Protein AF-A0A937PLM2-F1 (afdb_monomer)

Solvent-accessible surface area (backbone atoms only — not comparable to full-atom values): 50750 Å² total; per-residue (Å²): 130,87,75,86,80,77,64,64,80,50,75,66,49,54,54,58,52,49,58,52,54,80,69,44,97,62,90,74,62,46,23,72,76,48,70,34,90,32,61,66,16,27,49,25,42,54,50,14,51,52,33,40,76,71,68,36,39,70,59,13,42,56,33,25,52,52,11,33,72,58,33,77,63,24,27,53,40,30,40,52,45,16,60,40,25,47,88,71,70,37,54,70,60,16,51,52,25,27,52,50,12,58,68,46,38,54,54,69,46,52,67,63,44,30,51,36,27,44,51,48,14,51,57,29,45,75,71,67,39,40,68,65,11,44,48,27,22,52,49,23,36,61,54,34,65,77,51,93,48,80,55,39,26,57,34,27,39,53,39,13,51,46,31,44,77,70,70,37,24,63,63,12,21,51,27,26,48,51,9,28,73,60,33,60,92,81,31,62,66,68,62,31,50,63,30,42,75,63,28,56,69,79,59,39,66,74,50,73,53,72,79,56,41,61,53,36,47,34,81,58,93,77,74,67,50,70,44,83,45,77,71,39,73,50,82,56,72,53,48,50,65,42,52,45,41,32,68,83,24,54,30,30,39,36,36,27,62,72,32,39,37,34,33,36,35,38,55,65,101,59,40,34,28,43,78,32,63,45,97,43,26,30,53,31,53,37,68,44,95,84,38,45,34,36,31,25,43,83,67,29,26,45,27,37,34,42,78,95,68,41,48,74,77,43,77,38,64,37,72,60,97,59,65,39,78,32,37,18,64,23,75,94,72,43,32,28,38,33,22,49,87,50,37,22,23,42,26,34,68,86,76,22,51,52,42,82,44,49,48,56,11,65,42,42,40,51,37,70,85,53,50,34,39,36,29,33,40,73,56,66,90,84,55,66,68,50,55,51,63,35,34,65,92,87,39,83,34,69,47,62,45,60,53,55,100,66,96,67,47,48,9,35,37,39,36,23,37,59,51,96,93,45,75,45,86,68,47,61,18,79,54,44,11,18,51,52,77,48,77,43,67,27,76,81,40,54,35,36,33,36,32,15,74,66,15,31,62,60,98,48,100,78,48,92,69,58,42,24,31,46,40,29,21,32,59,78,44,52,70,45,78,42,39,39,44,72,43,95,54,51,29,57,19,56,29,55,23,70,48,56,36,32,36,38,38,23,23,56,58,31,38,35,39,38,39,61,31,16,49,82,57,81,54,42,76,45,80,47,58,29,56,25,32,42,30,33,34,39,64,39,49,34,44,39,38,21,25,53,75,36,29,68,48,38,26,38,55,54,61,52,78,71,48,51,60,37,26,81,44,39,68,73,50,34,39,56,42,74,55,79,60,102,62,79,78,79,70,60,74,57,43,69,76,27,59,75,60,71,88,43,69,45,65,67,56,20,52,50,40,36,52,48,16,64,70,66,61,34,67,60,79,50,44,54,51,95,75,32,62,88,55,60,76,40,60,67,63,42,51,50,50,61,55,65,51,65,60,77,86,42,80,90,45,43,68,60,41,36,52,52,26,50,54,45,31,70,77,37,74,84,46,50,70,39,34,43,52,28,18,54,43,28,50,78,44,95,51,29,80,68,13,49,66,33,25,51,50,25,27,28,71,42,8,54,31,22,43,61,20,43,56,26,23,51,50,43,17,54,55,29,46,75,67,72,34,61,33,30,16,48,25,26,47,19,50,26,26,41,56,28,54,69,41,69,68,56,69,64,54,46,48,61,54,28,53,78,67,74,35,55,72,59,34,52,59,53,50,74,74,45,66,82,83,76,65,66,67,60,73,89,78,53,71,52,32,62,78,59,67,98,74,68,70,74,47,57,72,68,60,35,45,69,63,46,50,25,18,31,30,43,34,33,9,56,89,44,60,17,10,20,27,22,33,57,48,66,38,29,30,39,27,27,22,77,47,56,70,56,42,70,57,42,33,32,42,31,42,75,56,95,90,43,78,44,77,50,74,75,32,52,49,45,76,61,38,70,33,76,90,72,42,30,24,34,29,40,41,77,58,62,62,88,73,38,49,43,40,42,46,33,88,54,65,62,54,60,72,40,60,33,36,39,41,21,30,33,46,61,86,97,45,65,45,77,72,46,76,26,68,30,30,27,73,32,60,72,42,77,55,97,91,38,66,25,27,32,25,37,29,74,73,46,65,13,22,29,10,4,40,27,23,37,50,60,56,24,29,32,19,36,27,63,55,67,56,106,50,86,64,46,24,34,20,40,33,18,56,62,54,38,72,74,31,42,65,124

Radius of gyration: 33.47 Å; Cα contacts (8 Å, |Δi|>4): 2200; chains: 1; bounding box: 83×71×89 Å

Structure (mmCIF, N/CA/C/O backbone):
data_AF-A0A937PLM2-F1
#
_entry.id   AF-A0A937PLM2-F1
#
loop_
_atom_site.group_PDB
_atom_site.id
_atom_site.type_symbol
_atom_site.label_atom_id
_atom_site.label_alt_id
_atom_site.label_comp_id
_atom_site.label_asym_id
_atom_site.label_entity_id
_atom_site.label_seq_id
_atom_site.pdbx_PDB_ins_code
_atom_site.Cartn_x
_atom_site.Cartn_y
_atom_site.Cartn_z
_atom_site.occupancy
_atom_site.B_iso_or_equiv
_atom_site.auth_seq_id
_atom_site.auth_comp_id
_atom_site.auth_asym_id
_atom_site.auth_atom_id
_atom_site.pdbx_PDB_model_num
ATOM 1 N N . MET A 1 1 ? -12.147 32.545 17.579 1.00 28.67 1 MET A N 1
ATOM 2 C CA . MET A 1 1 ? -12.414 31.102 17.365 1.00 28.67 1 MET A CA 1
ATOM 3 C C . MET A 1 1 ? -13.246 30.940 16.101 1.00 28.67 1 MET A C 1
ATOM 5 O O . MET A 1 1 ? -14.198 31.700 15.959 1.00 28.67 1 MET A O 1
ATOM 9 N N . PRO A 1 2 ? -12.937 30.029 15.164 1.00 30.00 2 PRO A N 1
ATOM 10 C CA . PRO A 1 2 ? -13.828 29.826 14.033 1.00 30.00 2 PRO A CA 1
ATOM 11 C C . PRO A 1 2 ? -15.093 29.130 14.545 1.00 30.00 2 PRO A C 1
ATOM 13 O O . PRO A 1 2 ? -15.016 28.021 15.072 1.00 30.00 2 PRO A O 1
ATOM 16 N N . GLN A 1 3 ? -16.237 29.807 14.423 1.00 29.38 3 GLN A N 1
ATOM 17 C CA . GLN A 1 3 ? -17.557 29.279 14.770 1.00 29.38 3 GLN A CA 1
ATOM 18 C C . GLN A 1 3 ? -17.737 27.857 14.214 1.00 29.38 3 GLN A C 1
ATOM 20 O O . GLN A 1 3 ? -17.372 27.577 13.065 1.00 29.38 3 GLN A O 1
ATOM 25 N N . ARG A 1 4 ? -18.315 26.961 15.030 1.00 37.81 4 ARG A N 1
ATOM 26 C CA . ARG A 1 4 ? -18.810 25.641 14.616 1.00 37.81 4 ARG A CA 1
ATOM 27 C C . ARG A 1 4 ? -19.880 25.838 13.530 1.00 37.81 4 ARG A C 1
ATOM 29 O O . ARG A 1 4 ? -21.068 25.825 13.811 1.00 37.81 4 ARG A O 1
ATOM 36 N N . ASN A 1 5 ? -19.480 26.010 12.271 1.00 34.62 5 ASN A N 1
ATOM 37 C CA . ASN A 1 5 ? -20.390 25.886 11.133 1.00 34.62 5 ASN A CA 1
ATOM 38 C C . ASN A 1 5 ? -20.666 24.391 10.900 1.00 34.62 5 ASN A C 1
ATOM 40 O O . ASN A 1 5 ? -20.201 23.787 9.931 1.00 34.62 5 ASN A O 1
ATOM 44 N N . LEU A 1 6 ? -21.396 23.788 11.839 1.00 41.09 6 LEU A N 1
ATOM 45 C CA . LEU A 1 6 ? -21.964 22.445 11.764 1.00 41.09 6 LEU A CA 1
ATOM 46 C C . LEU A 1 6 ? -23.176 22.489 10.827 1.00 41.09 6 LEU A C 1
ATOM 48 O O . LEU A 1 6 ? -24.321 22.373 11.240 1.00 41.09 6 LEU A O 1
ATOM 52 N N . LYS A 1 7 ? -22.941 22.687 9.525 1.00 40.44 7 LYS A N 1
ATOM 53 C CA . LYS A 1 7 ? -23.915 22.192 8.547 1.00 40.44 7 LYS A CA 1
ATOM 54 C C . LYS A 1 7 ? -23.716 20.675 8.485 1.00 40.44 7 LYS A C 1
ATOM 56 O O . LYS A 1 7 ? -22.576 20.271 8.221 1.00 40.44 7 LYS A O 1
ATOM 61 N N . PRO A 1 8 ? -24.752 19.839 8.702 1.00 47.16 8 PRO A N 1
ATOM 62 C CA . PRO A 1 8 ? -24.619 18.394 8.564 1.00 47.16 8 PRO A CA 1
ATOM 63 C C . PRO A 1 8 ? -23.986 18.091 7.207 1.00 47.16 8 PRO A C 1
ATOM 65 O O . PRO A 1 8 ? -24.290 18.744 6.202 1.00 47.16 8 PRO A O 1
ATOM 68 N N . ILE A 1 9 ? -23.054 17.135 7.184 1.00 45.69 9 ILE A N 1
ATOM 69 C CA . ILE A 1 9 ? -22.153 16.842 6.053 1.00 45.69 9 ILE A CA 1
ATOM 70 C C . ILE A 1 9 ? -22.922 16.631 4.731 1.00 45.69 9 ILE A C 1
ATOM 72 O O . ILE A 1 9 ? -22.359 16.827 3.647 1.00 45.69 9 ILE A O 1
ATOM 76 N N . LEU A 1 10 ? -24.221 16.317 4.806 1.00 39.69 10 LEU A N 1
ATOM 77 C CA . LEU A 1 10 ? -25.107 16.222 3.657 1.00 39.69 10 LEU A CA 1
ATOM 78 C C . LEU A 1 10 ? -25.474 17.541 2.985 1.00 39.69 10 LEU A C 1
ATOM 80 O O . LEU A 1 10 ? -25.599 17.495 1.776 1.00 39.69 10 LEU A O 1
ATOM 84 N N . ALA A 1 11 ? -25.582 18.701 3.644 1.00 36.59 11 ALA A N 1
ATOM 85 C CA . ALA A 1 11 ? -26.070 19.924 2.974 1.00 36.59 11 ALA A CA 1
ATOM 86 C C . ALA A 1 11 ? -25.228 20.327 1.738 1.00 36.59 11 ALA A C 1
ATOM 88 O O . ALA A 1 11 ? -25.721 20.964 0.810 1.00 36.59 11 ALA A O 1
ATOM 89 N N . VAL A 1 12 ? -23.956 19.912 1.702 1.00 38.47 12 VAL A N 1
ATOM 90 C CA . VAL A 1 12 ? -23.042 20.082 0.559 1.00 38.47 12 VAL A CA 1
ATOM 91 C C . VAL A 1 12 ? -23.066 18.872 -0.394 1.00 38.47 12 VAL A C 1
ATOM 93 O O . VAL A 1 12 ? -22.887 19.035 -1.600 1.00 38.47 12 VAL A O 1
ATOM 96 N N . PHE A 1 13 ? -23.306 17.659 0.112 1.00 39.44 13 PHE A N 1
ATOM 97 C CA . PHE A 1 13 ? -23.355 16.421 -0.679 1.00 39.44 13 PHE A CA 1
ATOM 98 C C . PHE A 1 13 ? -24.696 16.219 -1.407 1.00 39.44 13 PHE A C 1
ATOM 100 O O . PHE A 1 13 ? -24.697 15.807 -2.564 1.00 39.44 13 PHE A O 1
ATOM 107 N N . SER A 1 14 ? -25.829 16.564 -0.792 1.00 38.38 14 SER A N 1
ATOM 108 C CA . SER A 1 14 ? -27.163 16.490 -1.396 1.00 38.38 14 SER A CA 1
ATOM 109 C C . SER A 1 14 ? -27.329 17.509 -2.527 1.00 38.38 14 SER A C 1
ATOM 111 O O . SER A 1 14 ? -27.891 17.156 -3.560 1.00 38.38 14 SER A O 1
ATOM 113 N N . ALA A 1 15 ? -26.734 18.704 -2.417 1.00 31.95 15 ALA A N 1
ATOM 114 C CA . ALA A 1 15 ? -26.691 19.696 -3.500 1.00 31.95 15 ALA A CA 1
ATOM 115 C C . ALA A 1 15 ? -25.881 19.217 -4.728 1.00 31.95 15 ALA A C 1
ATOM 117 O O . ALA A 1 15 ? -26.294 19.417 -5.870 1.00 31.95 15 ALA A O 1
ATOM 118 N N . LEU A 1 16 ? -24.756 18.522 -4.509 1.00 31.25 16 LEU A N 1
ATOM 119 C CA . LEU A 1 16 ? -23.923 17.936 -5.573 1.00 31.25 16 LEU A CA 1
ATOM 120 C C . LEU A 1 16 ? -24.585 16.734 -6.267 1.00 31.25 16 LEU A C 1
ATOM 122 O O . LEU A 1 16 ? -24.333 16.493 -7.447 1.00 31.25 16 LEU A O 1
ATOM 126 N N . ILE A 1 17 ? -25.430 15.990 -5.549 1.00 39.25 17 ILE A N 1
ATOM 127 C CA . ILE A 1 17 ? -26.156 14.829 -6.079 1.00 39.25 17 ILE A CA 1
ATOM 128 C C . ILE A 1 17 ? -27.481 15.252 -6.749 1.00 39.25 17 ILE A C 1
ATOM 130 O O . ILE A 1 17 ? -27.888 14.640 -7.729 1.00 39.25 17 ILE A O 1
ATOM 134 N N . PHE A 1 18 ? -28.142 16.327 -6.306 1.00 34.56 18 PHE A N 1
ATOM 135 C CA . PHE A 1 18 ? -29.304 16.882 -7.020 1.00 34.56 18 PHE A CA 1
ATOM 136 C C . PHE A 1 18 ? -28.905 17.529 -8.355 1.00 34.56 18 PHE A C 1
ATOM 138 O O . PHE A 1 18 ? -29.580 17.322 -9.364 1.00 34.56 18 PHE A O 1
ATOM 145 N N . ALA A 1 19 ? -27.765 18.228 -8.400 1.00 29.25 19 ALA A N 1
ATOM 146 C CA . ALA A 1 19 ? -27.238 18.811 -9.636 1.00 29.25 19 ALA A CA 1
ATOM 147 C C . ALA A 1 19 ? -26.859 17.755 -10.695 1.00 29.25 19 ALA A C 1
ATOM 149 O O . ALA A 1 19 ? -26.927 18.036 -11.889 1.00 29.25 19 ALA A O 1
ATOM 150 N N . SER A 1 20 ? -26.488 16.534 -10.286 1.00 30.14 20 SER A N 1
ATOM 151 C CA . SER A 1 20 ? -26.186 15.436 -11.215 1.00 30.14 20 SER A CA 1
ATOM 152 C C . SER A 1 20 ? -27.432 14.709 -11.729 1.00 30.14 20 SER A C 1
ATOM 154 O O . SER A 1 20 ? -27.381 14.142 -12.817 1.00 30.14 20 SER A O 1
ATOM 156 N N . VAL A 1 21 ? -28.556 14.768 -11.005 1.00 32.31 21 VAL A N 1
ATOM 157 C CA . VAL A 1 21 ? -29.843 14.179 -11.418 1.00 32.31 21 VAL A CA 1
ATOM 158 C C . VAL A 1 21 ? -30.625 15.122 -12.332 1.00 32.31 21 VAL A C 1
ATOM 160 O O . VAL A 1 21 ? -31.163 14.668 -13.335 1.00 32.31 21 VAL A O 1
ATOM 163 N N . ALA A 1 22 ? -30.599 16.435 -12.078 1.00 31.48 22 ALA A N 1
ATOM 164 C CA . ALA A 1 22 ? -31.178 17.421 -13.000 1.00 31.48 22 ALA A CA 1
ATOM 165 C C . ALA A 1 22 ? -30.443 17.475 -14.360 1.00 31.48 22 ALA A C 1
ATOM 167 O O . ALA A 1 22 ? -30.993 17.957 -15.345 1.00 31.48 22 ALA A O 1
ATOM 168 N N . ALA A 1 23 ? -29.206 16.962 -14.422 1.00 29.36 23 ALA A N 1
ATOM 169 C CA . ALA A 1 23 ? -28.362 16.945 -15.616 1.00 29.36 23 ALA A CA 1
ATOM 170 C C . ALA A 1 23 ? -28.272 15.573 -16.325 1.00 29.36 23 ALA A C 1
ATOM 172 O O . ALA A 1 23 ? -27.594 15.470 -17.349 1.00 29.36 23 ALA A O 1
ATOM 173 N N . ALA A 1 24 ? -28.911 14.513 -15.810 1.00 28.27 24 ALA A N 1
ATOM 174 C CA . ALA A 1 24 ? -28.804 13.159 -16.361 1.00 28.27 24 ALA A CA 1
ATOM 175 C C . ALA A 1 24 ? -30.090 12.724 -17.085 1.00 28.27 24 ALA A C 1
ATOM 177 O O . ALA A 1 24 ? -31.105 12.433 -16.466 1.00 28.27 24 ALA A O 1
ATOM 178 N N . ALA A 1 25 ? -30.013 12.579 -18.410 1.00 29.83 25 ALA A N 1
ATOM 179 C CA . ALA A 1 25 ? -31.099 12.112 -19.281 1.00 29.83 25 ALA A CA 1
ATOM 180 C C . ALA A 1 25 ? -31.390 10.589 -19.196 1.00 29.83 25 ALA A C 1
ATOM 182 O O . ALA A 1 25 ? -31.836 9.990 -20.171 1.00 29.83 25 ALA A O 1
ATOM 183 N N . ARG A 1 26 ? -31.112 9.920 -18.064 1.00 36.41 26 ARG A N 1
ATOM 184 C CA . ARG A 1 26 ? -31.500 8.513 -17.839 1.00 36.41 26 ARG A CA 1
ATOM 185 C C . ARG A 1 26 ? -32.056 8.312 -16.427 1.00 36.41 26 ARG A C 1
ATOM 187 O O . ARG A 1 26 ? -31.438 8.796 -15.479 1.00 36.41 26 ARG A O 1
ATOM 194 N N . PRO A 1 27 ? -33.157 7.556 -16.266 1.00 41.28 27 PRO A N 1
ATOM 195 C CA . PRO A 1 27 ? -33.705 7.245 -14.953 1.00 41.28 27 PRO A CA 1
ATOM 196 C C . PRO A 1 27 ? -32.714 6.367 -14.173 1.00 41.28 27 PRO A C 1
ATOM 198 O O . PRO A 1 27 ? -32.381 5.258 -14.587 1.00 41.28 27 PRO A O 1
ATOM 201 N N . VAL A 1 28 ? -32.204 6.884 -13.054 1.00 54.31 28 VAL A N 1
ATOM 202 C CA . VAL A 1 28 ? -31.391 6.121 -12.094 1.00 54.31 28 VAL A CA 1
ATOM 203 C C . VAL A 1 28 ? -32.329 5.210 -11.301 1.00 54.31 28 VAL A C 1
ATOM 205 O O . VAL A 1 28 ? -33.291 5.708 -10.717 1.00 54.31 28 VAL A O 1
ATOM 208 N N . ASP A 1 29 ? -32.062 3.898 -11.242 1.00 71.38 29 ASP A N 1
ATOM 209 C CA . ASP A 1 29 ? -32.822 3.008 -10.353 1.00 71.38 29 ASP A CA 1
ATOM 210 C C . ASP A 1 29 ? -32.540 3.400 -8.896 1.00 71.38 29 ASP A C 1
ATOM 212 O O . ASP A 1 29 ? -31.435 3.226 -8.371 1.00 71.38 29 ASP A O 1
ATOM 216 N N . LEU A 1 30 ? -33.558 3.962 -8.241 1.00 70.25 30 LEU A N 1
ATOM 217 C CA . LEU A 1 30 ? -33.483 4.443 -6.864 1.00 70.25 30 LEU A CA 1
ATOM 218 C C . LEU A 1 30 ? -33.068 3.322 -5.895 1.00 70.25 30 LEU A C 1
ATOM 220 O O . LEU A 1 30 ? -32.426 3.595 -4.882 1.00 70.25 30 LEU A O 1
ATOM 224 N N . ARG A 1 31 ? -33.375 2.058 -6.214 1.00 77.44 31 ARG A N 1
ATOM 225 C CA . ARG A 1 31 ? -32.987 0.898 -5.397 1.00 77.44 31 ARG A CA 1
ATOM 226 C C . ARG A 1 31 ? -31.474 0.738 -5.309 1.00 77.44 31 ARG A C 1
ATOM 228 O O . ARG A 1 31 ? -30.936 0.544 -4.220 1.00 77.44 31 ARG A O 1
ATOM 235 N N . GLU A 1 32 ? -30.775 0.881 -6.434 1.00 72.62 32 GLU A N 1
ATOM 236 C CA . GLU A 1 32 ? -29.312 0.803 -6.473 1.00 72.62 32 GLU A CA 1
ATOM 237 C C . GLU A 1 32 ? -28.676 2.008 -5.770 1.00 72.62 32 GLU A C 1
ATOM 239 O O . GLU A 1 32 ? -27.712 1.843 -5.021 1.00 72.62 32 GLU A O 1
ATOM 244 N N . ARG A 1 33 ? -29.264 3.201 -5.935 1.00 71.25 33 ARG A N 1
ATOM 245 C CA . ARG A 1 33 ? -28.810 4.438 -5.282 1.00 71.25 33 ARG A CA 1
ATOM 246 C C . ARG A 1 33 ? -28.827 4.344 -3.756 1.00 71.25 33 ARG A C 1
ATOM 248 O O . ARG A 1 33 ? -27.866 4.764 -3.120 1.00 71.25 33 ARG A O 1
ATOM 255 N N . TYR A 1 34 ? -29.899 3.801 -3.184 1.00 77.38 34 TYR A N 1
ATOM 256 C CA . TYR A 1 34 ? -30.087 3.722 -1.730 1.00 77.38 34 TYR A CA 1
ATOM 257 C C . TYR A 1 34 ? -29.726 2.354 -1.136 1.00 77.38 34 TYR A C 1
ATOM 259 O O . TYR A 1 34 ? -29.863 2.126 0.065 1.00 77.38 34 TYR A O 1
ATOM 267 N N . GLY A 1 35 ? -29.241 1.426 -1.967 1.00 75.19 35 GLY A N 1
ATOM 268 C CA . GLY A 1 35 ? -28.798 0.104 -1.532 1.00 75.19 35 GLY A CA 1
ATOM 269 C C . GLY A 1 35 ? -29.913 -0.792 -0.982 1.00 75.19 35 GLY A C 1
ATOM 270 O O . GLY A 1 35 ? -29.601 -1.721 -0.232 1.00 75.19 35 GLY A O 1
ATOM 271 N N . THR A 1 36 ? -31.168 -0.535 -1.363 1.00 80.81 36 THR A N 1
ATOM 272 C CA . THR A 1 36 ? -32.381 -1.263 -0.949 1.00 80.81 36 THR A CA 1
ATOM 273 C C . THR A 1 36 ? -32.903 -2.157 -2.077 1.00 80.81 36 THR A C 1
ATOM 275 O O . THR A 1 36 ? -32.672 -1.892 -3.254 1.00 80.81 36 THR A O 1
ATOM 278 N N . LYS A 1 37 ? -33.616 -3.236 -1.733 1.00 83.62 37 LYS A N 1
ATOM 279 C CA . LYS A 1 37 ? -34.366 -4.045 -2.714 1.00 83.62 37 LYS A CA 1
ATOM 280 C C . LYS A 1 37 ? -35.804 -3.552 -2.908 1.00 83.62 37 LYS A C 1
ATOM 282 O O . LYS A 1 37 ? -36.425 -3.898 -3.912 1.00 83.62 37 LYS A O 1
ATOM 287 N N . SER A 1 38 ? -36.317 -2.746 -1.978 1.00 87.69 38 SER A N 1
ATOM 288 C CA . SER A 1 38 ? -37.682 -2.228 -1.998 1.00 87.69 38 SER A CA 1
ATOM 289 C C . SER A 1 38 ? -37.747 -0.947 -2.826 1.00 87.69 38 SER A C 1
ATOM 291 O O . SER A 1 38 ? -37.109 0.058 -2.511 1.00 87.69 38 SER A O 1
ATOM 293 N N . LEU A 1 39 ? -38.514 -0.980 -3.919 1.00 83.81 39 LEU A N 1
ATOM 294 C CA . LEU A 1 39 ? -38.760 0.212 -4.736 1.00 83.81 39 LEU A CA 1
ATOM 295 C C . LEU A 1 39 ? -39.585 1.248 -3.964 1.00 83.81 39 LEU A C 1
ATOM 297 O O . LEU A 1 39 ? -39.377 2.446 -4.136 1.00 83.81 39 LEU A O 1
ATOM 301 N N . GLU A 1 40 ? -40.486 0.782 -3.100 1.00 86.88 40 GLU A N 1
ATOM 302 C CA . GLU A 1 40 ? -41.258 1.625 -2.192 1.00 86.88 40 GLU A CA 1
ATOM 303 C C . GLU A 1 40 ? -40.334 2.360 -1.216 1.00 86.88 40 GLU A C 1
ATOM 305 O O . GLU A 1 40 ? -40.390 3.586 -1.141 1.00 86.88 40 GLU A O 1
ATOM 310 N N . ALA A 1 41 ? -39.403 1.644 -0.570 1.00 85.06 41 ALA A N 1
ATOM 311 C CA . ALA A 1 41 ? -38.413 2.270 0.302 1.00 85.06 41 ALA A CA 1
ATOM 312 C C . ALA A 1 41 ? -37.565 3.290 -0.467 1.00 85.06 41 ALA A C 1
ATOM 314 O O . ALA A 1 41 ? -37.400 4.421 -0.028 1.00 85.06 41 ALA A O 1
ATOM 315 N N . ALA A 1 42 ? -37.089 2.934 -1.661 1.00 82.31 42 ALA A N 1
ATOM 316 C CA . ALA A 1 42 ? -36.270 3.819 -2.480 1.00 82.31 42 ALA A CA 1
ATOM 317 C C . ALA A 1 42 ? -36.991 5.119 -2.897 1.00 82.31 42 ALA A C 1
ATOM 319 O O . ALA A 1 42 ? -36.374 6.184 -2.933 1.00 82.31 42 ALA A O 1
ATOM 320 N N . ARG A 1 43 ? -38.294 5.043 -3.204 1.00 83.69 43 ARG A N 1
ATOM 321 C CA . ARG A 1 43 ? -39.135 6.212 -3.512 1.00 83.69 43 ARG A CA 1
ATOM 322 C C . ARG A 1 43 ? -39.396 7.061 -2.272 1.00 83.69 43 ARG A C 1
ATOM 324 O O . ARG A 1 43 ? -39.275 8.278 -2.351 1.00 83.69 43 ARG A O 1
ATOM 331 N N . ALA A 1 44 ? -39.692 6.426 -1.140 1.00 83.69 44 ALA A N 1
ATOM 332 C CA . ALA A 1 44 ? -39.920 7.115 0.125 1.00 83.69 44 ALA A CA 1
ATOM 333 C C . ALA A 1 44 ? -38.664 7.862 0.615 1.00 83.69 44 ALA A C 1
ATOM 335 O O . ALA A 1 44 ? -38.777 8.999 1.057 1.00 83.69 44 ALA A O 1
ATOM 336 N N . ILE A 1 45 ? -37.465 7.285 0.450 1.00 82.25 45 ILE A N 1
ATOM 337 C CA . ILE A 1 45 ? -36.183 7.961 0.735 1.00 82.25 45 ILE A CA 1
ATOM 338 C C . ILE A 1 45 ? -36.002 9.190 -0.172 1.00 82.25 45 ILE A C 1
ATOM 340 O O . ILE A 1 45 ? -35.645 10.271 0.290 1.00 82.25 45 ILE A O 1
ATOM 344 N N . ALA A 1 46 ? -36.281 9.057 -1.474 1.00 80.50 46 ALA A N 1
ATOM 345 C CA . ALA A 1 46 ? -36.170 10.176 -2.410 1.00 80.50 46 ALA A CA 1
ATOM 346 C C . ALA A 1 46 ? -37.150 11.323 -2.092 1.00 80.50 46 ALA A C 1
ATOM 348 O O . ALA A 1 46 ? -36.750 12.486 -2.155 1.00 80.50 46 ALA A O 1
ATOM 349 N N . GLY A 1 47 ? -38.399 10.993 -1.737 1.00 80.06 47 GLY A N 1
ATOM 350 C CA . GLY A 1 47 ? -39.415 11.962 -1.310 1.00 80.06 47 GLY A CA 1
ATOM 351 C C . GLY A 1 47 ? -39.020 12.677 -0.019 1.00 80.06 47 GLY A C 1
ATOM 352 O O . GLY A 1 47 ? -38.956 13.904 0.007 1.00 80.06 47 GLY A O 1
ATOM 353 N N . ALA A 1 48 ? -38.588 11.916 0.990 1.00 83.06 48 ALA A N 1
ATOM 354 C CA . ALA A 1 48 ? -38.156 12.469 2.270 1.00 83.06 48 ALA A CA 1
ATOM 355 C C . ALA A 1 48 ? -37.011 13.484 2.114 1.00 83.06 48 ALA A C 1
ATOM 357 O O . ALA A 1 48 ? -37.018 14.553 2.728 1.00 83.06 48 ALA A O 1
ATOM 358 N N . LEU A 1 49 ? -36.054 13.200 1.226 1.00 80.12 49 LEU A N 1
ATOM 359 C CA . LEU A 1 49 ? -34.962 14.119 0.914 1.00 80.12 49 LEU A CA 1
ATOM 360 C C . LEU A 1 49 ? -35.442 15.412 0.235 1.00 80.12 49 LEU A C 1
ATOM 362 O O . LEU A 1 49 ? -34.871 16.479 0.473 1.00 80.12 49 LEU A O 1
ATOM 366 N N . GLN A 1 50 ? -36.476 15.343 -0.605 1.00 78.88 50 GLN A N 1
ATOM 367 C CA . GLN A 1 50 ? -37.082 16.523 -1.221 1.00 78.88 50 GLN A CA 1
ATOM 368 C C . GLN A 1 50 ? -37.759 17.404 -0.164 1.00 78.88 50 GLN A C 1
ATOM 370 O O . GLN A 1 50 ? -37.484 18.606 -0.116 1.00 78.88 50 GLN A O 1
ATOM 375 N N . SER A 1 51 ? -38.557 16.802 0.718 1.00 79.44 51 SER A N 1
ATOM 376 C CA . SER A 1 51 ? -39.209 17.466 1.852 1.00 79.44 51 SER A CA 1
ATOM 377 C C . SER A 1 51 ? -38.179 18.119 2.784 1.00 79.44 51 SER A C 1
ATOM 379 O O . SER A 1 51 ? -38.307 19.287 3.159 1.00 79.44 51 SER A O 1
ATOM 381 N N . TYR A 1 52 ? -37.070 17.428 3.060 1.00 80.38 52 TYR A N 1
ATOM 382 C CA . TYR A 1 52 ? -35.960 17.963 3.849 1.00 80.38 52 TYR A CA 1
ATOM 383 C C . TYR A 1 52 ? -35.292 19.179 3.189 1.00 80.38 52 TYR A C 1
ATOM 385 O O . TYR A 1 52 ? -35.039 20.185 3.851 1.00 80.38 52 TYR A O 1
ATOM 393 N N . ASN A 1 53 ? -35.034 19.131 1.876 1.00 75.62 53 ASN A N 1
ATOM 394 C CA . ASN A 1 53 ? -34.451 20.260 1.138 1.00 75.62 53 ASN A CA 1
ATOM 395 C C . ASN A 1 53 ? -35.377 21.489 1.112 1.00 75.62 53 ASN A C 1
ATOM 397 O O . ASN A 1 53 ? -34.894 22.616 1.010 1.00 75.62 53 ASN A O 1
ATOM 401 N N . GLN A 1 54 ? -36.689 21.282 1.246 1.00 82.00 54 GLN A N 1
ATOM 402 C CA . GLN A 1 54 ? -37.688 22.341 1.427 1.00 82.00 54 GLN A CA 1
ATOM 403 C C . GLN A 1 54 ? -37.815 22.812 2.887 1.00 82.00 54 GLN A C 1
ATOM 405 O O . GLN A 1 54 ? -38.681 23.628 3.187 1.00 82.00 54 GLN A O 1
ATOM 410 N N . LYS A 1 55 ? -36.955 22.324 3.795 1.00 83.44 55 LYS A N 1
ATOM 411 C CA . LYS A 1 55 ? -36.991 22.565 5.249 1.00 83.44 55 LYS A CA 1
ATOM 412 C C . LYS A 1 55 ? -38.263 22.055 5.942 1.00 83.44 55 LYS A C 1
ATOM 414 O O . LYS A 1 55 ? -38.572 22.474 7.053 1.00 83.44 55 LYS A O 1
ATOM 419 N N . LYS A 1 56 ? -38.985 21.120 5.321 1.00 87.31 56 LYS A N 1
ATOM 420 C CA . LYS A 1 56 ? -40.174 20.475 5.890 1.00 87.31 56 LYS A CA 1
ATOM 421 C C . LYS A 1 56 ? -39.768 19.221 6.664 1.00 87.31 56 LYS A C 1
ATOM 423 O O . LYS A 1 56 ? -39.965 18.093 6.218 1.00 87.31 56 LYS A O 1
ATOM 428 N N . TYR A 1 57 ? -39.128 19.419 7.815 1.00 85.19 57 TYR A N 1
ATOM 429 C CA . TYR A 1 57 ? -38.458 18.336 8.548 1.00 85.19 57 TYR A CA 1
ATOM 430 C C . TYR A 1 57 ? -39.421 17.277 9.104 1.00 85.19 57 TYR A C 1
ATOM 432 O O . TYR A 1 57 ? -39.112 16.090 9.047 1.00 85.19 57 TYR A O 1
ATOM 440 N N . ALA A 1 58 ? -40.606 17.677 9.579 1.00 87.62 58 ALA A N 1
ATOM 441 C CA . ALA A 1 58 ? -41.618 16.741 10.077 1.00 87.62 58 ALA A CA 1
ATOM 442 C C . ALA A 1 58 ? -42.181 15.841 8.958 1.00 87.62 58 ALA A C 1
ATOM 444 O O . ALA A 1 58 ? -42.337 14.634 9.151 1.00 87.62 58 ALA A O 1
ATOM 445 N N . GLU A 1 59 ? -42.416 16.409 7.771 1.00 88.62 59 GLU A N 1
ATOM 446 C CA . GLU A 1 59 ? -42.844 15.664 6.580 1.00 88.62 59 GLU A CA 1
ATOM 447 C C . GLU A 1 59 ? -41.746 14.700 6.112 1.00 88.62 59 GLU A C 1
ATOM 449 O O . GLU A 1 59 ? -42.006 13.510 5.934 1.00 88.62 59 GLU A O 1
ATOM 454 N N . ALA A 1 60 ? -40.496 15.174 6.029 1.00 85.69 60 ALA A N 1
ATOM 455 C CA . ALA A 1 60 ? -39.342 14.340 5.693 1.00 85.69 60 ALA A CA 1
ATOM 456 C C . ALA A 1 60 ? -39.181 13.155 6.660 1.00 85.69 60 ALA A C 1
ATOM 458 O O . ALA A 1 60 ? -38.931 12.022 6.244 1.00 85.69 60 ALA A O 1
ATOM 459 N N . LEU A 1 61 ? -39.368 13.392 7.961 1.00 89.62 61 LEU A N 1
ATOM 460 C CA . LEU A 1 61 ? -39.303 12.348 8.977 1.00 89.62 61 LEU A CA 1
ATOM 461 C C . LEU A 1 61 ? -40.424 11.311 8.801 1.00 89.62 61 LEU A C 1
ATOM 463 O O . LEU A 1 61 ? -40.163 10.108 8.885 1.00 89.62 61 LEU A O 1
ATOM 467 N N . ALA A 1 62 ? -41.657 11.754 8.536 1.00 89.50 62 ALA A N 1
ATOM 468 C CA . ALA A 1 62 ? -42.804 10.874 8.313 1.00 89.50 62 ALA A CA 1
ATOM 469 C C . ALA A 1 62 ? -42.639 10.010 7.048 1.00 89.50 62 ALA A C 1
ATOM 471 O O . ALA A 1 62 ? -42.910 8.806 7.078 1.00 89.50 62 ALA A O 1
ATOM 472 N N . GLU A 1 63 ? -42.138 10.588 5.956 1.00 86.31 63 GLU A N 1
ATOM 473 C CA . GLU A 1 63 ? -41.843 9.869 4.712 1.00 86.31 63 GLU A CA 1
ATOM 474 C C . GLU A 1 63 ? -40.705 8.858 4.895 1.00 86.31 63 GLU A C 1
ATOM 476 O O . GLU A 1 63 ? -40.809 7.712 4.452 1.00 86.31 63 GLU A O 1
ATOM 481 N N . ASN A 1 64 ? -39.654 9.219 5.635 1.00 90.62 64 ASN A N 1
ATOM 482 C CA . ASN A 1 64 ? -38.554 8.301 5.915 1.00 90.62 64 ASN A CA 1
ATOM 483 C C . ASN A 1 64 ? -38.989 7.128 6.824 1.00 90.62 64 ASN A C 1
ATOM 485 O O . ASN A 1 64 ? -38.578 5.989 6.605 1.00 90.62 64 ASN A O 1
ATOM 489 N N . LYS A 1 65 ? -39.920 7.340 7.771 1.00 93.31 65 LYS A N 1
ATOM 490 C CA . LYS A 1 65 ? -40.532 6.232 8.540 1.00 93.31 65 LYS A CA 1
ATOM 491 C C . LYS A 1 65 ? -41.221 5.208 7.629 1.00 93.31 65 LYS A C 1
ATOM 493 O O . LYS A 1 65 ? -41.132 4.008 7.895 1.00 93.31 65 LYS A O 1
ATOM 498 N N . ARG A 1 66 ? -41.851 5.646 6.528 1.00 90.62 66 ARG A N 1
ATOM 499 C CA . ARG A 1 66 ? -42.402 4.729 5.510 1.00 90.62 66 ARG A CA 1
ATOM 500 C C . ARG A 1 66 ? -41.292 3.950 4.807 1.00 90.62 66 ARG A C 1
ATOM 502 O O . ARG A 1 66 ? -41.439 2.746 4.616 1.00 90.62 66 ARG A O 1
ATOM 509 N N . ALA A 1 67 ? -40.162 4.592 4.506 1.00 89.69 67 ALA A N 1
ATOM 510 C CA . ALA A 1 67 ? -39.007 3.907 3.929 1.00 89.69 67 ALA A CA 1
ATOM 511 C C . ALA A 1 67 ? -38.455 2.800 4.838 1.00 89.69 67 ALA A C 1
ATOM 513 O O . ALA A 1 67 ? -38.213 1.689 4.369 1.00 89.69 67 ALA A O 1
ATOM 514 N N . ILE A 1 68 ? -38.304 3.078 6.137 1.00 92.62 68 ILE A N 1
ATOM 515 C CA . ILE A 1 68 ? -37.845 2.089 7.123 1.00 92.62 68 ILE A CA 1
ATOM 516 C C . ILE A 1 68 ? -38.855 0.946 7.263 1.00 92.62 68 ILE A C 1
ATOM 518 O O . ILE A 1 68 ? -38.449 -0.208 7.368 1.00 92.62 68 ILE A O 1
ATOM 522 N N . LYS A 1 69 ? -40.162 1.234 7.230 1.00 94.00 69 LYS A N 1
ATOM 523 C CA . LYS A 1 69 ? -41.204 0.195 7.262 1.00 94.00 69 LYS A CA 1
ATOM 524 C C . LYS A 1 69 ? -41.135 -0.715 6.029 1.00 94.00 69 LYS A C 1
ATOM 526 O O . LYS A 1 69 ? -41.282 -1.926 6.163 1.00 94.00 69 LYS A O 1
ATOM 531 N N . ALA A 1 70 ? -40.885 -0.138 4.854 1.00 89.31 70 ALA A N 1
ATOM 532 C CA . ALA A 1 70 ? -40.808 -0.859 3.586 1.00 89.31 70 ALA A CA 1
ATOM 533 C C . ALA A 1 70 ? -39.503 -1.663 3.406 1.00 89.31 70 ALA A C 1
ATOM 535 O O . ALA A 1 70 ? -39.500 -2.676 2.707 1.00 89.31 70 ALA A O 1
ATOM 536 N N . ASP A 1 71 ? -38.389 -1.232 4.007 1.00 91.38 71 ASP A N 1
ATOM 537 C CA . ASP A 1 71 ? -37.148 -2.012 4.102 1.00 91.38 71 ASP A CA 1
ATOM 538 C C . ASP A 1 71 ? -36.376 -1.681 5.394 1.00 91.38 71 ASP A C 1
ATOM 540 O O . ASP A 1 71 ? -35.505 -0.801 5.401 1.00 91.38 71 ASP A O 1
ATOM 544 N N . PRO A 1 72 ? -36.619 -2.431 6.486 1.00 91.94 72 PRO A N 1
ATOM 545 C CA . PRO A 1 72 ? -35.938 -2.209 7.759 1.00 91.94 72 PRO A CA 1
ATOM 546 C C . PRO A 1 72 ? -34.420 -2.428 7.707 1.00 91.94 72 PRO A C 1
ATOM 548 O O . PRO A 1 72 ? -33.715 -2.009 8.626 1.00 91.94 72 PRO A O 1
ATOM 551 N N . GLN A 1 73 ? -33.901 -3.088 6.664 1.00 89.19 73 GLN A N 1
ATOM 552 C CA . GLN A 1 73 ? -32.474 -3.368 6.477 1.00 89.19 73 GLN A CA 1
ATOM 553 C C . GLN A 1 73 ? -31.766 -2.297 5.629 1.00 89.19 73 GLN A C 1
ATOM 555 O O . GLN A 1 73 ? -30.555 -2.384 5.401 1.00 89.19 73 GLN A O 1
ATOM 560 N N . CYS A 1 74 ? -32.479 -1.264 5.170 1.00 88.81 74 CYS A N 1
ATOM 561 C CA . CYS A 1 74 ? -31.884 -0.173 4.411 1.00 88.81 74 CYS A CA 1
ATOM 562 C C . CYS A 1 74 ? -31.086 0.771 5.328 1.00 88.81 74 CYS A C 1
ATOM 564 O O . CYS A 1 74 ? -31.636 1.663 5.972 1.00 88.81 74 CYS A O 1
ATOM 566 N N . ALA A 1 75 ? -29.759 0.615 5.352 1.00 86.62 75 ALA A N 1
ATOM 567 C CA . ALA A 1 75 ? -28.862 1.482 6.126 1.00 86.62 75 ALA A CA 1
ATOM 568 C C . ALA A 1 75 ? -28.999 2.973 5.778 1.00 86.62 75 ALA A C 1
ATOM 570 O O . ALA A 1 75 ? -28.876 3.825 6.654 1.00 86.62 75 ALA A O 1
ATOM 571 N N . TRP A 1 76 ? -29.280 3.286 4.509 1.00 88.56 76 TRP A N 1
ATOM 572 C CA . TRP A 1 76 ? -29.458 4.664 4.057 1.00 88.56 76 TRP A CA 1
ATOM 573 C C . TRP A 1 76 ? -30.701 5.323 4.666 1.00 88.56 76 TRP A C 1
ATOM 575 O O . TRP A 1 76 ? -30.632 6.479 5.074 1.00 88.56 76 TRP A O 1
ATOM 585 N N . ALA A 1 77 ? -31.806 4.579 4.793 1.00 89.25 77 ALA A N 1
ATOM 586 C CA . ALA A 1 77 ? -33.027 5.076 5.424 1.00 89.25 77 ALA A CA 1
ATOM 587 C C . ALA A 1 77 ? -32.780 5.429 6.899 1.00 89.25 77 ALA A C 1
ATOM 589 O O . ALA A 1 77 ? -33.042 6.554 7.306 1.00 89.25 77 ALA A O 1
ATOM 590 N N . HIS A 1 78 ? -32.161 4.525 7.672 1.00 92.50 78 HIS A N 1
ATOM 591 C CA . HIS A 1 78 ? -31.810 4.786 9.081 1.00 92.50 78 HIS A CA 1
ATOM 592 C C . HIS A 1 78 ? -30.857 5.972 9.257 1.00 92.50 78 HIS A C 1
ATOM 594 O O . HIS A 1 78 ? -30.973 6.720 10.224 1.00 92.50 78 HIS A O 1
ATOM 600 N N . PHE A 1 79 ? -29.916 6.158 8.329 1.00 91.69 79 PHE A N 1
ATOM 601 C CA . PHE A 1 79 ? -29.015 7.307 8.345 1.00 91.69 79 PHE A CA 1
ATOM 602 C C . PHE A 1 79 ? -29.754 8.635 8.113 1.00 91.69 79 PHE A C 1
ATOM 604 O O . PHE A 1 79 ? -29.561 9.579 8.874 1.00 91.69 79 PHE A O 1
ATOM 611 N N . GLU A 1 80 ? -30.604 8.719 7.087 1.00 88.44 80 GLU A N 1
ATOM 612 C CA . GLU A 1 80 ? -31.389 9.931 6.827 1.00 88.44 80 GLU A CA 1
ATOM 613 C C . GLU A 1 80 ? -32.414 10.193 7.936 1.00 88.44 80 GLU A C 1
ATOM 615 O O . GLU A 1 80 ? -32.597 11.341 8.327 1.00 88.44 80 GLU A O 1
ATOM 620 N N . HIS A 1 81 ? -33.000 9.141 8.513 1.00 91.88 81 HIS A N 1
ATOM 621 C CA . HIS A 1 81 ? -33.871 9.249 9.679 1.00 91.88 81 HIS A CA 1
ATOM 622 C C . HIS A 1 81 ? -33.164 9.934 10.853 1.00 91.88 81 HIS A C 1
ATOM 624 O O . HIS A 1 81 ? -33.702 10.890 11.401 1.00 91.88 81 HIS A O 1
ATOM 630 N N . ALA A 1 82 ? -31.936 9.512 11.184 1.00 88.38 82 ALA A N 1
ATOM 631 C CA . ALA A 1 82 ? -31.123 10.157 12.218 1.00 88.38 82 ALA A CA 1
ATOM 632 C C . ALA A 1 82 ? -30.905 11.650 11.930 1.00 88.38 82 ALA A C 1
ATOM 634 O O . ALA A 1 82 ? -31.124 12.506 12.784 1.00 88.38 82 ALA A O 1
ATOM 635 N N . MET A 1 83 ? -30.543 11.968 10.689 1.00 87.44 83 MET A N 1
ATOM 636 C CA . MET A 1 83 ? -30.280 13.339 10.265 1.00 87.44 83 MET A CA 1
ATOM 637 C C . MET A 1 83 ? -31.531 14.231 10.320 1.00 87.44 83 MET A C 1
ATOM 639 O O . MET A 1 83 ? -31.423 15.416 10.616 1.00 87.44 83 MET A O 1
ATOM 643 N N . TYR A 1 84 ? -32.719 13.695 10.034 1.00 87.81 84 TYR A N 1
ATOM 644 C CA . TYR A 1 84 ? -33.969 14.466 10.055 1.00 87.81 84 TYR A CA 1
ATOM 645 C C . TYR A 1 84 ? -34.472 14.763 11.470 1.00 87.81 84 TYR A C 1
ATOM 647 O O . TYR A 1 84 ? -35.213 15.727 11.656 1.00 87.81 84 TYR A O 1
ATOM 655 N N . LEU A 1 85 ? -34.046 13.976 12.461 1.00 86.81 85 LEU A N 1
ATOM 656 C CA . LEU A 1 85 ? -34.356 14.193 13.875 1.00 86.81 85 LEU A CA 1
ATOM 657 C C . LEU A 1 85 ? -33.561 15.373 14.470 1.00 86.81 85 LEU A C 1
ATOM 659 O O . LEU A 1 85 ? -34.059 16.062 15.358 1.00 86.81 85 LEU A O 1
ATOM 663 N N . GLU A 1 86 ? -32.354 15.657 13.965 1.00 82.69 86 GLU A N 1
ATOM 664 C CA . GLU A 1 86 ? -31.481 16.710 14.512 1.00 82.69 86 GLU A CA 1
ATOM 665 C C . GLU A 1 86 ? -32.098 18.126 14.432 1.00 82.69 86 GLU A C 1
ATOM 667 O O . GLU A 1 86 ? -32.188 18.774 15.476 1.00 82.69 86 GLU A O 1
ATOM 672 N N . PRO A 1 87 ? -32.614 18.617 13.279 1.00 81.56 87 PRO A N 1
ATOM 673 C CA . PRO A 1 87 ? -33.268 19.931 13.209 1.00 81.56 87 PRO A CA 1
ATOM 674 C C . PRO A 1 87 ? -34.546 20.052 14.047 1.00 81.56 87 PRO A C 1
ATOM 676 O O . PRO A 1 87 ? -34.995 21.164 14.305 1.00 81.56 87 PRO A O 1
ATOM 679 N N . LEU A 1 88 ? -35.144 18.925 14.445 1.00 85.56 88 LEU A N 1
ATOM 680 C CA . LEU A 1 88 ? -36.336 18.866 15.295 1.00 85.56 88 LEU A CA 1
ATOM 681 C C . LEU A 1 88 ? -35.989 18.838 16.795 1.00 85.56 88 LEU A C 1
ATOM 683 O O . LEU A 1 88 ? -36.883 18.703 17.625 1.00 85.56 88 LEU A O 1
ATOM 687 N N . GLY A 1 89 ? -34.703 18.929 17.156 1.00 84.31 89 GLY A N 1
ATOM 688 C CA . GLY A 1 89 ? -34.241 18.848 18.544 1.00 84.31 89 GLY A CA 1
ATOM 689 C C . GLY A 1 89 ? -34.261 17.430 19.129 1.00 84.31 89 GLY A C 1
ATOM 690 O O . GLY A 1 89 ? -33.980 17.242 20.311 1.00 84.31 89 GLY A O 1
ATOM 691 N N . GLN A 1 90 ? -34.536 16.411 18.311 1.00 88.44 90 GLN A N 1
ATOM 692 C CA . GLN A 1 90 ? -34.677 15.008 18.713 1.00 88.44 90 GLN A CA 1
ATOM 693 C C . GLN A 1 90 ? -33.319 14.279 18.740 1.00 88.44 90 GLN A C 1
ATOM 695 O O . GLN A 1 90 ? -33.085 13.255 18.094 1.00 88.44 90 GLN A O 1
ATOM 700 N N . VAL A 1 91 ? -32.373 14.833 19.502 1.00 84.50 91 VAL A N 1
ATOM 701 C CA . VAL A 1 91 ? -30.949 14.453 19.446 1.00 84.50 91 VAL A CA 1
ATOM 702 C C . VAL A 1 91 ? -30.689 13.020 19.934 1.00 84.50 91 VAL A C 1
ATOM 704 O O . VAL A 1 91 ? -29.866 12.308 19.356 1.00 84.50 91 VAL A O 1
ATOM 707 N N . GLN A 1 92 ? -31.398 12.543 20.963 1.00 86.06 92 GLN A N 1
ATOM 708 C CA . GLN A 1 92 ? -31.189 11.171 21.454 1.00 86.06 92 GLN A CA 1
ATOM 709 C C . GLN A 1 92 ? -31.730 10.108 20.503 1.00 86.06 92 GLN A C 1
ATOM 711 O O . GLN A 1 92 ? -31.099 9.068 20.303 1.00 86.06 92 GLN A O 1
ATOM 716 N N . GLU A 1 93 ? -32.861 10.387 19.868 1.00 89.25 93 GLU A N 1
ATOM 717 C CA . GLU A 1 93 ? -33.465 9.506 18.872 1.00 89.25 93 GLU A CA 1
ATOM 718 C C . GLU A 1 93 ? -32.581 9.442 17.617 1.00 89.25 93 GLU A C 1
ATOM 720 O O . GLU A 1 93 ? -32.389 8.362 17.052 1.00 89.25 93 GLU A O 1
ATOM 725 N N . SER A 1 94 ? -31.927 10.556 17.258 1.00 88.38 94 SER A N 1
ATOM 726 C CA . SER A 1 94 ? -30.899 10.587 16.210 1.00 88.38 94 SER A CA 1
ATOM 727 C C . SER A 1 94 ? -29.738 9.624 16.501 1.00 88.38 94 SER A C 1
ATOM 729 O O . SER A 1 94 ? -29.375 8.803 15.653 1.00 88.38 94 SER A O 1
ATOM 731 N N . LEU A 1 95 ? -29.197 9.617 17.727 1.00 86.31 95 LEU A N 1
ATOM 732 C CA . LEU A 1 95 ? -28.127 8.680 18.102 1.00 86.31 95 LEU A CA 1
ATOM 733 C C . LEU A 1 95 ? -28.561 7.210 18.018 1.00 86.31 95 LEU A C 1
ATOM 735 O O . LEU A 1 95 ? -27.764 6.353 17.620 1.00 86.31 95 LEU A O 1
ATOM 739 N N . VAL A 1 96 ? -29.808 6.903 18.385 1.00 90.50 96 VAL A N 1
ATOM 740 C CA . VAL A 1 96 ? -30.379 5.553 18.242 1.00 90.50 96 VAL A CA 1
ATOM 741 C C . VAL A 1 96 ? -30.458 5.164 16.765 1.00 90.50 96 VAL A C 1
ATOM 743 O O . VAL A 1 96 ? -30.038 4.065 16.393 1.00 90.50 96 VAL A O 1
ATOM 746 N N . ALA A 1 97 ? -30.906 6.078 15.907 1.00 88.56 97 ALA A N 1
ATOM 747 C CA . ALA A 1 97 ? -31.005 5.858 14.472 1.00 88.56 97 ALA A CA 1
ATOM 748 C C . ALA A 1 97 ? -29.627 5.683 13.795 1.00 88.56 97 ALA A C 1
ATOM 750 O O . ALA A 1 97 ? -29.458 4.759 12.995 1.00 88.56 97 ALA A O 1
ATOM 751 N N . TYR A 1 98 ? -28.592 6.449 14.174 1.00 89.88 98 TYR A N 1
ATOM 752 C CA . TYR A 1 98 ? -27.221 6.212 13.689 1.00 89.88 98 TYR A CA 1
ATOM 753 C C . TYR A 1 98 ? -26.678 4.841 14.114 1.00 89.88 98 TYR A C 1
ATOM 755 O O . TYR A 1 98 ? -26.071 4.137 13.301 1.00 89.88 98 TYR A O 1
ATOM 763 N N . LYS A 1 99 ? -26.920 4.415 15.362 1.00 88.31 99 LYS A N 1
ATOM 764 C CA . LYS A 1 99 ? -26.546 3.065 15.824 1.00 88.31 99 LYS A CA 1
ATOM 765 C C . LYS A 1 99 ? -27.255 1.984 15.012 1.00 88.31 99 LYS A C 1
ATOM 767 O O . LYS A 1 99 ? -26.622 1.001 14.621 1.00 88.31 99 LYS A O 1
ATOM 772 N N . GLN A 1 100 ? -28.538 2.179 14.719 1.00 88.62 100 GLN A N 1
ATOM 773 C CA . GLN A 1 100 ? -29.312 1.253 13.903 1.00 88.62 100 GLN A CA 1
ATOM 774 C C . GLN A 1 100 ? -28.796 1.204 12.458 1.00 88.62 100 GLN A C 1
ATOM 776 O O . GLN A 1 100 ? -28.610 0.110 11.928 1.00 88.62 100 GLN A O 1
ATOM 781 N N . CYS A 1 101 ? -28.448 2.350 11.862 1.00 89.38 101 CYS A N 1
ATOM 782 C CA . CYS A 1 101 ? -27.761 2.417 10.570 1.00 89.38 101 CYS A CA 1
ATOM 783 C C . CYS A 1 101 ? -26.481 1.573 10.577 1.00 89.38 101 CYS A C 1
ATOM 785 O O . CYS A 1 101 ? -26.317 0.696 9.731 1.00 89.38 101 CYS A O 1
ATOM 787 N N . LEU A 1 102 ? -25.597 1.766 11.562 1.00 83.56 102 LEU A N 1
ATOM 788 C CA . LEU A 1 102 ? -24.343 1.010 11.667 1.00 83.56 102 LEU A CA 1
ATOM 789 C C . LEU A 1 102 ? -24.565 -0.497 11.866 1.00 83.56 102 LEU A C 1
ATOM 791 O O . LEU A 1 102 ? -23.752 -1.296 11.392 1.00 83.56 102 LEU A O 1
ATOM 795 N N . LYS A 1 103 ? -25.660 -0.880 12.534 1.00 85.44 103 LYS A N 1
ATOM 796 C CA . LYS A 1 103 ? -26.063 -2.274 12.752 1.00 85.44 103 LYS A CA 1
ATOM 797 C C . LYS A 1 103 ? -26.495 -2.957 11.454 1.00 85.44 103 LYS A C 1
ATOM 799 O O . LYS A 1 103 ? -26.070 -4.083 11.207 1.00 85.44 103 LYS A O 1
ATOM 804 N N . VAL A 1 104 ? -27.306 -2.292 10.628 1.00 83.31 104 VAL A N 1
ATOM 805 C CA . VAL A 1 104 ? -27.808 -2.869 9.364 1.00 83.31 104 VAL A CA 1
ATOM 806 C C . VAL A 1 104 ? -26.855 -2.648 8.182 1.00 83.31 104 VAL A C 1
ATOM 808 O O . VAL A 1 104 ? -26.906 -3.378 7.192 1.00 83.31 104 VAL A O 1
ATOM 811 N N . ALA A 1 105 ? -25.943 -1.674 8.273 1.00 78.62 105 ALA A N 1
ATOM 812 C CA . ALA A 1 105 ? -24.975 -1.375 7.226 1.00 78.62 105 ALA A CA 1
ATOM 813 C C . ALA A 1 105 ? -24.054 -2.565 6.962 1.00 78.62 105 ALA A C 1
ATOM 815 O O . ALA A 1 105 ? -23.319 -3.033 7.844 1.00 78.62 105 ALA A O 1
ATOM 816 N N . ARG A 1 106 ? -24.012 -3.012 5.704 1.00 71.69 106 ARG A N 1
ATOM 817 C CA . ARG A 1 106 ? -23.182 -4.156 5.329 1.00 71.69 106 ARG A CA 1
ATOM 818 C C . ARG A 1 106 ? -21.704 -3.784 5.460 1.00 71.69 106 ARG A C 1
ATOM 820 O O . ARG A 1 106 ? -21.337 -2.622 5.280 1.00 71.69 106 ARG A O 1
ATOM 827 N N . PRO A 1 107 ? -20.807 -4.749 5.717 1.00 56.53 107 PRO A N 1
ATOM 828 C CA . PRO A 1 107 ? -19.395 -4.441 5.955 1.00 56.53 107 PRO A CA 1
ATOM 829 C C . PRO A 1 107 ? -18.654 -3.782 4.773 1.00 56.53 107 PRO A C 1
ATOM 831 O O . PRO A 1 107 ? -17.551 -3.263 4.945 1.00 56.53 107 PRO A O 1
ATOM 834 N N . TRP A 1 108 ? -19.228 -3.826 3.567 1.00 58.53 108 TRP A N 1
ATOM 835 C CA . TRP A 1 108 ? -18.714 -3.167 2.362 1.00 58.53 108 TRP A CA 1
ATOM 836 C C . TRP A 1 108 ? -19.400 -1.833 2.033 1.00 58.53 108 TRP A C 1
ATOM 838 O O . TRP A 1 108 ? -18.907 -1.130 1.151 1.00 58.53 108 TRP A O 1
ATOM 848 N N . ASP A 1 109 ? -20.459 -1.446 2.752 1.00 67.94 109 ASP A N 1
ATOM 849 C CA . ASP A 1 109 ? -21.131 -0.147 2.613 1.00 67.94 109 ASP A CA 1
ATOM 850 C C . ASP A 1 109 ? -20.312 0.924 3.368 1.00 67.94 109 ASP A C 1
ATOM 852 O O . ASP A 1 109 ? -20.714 1.492 4.380 1.00 67.94 109 ASP A O 1
ATOM 856 N N . ARG A 1 110 ? -19.070 1.141 2.921 1.00 68.06 110 ARG A N 1
ATOM 857 C CA . ARG A 1 110 ? -18.081 1.965 3.638 1.00 68.06 110 ARG A CA 1
ATOM 858 C C . ARG A 1 110 ? -18.447 3.440 3.683 1.00 68.06 110 ARG A C 1
ATOM 860 O O . ARG A 1 110 ? -18.155 4.098 4.670 1.00 68.06 110 ARG A O 1
ATOM 867 N N . GLU A 1 111 ? -19.080 3.936 2.626 1.00 72.81 111 GLU A N 1
ATOM 868 C CA . GLU A 1 111 ? -19.495 5.334 2.527 1.00 72.81 111 GLU A CA 1
ATOM 869 C C . GLU A 1 111 ? -20.576 5.663 3.562 1.00 72.81 111 GLU A C 1
ATOM 871 O O . GLU A 1 111 ? -20.399 6.596 4.339 1.00 72.81 111 GLU A O 1
ATOM 876 N N . ILE A 1 112 ? -21.631 4.844 3.665 1.00 78.69 112 ILE A N 1
ATOM 877 C CA . ILE A 1 112 ? -22.695 5.072 4.654 1.00 78.69 112 ILE A CA 1
ATOM 878 C C . ILE A 1 112 ? -22.203 4.855 6.088 1.00 78.69 112 ILE A C 1
ATOM 880 O O . ILE A 1 112 ? -22.566 5.620 6.974 1.00 78.69 112 ILE A O 1
ATOM 884 N N . ARG A 1 113 ? -21.312 3.875 6.320 1.00 80.88 113 ARG A N 1
ATOM 885 C CA . ARG A 1 113 ? -20.675 3.677 7.633 1.00 80.88 113 ARG A CA 1
ATOM 886 C C . ARG A 1 113 ? -19.835 4.883 8.038 1.00 80.88 113 ARG A C 1
ATOM 888 O O . ARG A 1 113 ? -19.978 5.353 9.158 1.00 80.88 113 ARG A O 1
ATOM 895 N N . LEU A 1 114 ? -19.009 5.404 7.129 1.00 78.12 114 LEU A N 1
ATOM 896 C CA . LEU A 1 114 ? -18.204 6.599 7.379 1.00 78.12 114 LEU A CA 1
ATOM 897 C C . LEU A 1 114 ? -19.087 7.807 7.705 1.00 78.12 114 LEU A C 1
ATOM 899 O O . LEU A 1 114 ? -18.806 8.526 8.659 1.00 78.12 114 LEU A O 1
ATOM 903 N N . LEU A 1 115 ? -20.152 8.024 6.926 1.00 81.31 115 LEU A N 1
ATOM 904 C CA . LEU A 1 115 ? -21.096 9.116 7.157 1.00 81.31 115 LEU A CA 1
ATOM 905 C C . LEU A 1 115 ? -21.798 8.975 8.512 1.00 81.31 115 LEU A C 1
ATOM 907 O O . LEU A 1 115 ? -21.882 9.956 9.246 1.00 81.31 115 LEU A O 1
ATOM 911 N N . ALA A 1 116 ? -22.260 7.776 8.866 1.00 83.44 116 ALA A N 1
ATOM 912 C CA . ALA A 1 116 ? -22.900 7.524 10.152 1.00 83.44 116 ALA A CA 1
ATOM 913 C C . ALA A 1 116 ? -21.923 7.697 11.328 1.00 83.44 116 ALA A C 1
ATOM 915 O O . ALA A 1 116 ? -22.267 8.365 12.293 1.00 83.44 116 ALA A O 1
ATOM 916 N N . GLU A 1 117 ? -20.690 7.179 11.240 1.00 84.38 117 GLU A N 1
ATOM 917 C CA . GLU A 1 117 ? -19.662 7.349 12.282 1.00 84.38 117 GLU A CA 1
ATOM 918 C C . GLU A 1 117 ? -19.263 8.823 12.453 1.00 84.38 117 GLU A C 1
ATOM 920 O O . GLU A 1 117 ? -19.174 9.306 13.578 1.00 84.38 117 GLU A O 1
ATOM 925 N N . MET A 1 118 ? -19.074 9.568 11.356 1.00 84.00 118 MET A N 1
ATOM 926 C CA . MET A 1 118 ? -18.735 10.993 11.425 1.00 84.00 118 MET A CA 1
ATOM 927 C C . MET A 1 118 ? -19.859 11.844 12.017 1.00 84.00 118 MET A C 1
ATOM 929 O O . MET A 1 118 ? -19.573 12.680 12.869 1.00 84.00 118 MET A O 1
ATOM 933 N N . ASN A 1 119 ? -21.108 11.677 11.565 1.00 85.88 119 ASN A N 1
ATOM 934 C CA . ASN A 1 119 ? -22.208 12.494 12.085 1.00 85.88 119 ASN A CA 1
ATOM 935 C C . ASN A 1 119 ? -22.538 12.109 13.529 1.00 85.88 119 ASN A C 1
ATOM 937 O O . ASN A 1 119 ? -22.626 12.995 14.363 1.00 85.88 119 ASN A O 1
ATOM 941 N N . MET A 1 120 ? -22.546 10.815 13.869 1.00 86.19 120 MET A N 1
ATOM 942 C CA . MET A 1 120 ? -22.722 10.370 15.254 1.00 86.19 120 MET A CA 1
ATOM 943 C C . MET A 1 120 ? -21.656 10.950 16.194 1.00 86.19 120 MET A C 1
ATOM 945 O O . MET A 1 120 ? -21.979 11.351 17.310 1.00 86.19 120 MET A O 1
ATOM 949 N N . ALA A 1 121 ? -20.395 11.033 15.751 1.00 83.50 121 ALA A N 1
ATOM 950 C CA . ALA A 1 121 ? -19.348 11.703 16.517 1.00 83.50 121 ALA A CA 1
ATOM 951 C C . ALA A 1 121 ? -19.691 13.181 16.756 1.00 83.50 121 ALA A C 1
ATOM 953 O O . ALA A 1 121 ? -19.623 13.647 17.891 1.00 83.50 121 ALA A O 1
ATOM 954 N N . LEU A 1 122 ? -20.095 13.914 15.716 1.00 84.50 122 LEU A N 1
ATOM 955 C CA . LEU A 1 122 ? -20.466 15.327 15.835 1.00 84.50 122 LEU A CA 1
ATOM 956 C C . LEU A 1 122 ? -21.635 15.528 16.808 1.00 84.50 122 LEU A C 1
ATOM 958 O O . LEU A 1 122 ? -21.499 16.323 17.736 1.00 84.50 122 LEU A O 1
ATOM 962 N N . THR A 1 123 ? -22.706 14.741 16.678 1.00 84.00 123 THR A N 1
ATOM 963 C CA . THR A 1 123 ? -23.875 14.780 17.572 1.00 84.00 123 THR A CA 1
ATOM 964 C C . THR A 1 123 ? -23.483 14.502 19.030 1.00 84.00 123 THR A C 1
ATOM 966 O O . THR A 1 123 ? -23.914 15.193 19.949 1.00 84.00 123 THR A O 1
ATOM 969 N N . LEU A 1 124 ? -22.606 13.520 19.277 1.00 84.19 124 LEU A N 1
ATOM 970 C CA . LEU A 1 124 ? -22.085 13.245 20.623 1.00 84.19 124 LEU A CA 1
ATOM 971 C C . LEU A 1 124 ? -21.250 14.411 21.176 1.00 84.19 124 LEU A C 1
ATOM 973 O O . LEU A 1 124 ? -21.314 14.692 22.371 1.00 84.19 124 LEU A O 1
ATOM 977 N N . GLY A 1 125 ? -20.488 15.097 20.322 1.00 79.62 125 GLY A N 1
ATOM 978 C CA . GLY A 1 125 ? -19.715 16.282 20.701 1.00 79.62 125 GLY A CA 1
ATOM 979 C C . GLY A 1 125 ? -20.593 17.489 21.049 1.00 79.62 125 GLY A C 1
ATOM 980 O O . GLY A 1 125 ? -20.255 18.249 21.953 1.00 79.62 125 GLY A O 1
ATOM 981 N N . GLU A 1 126 ? -21.741 17.659 20.388 1.00 81.69 126 GLU A N 1
ATOM 982 C CA . GLU A 1 126 ? -22.749 18.670 20.753 1.00 81.69 126 GLU A CA 1
ATOM 983 C C . GLU A 1 126 ? -23.361 18.396 22.130 1.00 81.69 126 GLU A C 1
ATOM 985 O O . GLU A 1 126 ? -23.537 19.318 22.922 1.00 81.69 126 GLU A O 1
ATOM 990 N N . LEU A 1 127 ? -23.580 17.122 22.460 1.00 84.50 127 LEU A N 1
ATOM 991 C CA . LEU A 1 127 ? -24.028 16.685 23.785 1.00 84.50 127 LEU A CA 1
ATOM 992 C C . LEU A 1 127 ? -22.922 16.697 24.855 1.00 84.50 127 LEU A C 1
ATOM 994 O O . LEU A 1 127 ? -23.132 16.168 25.945 1.00 84.50 127 LEU A O 1
ATOM 998 N N . LYS A 1 128 ? -21.731 17.232 24.552 1.00 83.19 128 LYS A N 1
ATOM 999 C CA . LYS A 1 128 ? -20.543 17.209 25.426 1.00 83.19 128 LYS A CA 1
ATOM 1000 C C . LYS A 1 128 ? -20.095 15.800 25.852 1.00 83.19 128 LYS A C 1
ATOM 1002 O O . LYS A 1 128 ? -19.327 15.633 26.797 1.00 83.19 128 LYS A O 1
ATOM 1007 N N . ARG A 1 129 ? -20.505 14.757 25.121 1.00 80.75 129 ARG A N 1
ATOM 1008 C CA . ARG A 1 129 ? -20.055 13.362 25.296 1.00 80.75 129 ARG A CA 1
ATOM 1009 C C . ARG A 1 129 ? -18.760 13.136 24.512 1.00 80.75 129 ARG A C 1
ATOM 1011 O O . ARG A 1 129 ? -18.683 12.272 23.637 1.00 80.75 129 ARG A O 1
ATOM 1018 N N . HIS A 1 130 ? -17.750 13.960 24.794 1.00 75.81 130 HIS A N 1
ATOM 1019 C CA . HIS A 1 130 ? -16.530 14.086 23.987 1.00 75.81 130 HIS A CA 1
ATOM 1020 C C . HIS A 1 130 ? -15.742 12.779 23.853 1.00 75.81 130 HIS A C 1
ATOM 1022 O O . HIS A 1 130 ? -15.256 12.470 22.769 1.00 75.81 130 HIS A O 1
ATOM 1028 N N . ASP A 1 131 ? -15.685 11.962 24.903 1.00 66.75 131 ASP A N 1
ATOM 1029 C CA . ASP A 1 131 ? -14.990 10.675 24.839 1.00 66.75 131 ASP A CA 1
ATOM 1030 C C . ASP A 1 131 ? -15.656 9.724 23.845 1.00 66.75 131 ASP A C 1
ATOM 1032 O O . ASP A 1 131 ? -14.999 9.190 22.958 1.00 66.75 131 ASP A O 1
ATOM 1036 N N . GLU A 1 132 ? -16.979 9.559 23.929 1.00 72.25 132 GLU A N 1
ATOM 1037 C CA . GLU A 1 132 ? -17.722 8.745 22.965 1.00 72.25 132 GLU A CA 1
ATOM 1038 C C . GLU A 1 132 ? -17.609 9.326 21.557 1.00 72.25 132 GLU A C 1
ATOM 1040 O O . GLU A 1 132 ? -17.462 8.586 20.588 1.00 72.25 132 GLU A O 1
ATOM 1045 N N . SER A 1 133 ? -17.617 10.651 21.430 1.00 78.69 133 SER A N 1
ATOM 1046 C CA . SER A 1 133 ? -17.394 11.322 20.153 1.00 78.69 133 SER A CA 1
ATOM 1047 C C . SER A 1 133 ? -16.036 10.946 19.534 1.00 78.69 133 SER A C 1
ATOM 1049 O O . SER A 1 133 ? -15.968 10.540 18.369 1.00 78.69 133 SER A O 1
ATOM 1051 N N . ASN A 1 134 ? -14.957 10.971 20.323 1.00 71.50 134 ASN A N 1
ATOM 1052 C CA . ASN A 1 134 ? -13.601 10.628 19.881 1.00 71.50 134 ASN A CA 1
ATOM 1053 C C . ASN A 1 134 ? -13.474 9.159 19.439 1.00 71.50 134 ASN A C 1
ATOM 1055 O O . ASN A 1 134 ? -12.744 8.851 18.488 1.00 71.50 134 ASN A O 1
ATOM 1059 N N . ILE A 1 135 ? -14.245 8.257 20.056 1.00 67.94 135 ILE A N 1
ATOM 1060 C CA . ILE A 1 135 ? -14.363 6.853 19.635 1.00 67.94 135 ILE A CA 1
ATOM 1061 C C . ILE A 1 135 ? -14.875 6.763 18.192 1.00 67.94 135 ILE A C 1
ATOM 1063 O O . ILE A 1 135 ? -14.286 6.072 17.355 1.00 67.94 135 ILE A O 1
ATOM 1067 N N . TYR A 1 136 ? -15.958 7.475 17.872 1.00 74.94 136 TYR A N 1
ATOM 1068 C CA . TYR A 1 136 ? -16.540 7.448 16.530 1.00 74.94 136 TYR A CA 1
ATOM 1069 C C . TYR A 1 136 ? -15.689 8.198 15.497 1.00 74.94 136 TYR A C 1
ATOM 1071 O O . TYR A 1 136 ? -15.602 7.734 14.358 1.00 74.94 136 TYR A O 1
ATOM 1079 N N . PHE A 1 137 ? -14.962 9.256 15.878 1.00 76.62 137 PHE A N 1
ATOM 1080 C CA . PHE A 1 137 ? -13.955 9.857 14.993 1.00 76.62 137 PHE A CA 1
ATOM 1081 C C . PHE A 1 137 ? -12.818 8.890 14.662 1.00 76.62 137 PHE A C 1
ATOM 1083 O O . PHE A 1 137 ? -12.442 8.765 13.496 1.00 76.62 137 PHE A O 1
ATOM 1090 N N . THR A 1 138 ? -12.318 8.149 15.650 1.00 70.00 138 THR A N 1
ATOM 1091 C CA . THR A 1 138 ? -11.284 7.125 15.438 1.00 70.00 138 THR A CA 1
ATOM 1092 C C . THR A 1 138 ? -11.781 6.026 14.498 1.00 70.00 138 THR A C 1
ATOM 1094 O O . THR A 1 138 ? -11.086 5.642 13.555 1.00 70.00 138 THR A O 1
ATOM 1097 N N . ARG A 1 139 ? -13.023 5.562 14.681 1.00 73.56 139 ARG A N 1
ATOM 1098 C CA . ARG A 1 139 ? -13.657 4.601 13.766 1.00 73.56 139 ARG A CA 1
ATOM 1099 C C . ARG A 1 139 ? -13.790 5.159 12.348 1.00 73.56 139 ARG A C 1
ATOM 1101 O O . ARG A 1 139 ? -13.382 4.482 11.407 1.00 73.56 139 ARG A O 1
ATOM 1108 N N . ALA A 1 140 ? -14.229 6.409 12.200 1.00 73.94 140 ALA A N 1
ATOM 1109 C CA . ALA A 1 140 ? -14.323 7.085 10.909 1.00 73.94 140 ALA A CA 1
ATOM 1110 C C . ALA A 1 140 ? -12.956 7.199 10.205 1.00 73.94 140 ALA A C 1
ATOM 1112 O O . ALA A 1 140 ? -12.855 6.912 9.009 1.00 73.94 140 ALA A O 1
ATOM 1113 N N . ILE A 1 141 ? -11.886 7.542 10.936 1.00 70.25 141 ILE A N 1
ATOM 1114 C CA . ILE A 1 141 ? -10.505 7.564 10.420 1.00 70.25 141 ILE A CA 1
ATOM 1115 C C . ILE A 1 141 ? -10.124 6.181 9.881 1.00 70.25 141 ILE A C 1
ATOM 1117 O O . ILE A 1 141 ? -9.601 6.059 8.771 1.00 70.25 141 ILE A O 1
ATOM 1121 N N . ILE A 1 142 ? -10.429 5.118 10.622 1.00 65.00 142 ILE A N 1
ATOM 1122 C CA . ILE A 1 142 ? -10.117 3.747 10.211 1.00 65.00 142 ILE A CA 1
ATOM 1123 C C . ILE A 1 142 ? -10.959 3.315 8.996 1.00 65.00 142 ILE A C 1
ATOM 1125 O O . ILE A 1 142 ? -10.434 2.665 8.086 1.00 65.00 142 ILE A O 1
ATOM 1129 N N . THR A 1 143 ? -12.238 3.692 8.941 1.00 65.75 143 THR A N 1
ATOM 1130 C CA . THR A 1 143 ? -13.147 3.398 7.824 1.00 65.75 143 THR A CA 1
ATOM 1131 C C . THR A 1 143 ? -12.687 4.098 6.532 1.00 65.75 143 THR A C 1
ATOM 1133 O O . THR A 1 143 ? -12.528 3.438 5.493 1.00 65.75 143 THR A O 1
ATOM 1136 N N . ASP A 1 144 ? -12.375 5.400 6.593 1.00 63.22 144 ASP A N 1
ATOM 1137 C CA . ASP A 1 144 ? -11.919 6.223 5.454 1.00 63.22 144 ASP A CA 1
ATOM 1138 C C . ASP A 1 144 ? -10.472 5.927 5.034 1.00 63.22 144 ASP A C 1
ATOM 1140 O O . ASP A 1 144 ? -10.107 6.124 3.874 1.00 63.22 144 ASP A O 1
ATOM 1144 N N . ALA A 1 145 ? -9.649 5.331 5.912 1.00 52.75 145 ALA A N 1
ATOM 1145 C CA . ALA A 1 145 ? -8.274 4.946 5.565 1.00 52.75 145 ALA A CA 1
ATOM 1146 C C . ALA A 1 145 ? -8.242 3.997 4.364 1.00 52.75 145 ALA A C 1
ATOM 1148 O O . ALA A 1 145 ? -7.232 3.879 3.664 1.00 52.75 145 ALA A O 1
ATOM 1149 N N . THR A 1 146 ? -9.363 3.329 4.085 1.00 50.09 146 THR A N 1
ATOM 1150 C CA . THR A 1 146 ? -9.558 2.406 2.975 1.00 50.09 146 THR A CA 1
ATOM 1151 C C . THR A 1 146 ? -9.918 3.020 1.618 1.00 50.09 146 THR A C 1
ATOM 1153 O O . THR A 1 146 ? -9.804 2.294 0.627 1.00 50.09 146 THR A O 1
ATOM 1156 N N . ASP A 1 147 ? -10.248 4.313 1.534 1.00 45.38 147 ASP A N 1
ATOM 1157 C CA . ASP A 1 147 ? -10.628 5.000 0.291 1.00 45.38 147 ASP A CA 1
ATOM 1158 C C . ASP A 1 147 ? -9.970 6.381 0.165 1.00 45.38 147 ASP A C 1
ATOM 1160 O O . ASP A 1 147 ? -10.397 7.323 0.811 1.00 45.38 147 ASP A O 1
ATOM 1164 N N . LYS A 1 148 ? -8.946 6.514 -0.693 1.00 51.41 148 LYS A N 1
ATOM 1165 C CA . LYS A 1 148 ? -8.310 7.777 -1.150 1.00 51.41 148 LYS A CA 1
ATOM 1166 C C . LYS A 1 148 ? -7.994 8.865 -0.085 1.00 51.41 148 LYS A C 1
ATOM 1168 O O . LYS A 1 148 ? -7.557 9.935 -0.495 1.00 51.41 148 LYS A O 1
ATOM 1173 N N . GLN A 1 149 ? -8.170 8.601 1.216 1.00 54.97 149 GLN A N 1
ATOM 1174 C CA . GLN A 1 149 ? -8.011 9.514 2.358 1.00 54.97 149 GLN A CA 1
ATOM 1175 C C . GLN A 1 149 ? -8.801 10.830 2.216 1.00 54.97 149 GLN A C 1
ATOM 1177 O O . GLN A 1 149 ? -8.341 11.898 2.618 1.00 54.97 149 GLN A O 1
ATOM 1182 N N . LYS A 1 150 ? -9.984 10.800 1.585 1.00 61.00 150 LYS A N 1
ATOM 1183 C CA . LYS A 1 150 ? -10.702 12.037 1.218 1.00 61.00 150 LYS A CA 1
ATOM 1184 C C . LYS A 1 150 ? -11.242 12.812 2.423 1.00 61.00 150 LYS A C 1
ATOM 1186 O O . LYS A 1 150 ? -11.350 14.039 2.340 1.00 61.00 150 LYS A O 1
ATOM 1191 N N . ASN A 1 151 ? -11.618 12.121 3.500 1.00 66.00 151 ASN A N 1
ATOM 1192 C CA . ASN A 1 151 ? -12.300 12.703 4.657 1.00 66.00 151 ASN A CA 1
ATOM 1193 C C . ASN A 1 151 ? -11.504 12.587 5.971 1.00 66.00 151 ASN A C 1
ATOM 1195 O O . ASN A 1 151 ? -11.927 13.174 6.964 1.00 66.00 151 ASN A O 1
ATOM 1199 N N . HIS A 1 152 ? -10.335 11.934 5.973 1.00 70.06 152 HIS A N 1
ATOM 1200 C CA . HIS A 1 152 ? -9.388 11.849 7.099 1.00 70.06 152 HIS A CA 1
ATOM 1201 C C . HIS A 1 152 ? -9.170 13.169 7.810 1.00 70.06 152 HIS A C 1
ATOM 1203 O O . HIS A 1 152 ? -9.328 13.254 9.025 1.00 70.06 152 HIS A O 1
ATOM 1209 N N . TRP A 1 153 ? -8.881 14.215 7.042 1.00 73.50 153 TRP A N 1
ATOM 1210 C CA . TRP A 1 153 ? -8.629 15.534 7.601 1.00 73.50 153 TRP A CA 1
ATOM 1211 C C . TRP A 1 153 ? -9.827 16.081 8.391 1.00 73.50 153 TRP A C 1
ATOM 1213 O O . TRP A 1 153 ? -9.622 16.778 9.374 1.00 73.50 153 TRP A O 1
ATOM 122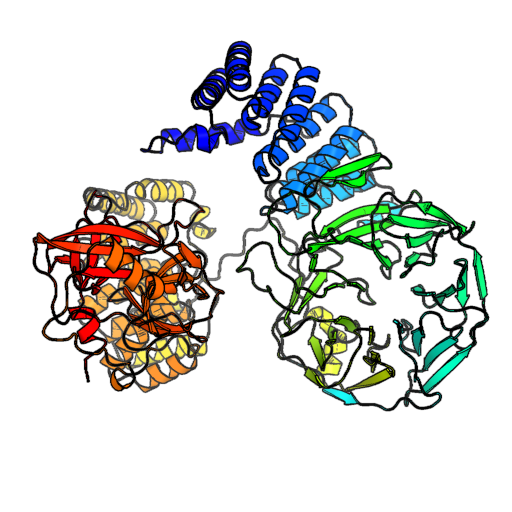3 N N . LYS A 1 154 ? -11.075 15.747 8.021 1.00 81.19 154 LYS A N 1
ATOM 1224 C CA . LYS A 1 154 ? -12.276 16.198 8.748 1.00 81.19 154 LYS A CA 1
ATOM 1225 C C . LYS A 1 154 ? -12.412 15.494 10.091 1.00 81.19 154 LYS A C 1
ATOM 1227 O O . LYS A 1 154 ? -12.694 16.151 11.086 1.00 81.19 154 LYS A O 1
ATOM 1232 N N . ALA A 1 155 ? -12.221 14.175 10.109 1.00 77.50 155 ALA A N 1
ATOM 1233 C CA . ALA A 1 155 ? -12.317 13.389 11.333 1.00 77.50 155 ALA A CA 1
ATOM 1234 C C . ALA A 1 155 ? -11.203 13.774 12.317 1.00 77.50 155 ALA A C 1
ATOM 1236 O O . ALA A 1 155 ? -11.499 14.085 13.464 1.00 77.50 155 ALA A O 1
ATOM 1237 N N . TYR A 1 156 ? -9.954 13.881 11.845 1.00 77.81 156 TYR A N 1
ATOM 1238 C CA . TYR A 1 156 ? -8.834 14.366 12.655 1.00 77.81 156 TYR A CA 1
ATOM 1239 C C . TYR A 1 156 ? -9.036 15.805 13.148 1.00 77.81 156 TYR A C 1
ATOM 1241 O O . TYR A 1 156 ? -8.808 16.082 14.320 1.00 77.81 156 TYR A O 1
ATOM 1249 N N . ARG A 1 157 ? -9.517 16.718 12.291 1.00 84.56 157 ARG A N 1
ATOM 1250 C CA . ARG A 1 157 ? -9.777 18.114 12.676 1.00 84.56 157 ARG A CA 1
ATOM 1251 C C . ARG A 1 157 ? -10.838 18.218 13.769 1.00 84.56 157 ARG A C 1
ATOM 1253 O O . ARG A 1 157 ? -10.656 18.968 14.718 1.00 84.56 157 ARG A O 1
ATOM 1260 N N . ASN A 1 158 ? -11.954 17.508 13.624 1.00 82.44 158 ASN A N 1
ATOM 1261 C CA . ASN A 1 158 ? -13.049 17.593 14.589 1.00 82.44 158 ASN A CA 1
ATOM 1262 C C . ASN A 1 158 ? -12.711 16.855 15.894 1.00 82.44 158 ASN A C 1
ATOM 1264 O O . ASN A 1 158 ? -13.045 17.347 16.966 1.00 82.44 158 ASN A O 1
ATOM 1268 N N . MET A 1 159 ? -11.961 15.751 15.816 1.00 82.00 159 MET A N 1
ATOM 1269 C CA . MET A 1 159 ? -11.377 15.101 16.990 1.00 82.00 159 MET A CA 1
ATOM 1270 C C . MET A 1 159 ? -10.400 16.031 17.722 1.00 82.00 159 MET A C 1
ATOM 1272 O O . MET A 1 159 ? -10.440 16.100 18.943 1.00 82.00 159 MET A O 1
ATOM 1276 N N . ALA A 1 160 ? -9.573 16.797 17.001 1.00 80.44 160 ALA A N 1
ATOM 1277 C CA . ALA A 1 160 ? -8.680 17.781 17.613 1.00 80.44 160 ALA A CA 1
ATOM 1278 C C . ALA A 1 160 ? -9.447 18.856 18.397 1.00 80.44 160 ALA A C 1
ATOM 1280 O O . ALA A 1 160 ? -9.053 19.193 19.507 1.00 80.44 160 ALA A O 1
ATOM 1281 N N . ILE A 1 161 ? -10.565 19.348 17.851 1.00 83.38 161 ILE A N 1
ATOM 1282 C CA . ILE A 1 161 ? -11.429 20.323 18.535 1.00 83.38 161 ILE A CA 1
ATOM 1283 C C . ILE A 1 161 ? -12.010 19.722 19.820 1.00 83.38 161 ILE A C 1
ATOM 1285 O O . ILE A 1 161 ? -11.892 20.337 20.872 1.00 83.38 161 ILE A O 1
ATOM 1289 N N . ASN A 1 162 ? -12.568 18.510 19.761 1.00 79.19 162 ASN A N 1
ATOM 1290 C CA . ASN A 1 162 ? -13.081 17.830 20.954 1.00 79.19 162 ASN A CA 1
ATOM 1291 C C . ASN A 1 162 ? -12.006 17.621 22.022 1.00 79.19 162 ASN A C 1
ATOM 1293 O O . ASN A 1 162 ? -12.240 17.875 23.195 1.00 79.19 162 ASN A O 1
ATOM 1297 N N . LEU A 1 163 ? -10.830 17.132 21.623 1.00 78.88 163 LEU A N 1
ATOM 1298 C CA . LEU A 1 163 ? -9.720 16.890 22.543 1.00 78.88 163 LEU A CA 1
ATOM 1299 C C . LEU A 1 163 ? -9.242 18.196 23.181 1.00 78.88 163 LEU A C 1
ATOM 1301 O O . LEU A 1 163 ? -8.898 18.214 24.357 1.00 78.88 163 LEU A O 1
ATOM 1305 N N . HIS A 1 164 ? -9.255 19.290 22.423 1.00 82.56 164 HIS A N 1
ATOM 1306 C CA . HIS A 1 164 ? -8.931 20.610 22.940 1.00 82.56 164 HIS A CA 1
ATOM 1307 C C . HIS A 1 164 ? -9.972 21.109 23.950 1.00 82.56 164 HIS A C 1
ATOM 1309 O O . HIS A 1 164 ? -9.589 21.634 24.988 1.00 82.56 164 HIS A O 1
ATOM 1315 N N . GLU A 1 165 ? -11.268 20.897 23.694 1.00 83.19 165 GLU A N 1
ATOM 1316 C CA . GLU A 1 165 ? -12.354 21.218 24.639 1.00 83.19 165 GLU A CA 1
ATOM 1317 C C . GLU A 1 165 ? -12.263 20.409 25.946 1.00 83.19 165 GLU A C 1
ATOM 1319 O O . GLU A 1 165 ? -12.748 20.855 26.979 1.00 83.19 165 GLU A O 1
ATOM 1324 N N . GLN A 1 166 ? -11.608 19.246 25.914 1.00 79.62 166 GLN A N 1
ATOM 1325 C CA . GLN A 1 166 ? -11.289 18.439 27.096 1.00 79.62 166 GLN A CA 1
ATOM 1326 C C . GLN A 1 166 ? -9.947 18.810 27.753 1.00 79.62 166 GLN A C 1
ATOM 1328 O O . GLN A 1 166 ? -9.493 18.084 28.633 1.00 79.62 166 GLN A O 1
ATOM 1333 N N . GLU A 1 167 ? -9.274 19.871 27.295 1.00 83.56 167 GLU A N 1
ATOM 1334 C CA . GLU A 1 167 ? -7.937 20.295 27.750 1.00 83.56 167 GLU A CA 1
ATOM 1335 C C . GLU A 1 167 ? -6.822 19.266 27.492 1.00 83.56 167 GLU A C 1
ATOM 1337 O O . GLU A 1 167 ? -5.757 19.260 28.110 1.00 83.56 167 GLU A O 1
ATOM 1342 N N . ARG A 1 168 ? -7.031 18.376 26.520 1.00 74.25 168 ARG A N 1
ATOM 1343 C CA . ARG A 1 168 ? -6.095 17.302 26.170 1.00 74.25 168 ARG A CA 1
ATOM 1344 C C . ARG A 1 168 ? -5.153 17.755 25.070 1.00 74.25 168 ARG A C 1
ATOM 1346 O O . ARG A 1 168 ? -5.135 17.205 23.966 1.00 74.25 168 ARG A O 1
ATOM 1353 N N . TYR A 1 169 ? -4.371 18.780 25.390 1.00 80.62 169 TYR A N 1
ATOM 1354 C CA . TYR A 1 169 ? -3.641 19.595 24.421 1.00 80.62 169 TYR A CA 1
ATOM 1355 C C . TYR A 1 169 ? -2.681 18.800 23.531 1.00 80.62 169 TYR A C 1
ATOM 1357 O O . TYR A 1 169 ? -2.768 18.923 22.312 1.00 80.62 169 TYR A O 1
ATOM 1365 N N . LEU A 1 170 ? -1.863 17.895 24.082 1.00 70.88 170 LEU A N 1
ATOM 1366 C CA . LEU A 1 170 ? -0.951 17.068 23.277 1.00 70.88 170 LEU A CA 1
ATOM 1367 C C . LEU A 1 170 ? -1.696 16.169 22.274 1.00 70.88 170 LEU A C 1
ATOM 1369 O O . LEU A 1 170 ? -1.300 16.045 21.114 1.00 70.88 170 LEU A O 1
ATOM 1373 N N . SER A 1 171 ? -2.803 15.555 22.699 1.00 72.38 171 SER A N 1
ATOM 1374 C CA . SER A 1 171 ? -3.624 14.705 21.824 1.00 72.38 171 SER A CA 1
ATOM 1375 C C . SER A 1 171 ? -4.336 15.540 20.753 1.00 72.38 171 SER A C 1
ATOM 1377 O O . SER A 1 171 ? -4.400 15.132 19.592 1.00 72.38 171 SER A O 1
ATOM 1379 N N . ALA A 1 172 ? -4.825 16.727 21.125 1.00 76.19 172 ALA A N 1
ATOM 1380 C CA . ALA A 1 172 ? -5.442 17.681 20.210 1.00 76.19 172 ALA A CA 1
ATOM 1381 C C . ALA A 1 172 ? -4.449 18.182 19.151 1.00 76.19 172 ALA A C 1
ATOM 1383 O O . ALA A 1 172 ? -4.758 18.154 17.958 1.00 76.19 172 ALA A O 1
ATOM 1384 N N . ALA A 1 173 ? -3.238 18.560 19.568 1.00 75.38 173 ALA A N 1
ATOM 1385 C CA . ALA A 1 173 ? -2.163 18.987 18.683 1.00 75.38 173 ALA A CA 1
ATOM 1386 C C . ALA A 1 173 ? -1.776 17.866 17.709 1.00 75.38 173 ALA A C 1
ATOM 1388 O O . ALA A 1 173 ? -1.755 18.087 16.501 1.00 75.38 173 ALA A O 1
ATOM 1389 N N . LEU A 1 174 ? -1.580 16.633 18.191 1.00 71.06 174 LEU A N 1
ATOM 1390 C CA . LEU A 1 174 ? -1.308 15.473 17.333 1.00 71.06 174 LEU A CA 1
ATOM 1391 C C . LEU A 1 174 ? -2.428 15.227 16.312 1.00 71.06 174 LEU A C 1
ATOM 1393 O O . LEU A 1 174 ? -2.148 15.025 15.129 1.00 71.06 174 LEU A O 1
ATOM 1397 N N . ALA A 1 175 ? -3.694 15.277 16.732 1.00 73.75 175 ALA A N 1
ATOM 1398 C CA . ALA A 1 175 ? -4.828 15.123 15.825 1.00 73.75 175 ALA A CA 1
ATOM 1399 C C . ALA A 1 175 ? -4.881 16.252 14.778 1.00 73.75 175 ALA A C 1
ATOM 1401 O O . ALA A 1 175 ? -5.112 15.988 13.599 1.00 73.75 175 ALA A O 1
ATOM 1402 N N . ALA A 1 176 ? -4.594 17.497 15.159 1.00 74.38 176 ALA A N 1
ATOM 1403 C CA . ALA A 1 176 ? -4.564 18.627 14.233 1.00 74.38 176 ALA A CA 1
ATOM 1404 C C . ALA A 1 176 ? -3.399 18.557 13.239 1.00 74.38 176 ALA A C 1
ATOM 1406 O O . ALA A 1 176 ? -3.598 18.807 12.050 1.00 74.38 176 ALA A O 1
ATOM 1407 N N . ILE A 1 177 ? -2.222 18.120 13.691 1.00 72.75 177 ILE A N 1
ATOM 1408 C CA . ILE A 1 177 ? -1.069 17.814 12.839 1.00 72.75 177 ILE A CA 1
ATOM 1409 C C . ILE A 1 177 ? -1.463 16.783 11.773 1.00 72.75 177 ILE A C 1
ATOM 1411 O O . ILE A 1 177 ? -1.197 16.978 10.584 1.00 72.75 177 ILE A O 1
ATOM 1415 N N . GLN A 1 178 ? -2.142 15.703 12.174 1.00 71.75 178 GLN A N 1
ATOM 1416 C CA . GLN A 1 178 ? -2.624 14.684 11.238 1.00 71.75 178 GLN A CA 1
ATOM 1417 C C . GLN A 1 178 ? -3.690 15.236 10.281 1.00 71.75 178 GLN A C 1
ATOM 1419 O O . GLN A 1 178 ? -3.681 14.911 9.091 1.00 71.75 178 GLN A O 1
ATOM 1424 N N . ALA A 1 179 ? -4.570 16.123 10.753 1.00 72.44 179 ALA A N 1
ATOM 1425 C CA . ALA A 1 179 ? -5.557 16.789 9.910 1.00 72.44 179 ALA A CA 1
ATOM 1426 C C . ALA A 1 179 ? -4.901 17.665 8.829 1.00 72.44 179 ALA A C 1
ATOM 1428 O O . ALA A 1 179 ? -5.271 17.578 7.654 1.00 72.44 179 ALA A O 1
ATOM 1429 N N . TYR A 1 180 ? -3.909 18.469 9.216 1.00 72.81 180 TYR A N 1
ATOM 1430 C CA . TYR A 1 180 ? -3.147 19.335 8.319 1.00 72.81 180 TYR A CA 1
ATOM 1431 C C . TYR A 1 180 ? -2.360 18.533 7.286 1.00 72.81 180 TYR A C 1
ATOM 1433 O O . TYR A 1 180 ? -2.470 18.789 6.087 1.00 72.81 180 TYR A O 1
ATOM 1441 N N . ARG A 1 181 ? -1.650 17.486 7.718 1.00 68.00 181 ARG A N 1
ATOM 1442 C CA . ARG A 1 181 ? -0.916 16.587 6.812 1.00 68.00 181 ARG A CA 1
ATOM 1443 C C . ARG A 1 181 ? -1.835 15.883 5.818 1.00 68.00 181 ARG A C 1
ATOM 1445 O O . ARG A 1 181 ? -1.477 15.730 4.653 1.00 68.00 181 ARG A O 1
ATOM 1452 N N . ALA A 1 182 ? -3.037 15.501 6.249 1.00 65.75 182 ALA A N 1
ATOM 1453 C CA . ALA A 1 182 ? -4.025 14.895 5.366 1.00 65.75 182 ALA A CA 1
ATOM 1454 C C . ALA A 1 182 ? -4.593 15.890 4.333 1.00 65.75 182 ALA A C 1
ATOM 1456 O O . ALA A 1 182 ? -4.887 15.487 3.205 1.00 65.75 182 ALA A O 1
ATOM 1457 N N . ASN A 1 183 ? -4.774 17.175 4.681 1.00 68.81 183 ASN A N 1
ATOM 1458 C CA . ASN A 1 183 ? -5.254 18.192 3.738 1.00 68.81 183 ASN A CA 1
ATOM 1459 C C . ASN A 1 183 ? -4.942 19.645 4.156 1.00 68.81 183 ASN A C 1
ATOM 1461 O O . ASN A 1 183 ? -5.824 20.377 4.616 1.00 68.81 183 ASN A O 1
ATOM 1465 N N . SER A 1 184 ? -3.727 20.106 3.862 1.00 64.25 184 SER A N 1
ATOM 1466 C CA . SER A 1 184 ? -3.264 21.472 4.163 1.00 64.25 184 SER A CA 1
ATOM 1467 C C . SER A 1 184 ? -4.017 22.581 3.415 1.00 64.25 184 SER A C 1
ATOM 1469 O O . SER A 1 184 ? -3.926 23.749 3.764 1.00 64.25 184 SER A O 1
ATOM 1471 N N . LYS A 1 185 ? -4.819 22.246 2.390 1.00 69.25 185 LYS A N 1
ATOM 1472 C CA . LYS A 1 185 ? -5.689 23.220 1.699 1.00 69.25 185 LYS A CA 1
ATOM 1473 C C . LYS A 1 185 ? -6.987 23.515 2.449 1.00 69.25 185 LYS A C 1
ATOM 1475 O O . LYS A 1 185 ? -7.720 24.422 2.060 1.00 69.25 185 LYS A O 1
ATOM 1480 N N . ARG A 1 186 ? -7.355 22.673 3.417 1.00 70.56 186 ARG A N 1
ATOM 1481 C CA . ARG A 1 186 ? -8.636 22.738 4.140 1.00 70.56 186 ARG A CA 1
ATOM 1482 C C . ARG A 1 186 ? -8.466 22.857 5.654 1.00 70.56 186 ARG A C 1
ATOM 1484 O O . ARG A 1 186 ? -9.443 23.175 6.326 1.00 70.56 186 ARG A O 1
ATOM 1491 N N . VAL A 1 187 ? -7.266 22.603 6.169 1.00 71.69 187 VAL A N 1
ATOM 1492 C CA . VAL A 1 187 ? -6.884 22.787 7.571 1.00 71.69 187 VAL A CA 1
ATOM 1493 C C . VAL A 1 187 ? -5.776 23.830 7.601 1.00 71.69 187 VAL A C 1
ATOM 1495 O O . VAL A 1 187 ? -4.776 23.664 6.911 1.00 71.69 187 VAL A O 1
ATOM 1498 N N . ASP A 1 188 ? -5.997 24.905 8.348 1.00 73.12 188 ASP A N 1
ATOM 1499 C CA . ASP A 1 188 ? -5.062 26.024 8.472 1.00 73.12 188 ASP A CA 1
ATOM 1500 C C . ASP A 1 188 ? -3.893 25.644 9.393 1.00 73.12 188 ASP A C 1
ATOM 1502 O O . ASP A 1 188 ? -4.099 24.999 10.421 1.00 73.12 188 ASP A O 1
ATOM 1506 N N . GLU A 1 189 ? -2.683 26.055 9.033 1.00 74.25 189 GLU A N 1
ATOM 1507 C CA . GLU A 1 189 ? -1.475 25.883 9.844 1.00 74.25 189 GLU A CA 1
ATOM 1508 C C . GLU A 1 189 ? -1.602 26.606 11.188 1.00 74.25 189 GLU A C 1
ATOM 1510 O O . GLU A 1 189 ? -1.291 26.023 12.224 1.00 74.25 189 GLU A O 1
ATOM 1515 N N . LYS A 1 190 ? -2.225 27.794 11.198 1.00 76.56 190 LYS A N 1
ATOM 1516 C CA . LYS A 1 190 ? -2.474 28.573 12.422 1.00 76.56 190 LYS A CA 1
ATOM 1517 C C . LYS A 1 190 ? -3.337 27.835 13.443 1.00 76.56 190 LYS A C 1
ATOM 1519 O O . LYS A 1 190 ? -3.218 28.055 14.643 1.00 76.56 190 LYS A O 1
ATOM 1524 N N . MET A 1 191 ? -4.234 26.959 12.979 1.00 80.00 191 MET A N 1
ATOM 1525 C CA . MET A 1 191 ? -5.031 26.111 13.872 1.00 80.00 191 MET A CA 1
ATOM 1526 C C . MET A 1 191 ? -4.150 25.083 14.586 1.00 80.00 191 MET A C 1
ATOM 1528 O O . MET A 1 191 ? -4.419 24.746 15.735 1.00 80.00 191 MET A O 1
ATOM 1532 N N . VAL A 1 192 ? -3.128 24.566 13.902 1.00 75.12 192 VAL A N 1
ATOM 1533 C CA . VAL A 1 192 ? -2.198 23.596 14.481 1.00 75.12 192 VAL A CA 1
ATOM 1534 C C . VAL A 1 192 ? -1.268 24.283 15.473 1.00 75.12 192 VAL A C 1
ATOM 1536 O O . VAL A 1 192 ? -1.134 23.789 16.588 1.00 75.12 192 VAL A O 1
ATOM 1539 N N . GLU A 1 193 ? -0.703 25.435 15.102 1.00 78.75 193 GLU A N 1
ATOM 1540 C CA . GLU A 1 193 ? 0.124 26.270 15.988 1.00 78.75 193 GLU A CA 1
ATOM 1541 C C . GLU A 1 193 ? -0.622 26.596 17.287 1.00 78.75 193 GLU A C 1
ATOM 1543 O O . GLU A 1 193 ? -0.145 26.263 18.365 1.00 78.75 193 GLU A O 1
ATOM 1548 N N . ALA A 1 194 ? -1.869 27.071 17.189 1.00 80.62 194 ALA A N 1
ATOM 1549 C CA . ALA A 1 194 ? -2.684 27.404 18.358 1.00 80.62 194 ALA A CA 1
ATOM 1550 C C . ALA A 1 194 ? -2.937 26.223 19.319 1.00 80.62 194 ALA A C 1
ATOM 1552 O O . ALA A 1 194 ? -3.179 26.435 20.508 1.00 80.62 194 ALA A O 1
ATOM 1553 N N . PHE A 1 195 ? -2.924 24.977 18.831 1.00 80.69 195 PHE A N 1
ATOM 1554 C CA . PHE A 1 195 ? -3.017 23.798 19.697 1.00 80.69 195 PHE A CA 1
ATOM 1555 C C . PHE A 1 195 ? -1.662 23.362 20.255 1.00 80.69 195 PHE A C 1
ATOM 1557 O O . PHE A 1 195 ? -1.612 22.873 21.384 1.00 80.69 195 PHE A O 1
ATOM 1564 N N . ILE A 1 196 ? -0.578 23.537 19.494 1.00 76.88 196 ILE A N 1
ATOM 1565 C CA . ILE A 1 196 ? 0.789 23.283 19.965 1.00 76.88 196 ILE A CA 1
ATOM 1566 C C . ILE A 1 196 ? 1.142 24.251 21.101 1.00 76.88 196 ILE A C 1
ATOM 1568 O O . ILE A 1 196 ? 1.652 23.792 22.117 1.00 76.88 196 ILE A O 1
ATOM 1572 N N . ASP A 1 197 ? 0.771 25.529 20.990 1.00 80.88 197 ASP A N 1
ATOM 1573 C CA . ASP A 1 197 ? 1.024 26.576 21.998 1.00 80.88 197 ASP A CA 1
ATOM 1574 C C . ASP A 1 197 ? 0.390 26.287 23.370 1.00 80.88 197 ASP A C 1
ATOM 1576 O O . ASP A 1 197 ? 0.721 26.917 24.372 1.00 80.88 197 ASP A O 1
ATOM 1580 N N . LYS A 1 198 ? -0.560 25.347 23.431 1.00 82.31 198 LYS A N 1
ATOM 1581 C CA . LYS A 1 198 ? -1.211 24.909 24.673 1.00 82.31 198 LYS A CA 1
ATOM 1582 C C . LYS A 1 198 ? -0.577 23.661 25.287 1.00 82.31 198 LYS A C 1
ATOM 1584 O O . LYS A 1 198 ? -0.972 23.259 26.379 1.00 82.31 198 LYS A O 1
ATOM 1589 N N . CYS A 1 199 ? 0.366 23.022 24.598 1.00 76.25 199 CYS A N 1
ATOM 1590 C CA . CYS A 1 199 ? 1.116 21.888 25.132 1.00 76.25 199 CYS A CA 1
ATOM 1591 C C . CYS A 1 199 ? 2.193 22.379 26.107 1.00 76.25 199 CYS A C 1
ATOM 1593 O O . CYS A 1 199 ? 2.723 23.475 25.946 1.00 76.25 199 CYS A O 1
ATOM 1595 N N . LYS A 1 200 ? 2.566 21.555 27.094 1.00 72.81 200 LYS A N 1
ATOM 1596 C CA . LYS A 1 200 ? 3.735 21.856 27.939 1.00 72.81 200 LYS A CA 1
ATOM 1597 C C . LYS A 1 200 ? 5.011 21.815 27.095 1.00 72.81 200 LYS A C 1
ATOM 1599 O O . LYS A 1 200 ? 5.089 21.005 26.172 1.00 72.81 200 LYS A O 1
ATOM 1604 N N . ASP A 1 201 ? 6.034 22.590 27.448 1.00 60.09 201 ASP A N 1
ATOM 1605 C CA . ASP A 1 201 ? 7.283 22.686 26.670 1.00 60.09 201 ASP A CA 1
ATOM 1606 C C . ASP A 1 201 ? 7.942 21.320 26.398 1.00 60.09 201 ASP A C 1
ATOM 1608 O O . ASP A 1 201 ? 8.377 21.033 25.281 1.00 60.09 201 ASP A O 1
ATOM 1612 N N . GLU A 1 202 ? 7.938 20.419 2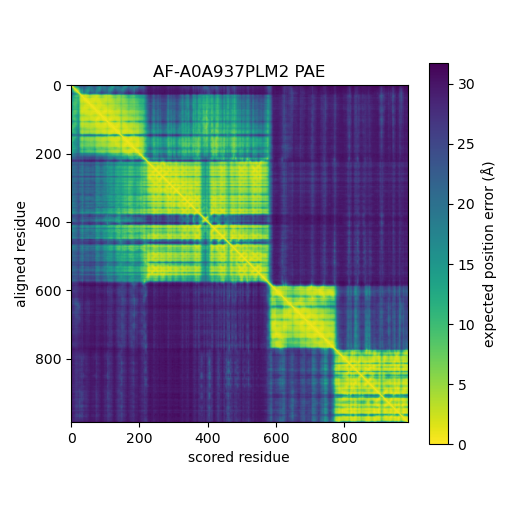7.385 1.00 58.69 202 GLU A N 1
ATOM 1613 C CA . GLU A 1 202 ? 8.461 19.051 27.245 1.00 58.69 202 GLU A CA 1
ATOM 1614 C C . GLU A 1 202 ? 7.652 18.191 26.249 1.00 58.69 202 GLU A C 1
ATOM 1616 O O . GLU A 1 202 ? 8.203 17.350 25.527 1.00 58.69 202 GLU A O 1
ATOM 1621 N N . GLU A 1 203 ? 6.338 18.413 26.171 1.00 62.91 203 GLU A N 1
ATOM 1622 C CA . GLU A 1 203 ? 5.425 17.735 25.245 1.00 62.91 203 GLU A CA 1
ATOM 1623 C C . GLU A 1 203 ? 5.535 18.330 23.834 1.00 62.91 203 GLU A C 1
ATOM 1625 O O . GLU A 1 203 ? 5.635 17.587 22.852 1.00 62.91 203 GLU A O 1
ATOM 1630 N N . ALA A 1 204 ? 5.609 19.660 23.729 1.00 59.22 204 ALA A N 1
ATOM 1631 C CA . ALA A 1 204 ? 5.818 20.395 22.484 1.00 59.22 204 ALA A CA 1
ATOM 1632 C C . ALA A 1 204 ? 7.163 20.028 21.830 1.00 59.22 204 ALA A C 1
ATOM 1634 O O . ALA A 1 204 ? 7.236 19.821 20.616 1.00 59.22 204 ALA A O 1
ATOM 1635 N N . ALA A 1 205 ? 8.209 19.793 22.633 1.00 54.88 205 ALA A N 1
ATOM 1636 C CA . ALA A 1 205 ? 9.506 19.294 22.171 1.00 54.88 205 ALA A CA 1
ATOM 1637 C C . ALA A 1 205 ? 9.434 17.906 21.491 1.00 54.88 205 ALA A C 1
ATOM 1639 O O . ALA A 1 205 ? 10.362 17.479 20.795 1.00 54.88 205 ALA A O 1
ATOM 1640 N N . SER A 1 206 ? 8.349 17.153 21.684 1.00 52.31 206 SER A N 1
ATOM 1641 C CA . SER A 1 206 ? 8.103 15.874 21.001 1.00 52.31 206 SER A CA 1
ATOM 1642 C C . SER A 1 206 ? 7.339 16.036 19.677 1.00 52.31 206 SER A C 1
ATOM 1644 O O . SER A 1 206 ? 7.277 15.091 18.886 1.00 52.31 206 SER A O 1
ATOM 1646 N N . LEU A 1 207 ? 6.830 17.241 19.397 1.00 58.66 207 LEU A N 1
ATOM 1647 C CA . LEU A 1 207 ? 6.091 17.627 18.190 1.00 58.66 207 LEU A CA 1
ATOM 1648 C C . LEU A 1 207 ? 6.948 18.388 17.158 1.00 58.66 207 LEU A C 1
ATOM 1650 O O . LEU A 1 207 ? 6.459 18.674 16.066 1.00 58.66 207 LEU A O 1
ATOM 1654 N N . LEU A 1 208 ? 8.231 18.647 17.458 1.00 48.66 208 LEU A N 1
ATOM 1655 C CA . LEU A 1 208 ? 9.183 19.473 16.679 1.00 48.66 208 LEU A CA 1
ATOM 1656 C C . LEU A 1 208 ? 9.361 19.096 15.194 1.00 48.66 208 LEU A C 1
ATOM 1658 O O . LEU A 1 208 ? 9.966 19.843 14.433 1.00 48.66 208 LEU A O 1
ATOM 1662 N N . PHE A 1 209 ? 8.833 17.954 14.755 1.00 50.69 209 PHE A N 1
ATOM 1663 C CA . PHE A 1 209 ? 8.882 17.499 13.363 1.00 50.69 209 PHE A CA 1
ATOM 1664 C C . PHE A 1 209 ? 7.563 17.726 12.605 1.00 50.69 209 PHE A C 1
ATOM 1666 O O . PHE A 1 209 ? 7.344 17.134 11.549 1.00 50.69 209 PHE A O 1
ATOM 1673 N N . PHE A 1 210 ? 6.650 18.549 13.132 1.00 47.88 210 PHE A N 1
ATOM 1674 C CA . PHE A 1 210 ? 5.420 18.911 12.425 1.00 47.88 210 PHE A CA 1
ATOM 1675 C C . PHE A 1 210 ? 5.701 19.671 11.120 1.00 47.88 210 PHE A C 1
ATOM 1677 O O . PHE A 1 210 ? 5.121 19.324 10.090 1.00 47.88 210 PHE A O 1
ATOM 1684 N N . SER A 1 211 ? 6.619 20.642 11.161 1.00 44.38 211 SER A N 1
ATOM 1685 C CA . SER A 1 211 ? 6.965 21.528 10.039 1.00 44.38 211 SER A CA 1
ATOM 1686 C C . SER A 1 211 ? 7.950 20.909 9.040 1.00 44.38 211 SER A C 1
ATOM 1688 O O . SER A 1 211 ? 8.127 21.421 7.931 1.00 44.38 211 SER A O 1
ATOM 1690 N N . SER A 1 212 ? 8.595 19.791 9.397 1.00 48.56 212 SER A N 1
ATOM 1691 C CA . SER A 1 212 ? 9.555 19.132 8.521 1.00 48.56 212 SER A CA 1
ATOM 1692 C C . SER A 1 212 ? 8.835 18.290 7.475 1.00 48.56 212 SER A C 1
ATOM 1694 O O . SER A 1 212 ? 8.009 17.418 7.749 1.00 48.56 212 SER A O 1
ATOM 1696 N N . THR A 1 213 ? 9.144 18.569 6.218 1.00 51.06 213 THR A N 1
ATOM 1697 C CA . THR A 1 213 ? 8.556 17.843 5.097 1.00 51.06 213 THR A CA 1
ATOM 1698 C C . THR A 1 213 ? 9.258 16.502 4.971 1.00 51.06 213 THR A C 1
ATOM 1700 O O . THR A 1 213 ? 10.495 16.470 4.937 1.00 51.06 213 THR A O 1
ATOM 1703 N N . PRO A 1 214 ? 8.514 15.389 4.896 1.00 52.47 214 PRO A N 1
ATOM 1704 C CA . PRO A 1 214 ? 9.131 14.079 4.822 1.00 52.47 214 PRO A CA 1
ATOM 1705 C C . PRO A 1 214 ? 9.982 13.983 3.547 1.00 52.47 214 PRO A C 1
ATOM 1707 O O . PRO A 1 214 ? 9.508 14.286 2.446 1.00 52.47 214 PRO A O 1
ATOM 1710 N N . PRO A 1 215 ? 11.259 13.595 3.666 1.00 52.38 215 PRO A N 1
ATOM 1711 C CA . PRO A 1 215 ? 12.131 13.506 2.518 1.00 52.38 215 PRO A CA 1
ATOM 1712 C C . PRO A 1 215 ? 11.807 12.252 1.690 1.00 52.38 215 PRO A C 1
ATOM 1714 O O . PRO A 1 215 ? 11.511 11.183 2.225 1.00 52.38 215 PRO A O 1
ATOM 1717 N N . LYS A 1 216 ? 11.863 12.381 0.361 1.00 54.75 216 LYS A N 1
ATOM 1718 C CA . LYS A 1 216 ? 11.655 11.290 -0.596 1.00 54.75 216 LYS A CA 1
ATOM 1719 C C . LYS A 1 216 ? 12.977 10.665 -1.016 1.00 54.75 216 LYS A C 1
ATOM 1721 O O . LYS A 1 216 ? 13.964 11.350 -1.298 1.00 54.75 216 LYS A O 1
ATOM 1726 N N . ILE A 1 217 ? 12.945 9.345 -1.150 1.00 57.47 217 ILE A N 1
ATOM 1727 C CA . ILE A 1 217 ? 14.022 8.549 -1.735 1.00 57.47 217 ILE A CA 1
ATOM 1728 C C . ILE A 1 217 ? 14.147 8.915 -3.226 1.00 57.47 217 ILE A C 1
ATOM 1730 O O . ILE A 1 217 ? 13.203 8.739 -4.000 1.00 57.47 217 ILE A O 1
ATOM 1734 N N . ALA A 1 218 ? 15.288 9.491 -3.625 1.00 51.06 218 ALA A N 1
ATOM 1735 C CA . ALA A 1 218 ? 15.582 9.856 -5.016 1.00 51.06 218 ALA A CA 1
ATOM 1736 C C . ALA A 1 218 ? 15.974 8.622 -5.867 1.00 51.06 218 ALA A C 1
ATOM 1738 O O . ALA A 1 218 ? 15.754 7.488 -5.451 1.00 51.06 218 ALA A O 1
ATOM 1739 N N . LYS A 1 219 ? 16.495 8.841 -7.086 1.00 47.31 219 LYS A N 1
ATOM 1740 C CA . LYS A 1 219 ? 17.124 7.808 -7.933 1.00 47.31 219 LYS A CA 1
ATOM 1741 C C . LYS A 1 219 ? 18.597 8.152 -8.156 1.00 47.31 219 LYS A C 1
ATOM 1743 O O . LYS A 1 219 ? 18.864 9.231 -8.694 1.00 47.31 219 LYS A O 1
ATOM 1748 N N . ARG A 1 220 ? 19.526 7.253 -7.816 1.00 46.34 220 ARG A N 1
ATOM 1749 C CA . ARG A 1 220 ? 20.945 7.341 -8.196 1.00 46.34 220 ARG A CA 1
ATOM 1750 C C . ARG A 1 220 ? 21.639 5.975 -8.154 1.00 46.34 220 ARG A C 1
ATOM 1752 O O . ARG A 1 220 ? 21.547 5.283 -7.159 1.00 46.34 220 ARG A O 1
ATOM 1759 N N . GLN A 1 221 ? 22.400 5.646 -9.194 1.00 49.28 221 GLN A N 1
ATOM 1760 C CA . GLN A 1 221 ? 23.183 4.411 -9.279 1.00 49.28 221 GLN A CA 1
ATOM 1761 C C . GLN A 1 221 ? 24.545 4.565 -8.592 1.00 49.28 221 GLN A C 1
ATOM 1763 O O . GLN A 1 221 ? 25.403 5.290 -9.090 1.00 49.28 221 GLN A O 1
ATOM 1768 N N . ALA A 1 222 ? 24.739 3.866 -7.481 1.00 48.28 222 ALA A N 1
ATOM 1769 C CA . ALA A 1 222 ? 26.015 3.265 -7.100 1.00 48.28 222 ALA A CA 1
ATOM 1770 C C . ALA A 1 222 ? 25.699 2.147 -6.102 1.00 48.28 222 ALA A C 1
ATOM 1772 O O . ALA A 1 222 ? 24.920 2.355 -5.169 1.00 48.28 222 ALA A O 1
ATOM 1773 N N . ALA A 1 223 ? 26.224 0.954 -6.352 1.00 51.56 223 ALA A N 1
ATOM 1774 C CA . ALA A 1 223 ? 25.970 -0.221 -5.539 1.00 51.56 223 ALA A CA 1
ATOM 1775 C C . ALA A 1 223 ? 27.317 -0.735 -5.021 1.00 51.56 223 ALA A C 1
ATOM 1777 O O . ALA A 1 223 ? 28.197 -1.068 -5.812 1.00 51.56 223 ALA A O 1
ATOM 1778 N N . SER A 1 224 ? 27.443 -0.788 -3.699 1.00 59.62 224 SER A N 1
ATOM 1779 C CA . SER A 1 224 ? 28.627 -1.242 -2.968 1.00 59.62 224 SER A CA 1
ATOM 1780 C C . SER A 1 224 ? 28.931 -2.711 -3.211 1.00 59.62 224 SER A C 1
ATOM 1782 O O . SER A 1 224 ? 28.011 -3.534 -3.227 1.00 59.62 224 SER A O 1
ATOM 1784 N N . LYS A 1 225 ? 30.209 -3.075 -3.245 1.00 70.69 225 LYS A N 1
ATOM 1785 C CA . LYS A 1 225 ? 30.623 -4.477 -3.226 1.00 70.69 225 LYS A CA 1
ATOM 1786 C C . LYS A 1 225 ? 30.644 -4.980 -1.778 1.00 70.69 225 LYS A C 1
ATOM 1788 O O . LYS A 1 225 ? 31.241 -4.339 -0.917 1.00 70.69 225 LYS A O 1
ATOM 1793 N N . LEU A 1 226 ? 29.997 -6.115 -1.511 1.00 81.31 226 LEU A N 1
ATOM 1794 C CA . LEU A 1 226 ? 30.259 -6.865 -0.281 1.00 81.31 226 LEU A CA 1
ATOM 1795 C C . LEU A 1 226 ? 31.203 -8.019 -0.574 1.00 81.31 226 LEU A C 1
ATOM 1797 O O . LEU A 1 226 ? 31.138 -8.623 -1.645 1.00 81.31 226 LEU A O 1
ATOM 1801 N N . GLU A 1 227 ? 32.053 -8.330 0.392 1.00 86.62 227 GLU A N 1
ATOM 1802 C CA . GLU A 1 227 ? 32.976 -9.456 0.317 1.00 86.62 227 GLU A CA 1
ATOM 1803 C C . GLU A 1 227 ? 32.789 -10.334 1.551 1.00 86.62 227 GLU A C 1
ATOM 1805 O O . GLU A 1 227 ? 32.597 -9.834 2.657 1.00 86.62 227 GLU A O 1
ATOM 1810 N N . SER A 1 228 ? 32.773 -11.653 1.358 1.00 88.69 228 SER A N 1
ATOM 1811 C CA . SER A 1 228 ? 32.619 -12.599 2.465 1.00 88.69 228 SER A CA 1
ATOM 1812 C C . SER A 1 228 ? 33.832 -12.515 3.387 1.00 88.69 228 SER A C 1
ATOM 1814 O O . SER A 1 228 ? 34.966 -12.527 2.913 1.00 88.69 228 SER A O 1
ATOM 1816 N N . VAL A 1 229 ? 33.600 -12.476 4.697 1.00 90.69 229 VAL A N 1
ATOM 1817 C CA . VAL A 1 229 ? 34.661 -12.432 5.709 1.00 90.69 229 VAL A CA 1
ATOM 1818 C C . VAL A 1 229 ? 34.424 -13.522 6.743 1.00 90.69 229 VAL A C 1
ATOM 1820 O O . VAL A 1 229 ? 33.304 -13.727 7.202 1.00 90.69 229 VAL A O 1
ATOM 1823 N N . ALA A 1 230 ? 35.491 -14.224 7.117 1.00 91.44 230 ALA A N 1
ATOM 1824 C CA . ALA A 1 230 ? 35.429 -15.235 8.161 1.00 91.44 230 ALA A CA 1
ATOM 1825 C C . ALA A 1 230 ? 35.282 -14.591 9.548 1.00 91.44 230 ALA A C 1
ATOM 1827 O O . ALA A 1 230 ? 35.928 -13.587 9.859 1.00 91.44 230 ALA A O 1
ATOM 1828 N N . ILE A 1 231 ? 34.463 -15.211 10.394 1.00 92.94 231 ILE A N 1
ATOM 1829 C CA . ILE A 1 231 ? 34.381 -14.897 11.819 1.00 92.94 231 ILE A CA 1
ATOM 1830 C C . ILE A 1 231 ? 35.296 -15.887 12.544 1.00 92.94 231 ILE A C 1
ATOM 1832 O O . ILE A 1 231 ? 35.048 -17.088 12.514 1.00 92.94 231 ILE A O 1
ATOM 1836 N N . GLY A 1 232 ? 36.378 -15.394 13.146 1.00 88.88 232 GLY A N 1
ATOM 1837 C CA . GLY A 1 232 ? 37.259 -16.208 13.987 1.00 88.88 232 GLY A CA 1
ATOM 1838 C C . GLY A 1 232 ? 36.712 -16.372 15.409 1.00 88.88 232 GLY A C 1
ATOM 1839 O O . GLY A 1 232 ? 35.726 -15.737 15.776 1.00 88.88 232 GLY A O 1
ATOM 1840 N N . GLY A 1 233 ? 37.392 -17.161 16.241 1.00 90.69 233 GLY A N 1
ATOM 1841 C CA . GLY A 1 233 ? 36.975 -17.413 17.625 1.00 90.69 233 GLY A CA 1
ATOM 1842 C C . GLY A 1 233 ? 35.944 -18.537 17.727 1.00 90.69 233 GLY A C 1
ATOM 1843 O O . GLY A 1 233 ? 36.057 -19.537 17.020 1.00 90.69 233 GLY A O 1
ATOM 1844 N N . ASP A 1 234 ? 34.962 -18.378 18.612 1.00 88.69 234 ASP A N 1
ATOM 1845 C CA . ASP A 1 234 ? 33.964 -19.416 18.876 1.00 88.69 234 ASP A CA 1
ATOM 1846 C C . ASP A 1 234 ? 33.033 -19.615 17.673 1.00 88.69 234 ASP A C 1
ATOM 1848 O O . ASP A 1 234 ? 32.428 -18.666 17.169 1.00 88.69 234 ASP A O 1
ATOM 1852 N N . ALA A 1 235 ? 32.855 -20.863 17.237 1.00 86.12 235 ALA A N 1
ATOM 1853 C CA . ALA A 1 235 ? 31.922 -21.175 16.161 1.00 86.12 235 ALA A CA 1
ATOM 1854 C C . ALA A 1 235 ? 30.470 -20.898 16.597 1.00 86.12 235 ALA A C 1
ATOM 1856 O O . ALA A 1 235 ? 30.004 -21.362 17.643 1.00 86.12 235 ALA A O 1
ATOM 1857 N N . VAL A 1 236 ? 29.739 -20.139 15.775 1.00 90.88 236 VAL A N 1
ATOM 1858 C CA . VAL A 1 236 ? 28.301 -19.895 15.955 1.00 90.88 236 VAL A CA 1
ATOM 1859 C C . VAL A 1 236 ? 27.540 -21.001 15.229 1.00 90.88 236 VAL A C 1
ATOM 1861 O O . VAL A 1 236 ? 27.129 -20.834 14.084 1.00 90.88 236 VAL A O 1
ATOM 1864 N N . GLU A 1 237 ? 27.389 -22.161 15.860 1.00 88.25 237 GLU A N 1
ATOM 1865 C CA . GLU A 1 237 ? 26.754 -23.335 15.242 1.00 88.25 237 GLU A CA 1
ATOM 1866 C C . GLU A 1 237 ? 25.257 -23.460 15.538 1.00 88.25 237 GLU A C 1
ATOM 1868 O O . GLU A 1 237 ? 24.586 -24.360 15.032 1.00 88.25 237 GLU A O 1
ATOM 1873 N N . GLU A 1 238 ? 24.706 -22.566 16.348 1.00 92.88 238 GLU A N 1
ATOM 1874 C CA . GLU A 1 238 ? 23.297 -22.550 16.709 1.00 92.88 238 GLU A CA 1
ATOM 1875 C C . GLU A 1 238 ? 22.488 -21.585 15.831 1.00 92.88 238 GLU A C 1
ATOM 1877 O O . GLU A 1 238 ? 22.998 -20.789 15.033 1.00 92.88 238 GLU A O 1
ATOM 1882 N N . LYS A 1 239 ? 21.163 -21.657 15.969 1.00 92.50 239 LYS A N 1
ATOM 1883 C CA . LYS A 1 239 ? 20.238 -20.792 15.244 1.00 92.50 239 LYS A CA 1
ATOM 1884 C C . LYS A 1 239 ? 20.110 -19.434 15.929 1.00 92.50 239 LYS A C 1
ATOM 1886 O O . LYS A 1 239 ? 19.494 -19.318 16.985 1.00 92.50 239 LYS A O 1
ATOM 1891 N N . VAL A 1 240 ? 20.586 -18.383 15.272 1.00 94.94 240 VAL A N 1
ATOM 1892 C CA . VAL A 1 240 ? 20.462 -17.006 15.770 1.00 94.94 240 VAL A CA 1
ATOM 1893 C C . VAL A 1 240 ? 19.039 -16.470 15.553 1.00 94.94 240 VAL A C 1
ATOM 1895 O O . VAL A 1 240 ? 18.512 -16.460 14.437 1.00 94.94 240 VAL A O 1
ATOM 1898 N N . SER A 1 241 ? 18.402 -15.999 16.628 1.00 91.31 241 SER A N 1
ATOM 1899 C CA . SER A 1 241 ? 17.058 -15.411 16.588 1.00 91.31 241 SER A CA 1
ATOM 1900 C C . SER A 1 241 ? 17.063 -13.910 16.366 1.00 91.31 241 SER A C 1
ATOM 1902 O O . SER A 1 241 ? 16.170 -13.430 15.673 1.00 91.31 241 SER A O 1
ATOM 1904 N N . ASP A 1 242 ? 18.047 -13.180 16.886 1.00 93.06 242 ASP A N 1
ATOM 1905 C CA . ASP A 1 242 ? 18.135 -11.729 16.727 1.00 93.06 242 ASP A CA 1
ATOM 1906 C C . ASP A 1 242 ? 19.586 -11.241 16.702 1.00 93.06 242 ASP A C 1
ATOM 1908 O O . ASP A 1 242 ? 20.473 -11.898 17.249 1.00 93.06 242 ASP A O 1
ATOM 1912 N N . LEU A 1 243 ? 19.814 -10.092 16.068 1.00 95.44 243 LEU A N 1
ATOM 1913 C CA . LEU A 1 243 ? 21.117 -9.430 15.996 1.00 95.44 243 LEU A CA 1
ATOM 1914 C C . LEU A 1 243 ? 20.971 -7.990 16.483 1.00 95.44 243 LEU A C 1
ATOM 1916 O O . LEU A 1 243 ? 20.269 -7.187 15.871 1.00 95.44 243 LEU A O 1
ATOM 1920 N N . LEU A 1 244 ? 21.645 -7.668 17.585 1.00 94.94 244 LEU A N 1
ATOM 1921 C CA . LEU A 1 244 ? 21.544 -6.385 18.276 1.00 94.94 244 LEU A CA 1
ATOM 1922 C C . LEU A 1 244 ? 22.888 -5.644 18.181 1.00 94.94 244 LEU A C 1
ATOM 1924 O O . LEU A 1 244 ? 23.793 -5.921 18.976 1.00 94.94 244 LEU A O 1
ATOM 1928 N N . PRO A 1 245 ? 23.062 -4.742 17.197 1.00 94.50 245 PRO A N 1
ATOM 1929 C CA . PRO A 1 245 ? 24.321 -4.032 17.008 1.00 94.50 245 PRO A CA 1
ATOM 1930 C C . PRO A 1 245 ? 24.528 -2.953 18.075 1.00 94.50 245 PRO A C 1
ATOM 1932 O O . PRO A 1 245 ? 23.613 -2.189 18.384 1.00 94.50 245 PRO A O 1
ATOM 1935 N N . ASP A 1 246 ? 25.752 -2.849 18.598 1.00 92.25 246 ASP A N 1
ATOM 1936 C CA . ASP A 1 246 ? 26.185 -1.696 19.390 1.00 92.25 246 ASP A CA 1
ATOM 1937 C C . ASP A 1 246 ? 26.140 -0.437 18.505 1.00 92.25 246 ASP A C 1
ATOM 1939 O O . ASP A 1 246 ? 26.751 -0.435 17.431 1.00 92.25 246 ASP A O 1
ATOM 1943 N N . PRO A 1 247 ? 25.473 0.654 18.926 1.00 86.12 247 PRO A N 1
ATOM 1944 C CA . PRO A 1 247 ? 25.361 1.865 18.113 1.00 86.12 247 PRO A CA 1
ATOM 1945 C C . PRO A 1 247 ? 26.712 2.511 17.786 1.00 86.12 247 PRO A C 1
ATOM 1947 O O . PRO A 1 247 ? 26.831 3.199 16.779 1.00 86.12 247 PRO A O 1
ATOM 1950 N N . ARG A 1 248 ? 27.741 2.276 18.615 1.00 87.06 248 ARG A N 1
ATOM 1951 C CA . ARG A 1 248 ? 29.111 2.765 18.380 1.00 87.06 248 ARG A CA 1
ATOM 1952 C C . ARG A 1 248 ? 29.909 1.859 17.435 1.00 87.06 248 ARG A C 1
ATOM 1954 O O . ARG A 1 248 ? 31.044 2.179 17.104 1.00 87.06 248 ARG A O 1
ATOM 1961 N N . GLY A 1 249 ? 29.331 0.737 17.004 1.00 88.12 249 GLY A N 1
ATOM 1962 C CA . GLY A 1 249 ? 29.938 -0.184 16.051 1.00 88.12 249 GLY A CA 1
ATOM 1963 C C . GLY A 1 249 ? 31.056 -1.047 16.620 1.00 88.12 249 GLY A C 1
ATOM 1964 O O . GLY A 1 249 ? 31.854 -1.542 15.836 1.00 88.12 249 GLY A O 1
ATOM 19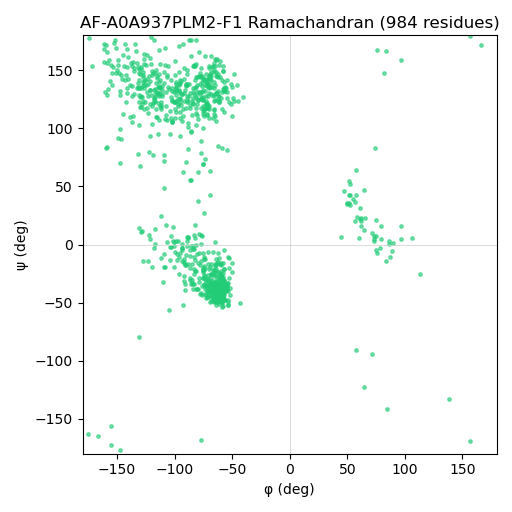65 N N . ARG A 1 250 ? 31.131 -1.233 17.944 1.00 92.12 250 ARG A N 1
ATOM 1966 C CA . ARG A 1 250 ? 32.194 -2.036 18.575 1.00 92.12 250 ARG A CA 1
ATOM 1967 C C . ARG A 1 250 ? 31.944 -3.538 18.481 1.00 92.12 250 ARG A C 1
ATOM 1969 O O . ARG A 1 250 ? 32.887 -4.318 18.421 1.00 92.12 250 ARG A O 1
ATOM 1976 N N . TRP A 1 251 ? 30.683 -3.951 18.506 1.00 94.69 251 TRP A N 1
ATOM 1977 C CA . TRP A 1 251 ? 30.288 -5.357 18.491 1.00 94.69 251 TRP A CA 1
ATOM 1978 C C . TRP A 1 251 ? 28.821 -5.525 18.076 1.00 94.69 251 TRP A C 1
ATOM 1980 O O . TRP A 1 251 ? 28.057 -4.558 18.012 1.00 94.69 251 TRP A O 1
ATOM 1990 N N . VAL A 1 252 ? 28.415 -6.764 17.799 1.00 96.69 252 VAL A N 1
ATOM 1991 C CA . VAL A 1 252 ? 27.016 -7.159 17.583 1.00 96.69 252 VAL A CA 1
ATOM 1992 C C . VAL A 1 252 ? 26.695 -8.359 18.466 1.00 96.69 252 VAL A C 1
ATOM 1994 O O . VAL A 1 252 ? 27.407 -9.360 18.425 1.00 96.69 252 VAL A O 1
ATOM 1997 N N . ALA A 1 253 ? 25.623 -8.273 19.257 1.00 97.25 253 ALA A N 1
ATOM 1998 C CA . ALA A 1 253 ? 25.141 -9.411 20.033 1.00 97.25 253 ALA A CA 1
ATOM 1999 C C . ALA A 1 253 ? 24.214 -10.282 19.171 1.00 97.25 253 ALA A C 1
ATOM 2001 O O . ALA A 1 253 ? 23.210 -9.794 18.652 1.00 97.25 253 ALA A O 1
ATOM 2002 N N . ALA A 1 254 ? 24.541 -11.563 19.028 1.00 97.25 254 ALA A N 1
ATOM 2003 C CA . ALA A 1 254 ? 23.744 -12.568 18.336 1.00 97.25 254 ALA A CA 1
ATOM 2004 C C . ALA A 1 254 ? 23.027 -13.452 19.362 1.00 97.25 254 ALA A C 1
ATOM 2006 O O . ALA A 1 254 ? 23.651 -14.244 20.071 1.00 97.25 254 ALA A O 1
ATOM 2007 N N . LEU A 1 255 ? 21.706 -13.291 19.461 1.00 96.31 255 LEU A N 1
ATOM 2008 C CA . LEU A 1 255 ? 20.893 -13.980 20.459 1.00 96.31 255 LEU A CA 1
ATOM 2009 C C . LEU A 1 255 ? 20.513 -15.380 19.987 1.00 96.31 255 LEU A C 1
ATOM 2011 O O . LEU A 1 255 ? 19.967 -15.541 18.892 1.00 96.31 255 LEU A O 1
ATOM 2015 N N . VAL A 1 256 ? 20.704 -16.376 20.848 1.00 94.00 256 VAL A N 1
ATOM 2016 C CA . VAL A 1 256 ? 20.281 -17.755 20.597 1.00 94.00 256 VAL A CA 1
ATOM 2017 C C . VAL A 1 256 ? 19.024 -18.023 21.435 1.00 94.00 256 VAL A C 1
ATOM 2019 O O . VAL A 1 256 ? 19.064 -17.914 22.659 1.00 94.00 256 VAL A O 1
ATOM 2022 N N . PRO A 1 257 ? 17.863 -18.261 20.801 1.00 88.88 257 PRO A N 1
ATOM 2023 C CA . PRO A 1 257 ? 16.597 -18.334 21.514 1.00 88.88 257 PRO A CA 1
ATOM 2024 C C . PRO A 1 257 ? 16.529 -19.601 22.371 1.00 88.88 257 PRO A C 1
ATOM 2026 O O . PRO A 1 257 ? 16.783 -20.693 21.876 1.00 88.88 257 PRO A O 1
ATOM 2029 N N . ASN A 1 258 ? 16.075 -19.455 23.614 1.00 87.88 258 ASN A N 1
ATOM 2030 C CA . ASN A 1 258 ? 15.931 -20.522 24.611 1.00 87.88 258 ASN A CA 1
ATOM 2031 C C . ASN A 1 258 ? 17.238 -21.218 25.020 1.00 87.88 258 ASN A C 1
ATOM 2033 O O . ASN A 1 258 ? 17.178 -22.248 25.686 1.00 87.88 258 ASN A O 1
ATOM 2037 N N . GLU A 1 259 ? 18.388 -20.625 24.710 1.00 94.06 259 GLU A N 1
ATOM 2038 C CA . GLU A 1 259 ? 19.688 -21.097 25.173 1.00 94.06 259 GLU A CA 1
ATOM 2039 C C . GLU A 1 259 ? 20.239 -20.172 26.267 1.00 94.06 259 GLU A C 1
ATOM 2041 O O . GLU A 1 259 ? 19.998 -18.957 26.223 1.00 94.06 259 GLU A O 1
ATOM 2046 N N . PRO A 1 260 ? 20.968 -20.699 27.266 1.00 95.06 260 PRO A N 1
ATOM 2047 C CA . PRO A 1 260 ? 21.558 -19.917 28.349 1.00 95.06 260 PRO A CA 1
ATOM 2048 C C . PRO A 1 260 ? 22.859 -19.229 27.907 1.00 95.06 260 PRO A C 1
ATOM 2050 O O . PRO A 1 260 ? 23.815 -19.137 28.668 1.00 95.06 260 PRO A O 1
ATOM 2053 N N . HIS A 1 261 ? 22.924 -18.747 26.668 1.00 95.94 261 HIS A N 1
ATOM 2054 C CA . HIS A 1 261 ? 24.064 -18.013 26.134 1.00 95.94 261 HIS A CA 1
ATOM 2055 C C . HIS A 1 261 ? 23.661 -17.161 24.935 1.00 95.94 261 HIS A C 1
ATOM 2057 O O . HIS A 1 261 ? 22.604 -17.321 24.326 1.00 95.94 261 HIS A O 1
ATOM 2063 N N . TYR A 1 262 ? 24.547 -16.245 24.580 1.00 96.75 262 TYR A N 1
ATOM 2064 C CA . TYR A 1 262 ? 24.520 -15.512 23.322 1.00 96.75 262 TYR A CA 1
ATOM 2065 C C . TYR A 1 262 ? 25.953 -15.339 22.827 1.00 96.75 262 TYR A C 1
ATOM 2067 O O . TYR A 1 262 ? 26.907 -15.599 23.559 1.00 96.75 262 TYR A O 1
ATOM 2075 N N . TYR A 1 263 ? 26.113 -14.902 21.585 1.00 97.69 263 TYR A N 1
ATOM 2076 C CA . TYR A 1 263 ? 27.427 -14.608 21.026 1.00 97.69 263 TYR A CA 1
ATOM 2077 C C . TYR A 1 263 ? 27.629 -13.104 20.920 1.00 97.69 263 TYR A C 1
ATOM 2079 O O . TYR A 1 263 ? 26.699 -12.367 20.590 1.00 97.69 263 TYR A O 1
ATOM 2087 N N . VAL A 1 264 ? 28.853 -12.647 21.156 1.00 97.12 264 VAL A N 1
ATOM 2088 C CA . VAL A 1 264 ? 29.276 -11.283 20.845 1.00 97.12 264 VAL A CA 1
ATOM 2089 C C . VAL A 1 264 ? 30.282 -11.337 19.714 1.00 97.12 264 VAL A C 1
ATOM 2091 O O . VAL A 1 264 ? 31.348 -11.933 19.850 1.00 97.12 264 VAL A O 1
ATOM 2094 N N . ILE A 1 265 ? 29.928 -10.712 18.595 1.00 97.25 265 ILE A N 1
ATOM 2095 C CA . ILE A 1 265 ? 30.800 -10.559 17.434 1.00 97.25 265 ILE A CA 1
ATOM 2096 C C . ILE A 1 265 ? 31.513 -9.222 17.570 1.00 97.25 265 ILE A C 1
ATOM 2098 O O . ILE A 1 265 ? 30.888 -8.174 17.400 1.00 97.25 265 ILE A O 1
ATOM 2102 N N . SER A 1 266 ? 32.797 -9.248 17.904 1.00 95.50 266 SER A N 1
ATOM 2103 C CA . SER A 1 266 ? 33.617 -8.043 18.032 1.00 95.50 266 SER A CA 1
ATOM 2104 C C . SER A 1 266 ? 33.970 -7.506 16.649 1.00 95.50 266 SER A C 1
ATOM 2106 O O . SER A 1 266 ? 34.382 -8.259 15.764 1.00 95.50 266 SER A O 1
ATOM 2108 N N . ILE A 1 267 ? 33.794 -6.198 16.461 1.00 92.56 267 ILE A N 1
ATOM 2109 C CA . ILE A 1 267 ? 34.078 -5.505 15.206 1.00 92.56 267 ILE A CA 1
ATOM 2110 C C . ILE A 1 267 ? 35.453 -4.843 15.318 1.00 92.56 267 ILE A C 1
ATOM 2112 O O . ILE A 1 267 ? 35.654 -3.925 16.110 1.00 92.56 267 ILE A O 1
ATOM 2116 N N . GLY A 1 268 ? 36.400 -5.313 14.510 1.00 84.75 268 GLY A N 1
ATOM 2117 C CA . GLY A 1 268 ? 37.760 -4.785 14.423 1.00 84.75 268 GLY A CA 1
ATOM 2118 C C . GLY A 1 268 ? 38.387 -5.096 13.063 1.00 84.75 268 GLY A C 1
ATOM 2119 O O . GLY A 1 268 ? 37.674 -5.332 12.086 1.00 84.75 268 GLY A O 1
ATOM 2120 N N . ALA A 1 269 ? 39.723 -5.131 12.999 1.00 79.19 269 ALA A N 1
ATOM 2121 C CA . ALA A 1 269 ? 40.451 -5.520 11.784 1.00 79.19 269 ALA A CA 1
ATOM 2122 C C . ALA A 1 269 ? 40.113 -6.952 11.318 1.00 79.19 269 ALA A C 1
ATOM 2124 O O . ALA A 1 269 ? 40.159 -7.250 10.129 1.00 79.19 269 ALA A O 1
ATOM 2125 N N . LYS A 1 270 ? 39.747 -7.827 12.262 1.00 86.94 270 LYS A N 1
ATOM 2126 C CA . LYS A 1 270 ? 39.162 -9.150 12.023 1.00 86.94 270 LYS A CA 1
ATOM 2127 C C . LYS A 1 270 ? 37.925 -9.303 12.904 1.00 86.94 270 LYS A C 1
ATOM 2129 O O . LYS A 1 270 ? 37.891 -8.758 14.007 1.00 86.94 270 LYS A O 1
ATOM 2134 N N . LEU A 1 271 ? 36.930 -10.042 12.421 1.00 94.38 271 LEU A N 1
ATOM 2135 C CA . LEU A 1 271 ? 35.746 -10.381 13.205 1.00 94.38 271 LEU A CA 1
ATOM 2136 C C . LEU A 1 271 ? 36.059 -11.550 14.135 1.00 94.38 271 LEU A C 1
ATOM 2138 O O . LEU A 1 271 ? 36.593 -12.565 13.686 1.00 94.38 271 LEU A O 1
ATOM 2142 N N . THR A 1 272 ? 35.703 -11.419 15.412 1.00 95.88 272 THR A N 1
ATOM 2143 C CA . THR A 1 272 ? 35.852 -12.497 16.397 1.00 95.88 272 THR A CA 1
ATOM 2144 C C . THR A 1 272 ? 34.560 -12.715 17.170 1.00 95.88 272 THR A C 1
ATOM 2146 O O . THR A 1 272 ? 33.987 -11.779 17.728 1.00 95.88 272 THR A O 1
ATOM 2149 N N . ALA A 1 273 ? 34.086 -13.956 17.194 1.00 96.69 273 ALA A N 1
ATOM 2150 C CA . ALA A 1 273 ? 32.961 -14.386 18.002 1.00 96.69 273 ALA A CA 1
ATOM 2151 C C . ALA A 1 273 ? 33.444 -14.868 19.371 1.00 96.69 273 ALA A C 1
ATOM 2153 O O . ALA A 1 273 ? 34.426 -15.604 19.477 1.00 96.69 273 ALA A O 1
ATOM 2154 N N . LYS A 1 274 ? 32.720 -14.464 20.415 1.00 97.19 274 LYS A N 1
ATOM 2155 C CA . LYS A 1 274 ? 32.880 -14.974 21.776 1.00 97.19 274 LYS A CA 1
ATOM 2156 C C . LYS A 1 274 ? 31.525 -15.413 22.321 1.00 97.19 274 LYS A C 1
ATOM 2158 O O . LYS A 1 274 ? 30.579 -14.621 22.313 1.00 97.19 274 LYS A O 1
ATOM 2163 N N . LYS A 1 275 ? 31.429 -16.650 22.801 1.00 97.25 275 LYS A N 1
ATOM 2164 C CA . LYS A 1 275 ? 30.255 -17.206 23.475 1.00 97.25 275 LYS A CA 1
ATOM 2165 C C . LYS A 1 275 ? 30.200 -16.684 24.907 1.00 97.25 275 LYS A C 1
ATOM 2167 O O . LYS A 1 275 ? 31.161 -16.788 25.665 1.00 97.25 275 LYS A O 1
ATOM 2172 N N . ILE A 1 276 ? 29.064 -16.105 25.275 1.00 97.44 276 ILE A N 1
ATOM 2173 C CA . ILE A 1 276 ? 28.822 -15.508 26.585 1.00 97.44 276 ILE A CA 1
ATOM 2174 C C . ILE A 1 276 ? 27.728 -16.299 27.290 1.00 97.44 276 ILE A C 1
ATOM 2176 O O . ILE A 1 276 ? 26.560 -16.243 26.901 1.00 97.44 276 ILE A O 1
ATOM 2180 N N . SER A 1 277 ? 28.116 -17.030 28.331 1.00 95.62 277 SER A N 1
ATOM 2181 C CA . SER A 1 277 ? 27.199 -17.829 29.142 1.00 95.62 277 SER A CA 1
ATOM 2182 C C . SER A 1 277 ? 26.374 -16.958 30.089 1.00 95.62 277 SER A C 1
ATOM 2184 O O . SER A 1 277 ? 26.852 -15.981 30.665 1.00 95.62 277 SER A O 1
ATOM 2186 N N . LEU A 1 278 ? 25.120 -17.347 30.276 1.00 94.75 278 LEU A N 1
ATOM 2187 C CA . LEU A 1 278 ? 24.144 -16.757 31.180 1.00 94.75 278 LEU A CA 1
ATOM 2188 C C . LEU A 1 278 ? 23.610 -17.836 32.124 1.00 94.75 278 LEU A C 1
ATOM 2190 O O . LEU A 1 278 ? 23.735 -19.031 31.878 1.00 94.75 278 LEU A O 1
ATOM 2194 N N . ARG A 1 279 ? 22.980 -17.411 33.222 1.00 91.69 279 ARG A N 1
ATOM 2195 C CA . ARG A 1 279 ? 22.350 -18.344 34.173 1.00 91.69 279 ARG A CA 1
ATOM 2196 C C . ARG A 1 279 ? 21.031 -18.917 33.666 1.00 91.69 279 ARG A C 1
ATOM 2198 O O . ARG A 1 279 ? 20.646 -20.007 34.066 1.00 91.69 279 ARG A O 1
ATOM 2205 N N . GLU A 1 280 ? 20.325 -18.163 32.831 1.00 92.56 280 GLU A N 1
ATOM 2206 C CA . GLU A 1 280 ? 19.001 -18.526 32.341 1.00 92.56 280 GLU A CA 1
ATOM 2207 C C . GLU A 1 280 ? 18.906 -18.362 30.819 1.00 92.56 280 GLU A C 1
ATOM 2209 O O . GLU A 1 280 ? 19.584 -17.497 30.256 1.00 92.56 280 GLU A O 1
ATOM 2214 N N . PRO A 1 281 ? 18.031 -19.144 30.158 1.00 94.06 281 PRO A N 1
ATOM 2215 C CA . PRO A 1 281 ? 17.783 -19.044 28.725 1.00 94.06 281 PRO A CA 1
ATOM 2216 C C . PRO A 1 281 ? 17.332 -17.660 28.250 1.00 94.06 281 PRO A C 1
ATOM 2218 O O . PRO A 1 281 ? 16.475 -17.041 28.884 1.00 94.06 281 PRO A O 1
ATOM 2221 N N . VAL A 1 282 ? 17.833 -17.207 27.096 1.00 94.12 282 VAL A N 1
ATOM 2222 C CA . VAL A 1 282 ? 17.441 -15.931 26.470 1.00 94.12 282 VAL A CA 1
ATOM 2223 C C . VAL A 1 282 ? 16.136 -16.078 25.684 1.00 94.12 282 VAL A C 1
ATOM 2225 O O . VAL A 1 282 ? 16.035 -16.899 24.776 1.00 94.12 282 VAL A O 1
ATOM 2228 N N . ALA A 1 283 ? 15.138 -15.239 25.975 1.00 92.50 283 ALA A N 1
ATOM 2229 C CA . ALA A 1 283 ? 13.882 -15.184 25.220 1.00 92.50 283 ALA A CA 1
ATOM 2230 C C . ALA A 1 283 ? 13.924 -14.141 24.087 1.00 92.50 283 ALA A C 1
ATOM 2232 O O . ALA A 1 283 ? 13.617 -14.445 22.935 1.00 92.50 283 ALA A O 1
ATOM 2233 N N . CYS A 1 284 ? 14.297 -12.902 24.413 1.00 93.31 284 CYS A N 1
ATOM 2234 C CA . CYS A 1 284 ? 14.485 -11.801 23.465 1.00 93.31 284 CYS A CA 1
ATOM 2235 C C . CYS A 1 284 ? 15.342 -10.697 24.098 1.00 93.31 284 CYS A C 1
ATOM 2237 O O . CYS A 1 284 ? 15.591 -10.721 25.303 1.00 93.31 284 CYS A O 1
ATOM 2239 N N . GLY A 1 285 ? 15.742 -9.686 23.327 1.00 94.44 285 GLY A N 1
ATOM 2240 C CA . GLY A 1 285 ? 16.495 -8.553 23.859 1.00 94.44 285 GLY A CA 1
ATOM 2241 C C . GLY A 1 285 ? 16.279 -7.260 23.087 1.00 94.44 285 GLY A C 1
ATOM 2242 O O . GLY A 1 285 ? 15.572 -7.232 22.082 1.00 94.44 285 GLY A O 1
ATOM 2243 N N . ALA A 1 286 ? 16.887 -6.190 23.585 1.00 94.56 286 ALA A N 1
ATOM 2244 C CA . ALA A 1 286 ? 16.930 -4.891 22.934 1.00 94.56 286 ALA A CA 1
ATOM 2245 C C . ALA A 1 286 ? 18.251 -4.176 23.225 1.00 94.56 286 ALA A C 1
ATOM 2247 O O . ALA A 1 286 ? 18.800 -4.267 24.326 1.00 94.56 286 ALA A O 1
ATOM 2248 N N . MET A 1 287 ? 18.716 -3.414 22.237 1.00 91.50 287 MET A N 1
ATOM 2249 C CA . MET A 1 287 ? 19.772 -2.427 22.413 1.00 91.50 287 MET A CA 1
ATOM 2250 C C . MET A 1 287 ? 19.136 -1.061 22.651 1.00 91.50 287 MET A C 1
ATOM 2252 O O . MET A 1 287 ? 18.355 -0.588 21.825 1.00 91.50 287 MET A O 1
ATOM 2256 N N . THR A 1 288 ? 19.440 -0.406 23.766 1.00 88.31 288 THR A N 1
ATOM 2257 C CA . THR A 1 288 ? 18.937 0.950 24.030 1.00 88.31 288 THR A CA 1
ATOM 2258 C C . THR A 1 288 ? 19.961 1.734 24.823 1.00 88.31 288 THR A C 1
ATOM 2260 O O . THR A 1 288 ? 20.473 1.233 25.819 1.00 88.31 288 THR A O 1
ATOM 2263 N N . ASP A 1 289 ? 20.249 2.967 24.395 1.00 81.81 289 ASP A N 1
ATOM 2264 C CA . ASP A 1 289 ? 21.222 3.835 25.074 1.00 81.81 289 ASP A CA 1
ATOM 2265 C C . ASP A 1 289 ? 22.604 3.158 25.232 1.00 81.81 289 ASP A C 1
ATOM 2267 O O . ASP A 1 289 ? 23.236 3.199 26.285 1.00 81.81 289 ASP A O 1
ATOM 2271 N N . GLY A 1 290 ? 23.030 2.421 24.195 1.00 82.50 290 GLY A N 1
ATOM 2272 C CA . GLY A 1 290 ? 24.288 1.660 24.187 1.00 82.50 290 GLY A CA 1
ATOM 2273 C C . GLY A 1 290 ? 24.364 0.515 25.205 1.00 82.50 290 GLY A C 1
ATOM 2274 O O . GLY A 1 290 ? 25.449 -0.007 25.448 1.00 82.50 290 GLY A O 1
ATOM 2275 N N . LYS A 1 291 ? 23.237 0.140 25.822 1.00 91.00 291 LYS A N 1
ATOM 2276 C CA . LYS A 1 291 ? 23.140 -0.916 26.834 1.00 91.00 291 LYS A CA 1
ATOM 2277 C C . LYS A 1 291 ? 22.327 -2.088 26.295 1.00 91.00 291 LYS A C 1
ATOM 2279 O O . LYS A 1 291 ? 21.290 -1.892 25.654 1.00 91.00 291 LYS A O 1
ATOM 2284 N N . LEU A 1 292 ? 22.781 -3.299 26.614 1.00 95.50 292 LEU A N 1
ATOM 2285 C CA . LEU A 1 292 ? 22.096 -4.537 26.267 1.00 95.50 292 LEU A CA 1
ATOM 2286 C C . LEU A 1 292 ? 21.096 -4.914 27.363 1.00 95.50 292 LEU A C 1
ATOM 2288 O O . LEU A 1 292 ? 21.452 -5.080 28.533 1.00 95.50 292 LEU A O 1
ATOM 2292 N N . TYR A 1 293 ? 19.840 -5.066 26.958 1.00 96.38 293 TYR A N 1
ATOM 2293 C CA . TYR A 1 293 ? 18.768 -5.578 27.797 1.00 96.38 293 TYR A CA 1
ATOM 2294 C C . TYR A 1 293 ? 18.300 -6.923 27.255 1.00 96.38 293 TYR A C 1
ATOM 2296 O O . TYR A 1 293 ? 17.987 -7.035 26.071 1.00 96.38 293 TYR A O 1
ATOM 2304 N N . LEU A 1 294 ? 18.218 -7.930 28.118 1.00 96.44 294 LEU A N 1
ATOM 2305 C CA . LEU A 1 294 ? 17.758 -9.275 27.788 1.00 96.44 294 LEU A CA 1
ATOM 2306 C C . LEU A 1 294 ? 16.555 -9.630 28.655 1.00 96.44 294 LEU A C 1
ATOM 2308 O O . LEU A 1 294 ? 16.537 -9.321 29.841 1.00 96.44 294 LEU A O 1
ATOM 2312 N N . ILE A 1 295 ? 15.563 -10.300 28.080 1.00 95.06 295 ILE A N 1
ATOM 2313 C CA . ILE A 1 295 ? 14.551 -11.022 28.848 1.00 95.06 295 ILE A CA 1
ATOM 2314 C C . ILE A 1 295 ? 14.989 -12.478 28.905 1.00 95.06 295 ILE A C 1
ATOM 2316 O O . ILE A 1 295 ? 15.159 -13.108 27.859 1.00 95.06 295 ILE A O 1
ATOM 2320 N N . VAL A 1 296 ? 15.170 -12.988 30.119 1.00 94.00 296 VAL A N 1
ATOM 2321 C CA . VAL A 1 296 ? 15.637 -14.352 30.382 1.00 94.00 296 VAL A CA 1
ATOM 2322 C C . VAL A 1 296 ? 14.626 -15.146 31.209 1.00 94.00 296 VAL A C 1
ATOM 2324 O O . VAL A 1 296 ? 13.745 -14.562 31.851 1.00 94.00 296 VAL A O 1
ATOM 2327 N N . GLY A 1 297 ? 14.763 -16.471 31.163 1.00 88.44 297 GLY A N 1
ATOM 2328 C CA . GLY A 1 297 ? 14.031 -17.407 32.012 1.00 88.44 297 GLY A CA 1
ATOM 2329 C C . GLY A 1 297 ? 12.627 -17.771 31.525 1.00 88.44 297 GLY A C 1
ATOM 2330 O O . GLY A 1 297 ? 12.040 -17.137 30.643 1.00 88.44 297 GLY A O 1
ATOM 2331 N N . LYS A 1 298 ? 12.064 -18.826 32.135 1.00 80.19 298 LYS A N 1
ATOM 2332 C CA . LYS A 1 298 ? 10.648 -19.214 31.957 1.00 80.19 298 LYS A CA 1
ATOM 2333 C C . LYS A 1 298 ? 9.708 -18.192 32.598 1.00 80.19 298 LYS A C 1
ATOM 2335 O O . LYS A 1 298 ? 8.644 -17.908 32.053 1.00 80.19 298 LYS A O 1
ATOM 2340 N N . THR A 1 299 ? 10.126 -17.637 33.735 1.00 85.25 299 THR A N 1
ATOM 2341 C CA . THR A 1 299 ? 9.493 -16.483 34.377 1.00 85.25 299 THR A CA 1
ATOM 2342 C C . THR A 1 299 ? 10.210 -15.231 33.880 1.00 85.25 299 THR A C 1
ATOM 2344 O O . THR A 1 299 ? 11.373 -15.041 34.240 1.00 85.25 299 THR A O 1
ATOM 2347 N N . PRO A 1 300 ? 9.568 -14.382 33.058 1.00 91.44 300 PRO A N 1
ATOM 2348 C CA . PRO A 1 300 ? 10.272 -13.323 32.342 1.00 91.44 300 PRO A CA 1
ATOM 2349 C C . PRO A 1 300 ? 10.982 -12.357 33.291 1.00 91.44 300 PRO A C 1
ATOM 2351 O O . PRO A 1 300 ? 10.339 -11.646 34.063 1.00 91.44 300 PRO A O 1
ATOM 2354 N N . THR A 1 301 ? 12.308 -12.303 33.208 1.00 93.69 301 THR A N 1
ATOM 2355 C CA . THR A 1 301 ? 13.132 -11.365 33.977 1.00 93.69 301 THR A CA 1
ATOM 2356 C C . THR A 1 301 ? 13.884 -10.457 33.018 1.00 93.69 301 THR A C 1
ATOM 2358 O O . THR A 1 301 ? 14.635 -10.937 32.174 1.00 93.69 301 THR A O 1
ATOM 2361 N N . LEU A 1 302 ? 13.681 -9.142 33.131 1.00 95.56 302 LEU A N 1
ATOM 2362 C CA . LEU A 1 302 ? 14.429 -8.149 32.364 1.00 95.56 302 LEU A CA 1
ATOM 2363 C C . LEU A 1 302 ? 15.778 -7.896 33.037 1.00 95.56 302 LEU A C 1
ATOM 2365 O O . LEU A 1 302 ? 15.834 -7.387 34.155 1.00 95.56 302 LEU A O 1
ATOM 2369 N N . CYS A 1 303 ? 16.858 -8.204 32.336 1.00 95.44 303 CYS A N 1
ATOM 2370 C CA . CYS A 1 303 ? 18.227 -8.033 32.788 1.00 95.44 303 CYS A CA 1
ATOM 2371 C C . CYS A 1 303 ? 18.936 -6.977 31.941 1.00 95.44 303 CYS A C 1
ATOM 2373 O O . CYS A 1 303 ? 18.972 -7.086 30.718 1.00 95.44 303 CYS A O 1
ATOM 2375 N N . ARG A 1 304 ? 19.551 -5.982 32.584 1.00 95.69 304 ARG A N 1
ATOM 2376 C CA . ARG A 1 304 ? 20.616 -5.185 31.965 1.00 95.69 304 ARG A CA 1
ATOM 2377 C C . ARG A 1 304 ? 21.913 -5.953 32.150 1.00 95.69 304 ARG A C 1
ATOM 2379 O O . ARG A 1 304 ? 22.291 -6.211 33.293 1.00 95.69 304 ARG A O 1
ATOM 2386 N N . VAL A 1 305 ? 22.583 -6.292 31.060 1.00 95.62 305 VAL A N 1
ATOM 2387 C CA . VAL A 1 305 ? 23.808 -7.097 31.094 1.00 95.62 305 VAL A CA 1
ATOM 2388 C C . VAL A 1 305 ? 24.980 -6.320 30.519 1.00 95.62 305 VAL A C 1
ATOM 2390 O O . VAL A 1 305 ? 24.793 -5.501 29.619 1.00 95.62 305 VAL A O 1
ATOM 2393 N N . GLU A 1 306 ? 26.176 -6.580 31.039 1.00 95.06 306 GLU A N 1
ATOM 2394 C CA . GLU A 1 306 ? 27.410 -6.175 30.378 1.00 95.06 306 GLU A CA 1
ATOM 2395 C C . GLU A 1 306 ? 27.699 -7.146 29.218 1.00 95.06 306 GLU A C 1
ATOM 2397 O O . GLU A 1 306 ? 27.875 -8.344 29.464 1.00 95.06 306 GLU A O 1
ATOM 2402 N N . PRO A 1 307 ? 27.723 -6.675 27.958 1.00 93.06 307 PRO A N 1
ATOM 2403 C CA . PRO A 1 307 ? 27.782 -7.543 26.783 1.00 93.06 307 PRO A CA 1
ATOM 2404 C C . PRO A 1 307 ? 28.990 -8.483 26.739 1.00 93.06 307 PRO A C 1
ATOM 2406 O O . PRO A 1 307 ? 28.851 -9.651 26.401 1.00 93.06 307 PRO A O 1
ATOM 2409 N N . MET A 1 308 ? 30.184 -8.008 27.099 1.00 91.31 308 MET A N 1
ATOM 2410 C CA . MET A 1 308 ? 31.419 -8.790 26.905 1.00 91.31 308 MET A CA 1
ATOM 2411 C C . MET A 1 308 ? 31.635 -9.896 27.947 1.00 91.31 308 MET A C 1
ATOM 2413 O O . MET A 1 308 ? 32.469 -10.789 27.746 1.00 91.31 308 MET A O 1
ATOM 2417 N N . THR A 1 309 ? 30.931 -9.811 29.077 1.00 93.38 309 THR A N 1
ATOM 2418 C CA . THR A 1 309 ? 31.097 -10.710 30.228 1.00 93.38 309 THR A CA 1
ATOM 2419 C C . THR A 1 309 ? 29.825 -11.479 30.565 1.00 93.38 309 THR A C 1
ATOM 2421 O O . THR A 1 309 ? 29.898 -12.484 31.262 1.00 93.38 309 THR A O 1
ATOM 2424 N N . GLY A 1 310 ? 28.656 -11.016 30.108 1.00 91.81 310 GLY A N 1
ATOM 2425 C CA . GLY A 1 310 ? 27.360 -11.561 30.517 1.00 91.81 310 GLY A CA 1
ATOM 2426 C C . GLY A 1 310 ? 26.956 -11.170 31.940 1.00 91.81 310 GLY A C 1
ATOM 2427 O O . GLY A 1 310 ? 25.915 -11.617 32.422 1.00 91.81 310 GLY A O 1
ATOM 2428 N N . GLN A 1 311 ? 27.744 -10.326 32.619 1.00 93.88 311 GLN A N 1
ATOM 2429 C CA . GLN A 1 311 ? 27.470 -9.909 33.989 1.00 93.88 311 GLN A CA 1
ATOM 2430 C C . GLN A 1 311 ? 26.129 -9.175 34.059 1.00 93.88 311 GLN A C 1
ATOM 2432 O O . GLN A 1 311 ? 25.918 -8.155 33.402 1.00 93.88 311 GLN A O 1
ATOM 2437 N N . VAL A 1 312 ? 25.215 -9.677 34.890 1.00 95.12 312 VAL A N 1
ATOM 2438 C CA . VAL A 1 312 ? 23.929 -9.023 35.142 1.00 95.12 312 VAL A CA 1
ATOM 2439 C C . VAL A 1 312 ? 24.164 -7.809 36.036 1.00 95.12 312 VAL A C 1
ATOM 2441 O O . VAL A 1 312 ? 24.482 -7.943 37.212 1.00 95.12 312 VAL A O 1
ATOM 2444 N N . LEU A 1 313 ? 23.994 -6.616 35.471 1.00 93.88 313 LEU A N 1
ATOM 2445 C CA . LEU A 1 313 ? 24.166 -5.340 36.167 1.00 93.88 313 LEU A CA 1
ATOM 2446 C C . LEU A 1 313 ? 22.904 -4.920 36.926 1.00 93.88 313 LEU A C 1
ATOM 2448 O O . LEU A 1 313 ? 22.974 -4.180 37.901 1.00 93.88 313 LEU A O 1
ATOM 2452 N N . ARG A 1 314 ? 21.732 -5.315 36.422 1.00 92.50 314 ARG A N 1
ATOM 2453 C CA . ARG A 1 314 ? 20.430 -5.095 37.060 1.00 92.50 314 ARG A CA 1
ATOM 2454 C C . ARG A 1 314 ? 19.459 -6.148 36.555 1.00 92.50 314 ARG A C 1
ATOM 2456 O O . ARG A 1 314 ? 19.458 -6.431 35.361 1.00 92.50 314 ARG A O 1
ATOM 2463 N N . SER A 1 315 ? 18.610 -6.668 37.428 1.00 93.94 315 SER A N 1
ATOM 2464 C CA . SER A 1 315 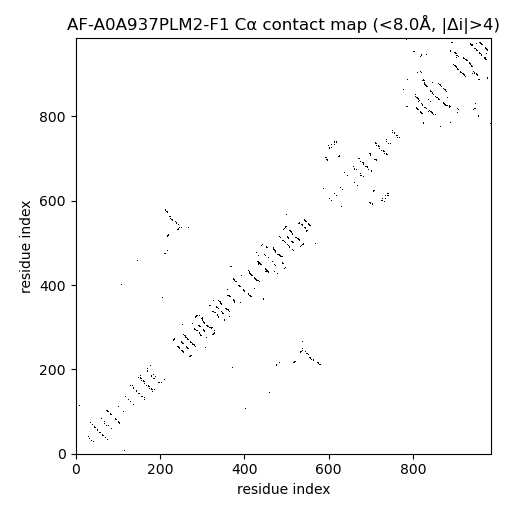? 17.534 -7.593 37.074 1.00 93.94 315 SER A CA 1
ATOM 2465 C C . SER A 1 315 ? 16.199 -7.090 37.614 1.00 93.94 315 SER A C 1
ATOM 2467 O O . SER A 1 315 ? 16.136 -6.404 38.636 1.00 93.94 315 SER A O 1
ATOM 2469 N N . LEU A 1 316 ? 15.124 -7.389 36.891 1.00 94.12 316 LEU A N 1
ATOM 2470 C CA . LEU A 1 316 ? 13.764 -7.016 37.250 1.00 94.12 316 LEU A CA 1
ATOM 2471 C C . LEU A 1 316 ? 12.811 -8.128 36.822 1.00 94.12 316 LEU A C 1
ATOM 2473 O O . LEU A 1 316 ? 12.609 -8.353 35.628 1.00 94.12 316 LEU A O 1
ATOM 2477 N N . LYS A 1 317 ? 12.212 -8.823 37.791 1.00 92.25 317 LYS A N 1
ATOM 2478 C CA . LYS A 1 317 ? 11.174 -9.822 37.506 1.00 92.25 317 LYS A CA 1
ATOM 2479 C C . LYS A 1 317 ? 9.940 -9.121 36.946 1.00 92.25 317 LYS A C 1
ATOM 2481 O O . LYS A 1 317 ? 9.433 -8.181 37.556 1.00 92.25 317 LYS A O 1
ATOM 2486 N N . ILE A 1 318 ? 9.449 -9.594 35.806 1.00 91.06 318 ILE A N 1
ATOM 2487 C CA . ILE A 1 318 ? 8.261 -9.056 35.152 1.00 91.06 318 ILE A CA 1
ATOM 2488 C C . ILE A 1 318 ? 7.091 -10.003 35.410 1.00 91.06 318 ILE A C 1
ATOM 2490 O O . ILE A 1 318 ? 7.161 -11.197 35.115 1.00 91.06 318 ILE A O 1
ATOM 2494 N N . LYS A 1 319 ? 5.981 -9.472 35.927 1.00 82.94 319 LYS A N 1
ATOM 2495 C CA . LYS A 1 319 ? 4.754 -10.253 36.151 1.00 82.94 319 LYS A CA 1
ATOM 2496 C C . LYS A 1 319 ? 3.997 -10.469 34.834 1.00 82.94 319 LYS A C 1
ATOM 2498 O O . LYS A 1 319 ? 3.029 -9.771 34.554 1.00 82.94 319 LYS A O 1
ATOM 2503 N N . LEU A 1 320 ? 4.455 -11.417 34.018 1.00 83.44 320 LEU A N 1
ATOM 2504 C CA . LEU A 1 320 ? 3.822 -11.811 32.755 1.00 83.44 320 LEU A CA 1
ATOM 2505 C C . LEU A 1 320 ? 3.419 -13.283 32.768 1.00 83.44 320 LEU A C 1
ATOM 2507 O O . LEU A 1 320 ? 4.100 -14.115 33.358 1.00 83.44 320 LEU A O 1
ATOM 2511 N N . SER A 1 321 ? 2.343 -13.607 32.049 1.00 75.25 321 SER A N 1
ATOM 2512 C CA . SER A 1 321 ? 1.855 -14.987 31.910 1.00 75.25 321 SER A CA 1
ATOM 2513 C C . SER A 1 321 ? 2.699 -15.852 30.967 1.00 75.25 321 SER A C 1
ATOM 2515 O O . SER A 1 321 ? 2.658 -17.073 31.069 1.00 75.25 321 SER A O 1
ATOM 2517 N N . THR A 1 322 ? 3.456 -15.244 30.046 1.00 82.50 322 THR A N 1
ATOM 2518 C CA . THR A 1 322 ? 4.340 -15.936 29.091 1.00 82.50 322 THR A CA 1
ATOM 2519 C C . THR A 1 322 ? 5.499 -15.034 28.668 1.00 82.50 322 THR A C 1
ATOM 2521 O O . THR A 1 322 ? 5.316 -13.816 28.592 1.00 82.50 322 THR A O 1
ATOM 2524 N N . SER A 1 323 ? 6.642 -15.613 28.288 1.00 83.81 323 SER A N 1
ATOM 2525 C CA . SER A 1 323 ? 7.779 -14.852 27.754 1.00 83.81 323 SER A CA 1
ATOM 2526 C C . SER A 1 323 ? 7.451 -14.164 26.417 1.00 83.81 323 SER A C 1
ATOM 2528 O O . SER A 1 323 ? 6.924 -14.808 25.501 1.00 83.81 323 SER A O 1
ATOM 2530 N N . PRO A 1 324 ? 7.740 -12.856 26.279 1.00 89.56 324 PRO A N 1
ATOM 2531 C CA . PRO A 1 324 ? 7.506 -12.114 25.046 1.00 89.56 324 PRO A CA 1
ATOM 2532 C C . PRO A 1 324 ? 8.533 -12.476 23.963 1.00 89.56 324 PRO A C 1
ATOM 2534 O O . PRO A 1 324 ? 9.598 -13.019 24.241 1.00 89.56 324 PRO A O 1
ATOM 2537 N N . ARG A 1 325 ? 8.214 -12.145 22.705 1.00 86.25 325 ARG A N 1
ATOM 2538 C CA . ARG A 1 325 ? 9.091 -12.390 21.537 1.00 86.25 325 ARG A CA 1
ATOM 2539 C C . ARG A 1 325 ? 9.919 -11.178 21.103 1.00 86.25 325 ARG A C 1
ATOM 2541 O O . ARG A 1 325 ? 10.739 -11.293 20.200 1.00 86.25 325 ARG A O 1
ATOM 2548 N N . SER A 1 326 ? 9.657 -10.017 21.687 1.00 91.44 326 SER A N 1
ATOM 2549 C CA . SER A 1 326 ? 10.360 -8.759 21.430 1.00 91.44 326 SER A CA 1
ATOM 2550 C C . SER A 1 326 ? 10.157 -7.834 22.622 1.00 91.44 326 SER A C 1
ATOM 2552 O O . SER A 1 326 ? 9.145 -7.945 23.314 1.00 91.44 326 SER A O 1
ATOM 2554 N N . VAL A 1 327 ? 11.058 -6.883 22.825 1.00 94.38 327 VAL A N 1
ATOM 2555 C CA . VAL A 1 327 ? 10.935 -5.876 23.880 1.00 94.38 327 VAL A CA 1
ATOM 2556 C C . VAL A 1 327 ? 11.407 -4.524 23.360 1.00 94.38 327 VAL A C 1
ATOM 2558 O O . VAL A 1 327 ? 12.368 -4.439 22.606 1.00 94.38 327 VAL A O 1
ATOM 2561 N N . ALA A 1 328 ? 10.723 -3.461 23.766 1.00 94.75 328 ALA A N 1
ATOM 2562 C CA . ALA A 1 328 ? 11.148 -2.083 23.572 1.00 94.75 328 ALA A CA 1
ATOM 2563 C C . ALA A 1 328 ? 11.443 -1.491 24.951 1.00 94.75 328 ALA A C 1
ATOM 2565 O O . ALA A 1 328 ? 10.517 -1.264 25.722 1.00 94.75 328 ALA A O 1
ATOM 2566 N N . VAL A 1 329 ? 12.713 -1.283 25.295 1.00 95.00 329 VAL A N 1
ATOM 2567 C CA . VAL A 1 329 ? 13.107 -0.711 26.593 1.00 95.00 329 VAL A CA 1
ATOM 2568 C C . VAL A 1 329 ? 13.312 0.788 26.414 1.00 95.00 329 VAL A C 1
ATOM 2570 O O . VAL A 1 329 ? 13.972 1.199 25.469 1.00 95.00 329 VAL A O 1
ATOM 2573 N N . LEU A 1 330 ? 12.743 1.614 27.294 1.00 92.88 330 LEU A N 1
ATOM 2574 C CA . LEU A 1 330 ? 12.851 3.075 27.248 1.00 92.88 330 LEU A CA 1
ATOM 2575 C C . LEU A 1 330 ? 13.231 3.610 28.638 1.00 92.88 330 LEU A C 1
ATOM 2577 O O . LEU A 1 330 ? 12.369 4.094 29.382 1.00 92.88 330 LEU A O 1
ATOM 2581 N N . PRO A 1 331 ? 14.517 3.504 29.030 1.00 89.62 331 PRO A N 1
ATOM 2582 C CA . PRO A 1 331 ? 14.980 3.937 30.345 1.00 89.62 331 PRO A CA 1
ATOM 2583 C C . PRO A 1 331 ? 14.633 5.392 30.684 1.00 89.62 331 PRO A C 1
ATOM 2585 O O . PRO A 1 331 ? 14.289 5.662 31.834 1.00 89.62 331 PRO A O 1
ATOM 2588 N N . ALA A 1 332 ? 14.638 6.300 29.698 1.00 85.44 332 ALA A N 1
ATOM 2589 C CA . ALA A 1 332 ? 14.274 7.710 29.884 1.00 85.44 332 ALA A CA 1
ATOM 2590 C C . ALA A 1 332 ? 12.836 7.899 30.403 1.00 85.44 332 ALA A C 1
ATOM 2592 O O . ALA A 1 332 ? 12.557 8.839 31.139 1.00 85.44 332 ALA A O 1
ATOM 2593 N N . HIS A 1 333 ? 11.939 6.964 30.080 1.00 85.38 333 HIS A N 1
ATOM 2594 C CA . HIS A 1 333 ? 10.539 6.972 30.510 1.00 85.38 333 HIS A CA 1
ATOM 2595 C C . HIS A 1 333 ? 10.256 5.989 31.654 1.00 85.38 333 HIS A C 1
ATOM 2597 O O . HIS A 1 333 ? 9.095 5.764 31.999 1.00 85.38 333 HIS A O 1
ATOM 2603 N N . ARG A 1 334 ? 11.302 5.363 32.219 1.00 90.19 334 ARG A N 1
ATOM 2604 C CA . ARG A 1 334 ? 11.197 4.299 33.235 1.00 90.19 334 ARG A CA 1
ATOM 2605 C C . ARG A 1 334 ? 10.213 3.194 32.825 1.00 90.19 334 ARG A C 1
ATOM 2607 O O . ARG A 1 334 ? 9.523 2.625 33.668 1.00 90.19 334 ARG A O 1
ATOM 2614 N N . ALA A 1 335 ? 10.152 2.885 31.532 1.00 91.69 335 ALA A N 1
ATOM 2615 C CA . ALA A 1 335 ? 9.191 1.943 30.977 1.00 91.69 335 ALA A CA 1
ATOM 2616 C C . ALA A 1 335 ? 9.852 0.983 29.984 1.00 91.69 335 ALA A C 1
ATOM 2618 O O . ALA A 1 335 ? 10.790 1.340 29.276 1.00 91.69 335 ALA A O 1
ATOM 2619 N N . ALA A 1 336 ? 9.331 -0.234 29.898 1.00 94.12 336 ALA A N 1
ATOM 2620 C CA . ALA A 1 336 ? 9.527 -1.118 28.760 1.00 94.12 336 ALA A CA 1
ATOM 2621 C C . ALA A 1 336 ? 8.170 -1.552 28.209 1.00 94.12 336 ALA A C 1
ATOM 2623 O O . ALA A 1 336 ? 7.181 -1.576 28.933 1.00 94.12 336 ALA A O 1
ATOM 2624 N N . TYR A 1 337 ? 8.117 -1.905 26.933 1.00 93.75 337 TYR A N 1
ATOM 2625 C CA . TYR A 1 337 ? 6.921 -2.424 26.292 1.00 93.75 337 TYR A CA 1
ATOM 2626 C C . TYR A 1 337 ? 7.193 -3.808 25.725 1.00 93.75 337 TYR A C 1
ATOM 2628 O O . TYR A 1 337 ? 8.207 -4.033 25.061 1.00 93.75 337 TYR A O 1
ATOM 2636 N N . VAL A 1 338 ? 6.284 -4.738 25.998 1.00 92.75 338 VAL A N 1
ATOM 2637 C CA . VAL A 1 338 ? 6.405 -6.152 25.627 1.00 92.75 338 VAL A CA 1
ATOM 2638 C C . VAL A 1 338 ? 5.080 -6.654 25.055 1.00 92.75 338 VAL A C 1
ATOM 2640 O O . VAL A 1 338 ? 4.033 -6.429 25.663 1.00 92.75 338 VAL A O 1
ATOM 2643 N N . PRO A 1 339 ? 5.070 -7.313 23.885 1.00 89.38 339 PRO A N 1
ATOM 2644 C CA . PRO A 1 339 ? 3.865 -7.897 23.338 1.00 89.38 339 PRO A CA 1
ATOM 2645 C C . PRO A 1 339 ? 3.650 -9.274 23.961 1.00 89.38 339 PRO A C 1
ATOM 2647 O O . PRO A 1 339 ? 4.519 -10.149 23.898 1.00 89.38 339 PRO A O 1
ATOM 2650 N N . VAL A 1 340 ? 2.464 -9.479 24.522 1.00 85.00 340 VAL A N 1
ATOM 2651 C CA . VAL A 1 340 ? 2.027 -10.768 25.056 1.00 85.00 340 VAL A CA 1
ATOM 2652 C C . VAL A 1 340 ? 0.726 -11.139 24.367 1.00 85.00 340 VAL A C 1
ATOM 2654 O O . VAL A 1 340 ? -0.279 -10.436 24.459 1.00 85.00 340 VAL A O 1
ATOM 2657 N N . LYS A 1 341 ? 0.751 -12.252 23.628 1.00 76.25 341 LYS A N 1
ATOM 2658 C CA . LYS A 1 341 ? -0.326 -12.670 22.716 1.00 76.25 341 LYS A CA 1
ATOM 2659 C C . LYS A 1 341 ? -0.630 -11.599 21.653 1.00 76.25 341 LYS A C 1
ATOM 2661 O O . LYS A 1 341 ? -0.044 -11.637 20.571 1.00 76.25 341 LYS A O 1
ATOM 2666 N N . ARG A 1 342 ? -1.564 -10.684 21.927 1.00 68.50 342 ARG A N 1
ATOM 2667 C CA . ARG A 1 342 ? -1.978 -9.589 21.029 1.00 68.50 342 ARG A CA 1
ATOM 2668 C C . ARG A 1 342 ? -1.933 -8.213 21.666 1.00 68.50 342 ARG A C 1
ATOM 2670 O O . ARG A 1 342 ? -1.963 -7.247 20.915 1.00 68.50 342 ARG A O 1
ATOM 2677 N N . ALA A 1 343 ? -1.819 -8.145 22.984 1.00 73.56 343 ALA A N 1
ATOM 2678 C CA . ALA A 1 343 ? -1.807 -6.893 23.703 1.00 73.56 343 ALA A CA 1
ATOM 2679 C C . ALA A 1 343 ? -0.370 -6.489 24.019 1.00 73.56 343 ALA A C 1
ATOM 2681 O O . ALA A 1 343 ? 0.470 -7.313 24.414 1.00 73.56 343 ALA A O 1
ATOM 2682 N N . LEU A 1 344 ? -0.083 -5.206 23.853 1.00 85.00 344 LEU A N 1
ATOM 2683 C CA . LEU A 1 344 ? 1.165 -4.637 24.321 1.00 85.00 344 LEU A CA 1
ATOM 2684 C C . LEU A 1 344 ? 1.029 -4.335 25.814 1.00 85.00 344 LEU A C 1
ATOM 2686 O O . LEU A 1 344 ? 0.010 -3.811 26.240 1.00 85.00 344 LEU A O 1
ATOM 2690 N N . HIS A 1 345 ? 2.034 -4.670 26.615 1.00 89.44 345 HIS A N 1
ATOM 2691 C CA . HIS A 1 345 ? 2.062 -4.389 28.050 1.00 89.44 345 HIS A CA 1
ATOM 2692 C C . HIS A 1 345 ? 3.166 -3.382 28.354 1.00 89.44 345 HIS A C 1
ATOM 2694 O O . HIS A 1 345 ? 4.283 -3.535 27.858 1.00 89.44 345 HIS A O 1
ATOM 2700 N N . ARG A 1 346 ? 2.868 -2.387 29.192 1.00 91.44 346 ARG A N 1
ATOM 2701 C CA . ARG A 1 346 ? 3.842 -1.467 29.783 1.00 91.44 346 ARG A CA 1
ATOM 2702 C C . ARG A 1 346 ? 4.389 -2.105 31.051 1.00 91.44 346 ARG A C 1
ATOM 2704 O O . ARG A 1 346 ? 3.645 -2.377 31.985 1.00 91.44 346 ARG A O 1
ATOM 2711 N N . VAL A 1 347 ? 5.689 -2.327 31.086 1.00 91.88 347 VAL A N 1
ATOM 2712 C CA . VAL A 1 347 ? 6.444 -2.743 32.262 1.00 91.88 347 VAL A CA 1
ATOM 2713 C C . VAL A 1 347 ? 7.054 -1.502 32.882 1.00 91.88 347 VAL A C 1
ATOM 2715 O O . VAL A 1 347 ? 7.852 -0.814 32.249 1.00 91.88 347 VAL A O 1
ATOM 2718 N N . ASP A 1 348 ? 6.688 -1.218 34.121 1.00 90.00 348 ASP A N 1
ATOM 2719 C CA . ASP A 1 348 ? 7.337 -0.180 34.905 1.00 90.00 348 ASP A CA 1
ATOM 2720 C C . ASP A 1 348 ? 8.733 -0.658 35.341 1.00 90.00 348 ASP A C 1
ATOM 2722 O O . ASP A 1 348 ? 8.868 -1.689 35.999 1.00 90.00 348 ASP A O 1
ATOM 2726 N N . LEU A 1 349 ? 9.786 0.070 34.959 1.00 90.75 349 LEU A N 1
ATOM 2727 C CA . LEU A 1 349 ? 11.175 -0.340 35.208 1.00 90.75 349 LEU A CA 1
ATOM 2728 C C . LEU A 1 349 ? 11.627 -0.153 36.664 1.00 90.75 349 LEU A C 1
ATOM 2730 O O . LEU A 1 349 ? 12.730 -0.576 37.017 1.00 90.75 349 LEU A O 1
ATOM 2734 N N . MET A 1 350 ? 10.810 0.480 37.507 1.00 88.44 350 MET A N 1
ATOM 2735 C CA . MET A 1 350 ? 11.079 0.614 38.939 1.00 88.44 350 MET A CA 1
ATOM 2736 C C . MET A 1 350 ? 10.458 -0.536 39.726 1.00 88.44 350 MET A C 1
ATOM 2738 O O . MET A 1 350 ? 11.088 -1.053 40.642 1.00 88.44 350 MET A O 1
ATOM 2742 N N . THR A 1 351 ? 9.250 -0.958 39.349 1.00 89.25 351 THR A N 1
ATOM 2743 C CA . THR A 1 351 ? 8.462 -1.935 40.119 1.00 89.25 351 THR A CA 1
ATOM 2744 C C . THR A 1 351 ? 8.367 -3.319 39.474 1.00 89.25 351 THR A C 1
ATOM 2746 O O . THR A 1 351 ? 8.015 -4.283 40.149 1.00 89.25 351 THR A O 1
ATOM 2749 N N . GLY A 1 352 ? 8.621 -3.446 38.167 1.00 87.94 352 GLY A N 1
ATOM 2750 C CA . GLY A 1 352 ? 8.424 -4.690 37.407 1.00 87.94 352 GLY A CA 1
ATOM 2751 C C . GLY A 1 352 ? 6.954 -5.030 37.149 1.00 87.94 352 GLY A C 1
ATOM 2752 O O . GLY A 1 352 ? 6.642 -6.065 36.550 1.00 87.94 352 GLY A O 1
ATOM 2753 N N . LYS A 1 353 ? 6.030 -4.159 37.580 1.00 89.75 353 LYS A N 1
ATOM 2754 C CA . LYS A 1 353 ? 4.599 -4.303 37.322 1.00 89.75 353 LYS A CA 1
ATOM 2755 C C . LYS A 1 353 ? 4.350 -4.154 35.824 1.00 89.75 353 LYS A C 1
ATOM 2757 O O . LYS A 1 353 ? 4.702 -3.135 35.230 1.00 89.75 353 LYS A O 1
ATOM 2762 N N . ALA A 1 354 ? 3.735 -5.172 35.233 1.00 89.31 354 ALA A N 1
ATOM 2763 C CA . ALA A 1 354 ? 3.247 -5.127 33.866 1.00 89.31 354 ALA A CA 1
ATOM 2764 C C . ALA A 1 354 ? 1.765 -4.743 33.875 1.00 89.31 354 ALA A C 1
ATOM 2766 O O . ALA A 1 354 ? 0.960 -5.376 34.557 1.00 89.31 354 ALA A O 1
ATOM 2767 N N . THR A 1 355 ? 1.413 -3.710 33.122 1.00 86.94 355 THR A N 1
ATOM 2768 C CA . THR A 1 355 ? 0.033 -3.292 32.879 1.00 86.94 355 THR A CA 1
ATOM 2769 C C . THR A 1 355 ? -0.252 -3.425 31.397 1.00 86.94 355 THR A C 1
ATOM 2771 O O . THR A 1 355 ? 0.507 -2.904 30.576 1.00 86.94 355 THR A O 1
ATOM 2774 N N . GLU A 1 356 ? -1.319 -4.136 31.050 1.00 82.06 356 GLU A N 1
ATOM 2775 C CA . GLU A 1 356 ? -1.804 -4.180 29.675 1.00 82.06 356 GLU A CA 1
ATOM 2776 C C . GLU A 1 356 ? -2.072 -2.753 29.188 1.00 82.06 356 GLU A C 1
ATOM 2778 O O . GLU A 1 356 ? -2.577 -1.916 29.935 1.00 82.06 356 GLU A O 1
ATOM 2783 N N . THR A 1 357 ? -1.640 -2.458 27.968 1.00 73.88 357 THR A N 1
ATOM 2784 C CA . THR A 1 357 ? -1.880 -1.170 27.332 1.00 73.88 357 THR A CA 1
ATOM 2785 C C . THR A 1 357 ? -3.041 -1.272 26.369 1.00 73.88 357 THR A C 1
ATOM 2787 O O . THR A 1 357 ? -3.322 -2.302 25.768 1.00 73.88 357 THR A O 1
ATOM 2790 N N . ASP A 1 358 ? -3.579 -0.100 26.132 1.00 57.59 358 ASP A N 1
ATOM 2791 C CA . ASP A 1 358 ? -4.544 0.321 25.143 1.00 57.59 358 ASP A CA 1
ATOM 2792 C C . ASP A 1 358 ? -4.272 -0.062 23.684 1.00 57.59 358 ASP A C 1
ATOM 2794 O O . ASP A 1 358 ? -5.165 0.022 22.833 1.00 57.59 358 ASP A O 1
ATOM 2798 N N . ILE A 1 359 ? -3.040 -0.462 23.379 1.00 64.06 359 ILE A N 1
ATOM 2799 C CA . ILE A 1 359 ? -2.570 -0.690 22.021 1.00 64.06 359 ILE A CA 1
ATOM 2800 C C . ILE A 1 359 ? -2.297 -2.176 21.815 1.00 64.06 359 ILE A C 1
ATOM 2802 O O . ILE A 1 359 ? -1.392 -2.763 22.408 1.00 64.06 359 ILE A O 1
ATOM 2806 N N . ASP A 1 360 ? -3.024 -2.765 20.873 1.00 65.50 360 ASP A N 1
ATOM 2807 C CA . ASP A 1 360 ? -2.726 -4.099 20.374 1.00 65.50 360 ASP A CA 1
ATOM 2808 C C . ASP A 1 360 ? -1.417 -4.105 19.563 1.00 65.50 360 ASP A C 1
ATOM 2810 O O . ASP A 1 360 ? -1.173 -3.270 18.686 1.00 65.50 360 ASP A O 1
ATOM 2814 N N . GLY A 1 361 ? -0.571 -5.102 19.812 1.00 74.56 361 GLY A N 1
ATOM 2815 C CA . GLY A 1 361 ? 0.714 -5.273 19.151 1.00 74.56 361 GLY A CA 1
ATOM 2816 C C . GLY A 1 361 ? 1.237 -6.699 19.273 1.00 74.56 361 GLY A C 1
ATOM 2817 O O . GLY A 1 361 ? 1.285 -7.276 20.354 1.00 74.56 361 GLY A O 1
ATOM 2818 N N . GLN A 1 362 ? 1.663 -7.279 18.150 1.00 76.94 362 GLN A N 1
ATOM 2819 C CA . GLN A 1 362 ? 2.291 -8.612 18.115 1.00 76.94 362 GLN A CA 1
ATOM 2820 C C . GLN A 1 362 ? 3.822 -8.562 18.078 1.00 76.94 362 GLN A C 1
ATOM 2822 O O . GLN A 1 362 ? 4.484 -9.584 18.249 1.00 76.94 362 GLN A O 1
ATOM 2827 N N . PHE A 1 363 ? 4.375 -7.385 17.812 1.00 86.38 363 PHE A N 1
ATOM 2828 C CA . PHE A 1 363 ? 5.800 -7.091 17.799 1.00 86.38 363 PHE A CA 1
ATOM 2829 C C . PHE A 1 363 ? 5.973 -5.633 18.203 1.00 86.38 363 PHE A C 1
ATOM 2831 O O . PHE A 1 363 ? 5.084 -4.820 17.922 1.00 86.38 363 PHE A O 1
ATOM 2838 N N . VAL A 1 364 ? 7.095 -5.306 18.837 1.00 91.44 364 VAL A N 1
ATOM 2839 C CA . VAL A 1 364 ? 7.373 -3.948 19.299 1.00 91.44 364 VAL A CA 1
ATOM 2840 C C . VAL A 1 364 ? 8.849 -3.601 19.149 1.00 91.44 364 VAL A C 1
ATOM 2842 O O . VAL A 1 364 ? 9.704 -4.452 19.382 1.00 91.44 364 VAL A O 1
ATOM 2845 N N . VAL A 1 365 ? 9.140 -2.359 18.761 1.00 92.50 365 VAL A N 1
ATOM 2846 C CA . VAL A 1 365 ? 10.501 -1.808 18.669 1.00 92.50 365 VAL A CA 1
ATOM 2847 C C . VAL A 1 365 ? 10.509 -0.380 19.211 1.00 92.50 365 VAL A C 1
ATOM 2849 O O . VAL A 1 365 ? 9.602 0.403 18.917 1.00 92.50 365 VAL A O 1
ATOM 2852 N N . ALA A 1 366 ? 11.529 -0.040 19.999 1.00 91.94 366 ALA A N 1
ATOM 2853 C CA . ALA A 1 366 ? 11.753 1.324 20.468 1.00 91.94 366 ALA A CA 1
ATOM 2854 C C . ALA A 1 366 ? 12.390 2.172 19.361 1.00 91.94 366 ALA A C 1
ATOM 2856 O O . ALA A 1 366 ? 13.312 1.730 18.676 1.00 91.94 366 ALA A O 1
ATOM 2857 N N . HIS A 1 367 ? 11.930 3.410 19.211 1.00 90.81 367 HIS A N 1
ATOM 2858 C CA . HIS A 1 367 ? 12.653 4.396 18.417 1.00 90.81 367 HIS A CA 1
ATOM 2859 C C . HIS A 1 367 ? 13.956 4.797 19.147 1.00 90.81 367 HIS A C 1
ATOM 2861 O O . HIS A 1 367 ? 13.921 4.942 20.372 1.00 90.81 367 HIS A O 1
ATOM 2867 N N . PRO A 1 368 ? 15.085 5.041 18.449 1.00 84.69 368 PRO A N 1
ATOM 2868 C CA . PRO A 1 368 ? 16.368 5.383 19.082 1.00 84.69 368 PRO A CA 1
ATOM 2869 C C . PRO A 1 368 ? 16.325 6.573 20.055 1.00 84.69 368 PRO A C 1
ATOM 2871 O O . PRO A 1 368 ? 17.009 6.561 21.073 1.00 84.69 368 PRO A O 1
ATOM 2874 N N . SER A 1 369 ? 15.478 7.576 19.793 1.00 81.06 369 SER A N 1
ATOM 2875 C CA . SER A 1 369 ? 15.269 8.725 20.699 1.00 81.06 369 SER A CA 1
ATOM 2876 C C . SER A 1 369 ? 14.519 8.396 21.995 1.00 81.06 369 SER A C 1
ATOM 2878 O O . SER A 1 369 ? 14.332 9.280 22.822 1.00 81.06 369 SER A O 1
ATOM 2880 N N . GLN A 1 370 ? 14.010 7.171 22.138 1.00 85.31 370 GLN A N 1
ATOM 2881 C CA . GLN A 1 370 ? 13.134 6.720 23.220 1.00 85.31 370 GLN A CA 1
ATOM 2882 C C . GLN A 1 370 ? 11.791 7.469 23.349 1.00 85.31 370 GLN A C 1
ATOM 2884 O O . GLN A 1 370 ? 11.016 7.161 24.243 1.00 85.31 370 GLN A O 1
ATOM 2889 N N . LYS A 1 371 ? 11.457 8.387 22.432 1.00 79.62 371 LYS A N 1
ATOM 2890 C CA . LYS A 1 371 ? 10.174 9.120 22.450 1.00 79.62 371 LYS A CA 1
ATOM 2891 C C . LYS A 1 371 ? 9.006 8.342 21.841 1.00 79.62 371 LYS A C 1
ATOM 2893 O O . LYS A 1 371 ? 7.847 8.642 22.124 1.00 79.62 371 LYS A O 1
ATOM 2898 N N . PHE A 1 372 ? 9.298 7.373 20.971 1.00 86.19 372 PHE A N 1
ATOM 2899 C CA . PHE A 1 372 ? 8.285 6.634 20.221 1.00 86.19 372 PHE A CA 1
ATOM 2900 C C . PHE A 1 372 ? 8.467 5.126 20.336 1.00 86.19 372 PHE A C 1
ATOM 2902 O O . PHE A 1 372 ? 9.581 4.613 20.470 1.00 86.19 372 PHE A O 1
ATOM 2909 N N . VAL A 1 373 ? 7.351 4.420 20.195 1.00 89.19 373 VAL A N 1
ATOM 2910 C CA . VAL A 1 373 ? 7.302 2.968 20.052 1.00 89.19 373 VAL A CA 1
ATOM 2911 C C . VAL A 1 373 ? 6.572 2.617 18.763 1.00 89.19 373 VAL A C 1
ATOM 2913 O O . VAL A 1 373 ? 5.540 3.205 18.430 1.00 89.19 373 VAL A O 1
ATOM 2916 N N . TYR A 1 374 ? 7.116 1.637 18.049 1.00 90.06 374 TYR A N 1
ATOM 2917 C CA . TYR A 1 374 ? 6.506 1.051 16.868 1.00 90.06 374 TYR A CA 1
ATOM 2918 C C . TYR A 1 374 ? 5.933 -0.318 17.182 1.00 90.06 374 TYR A C 1
ATOM 2920 O O . TYR A 1 374 ? 6.622 -1.153 17.764 1.00 90.06 374 TYR A O 1
ATOM 2928 N N . SER A 1 375 ? 4.707 -0.578 16.736 1.00 88.56 375 SER A N 1
ATOM 2929 C CA . SER A 1 375 ? 4.084 -1.899 16.824 1.00 88.56 375 SER A CA 1
ATOM 2930 C C . SER A 1 375 ? 3.292 -2.226 15.561 1.00 88.56 375 SER A C 1
ATOM 2932 O O . SER A 1 375 ? 2.955 -1.346 14.768 1.00 88.56 375 SER A O 1
ATOM 2934 N N . PHE A 1 376 ? 2.999 -3.506 15.331 1.00 81.31 376 PHE A N 1
ATOM 2935 C CA . PHE A 1 376 ? 2.041 -3.890 14.295 1.00 81.31 376 PHE A CA 1
ATOM 2936 C C . PHE A 1 376 ? 1.032 -4.914 14.790 1.00 81.31 376 PHE A C 1
ATOM 2938 O O . PHE A 1 376 ? 1.315 -5.735 15.668 1.00 81.31 376 PHE A O 1
ATOM 2945 N N . LEU A 1 377 ? -0.117 -4.932 14.116 1.00 74.44 377 LEU A N 1
ATOM 2946 C CA . LEU A 1 377 ? -1.161 -5.930 14.307 1.00 74.44 377 LEU A CA 1
ATOM 2947 C C . LEU A 1 377 ? -1.447 -6.679 13.000 1.00 74.44 377 LEU A C 1
ATOM 2949 O O . LEU A 1 377 ? -1.602 -6.070 11.935 1.00 74.44 377 LEU A O 1
ATOM 2953 N N . LYS A 1 378 ? -1.519 -8.015 13.070 1.00 67.81 378 LYS A N 1
ATOM 2954 C CA . LYS A 1 378 ? -1.968 -8.874 11.961 1.00 67.81 378 LYS A CA 1
ATOM 2955 C C . LYS A 1 378 ? -3.482 -9.101 12.026 1.00 67.81 378 LYS A C 1
ATOM 2957 O O . LYS A 1 378 ? -3.971 -9.458 13.096 1.00 67.81 378 LYS A O 1
ATOM 2962 N N . PRO A 1 379 ? -4.208 -9.017 10.897 1.00 55.66 379 PRO A N 1
ATOM 2963 C CA . PRO A 1 379 ? -5.584 -9.502 10.824 1.00 55.66 379 PRO A CA 1
ATOM 2964 C C . PRO A 1 379 ? -5.639 -11.036 10.927 1.00 55.66 379 PRO A C 1
ATOM 2966 O O . PRO A 1 379 ? -4.763 -11.723 10.398 1.00 55.66 379 PRO A O 1
ATOM 2969 N N . GLU A 1 380 ? -6.680 -11.582 11.558 1.00 50.66 380 GLU A N 1
ATOM 2970 C CA . GLU A 1 380 ? -6.955 -13.027 11.580 1.00 50.66 380 GLU A CA 1
ATOM 2971 C C . GLU A 1 380 ? -7.447 -13.541 10.218 1.00 50.66 380 GLU A C 1
ATOM 2973 O O . GLU A 1 380 ? -8.265 -12.912 9.540 1.00 50.66 380 GLU A O 1
ATOM 2978 N N . ARG A 1 381 ? -7.003 -14.744 9.840 1.00 42.75 381 ARG A N 1
ATOM 2979 C CA . ARG A 1 381 ? -7.536 -15.476 8.685 1.00 42.75 381 ARG A CA 1
ATOM 2980 C C . ARG A 1 381 ? -8.956 -15.949 9.035 1.00 42.75 381 ARG A C 1
ATOM 2982 O O . ARG A 1 381 ? -9.124 -16.680 9.999 1.00 42.75 381 ARG A O 1
ATOM 2989 N N . GLY A 1 382 ? -9.971 -15.513 8.285 1.00 38.91 382 GLY A N 1
ATOM 2990 C CA . GLY A 1 382 ? -11.371 -15.904 8.527 1.00 38.91 382 GLY A CA 1
ATOM 2991 C C . GLY A 1 382 ? -12.167 -15.003 9.482 1.00 38.91 382 GLY A C 1
ATOM 2992 O O . GLY A 1 382 ? -13.355 -15.245 9.676 1.00 38.91 382 GLY A O 1
ATOM 2993 N N . ALA A 1 383 ? -11.582 -13.924 10.011 1.00 39.69 383 ALA A N 1
ATOM 2994 C CA . ALA A 1 383 ? -12.298 -12.954 10.841 1.00 39.69 383 ALA A CA 1
ATOM 2995 C C . ALA A 1 383 ? -13.233 -12.056 10.008 1.00 39.69 383 ALA A C 1
ATOM 2997 O O . ALA A 1 383 ? -12.978 -10.872 9.790 1.00 39.69 383 ALA A O 1
ATOM 2998 N N . ARG A 1 384 ? -14.353 -12.612 9.537 1.00 38.19 384 ARG A N 1
ATOM 2999 C CA . ARG A 1 384 ? -15.516 -11.795 9.177 1.00 38.19 384 ARG A CA 1
ATOM 3000 C C . ARG A 1 384 ? -16.184 -11.332 10.469 1.00 38.19 384 ARG A C 1
ATOM 3002 O O . ARG A 1 384 ? -16.669 -12.154 11.232 1.00 38.19 384 ARG A O 1
ATOM 3009 N N . GLY A 1 385 ? -16.221 -10.020 10.696 1.00 37.91 385 GLY A N 1
ATOM 3010 C CA . GLY A 1 385 ? -17.077 -9.418 11.721 1.00 37.91 385 GLY A CA 1
ATOM 3011 C C . GLY A 1 385 ? -16.519 -9.343 13.145 1.00 37.91 385 GLY A C 1
ATOM 3012 O O . GLY A 1 385 ? -17.235 -8.835 14.002 1.00 37.91 385 GLY A O 1
ATOM 3013 N N . ARG A 1 386 ? -15.274 -9.764 13.418 1.00 35.84 386 ARG A N 1
ATOM 3014 C CA . ARG A 1 386 ? -14.644 -9.519 14.730 1.00 35.84 386 ARG A CA 1
ATOM 3015 C C . ARG A 1 386 ? -14.121 -8.088 14.841 1.00 35.84 386 ARG A C 1
ATOM 3017 O O . ARG A 1 386 ? -13.641 -7.516 13.860 1.00 35.84 386 ARG A O 1
ATOM 3024 N N . SER A 1 387 ? -14.216 -7.541 16.046 1.00 39.16 387 SER A N 1
ATOM 3025 C CA . SER A 1 387 ? -13.696 -6.228 16.407 1.00 39.16 387 SER A CA 1
ATOM 3026 C C . SER A 1 387 ? -12.347 -6.371 17.106 1.00 39.16 387 SER A C 1
ATOM 3028 O O . SER A 1 387 ? -12.213 -7.232 17.970 1.00 39.16 387 SER A O 1
ATOM 3030 N N . VAL A 1 388 ? -11.354 -5.553 16.752 1.00 41.03 388 VAL A N 1
ATOM 3031 C CA . VAL A 1 388 ? -10.176 -5.348 17.613 1.00 41.03 388 VAL A CA 1
ATOM 3032 C C . VAL A 1 388 ? -10.489 -4.207 18.554 1.00 41.03 388 VAL A C 1
ATOM 3034 O O . VAL A 1 388 ? -10.917 -3.146 18.110 1.00 41.03 388 VAL A O 1
ATOM 3037 N N . MET A 1 389 ? -10.305 -4.456 19.840 1.00 36.66 389 MET A N 1
ATOM 3038 C CA . MET A 1 389 ? -10.404 -3.444 20.872 1.00 36.66 389 MET A CA 1
ATOM 3039 C C . MET A 1 389 ? -9.131 -2.594 20.808 1.00 36.66 389 MET A C 1
ATOM 3041 O O . MET A 1 389 ? -8.040 -3.091 21.039 1.00 36.66 389 MET A O 1
ATOM 3045 N N . MET A 1 390 ? -9.258 -1.334 20.417 1.00 43.66 390 MET A N 1
ATOM 3046 C CA . MET A 1 390 ? -8.246 -0.308 20.664 1.00 43.66 390 MET A CA 1
ATOM 3047 C C . MET A 1 390 ? -8.766 0.504 21.827 1.00 43.66 390 MET A C 1
ATOM 3049 O O . MET A 1 390 ? -9.940 0.849 21.804 1.00 43.66 390 MET A O 1
ATOM 3053 N N . LEU A 1 391 ? -7.965 0.833 22.824 1.00 37.25 391 LEU A N 1
ATOM 3054 C CA . LEU A 1 391 ? -8.428 1.818 23.787 1.00 37.25 391 LEU A CA 1
ATOM 3055 C C . LEU A 1 391 ? -8.061 3.215 23.244 1.00 37.25 391 LEU A C 1
ATOM 3057 O O . LEU A 1 391 ? -6.934 3.468 22.815 1.00 37.25 391 LEU A O 1
ATOM 3061 N N . VAL A 1 392 ? -9.052 4.101 23.178 1.00 44.03 392 VAL A N 1
ATOM 3062 C CA . VAL A 1 392 ? -8.853 5.533 22.939 1.00 44.03 392 VAL A CA 1
ATOM 3063 C C . VAL A 1 392 ? -9.003 6.166 24.311 1.00 44.03 392 VAL A C 1
ATOM 3065 O O . VAL A 1 392 ? -10.105 6.204 24.855 1.00 44.03 392 VAL A O 1
ATOM 3068 N N . ASP A 1 393 ? -7.877 6.576 24.892 1.00 43.50 393 ASP A N 1
ATOM 3069 C CA . ASP A 1 393 ? -7.803 7.271 26.184 1.00 43.50 393 ASP A CA 1
ATOM 3070 C C . ASP A 1 393 ? -8.282 6.425 27.367 1.00 43.50 393 ASP A C 1
ATOM 3072 O O . ASP A 1 393 ? -9.095 6.858 28.183 1.00 43.50 393 ASP A O 1
ATOM 3076 N N . GLY A 1 394 ? -7.822 5.175 27.434 1.00 34.44 394 GLY A N 1
ATOM 3077 C CA . GLY A 1 394 ? -8.222 4.212 28.455 1.00 34.44 394 GLY A CA 1
ATOM 3078 C C . GLY A 1 394 ? -9.588 3.565 28.215 1.00 34.44 394 GLY A C 1
ATOM 3079 O O . GLY A 1 394 ? -9.988 2.704 28.998 1.00 34.44 394 GLY A O 1
ATOM 3080 N N . ARG A 1 395 ? -10.332 3.942 27.157 1.00 36.62 395 ARG A N 1
ATOM 3081 C CA . ARG A 1 395 ? -11.690 3.425 26.889 1.00 36.62 395 ARG A CA 1
ATOM 3082 C C . ARG A 1 395 ? -11.774 2.525 25.658 1.00 36.62 395 ARG A C 1
ATOM 3084 O O . ARG A 1 395 ? -11.308 2.920 24.590 1.00 36.62 395 ARG A O 1
ATOM 3091 N N . PRO A 1 396 ? -12.431 1.353 25.753 1.00 35.53 396 PRO A N 1
ATOM 3092 C CA . PRO A 1 396 ? -12.438 0.373 24.676 1.00 35.53 396 PRO A CA 1
ATOM 3093 C C . PRO A 1 396 ? -13.260 0.772 23.459 1.00 35.53 396 PRO A C 1
ATOM 3095 O O . PRO A 1 396 ? -14.477 0.930 23.503 1.00 35.53 396 PRO A O 1
ATOM 3098 N N . VAL A 1 397 ? -12.565 0.849 22.328 1.00 42.69 397 VAL A N 1
ATOM 3099 C CA . VAL A 1 397 ? -13.071 1.056 20.975 1.00 42.69 397 VAL A CA 1
ATOM 3100 C C . VAL A 1 397 ? -12.951 -0.231 20.189 1.00 42.69 397 VAL A C 1
ATOM 3102 O O . VAL A 1 397 ? -11.884 -0.642 19.746 1.00 42.69 397 VAL A O 1
ATOM 3105 N N . TYR A 1 398 ? -14.091 -0.852 19.947 1.00 44.44 398 TYR A N 1
ATOM 3106 C CA . TYR A 1 398 ? -14.181 -2.046 19.127 1.00 44.44 398 TYR A CA 1
ATOM 3107 C C . TYR A 1 398 ? -14.198 -1.664 17.643 1.00 44.44 398 TYR A C 1
ATOM 3109 O O . TYR A 1 398 ? -15.206 -1.228 17.089 1.00 44.44 398 TYR A O 1
ATOM 3117 N N . VAL A 1 399 ? -13.059 -1.840 16.980 1.00 46.81 399 VAL A N 1
ATOM 3118 C CA . VAL A 1 399 ? -12.874 -1.593 15.552 1.00 46.81 399 VAL A CA 1
ATOM 3119 C C . VAL A 1 399 ? -13.225 -2.847 14.771 1.00 46.81 399 VAL A C 1
ATOM 3121 O O . VAL A 1 399 ? -12.450 -3.802 14.711 1.00 46.81 399 VAL A O 1
ATOM 3124 N N . GLN A 1 400 ? -14.394 -2.837 14.137 1.00 42.28 400 GLN A N 1
ATOM 3125 C CA . GLN A 1 400 ? -14.851 -3.934 13.292 1.00 42.28 400 GLN A CA 1
ATOM 3126 C C . GLN A 1 400 ? -14.043 -3.980 11.985 1.00 42.28 400 GLN A C 1
ATOM 3128 O O . GLN A 1 400 ? -14.050 -3.029 11.199 1.00 42.28 400 GLN A O 1
ATOM 3133 N N . PHE A 1 401 ? -13.366 -5.096 11.706 1.00 47.25 401 PHE A N 1
ATOM 3134 C CA . PHE A 1 401 ? -12.711 -5.276 10.408 1.00 47.25 401 PHE A CA 1
ATOM 3135 C C . PHE A 1 401 ? -13.776 -5.506 9.331 1.00 47.25 401 PHE A C 1
ATOM 3137 O O . PHE A 1 401 ? -14.533 -6.478 9.373 1.00 47.25 401 PHE A O 1
ATOM 3144 N N . GLY A 1 402 ? -13.854 -4.594 8.358 1.00 38.34 402 GLY A N 1
ATOM 3145 C CA . GLY A 1 402 ? -14.826 -4.663 7.269 1.00 38.34 402 GLY A CA 1
ATOM 3146 C C . GLY A 1 402 ? -14.725 -5.972 6.476 1.00 38.34 402 GLY A C 1
ATOM 3147 O O . GLY A 1 402 ? -13.740 -6.220 5.780 1.00 38.34 402 GLY A O 1
ATOM 3148 N N . GLY A 1 403 ? -15.777 -6.788 6.554 1.00 32.22 403 GLY A N 1
ATOM 3149 C CA . GLY A 1 403 ? -15.975 -8.057 5.851 1.00 32.22 403 GLY A CA 1
ATOM 3150 C C . GLY A 1 403 ? -16.196 -7.930 4.340 1.00 32.22 403 GLY A C 1
ATOM 3151 O O . GLY A 1 403 ? -17.240 -8.322 3.827 1.00 32.22 403 GLY A O 1
ATOM 3152 N N . GLY A 1 404 ? -15.204 -7.429 3.606 1.00 33.41 404 GLY A N 1
ATOM 3153 C CA . GLY A 1 404 ? -15.056 -7.752 2.184 1.00 33.41 404 GLY A CA 1
ATOM 3154 C C . GLY A 1 404 ? -14.339 -9.097 2.023 1.00 33.41 404 GLY A C 1
ATOM 3155 O O . GLY A 1 404 ? -13.554 -9.473 2.890 1.00 33.41 404 GLY A O 1
ATOM 3156 N N . ARG A 1 405 ? -14.556 -9.830 0.919 1.00 34.50 405 ARG A N 1
ATOM 3157 C CA . ARG A 1 405 ? -13.670 -10.947 0.523 1.00 34.50 405 ARG A CA 1
ATOM 3158 C C . ARG A 1 405 ? -12.259 -10.388 0.251 1.00 34.50 405 ARG A C 1
ATOM 3160 O O . ARG A 1 405 ? -11.940 -10.022 -0.876 1.00 34.50 405 ARG A O 1
ATOM 3167 N N . MET A 1 406 ? -11.449 -10.240 1.298 1.00 35.12 406 MET A N 1
ATOM 3168 C CA . MET A 1 406 ? -10.009 -10.007 1.223 1.00 35.12 406 MET A CA 1
ATOM 3169 C C . MET A 1 406 ? -9.314 -11.333 1.520 1.00 35.12 406 MET A C 1
ATOM 3171 O O . MET A 1 406 ? -9.277 -11.758 2.668 1.00 35.12 406 MET A O 1
ATOM 3175 N N . ASP A 1 407 ? -8.748 -11.979 0.504 1.00 36.69 407 ASP A N 1
ATOM 3176 C CA . ASP A 1 407 ? -8.065 -13.270 0.675 1.00 36.69 407 ASP A CA 1
ATOM 3177 C C . ASP A 1 407 ? -6.651 -13.160 1.293 1.00 36.69 407 ASP A C 1
ATOM 3179 O O . ASP A 1 407 ? -5.941 -14.159 1.358 1.00 36.69 407 ASP A O 1
ATOM 3183 N N . TRP A 1 408 ? -6.205 -11.982 1.770 1.00 49.72 408 TRP A N 1
ATOM 3184 C CA . TRP A 1 408 ? -4.832 -11.796 2.279 1.00 49.72 408 TRP A CA 1
ATOM 3185 C C . TRP A 1 408 ? -4.745 -10.770 3.432 1.00 49.72 408 TRP A C 1
ATOM 3187 O O . TRP A 1 408 ? -5.213 -9.638 3.313 1.00 49.72 408 TRP A O 1
ATOM 3197 N N . THR A 1 409 ? -4.119 -11.165 4.545 1.00 57.34 409 THR A N 1
ATOM 3198 C CA . THR A 1 409 ? -3.997 -10.470 5.846 1.00 57.34 409 THR A CA 1
ATOM 3199 C C . THR A 1 409 ? -2.949 -9.340 5.826 1.00 57.34 409 THR A C 1
ATOM 3201 O O . THR A 1 409 ? -1.768 -9.541 6.117 1.00 57.34 409 THR A O 1
ATOM 3204 N N . GLN A 1 410 ? -3.367 -8.125 5.460 1.00 66.75 410 GLN A N 1
ATOM 3205 C CA . GLN A 1 410 ? -2.526 -6.918 5.506 1.00 66.75 410 GLN A CA 1
ATOM 3206 C C . GLN A 1 410 ? -2.347 -6.407 6.946 1.00 66.75 410 GLN A C 1
ATOM 3208 O O . GLN A 1 410 ? -3.321 -6.027 7.590 1.00 66.75 410 GLN A O 1
ATOM 3213 N N . SER A 1 411 ? -1.113 -6.364 7.444 1.00 74.62 411 SER A N 1
ATOM 3214 C CA . SER A 1 411 ? -0.767 -5.824 8.763 1.00 74.62 411 SER A CA 1
ATOM 3215 C C . SER A 1 411 ? -0.854 -4.298 8.807 1.00 74.62 411 SER A C 1
ATOM 3217 O O . SER A 1 411 ? -0.545 -3.615 7.825 1.00 74.62 411 SER A O 1
ATOM 3219 N N . ARG A 1 412 ? -1.238 -3.768 9.971 1.00 77.19 412 ARG A N 1
ATOM 3220 C CA . ARG A 1 412 ? -1.250 -2.331 10.283 1.00 77.19 412 ARG A CA 1
ATOM 3221 C C . ARG A 1 412 ? -0.049 -1.982 11.150 1.00 77.19 412 ARG A C 1
ATOM 3223 O O . ARG A 1 412 ? 0.189 -2.698 12.116 1.00 77.19 412 ARG A O 1
ATOM 3230 N N . LEU A 1 413 ? 0.678 -0.924 10.798 1.00 81.19 413 LEU A N 1
ATOM 3231 C CA . LEU A 1 413 ? 1.783 -0.371 11.588 1.00 81.19 413 LEU A CA 1
ATOM 3232 C C . LEU A 1 413 ? 1.271 0.826 12.395 1.00 81.19 413 LEU A C 1
ATOM 3234 O O . LEU A 1 413 ? 0.589 1.693 11.846 1.00 81.19 413 LEU A O 1
ATOM 3238 N N . PHE A 1 414 ? 1.637 0.874 13.668 1.00 81.00 414 PHE A N 1
ATOM 3239 C CA . PHE A 1 414 ? 1.332 1.948 14.603 1.00 81.00 414 PHE A CA 1
ATOM 3240 C C . PHE A 1 414 ? 2.632 2.610 15.056 1.00 81.00 414 PHE A C 1
ATOM 3242 O O . PHE A 1 414 ? 3.627 1.926 15.308 1.00 81.00 414 PHE A O 1
ATOM 3249 N N . ARG A 1 415 ? 2.606 3.940 15.159 1.00 84.25 415 ARG A N 1
ATOM 3250 C CA . ARG A 1 415 ? 3.629 4.749 15.832 1.00 84.25 415 ARG A CA 1
ATOM 3251 C C . ARG A 1 415 ? 2.952 5.454 16.992 1.00 84.25 415 ARG A C 1
ATOM 3253 O O . ARG A 1 415 ? 1.974 6.170 16.769 1.00 84.25 415 ARG A O 1
ATOM 3260 N N . SER A 1 416 ? 3.481 5.279 18.193 1.00 79.62 416 SER A N 1
ATOM 3261 C CA . SER A 1 416 ? 2.901 5.843 19.412 1.00 79.62 416 SER A CA 1
ATOM 3262 C C . SER A 1 416 ? 3.922 6.682 20.161 1.00 79.62 416 SER A C 1
ATOM 3264 O O . SER A 1 416 ? 5.081 6.282 20.265 1.00 79.62 416 SER A O 1
ATOM 3266 N N . VAL A 1 417 ? 3.494 7.839 20.666 1.00 76.25 417 VAL A N 1
ATOM 3267 C CA . VAL A 1 417 ? 4.286 8.674 21.577 1.00 76.25 417 VAL A CA 1
ATOM 3268 C C . VAL A 1 417 ? 4.261 8.038 22.956 1.00 76.25 417 VAL A C 1
ATOM 3270 O O . VAL A 1 417 ? 3.205 7.594 23.413 1.00 76.25 417 VAL A O 1
ATOM 3273 N N . VAL A 1 418 ? 5.417 7.999 23.608 1.00 77.50 418 VAL A N 1
ATOM 3274 C CA . VAL A 1 418 ? 5.537 7.552 24.992 1.00 77.50 418 VAL A CA 1
ATOM 3275 C C . VAL A 1 418 ? 5.353 8.743 25.917 1.00 77.50 418 VAL A C 1
ATOM 3277 O O . VAL A 1 418 ? 6.089 9.723 25.836 1.00 77.50 418 VAL A O 1
ATOM 3280 N N . VAL A 1 419 ? 4.373 8.640 26.808 1.00 70.19 419 VAL A N 1
ATOM 3281 C CA . VAL A 1 419 ? 4.074 9.636 27.840 1.00 70.19 419 VAL A CA 1
ATOM 3282 C C . VAL A 1 419 ? 4.033 8.958 29.213 1.00 70.19 419 VAL A C 1
ATOM 3284 O O . VAL A 1 419 ? 3.936 7.728 29.284 1.00 70.19 419 VAL A O 1
ATOM 3287 N N . PRO A 1 420 ? 4.101 9.709 30.328 1.00 66.31 420 PRO A N 1
ATOM 3288 C CA . PRO A 1 420 ? 4.062 9.116 31.666 1.00 66.31 420 PRO A CA 1
ATOM 3289 C C . PRO A 1 420 ? 2.843 8.211 31.908 1.00 66.31 420 PRO A C 1
ATOM 3291 O O . PRO A 1 420 ? 2.979 7.154 32.522 1.00 66.31 420 PRO A O 1
ATOM 3294 N N . SER A 1 421 ? 1.677 8.584 31.368 1.00 62.78 421 SER A N 1
ATOM 3295 C CA . SER A 1 421 ? 0.417 7.840 31.493 1.00 62.78 421 SER A CA 1
ATOM 3296 C C . SER A 1 421 ? 0.288 6.628 30.558 1.00 62.78 421 SER A C 1
ATOM 3298 O O . SER A 1 421 ? -0.660 5.863 30.706 1.00 62.78 421 SER A O 1
ATOM 3300 N N . GLY A 1 422 ? 1.222 6.409 29.621 1.00 71.38 422 GLY A N 1
ATOM 3301 C CA . GLY A 1 422 ? 1.174 5.281 28.686 1.00 71.38 422 GLY A CA 1
ATOM 3302 C C . GLY A 1 422 ? 1.565 5.648 27.254 1.00 71.38 422 GLY A C 1
ATOM 3303 O O . GLY A 1 422 ? 2.596 6.279 27.016 1.00 71.38 422 GLY A O 1
ATOM 3304 N N . LEU A 1 423 ? 0.761 5.200 26.288 1.00 73.62 423 LEU A N 1
ATOM 3305 C CA . LEU A 1 423 ? 0.998 5.413 24.861 1.00 73.62 423 LEU A CA 1
ATOM 3306 C C . LEU A 1 423 ? -0.123 6.242 24.239 1.00 73.62 423 LEU A C 1
ATOM 3308 O O . LEU A 1 423 ? -1.294 5.924 24.412 1.00 73.62 423 LEU A O 1
ATOM 3312 N N . ILE A 1 424 ? 0.245 7.245 23.441 1.00 67.25 424 ILE A N 1
ATOM 3313 C CA . ILE A 1 424 ? -0.696 8.023 22.623 1.00 67.25 424 ILE A CA 1
ATOM 3314 C C . ILE A 1 424 ? -0.448 7.697 21.155 1.00 67.25 424 ILE A C 1
ATOM 3316 O O . ILE A 1 424 ? 0.684 7.778 20.673 1.00 67.25 424 ILE A O 1
ATOM 3320 N N . LEU A 1 425 ? -1.501 7.333 20.423 1.00 69.62 425 LEU A N 1
ATOM 3321 C CA . LEU A 1 425 ? -1.392 7.006 19.006 1.00 69.62 425 LEU A CA 1
ATOM 3322 C C . LEU A 1 425 ? -0.992 8.247 18.191 1.00 69.62 425 LEU A C 1
ATOM 3324 O O . LEU A 1 425 ? -1.768 9.186 18.041 1.00 69.62 425 LEU A O 1
ATOM 3328 N N . ALA A 1 426 ? 0.216 8.228 17.629 1.00 66.38 426 ALA A N 1
ATOM 3329 C CA . ALA A 1 426 ? 0.787 9.347 16.881 1.00 66.38 426 ALA A CA 1
ATOM 3330 C C . ALA A 1 426 ? 0.581 9.214 15.367 1.00 66.38 426 ALA A C 1
ATOM 3332 O O . ALA A 1 426 ? 0.607 10.208 14.644 1.00 66.38 426 ALA A O 1
ATOM 3333 N N . GLY A 1 427 ? 0.417 7.987 14.869 1.00 68.56 427 GLY A N 1
ATOM 3334 C CA . GLY A 1 427 ? 0.211 7.717 13.452 1.00 68.56 427 GLY A CA 1
ATOM 3335 C C . GLY A 1 427 ? -0.146 6.261 13.175 1.00 68.56 427 GLY A C 1
ATOM 3336 O O . GLY A 1 427 ? 0.240 5.351 13.912 1.00 68.56 427 GLY A O 1
ATOM 3337 N N . VAL A 1 428 ? -0.864 6.043 12.072 1.00 70.19 428 VAL A N 1
ATOM 3338 C CA . VAL A 1 428 ? -1.275 4.713 11.611 1.00 70.19 428 VAL A CA 1
ATOM 3339 C C . VAL A 1 428 ? -0.943 4.552 10.139 1.00 70.19 428 VAL A C 1
ATOM 3341 O O . VAL A 1 428 ? -1.282 5.398 9.310 1.00 70.19 428 VAL A O 1
ATOM 3344 N N . ARG A 1 429 ? -0.361 3.403 9.795 1.00 73.81 429 ARG A N 1
ATOM 3345 C CA . ARG A 1 429 ? -0.231 2.951 8.416 1.00 73.81 429 ARG A CA 1
ATOM 3346 C C . ARG A 1 429 ? -1.017 1.671 8.182 1.00 73.81 429 ARG A C 1
ATOM 3348 O O . ARG A 1 429 ? -0.632 0.572 8.584 1.00 73.81 429 ARG A O 1
ATOM 3355 N N . ASP A 1 430 ? -2.093 1.831 7.427 1.00 65.44 430 ASP A N 1
ATOM 3356 C CA . ASP A 1 430 ? -2.844 0.734 6.831 1.00 65.44 430 ASP A CA 1
ATOM 3357 C C . ASP A 1 430 ? -2.043 0.039 5.720 1.00 65.44 430 ASP A C 1
ATOM 3359 O O . ASP A 1 430 ? -1.403 0.698 4.897 1.00 65.44 430 ASP A O 1
ATOM 3363 N N . ASN A 1 431 ? -2.156 -1.289 5.623 1.00 68.50 431 ASN A N 1
ATOM 3364 C CA . ASN A 1 431 ? -1.438 -2.103 4.635 1.00 68.50 431 ASN A CA 1
ATOM 3365 C C . ASN A 1 431 ? 0.075 -1.834 4.648 1.00 68.50 431 ASN A C 1
ATOM 3367 O O . ASN A 1 431 ? 0.679 -1.524 3.614 1.00 68.50 431 ASN A O 1
ATOM 3371 N N . ALA A 1 432 ? 0.678 -1.914 5.835 1.00 73.62 432 ALA A N 1
ATOM 3372 C CA . ALA A 1 432 ? 2.113 -1.738 6.013 1.00 73.62 432 ALA A CA 1
ATOM 3373 C C . ALA A 1 432 ? 2.899 -2.880 5.350 1.00 73.62 432 ALA A C 1
ATOM 3375 O O . ALA A 1 432 ? 3.851 -2.624 4.623 1.00 73.62 432 ALA A O 1
ATOM 3376 N N . ALA A 1 433 ? 2.449 -4.126 5.524 1.00 75.06 433 ALA A N 1
ATOM 3377 C CA . ALA A 1 433 ? 2.935 -5.303 4.805 1.00 75.06 433 ALA A CA 1
ATOM 3378 C C . ALA A 1 433 ? 1.918 -6.448 4.909 1.00 75.06 433 ALA A C 1
ATOM 3380 O O . ALA A 1 433 ? 1.149 -6.518 5.865 1.00 75.06 433 ALA A O 1
ATOM 3381 N N . SER A 1 434 ? 1.938 -7.398 3.976 1.00 73.19 434 SER A N 1
ATOM 3382 C CA . SER A 1 434 ? 1.169 -8.641 4.130 1.00 73.19 434 SER A CA 1
ATOM 3383 C C . SER A 1 434 ? 1.879 -9.574 5.115 1.00 73.19 434 SER A C 1
ATOM 3385 O O . SER A 1 434 ? 3.042 -9.912 4.885 1.00 73.19 434 SER A O 1
ATOM 3387 N N . ASN A 1 435 ? 1.193 -10.045 6.163 1.00 72.56 435 ASN A N 1
ATOM 3388 C CA . ASN A 1 435 ? 1.774 -10.931 7.184 1.00 72.56 435 ASN A CA 1
ATOM 3389 C C . ASN A 1 435 ? 3.091 -10.398 7.782 1.00 72.56 435 ASN A C 1
ATOM 3391 O O . ASN A 1 435 ? 4.100 -11.110 7.769 1.00 72.56 435 ASN A O 1
ATOM 3395 N N . ALA A 1 436 ? 3.089 -9.164 8.301 1.00 78.81 436 ALA A N 1
ATOM 3396 C CA . ALA A 1 436 ? 4.281 -8.540 8.882 1.00 78.81 436 ALA A CA 1
ATOM 3397 C C . ALA A 1 436 ? 4.915 -9.419 9.973 1.00 78.81 436 ALA A C 1
ATOM 3399 O O . ALA A 1 436 ? 4.224 -9.925 10.842 1.00 78.81 436 ALA A O 1
ATOM 3400 N N . ARG A 1 437 ? 6.221 -9.652 9.943 1.00 80.31 437 ARG A N 1
ATOM 3401 C CA . ARG A 1 437 ? 6.951 -10.450 10.937 1.00 80.31 437 ARG A CA 1
ATOM 3402 C C . ARG A 1 437 ? 7.864 -9.598 11.805 1.00 80.31 437 ARG A C 1
ATOM 3404 O O . ARG A 1 437 ? 8.038 -9.944 12.965 1.00 80.31 437 ARG A O 1
ATOM 3411 N N . ARG A 1 438 ? 8.411 -8.511 11.256 1.00 85.44 438 ARG A N 1
ATOM 3412 C CA . ARG A 1 438 ? 9.358 -7.624 11.938 1.00 85.44 438 ARG A CA 1
ATOM 3413 C C . ARG A 1 438 ? 9.156 -6.169 11.545 1.00 85.44 438 ARG A C 1
ATOM 3415 O O . ARG A 1 438 ? 8.696 -5.876 10.438 1.00 85.44 438 ARG A O 1
ATOM 3422 N N . ILE A 1 439 ? 9.545 -5.295 12.465 1.00 90.69 439 ILE A N 1
ATOM 3423 C CA . ILE A 1 439 ? 9.738 -3.863 12.245 1.00 90.69 439 ILE A CA 1
ATOM 3424 C C . ILE A 1 439 ? 11.235 -3.617 12.343 1.00 90.69 439 ILE A C 1
ATOM 3426 O O . ILE A 1 439 ? 11.883 -4.158 13.235 1.00 90.69 439 ILE A O 1
ATOM 3430 N N . VAL A 1 440 ? 11.768 -2.816 11.433 1.00 90.69 440 VAL A N 1
ATOM 3431 C CA . VAL A 1 440 ? 13.163 -2.385 11.464 1.00 90.69 440 VAL A CA 1
ATOM 3432 C C . VAL A 1 440 ? 13.153 -0.867 11.480 1.00 90.69 440 VAL A C 1
ATOM 3434 O O . VAL A 1 440 ? 12.483 -0.256 10.647 1.00 90.69 440 VAL A O 1
ATOM 3437 N N . VAL A 1 441 ? 13.859 -0.271 12.433 1.00 90.62 441 VAL A N 1
ATOM 3438 C CA . VAL A 1 441 ? 14.035 1.180 12.547 1.00 90.62 441 VAL A CA 1
ATOM 3439 C C . VAL A 1 441 ? 15.507 1.474 12.286 1.00 90.62 441 VAL A C 1
ATOM 3441 O O . VAL A 1 441 ? 16.372 0.736 12.756 1.00 90.62 441 VAL A O 1
ATOM 3444 N N . SER A 1 442 ? 15.801 2.495 11.487 1.00 88.25 442 SER A N 1
ATOM 3445 C CA . SER A 1 442 ? 17.178 2.912 11.231 1.00 88.25 442 SER A CA 1
ATOM 3446 C C . SER A 1 442 ? 17.838 3.440 12.511 1.00 88.25 442 SER A C 1
ATOM 3448 O O . SER A 1 442 ? 17.153 3.925 13.411 1.00 88.25 442 SER A O 1
ATOM 3450 N N . GLY A 1 443 ? 19.167 3.353 12.617 1.00 81.19 443 GLY A N 1
ATOM 3451 C CA . GLY A 1 443 ? 19.885 3.747 13.840 1.00 81.19 443 GLY A CA 1
ATOM 3452 C C . GLY A 1 443 ? 19.733 5.235 14.186 1.00 81.19 443 GLY A C 1
ATOM 3453 O O . GLY A 1 443 ? 19.737 5.604 15.355 1.00 81.19 443 GLY A O 1
ATOM 3454 N N . ASP A 1 444 ? 19.514 6.075 13.173 1.00 76.69 444 ASP A N 1
ATOM 3455 C CA . ASP A 1 444 ? 19.187 7.500 13.303 1.00 76.69 444 ASP A CA 1
ATOM 3456 C C . ASP A 1 444 ? 17.686 7.781 13.529 1.00 76.69 444 ASP A C 1
ATOM 3458 O O . ASP A 1 444 ? 17.287 8.937 13.654 1.00 76.69 444 ASP A O 1
ATOM 3462 N N . GLY A 1 445 ? 16.841 6.746 13.551 1.00 81.75 445 GLY A N 1
ATOM 3463 C CA . GLY A 1 445 ? 15.401 6.838 13.799 1.00 81.75 445 GLY A CA 1
ATOM 3464 C C . GLY A 1 445 ? 14.558 7.360 12.632 1.00 81.75 445 GLY A C 1
ATOM 3465 O O . GLY A 1 445 ? 13.334 7.315 12.686 1.00 81.75 445 GLY A O 1
ATOM 3466 N N . LYS A 1 446 ? 15.176 7.826 11.543 1.00 80.12 446 LYS A N 1
ATOM 3467 C CA . LYS A 1 446 ? 14.470 8.528 10.457 1.00 80.12 446 LYS A CA 1
ATOM 3468 C C . LYS A 1 446 ? 13.650 7.617 9.544 1.00 80.12 446 LYS A C 1
ATOM 3470 O O . LYS A 1 446 ? 12.718 8.099 8.892 1.00 80.12 446 LYS A O 1
ATOM 3475 N N . TRP A 1 447 ? 13.988 6.331 9.473 1.00 86.00 447 TRP A N 1
ATOM 3476 C CA . TRP A 1 447 ? 13.397 5.375 8.540 1.00 86.00 447 TRP A CA 1
ATOM 3477 C C . TRP A 1 447 ? 12.864 4.143 9.251 1.00 86.00 447 TRP A C 1
ATOM 3479 O O . TRP A 1 447 ? 13.483 3.601 10.164 1.00 86.00 447 TRP A O 1
ATOM 3489 N N . VAL A 1 448 ? 11.719 3.669 8.773 1.00 90.12 448 VAL A N 1
ATOM 3490 C CA . VAL A 1 448 ? 11.044 2.484 9.297 1.00 90.12 448 VAL A CA 1
ATOM 3491 C C . VAL A 1 448 ? 10.722 1.556 8.137 1.00 90.12 448 VAL A C 1
ATOM 3493 O O . VAL A 1 448 ? 10.205 1.995 7.112 1.00 90.12 448 VAL A O 1
ATOM 3496 N N . ALA A 1 449 ? 10.994 0.265 8.289 1.00 89.62 449 ALA A N 1
ATOM 3497 C CA . ALA A 1 449 ? 10.584 -0.774 7.354 1.00 89.62 449 ALA A CA 1
ATOM 3498 C C . ALA A 1 449 ? 9.735 -1.829 8.063 1.00 89.62 449 ALA A C 1
ATOM 3500 O O . ALA A 1 449 ? 9.978 -2.173 9.221 1.00 89.62 449 ALA A O 1
ATOM 3501 N N . VAL A 1 450 ? 8.754 -2.378 7.346 1.00 86.88 450 VAL A N 1
ATOM 3502 C CA . VAL A 1 450 ? 7.927 -3.489 7.837 1.00 86.88 450 VAL A CA 1
ATOM 3503 C C . VAL A 1 450 ? 8.095 -4.679 6.906 1.00 86.88 450 VAL A C 1
ATOM 3505 O O . VAL A 1 450 ? 7.778 -4.603 5.720 1.00 86.88 450 VAL A O 1
ATOM 3508 N N . ILE A 1 451 ? 8.585 -5.791 7.450 1.00 86.19 451 ILE A N 1
ATOM 3509 C CA . ILE A 1 451 ? 8.931 -6.990 6.675 1.00 86.19 451 ILE A CA 1
ATOM 3510 C C . ILE A 1 451 ? 7.816 -8.014 6.801 1.00 86.19 451 ILE A C 1
ATOM 3512 O O . ILE A 1 451 ? 7.381 -8.290 7.914 1.00 86.19 451 ILE A O 1
ATOM 3516 N N . GLY A 1 452 ? 7.342 -8.595 5.693 1.00 72.69 452 GLY A N 1
ATOM 3517 C CA . GLY A 1 452 ? 6.222 -9.538 5.705 1.00 72.69 452 GLY A CA 1
ATOM 3518 C C . GLY A 1 452 ? 6.209 -10.528 4.538 1.00 72.69 452 GLY A C 1
ATOM 3519 O O . GLY A 1 452 ? 6.597 -10.212 3.415 1.00 72.69 452 GLY A O 1
ATOM 3520 N N . GLY A 1 453 ? 5.710 -11.737 4.806 1.00 56.00 453 GLY A N 1
ATOM 3521 C CA . GLY A 1 453 ? 5.796 -12.890 3.898 1.00 56.00 453 GLY A CA 1
ATOM 3522 C C . GLY A 1 453 ? 4.796 -12.920 2.736 1.00 56.00 453 GLY A C 1
ATOM 3523 O O . GLY A 1 453 ? 4.676 -13.953 2.098 1.00 56.00 453 GLY A O 1
ATOM 3524 N N . GLY A 1 454 ? 4.030 -11.848 2.490 1.00 54.25 454 GLY A N 1
ATOM 3525 C CA . GLY A 1 454 ? 3.062 -11.763 1.378 1.00 54.25 454 GLY A CA 1
ATOM 3526 C C . GLY A 1 454 ? 3.308 -10.604 0.392 1.00 54.25 454 GLY A C 1
ATOM 3527 O O . GLY A 1 454 ? 2.530 -10.427 -0.550 1.00 54.25 454 GLY A O 1
ATOM 3528 N N . GLY A 1 455 ? 4.402 -9.849 0.567 1.00 58.19 455 GLY A N 1
ATOM 3529 C CA . GLY A 1 455 ? 4.739 -8.672 -0.243 1.00 58.19 455 GLY A CA 1
ATOM 3530 C C . GLY A 1 455 ? 3.902 -7.440 0.121 1.00 58.19 455 GLY A C 1
ATOM 3531 O O . GLY A 1 455 ? 2.904 -7.536 0.844 1.00 58.19 455 GLY A O 1
ATOM 3532 N N . TRP A 1 456 ? 4.299 -6.266 -0.364 1.00 59.53 456 TRP A N 1
ATOM 3533 C CA . TRP A 1 456 ? 3.549 -5.025 -0.161 1.00 59.53 456 TRP A CA 1
ATOM 3534 C C . TRP A 1 456 ? 2.599 -4.786 -1.341 1.00 59.53 456 TRP A C 1
ATOM 3536 O O . TRP A 1 456 ? 2.988 -4.870 -2.510 1.00 59.53 456 TRP A O 1
ATOM 3546 N N . ARG A 1 457 ? 1.319 -4.520 -1.049 1.00 55.25 457 ARG A N 1
ATOM 3547 C CA . ARG A 1 457 ? 0.290 -4.257 -2.067 1.00 55.25 457 ARG A CA 1
ATOM 3548 C C . ARG A 1 457 ? -0.499 -2.989 -1.715 1.00 55.25 457 ARG A C 1
ATOM 3550 O O . ARG A 1 457 ? -1.376 -3.043 -0.850 1.00 55.25 457 ARG A O 1
ATOM 3557 N N . PRO A 1 458 ? -0.234 -1.847 -2.374 1.00 49.12 458 PRO A N 1
ATOM 3558 C CA . PRO A 1 458 ? -1.075 -0.663 -2.226 1.00 49.12 458 PRO A CA 1
ATOM 3559 C C . PRO A 1 458 ? -2.520 -0.937 -2.683 1.00 49.12 458 PRO A C 1
ATOM 3561 O O . PRO A 1 458 ? -2.774 -1.804 -3.519 1.00 49.12 458 PRO A O 1
ATOM 3564 N N . LYS A 1 459 ? -3.486 -0.177 -2.141 1.00 38.78 459 LYS A N 1
ATOM 3565 C CA . LYS A 1 459 ? -4.941 -0.347 -2.371 1.00 38.78 459 LYS A CA 1
ATOM 3566 C C . LYS A 1 459 ? -5.366 -0.252 -3.853 1.00 38.78 459 LYS A C 1
ATOM 3568 O O . LYS A 1 459 ? -6.448 -0.715 -4.202 1.00 38.78 459 LYS A O 1
ATOM 3573 N N . ALA A 1 460 ? -4.515 0.273 -4.737 1.00 33.91 460 ALA A N 1
ATOM 3574 C CA . ALA A 1 460 ? -4.694 0.235 -6.186 1.00 33.91 460 ALA A CA 1
ATOM 3575 C C . ALA A 1 460 ? -3.837 -0.884 -6.801 1.00 33.91 460 ALA A C 1
ATOM 3577 O O . ALA A 1 460 ? -2.613 -0.847 -6.696 1.00 33.91 460 ALA A O 1
ATOM 3578 N N . ARG A 1 461 ? -4.461 -1.829 -7.523 1.00 32.03 461 ARG A N 1
ATOM 3579 C CA . ARG A 1 461 ? -3.780 -2.933 -8.244 1.00 32.03 461 ARG A CA 1
ATOM 3580 C C . ARG A 1 461 ? -2.731 -2.480 -9.285 1.00 32.03 461 ARG A C 1
ATOM 3582 O O . ARG A 1 461 ? -2.038 -3.329 -9.829 1.00 32.03 461 ARG A O 1
ATOM 3589 N N . HIS A 1 462 ? -2.598 -1.172 -9.521 1.00 34.62 462 HIS A N 1
ATOM 3590 C CA . HIS A 1 462 ? -1.685 -0.545 -10.485 1.00 34.62 462 HIS A CA 1
ATOM 3591 C C . HIS A 1 462 ? -0.812 0.574 -9.887 1.00 34.62 462 HIS A C 1
ATOM 3593 O O . HIS A 1 462 ? -0.201 1.339 -10.630 1.00 34.62 462 HIS A O 1
ATOM 3599 N N . ALA A 1 463 ? -0.752 0.729 -8.561 1.00 35.47 463 ALA A N 1
ATOM 3600 C CA . ALA A 1 463 ? 0.155 1.715 -7.975 1.00 35.47 463 ALA A CA 1
ATOM 3601 C C . ALA A 1 463 ? 1.619 1.254 -8.115 1.00 35.47 463 ALA A C 1
ATOM 3603 O O . ALA A 1 463 ? 1.942 0.088 -7.870 1.00 35.47 463 ALA A O 1
ATOM 3604 N N . LYS A 1 464 ? 2.506 2.180 -8.513 1.00 38.34 464 LYS A N 1
ATOM 3605 C CA . LYS A 1 464 ? 3.965 1.977 -8.522 1.00 38.34 464 LYS A CA 1
ATOM 3606 C C . LYS A 1 464 ? 4.393 1.386 -7.167 1.00 38.34 464 LYS A C 1
ATOM 3608 O O . LYS A 1 464 ? 4.092 1.974 -6.135 1.00 38.34 464 LYS A O 1
ATOM 3613 N N . GLY A 1 465 ? 5.056 0.226 -7.183 1.00 45.28 465 GLY A N 1
ATOM 3614 C CA . GLY A 1 465 ? 5.570 -0.445 -5.979 1.00 45.28 465 GLY A CA 1
ATOM 3615 C C . GLY A 1 465 ? 4.810 -1.693 -5.503 1.00 45.28 465 GLY A C 1
ATOM 3616 O O . GLY A 1 465 ? 5.153 -2.229 -4.465 1.00 45.28 465 GLY A O 1
ATOM 3617 N N . SER A 1 466 ? 3.804 -2.215 -6.214 1.00 50.97 466 SER A N 1
ATOM 3618 C CA . SER A 1 466 ? 3.201 -3.506 -5.828 1.00 50.97 466 SER A CA 1
ATOM 3619 C C . SER A 1 466 ? 4.128 -4.695 -6.134 1.00 50.97 466 SER A C 1
ATOM 3621 O O . SER A 1 466 ? 4.549 -4.853 -7.285 1.00 50.97 466 SER A O 1
ATOM 3623 N N . GLY A 1 467 ? 4.388 -5.569 -5.158 1.00 65.25 467 GLY A N 1
ATOM 3624 C CA . GLY A 1 467 ? 5.177 -6.787 -5.369 1.00 65.25 467 GLY A CA 1
ATOM 3625 C C . GLY A 1 467 ? 5.826 -7.344 -4.105 1.00 65.25 467 GLY A C 1
ATOM 3626 O O . GLY A 1 467 ? 5.523 -6.932 -2.985 1.00 65.25 467 GLY A O 1
ATOM 3627 N N . TYR A 1 468 ? 6.725 -8.301 -4.300 1.00 73.44 468 TYR A N 1
ATOM 3628 C CA . TYR A 1 468 ? 7.693 -8.696 -3.288 1.00 73.44 468 TYR A CA 1
ATOM 3629 C C . TYR A 1 468 ? 8.680 -7.544 -3.073 1.00 73.44 468 TYR A C 1
ATOM 3631 O O . TYR A 1 468 ? 9.079 -6.895 -4.042 1.00 73.44 468 TYR A O 1
ATOM 3639 N N . GLY A 1 469 ? 9.005 -7.226 -1.823 1.00 77.56 469 GLY A N 1
ATOM 3640 C CA . GLY A 1 469 ? 9.942 -6.150 -1.524 1.00 77.56 469 GLY A CA 1
ATOM 3641 C C . GLY A 1 469 ? 9.770 -5.557 -0.137 1.00 77.56 469 GLY A C 1
ATOM 3642 O O . GLY A 1 469 ? 8.893 -5.973 0.625 1.00 77.56 469 GLY A O 1
ATOM 3643 N N . VAL A 1 470 ? 10.617 -4.580 0.168 1.00 83.88 470 VAL A N 1
ATOM 3644 C CA . VAL A 1 470 ? 10.681 -3.914 1.471 1.00 83.88 470 VAL A CA 1
ATOM 3645 C C . VAL A 1 470 ? 10.082 -2.507 1.355 1.00 83.88 470 VAL A C 1
ATOM 3647 O O . VAL A 1 470 ? 10.700 -1.639 0.730 1.00 83.88 470 VAL A O 1
ATOM 3650 N N . PRO A 1 471 ? 8.871 -2.260 1.896 1.00 83.38 471 PRO A N 1
ATOM 3651 C CA . PRO A 1 471 ? 8.323 -0.914 1.992 1.00 83.38 471 PRO A CA 1
ATOM 3652 C C . PRO A 1 471 ? 9.043 -0.136 3.094 1.00 83.38 471 PRO A C 1
ATOM 3654 O O . PRO A 1 471 ? 9.191 -0.627 4.215 1.00 83.38 471 PRO A O 1
ATOM 3657 N N . VAL A 1 472 ? 9.461 1.083 2.763 1.00 84.56 472 VAL A N 1
ATOM 3658 C CA . VAL A 1 472 ? 10.147 2.002 3.672 1.00 84.56 472 VAL A CA 1
ATOM 3659 C C . VAL A 1 472 ? 9.315 3.268 3.851 1.00 84.56 472 VAL A C 1
ATOM 3661 O O . VAL A 1 472 ? 8.817 3.864 2.890 1.00 84.56 472 VAL A O 1
ATOM 3664 N N . PHE A 1 473 ? 9.172 3.659 5.109 1.00 83.94 473 PHE A N 1
ATOM 3665 C CA . PHE A 1 473 ? 8.431 4.810 5.599 1.00 83.94 473 PHE A CA 1
ATOM 3666 C C . PHE A 1 473 ? 9.413 5.784 6.256 1.00 83.94 473 PHE A C 1
ATOM 3668 O O . PHE A 1 473 ? 10.431 5.358 6.804 1.00 83.94 473 PHE A O 1
ATOM 3675 N N . CYS A 1 474 ? 9.107 7.077 6.223 1.00 80.50 474 CYS A N 1
ATOM 3676 C CA . CYS A 1 474 ? 9.817 8.055 7.044 1.00 80.50 474 CYS A CA 1
ATOM 3677 C C . CYS A 1 474 ? 9.108 8.164 8.401 1.00 80.50 474 CYS A C 1
ATOM 3679 O O . CYS A 1 474 ? 7.880 8.196 8.432 1.00 80.50 474 CYS A O 1
ATOM 3681 N N . ASP A 1 475 ? 9.856 8.242 9.505 1.00 77.62 475 ASP A N 1
ATOM 3682 C CA . ASP A 1 475 ? 9.303 8.420 10.862 1.00 77.62 475 ASP A CA 1
ATOM 3683 C C . ASP A 1 475 ? 8.403 9.665 10.963 1.00 77.62 475 ASP A C 1
ATOM 3685 O O . ASP A 1 475 ? 7.338 9.611 11.583 1.00 77.62 475 ASP A O 1
ATOM 3689 N N . ALA A 1 476 ? 8.778 10.750 10.272 1.00 68.06 476 ALA A N 1
ATOM 3690 C CA . ALA A 1 476 ? 8.019 11.998 10.258 1.00 68.06 476 ALA A CA 1
ATOM 3691 C C . ALA A 1 476 ? 6.603 11.822 9.686 1.00 68.06 476 ALA A C 1
ATOM 3693 O O . ALA A 1 476 ? 5.674 12.470 10.165 1.00 68.06 476 ALA A O 1
ATOM 3694 N N . ASP A 1 477 ? 6.416 10.932 8.705 1.00 68.81 477 ASP A N 1
ATOM 3695 C CA . ASP A 1 477 ? 5.108 10.576 8.152 1.00 68.81 477 ASP A CA 1
ATOM 3696 C C . ASP A 1 477 ? 5.070 9.108 7.715 1.00 68.81 477 ASP A C 1
ATOM 3698 O O . ASP A 1 477 ? 5.341 8.747 6.562 1.00 68.81 477 ASP A O 1
ATOM 3702 N N . ILE A 1 478 ? 4.668 8.256 8.657 1.00 72.56 478 ILE A N 1
ATOM 3703 C CA . ILE A 1 478 ? 4.512 6.823 8.410 1.00 72.56 478 ILE A CA 1
ATOM 3704 C C . ILE A 1 478 ? 3.283 6.493 7.559 1.00 72.56 478 ILE A C 1
ATOM 3706 O O . ILE A 1 478 ? 3.151 5.364 7.085 1.00 72.56 478 ILE A O 1
ATOM 3710 N N . SER A 1 479 ? 2.369 7.449 7.352 1.00 63.16 479 SER A N 1
ATOM 3711 C CA . SER A 1 479 ? 1.138 7.218 6.595 1.00 63.16 479 SER A CA 1
ATOM 3712 C C . SER A 1 479 ? 1.411 7.034 5.102 1.00 63.16 479 SER A C 1
ATOM 3714 O O . SER A 1 479 ? 0.600 6.405 4.415 1.00 63.16 479 SER A O 1
ATOM 3716 N N . GLN A 1 480 ? 2.559 7.503 4.605 1.00 66.81 480 GLN A N 1
ATOM 3717 C CA . GLN A 1 480 ? 2.977 7.413 3.209 1.00 66.81 480 GLN A CA 1
ATOM 3718 C C . GLN A 1 480 ? 4.177 6.480 3.038 1.00 66.81 480 GLN A C 1
ATOM 3720 O O . GLN A 1 480 ? 5.111 6.464 3.835 1.00 66.81 480 GLN A O 1
ATOM 3725 N N . VAL A 1 481 ? 4.173 5.712 1.946 1.00 71.88 481 VAL A N 1
ATOM 3726 C CA . VAL A 1 481 ? 5.358 4.942 1.545 1.00 71.88 481 VAL A CA 1
ATOM 3727 C C . VAL A 1 481 ? 6.325 5.873 0.833 1.00 71.88 481 VAL A C 1
ATOM 3729 O O . VAL A 1 481 ? 5.972 6.452 -0.194 1.00 71.88 481 VAL A O 1
ATOM 3732 N N . GLN A 1 482 ? 7.538 5.981 1.368 1.00 73.62 482 GLN A N 1
ATOM 3733 C CA . GLN A 1 482 ? 8.590 6.849 0.835 1.00 73.62 482 GLN A CA 1
ATOM 3734 C C . GLN A 1 482 ? 9.488 6.121 -0.167 1.00 73.62 482 GLN A C 1
ATOM 3736 O O . GLN A 1 482 ? 10.013 6.736 -1.094 1.00 73.62 482 GLN A O 1
ATOM 3741 N N . GLY A 1 483 ? 9.611 4.800 -0.035 1.00 73.44 483 GLY A N 1
ATOM 3742 C CA . GLY A 1 483 ? 10.276 3.951 -1.014 1.00 73.44 483 GLY A CA 1
ATOM 3743 C C . GLY A 1 483 ? 9.820 2.504 -0.935 1.00 73.44 483 GLY A C 1
ATOM 3744 O O . GLY A 1 483 ? 9.281 2.048 0.073 1.00 73.44 483 GLY A O 1
ATOM 3745 N N . PHE A 1 484 ? 10.024 1.777 -2.028 1.00 77.38 484 PHE A N 1
ATOM 3746 C CA . PHE A 1 484 ? 9.731 0.354 -2.097 1.00 77.38 484 PHE A CA 1
ATOM 3747 C C . PHE A 1 484 ? 10.845 -0.366 -2.848 1.00 77.38 484 PHE A C 1
ATOM 3749 O O . PHE A 1 484 ? 10.966 -0.217 -4.064 1.00 77.38 484 PHE A O 1
ATOM 3756 N N . PHE A 1 485 ? 11.637 -1.153 -2.123 1.00 78.00 485 PHE A N 1
ATOM 3757 C CA . PHE A 1 485 ? 12.750 -1.916 -2.683 1.00 78.00 485 PHE A CA 1
ATOM 3758 C C . PHE A 1 485 ? 12.231 -3.243 -3.205 1.00 78.00 485 PHE A C 1
ATOM 3760 O O . PHE A 1 485 ? 11.984 -4.175 -2.437 1.00 78.00 485 PHE A O 1
ATOM 3767 N N . LYS A 1 486 ? 11.984 -3.292 -4.515 1.00 74.44 486 LYS A N 1
ATOM 3768 C CA . LYS A 1 486 ? 11.364 -4.448 -5.155 1.00 74.44 486 LYS A CA 1
ATOM 3769 C C . LYS A 1 486 ? 12.330 -5.630 -5.188 1.00 74.44 486 LYS A C 1
ATOM 3771 O O . LYS A 1 486 ? 13.433 -5.534 -5.723 1.00 74.44 486 LYS A O 1
ATOM 3776 N N . THR A 1 487 ? 11.856 -6.763 -4.701 1.00 69.81 487 THR A N 1
ATOM 3777 C CA . THR A 1 487 ? 12.485 -8.074 -4.844 1.00 69.81 487 THR A CA 1
ATOM 3778 C C . THR A 1 487 ? 11.659 -8.928 -5.815 1.00 69.81 487 THR A C 1
ATOM 3780 O O . THR A 1 487 ? 10.548 -8.568 -6.215 1.00 69.81 487 THR A O 1
ATOM 3783 N N . ASP A 1 488 ? 12.198 -10.063 -6.239 1.00 68.00 488 ASP A N 1
ATOM 3784 C CA . ASP A 1 488 ? 11.489 -11.077 -7.034 1.00 68.00 488 ASP A CA 1
ATOM 3785 C C . ASP A 1 488 ? 10.915 -12.226 -6.178 1.00 68.00 488 ASP A C 1
ATOM 3787 O O . ASP A 1 488 ? 10.069 -12.965 -6.671 1.00 68.00 488 ASP A O 1
ATOM 3791 N N . ALA A 1 489 ? 11.277 -12.326 -4.889 1.00 73.25 489 ALA A N 1
ATOM 3792 C CA . ALA A 1 489 ? 10.633 -13.210 -3.902 1.00 73.25 489 ALA A CA 1
ATOM 3793 C C . ALA A 1 489 ? 10.538 -12.572 -2.501 1.00 73.25 489 ALA A C 1
ATOM 3795 O O . ALA A 1 489 ? 11.074 -11.485 -2.271 1.00 73.25 489 ALA A O 1
ATOM 3796 N N . TYR A 1 490 ? 9.834 -13.222 -1.565 1.00 77.00 490 TYR A N 1
ATOM 3797 C CA . TYR A 1 490 ? 9.514 -12.659 -0.244 1.00 77.00 490 TYR A CA 1
ATOM 3798 C C . TYR A 1 490 ? 10.775 -12.350 0.579 1.00 77.00 490 TYR A C 1
ATOM 3800 O O . TYR A 1 490 ? 11.537 -13.274 0.860 1.00 77.00 490 TYR A O 1
ATOM 3808 N N . PRO A 1 491 ? 10.980 -11.095 1.029 1.00 84.81 491 PRO A N 1
ATOM 3809 C CA . PRO A 1 491 ? 11.997 -10.820 2.032 1.00 84.81 491 PRO A CA 1
ATOM 3810 C C . PRO A 1 491 ? 11.563 -11.397 3.386 1.00 84.81 491 PRO A C 1
ATOM 3812 O O . PRO A 1 491 ? 10.437 -11.184 3.845 1.00 84.81 491 PRO A O 1
ATOM 3815 N N . LEU A 1 492 ? 12.471 -12.136 4.017 1.00 86.94 492 LEU A N 1
ATOM 3816 C CA . LEU A 1 492 ? 12.349 -12.674 5.369 1.00 86.94 492 LEU A CA 1
ATOM 3817 C C . LEU A 1 492 ? 12.819 -11.664 6.426 1.00 86.94 492 LEU A C 1
ATOM 3819 O O . LEU A 1 492 ? 12.287 -11.661 7.536 1.00 86.94 492 LEU A O 1
ATOM 3823 N N . GLY A 1 493 ? 13.764 -10.790 6.063 1.00 88.38 493 GLY A N 1
ATOM 3824 C CA . GLY A 1 493 ? 14.357 -9.769 6.929 1.00 88.38 493 GLY A CA 1
ATOM 3825 C C . GLY A 1 493 ? 14.828 -8.534 6.170 1.00 88.38 493 GLY A C 1
ATOM 3826 O O . GLY A 1 493 ? 14.896 -8.544 4.939 1.00 88.38 493 GLY A O 1
ATOM 3827 N N . ALA A 1 494 ? 15.168 -7.480 6.912 1.00 91.81 494 ALA A N 1
ATOM 3828 C CA . ALA A 1 494 ? 15.922 -6.354 6.381 1.00 91.81 494 ALA A CA 1
ATOM 3829 C C . ALA A 1 494 ? 16.800 -5.702 7.453 1.00 91.81 494 ALA A C 1
ATOM 3831 O O . ALA A 1 494 ? 16.506 -5.820 8.640 1.00 91.81 494 ALA A O 1
ATOM 3832 N N . ALA A 1 495 ? 17.832 -4.976 7.027 1.00 91.81 495 ALA A N 1
ATOM 3833 C CA . ALA A 1 495 ? 18.683 -4.176 7.901 1.00 91.81 495 ALA A CA 1
ATOM 3834 C C . ALA A 1 495 ? 19.070 -2.855 7.223 1.00 91.81 495 ALA A C 1
ATOM 3836 O O . ALA A 1 495 ? 19.468 -2.850 6.056 1.00 91.81 495 ALA A O 1
ATOM 3837 N N . PHE A 1 496 ? 18.974 -1.746 7.961 1.00 90.62 496 PHE A N 1
ATOM 3838 C CA . PHE A 1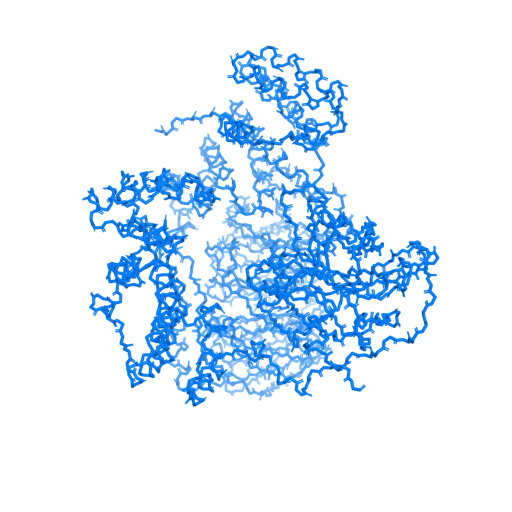 496 ? 19.438 -0.431 7.514 1.00 90.62 496 PHE A CA 1
ATOM 3839 C C . PHE A 1 496 ? 20.896 -0.208 7.909 1.00 90.62 496 PHE A C 1
ATOM 3841 O O . PHE A 1 496 ? 21.274 -0.476 9.046 1.00 90.62 496 PHE A O 1
ATOM 3848 N N . ASN A 1 497 ? 21.677 0.355 6.995 1.00 89.94 497 ASN A N 1
ATOM 3849 C CA . ASN A 1 497 ? 22.974 0.943 7.282 1.00 89.94 497 ASN A CA 1
ATOM 3850 C C . ASN A 1 497 ? 22.815 2.467 7.275 1.00 89.94 497 ASN A C 1
ATOM 3852 O O . ASN A 1 497 ? 22.836 3.093 6.217 1.00 89.94 497 ASN A O 1
ATOM 3856 N N . SER A 1 498 ? 22.613 3.078 8.444 1.00 82.81 498 SER A N 1
ATOM 3857 C CA . SER A 1 498 ? 22.454 4.538 8.544 1.00 82.81 498 SER A CA 1
ATOM 3858 C C . SER A 1 498 ? 23.740 5.311 8.229 1.00 82.81 498 SER A C 1
ATOM 3860 O O . SER A 1 498 ? 23.667 6.506 7.956 1.00 82.81 498 SER A O 1
ATOM 3862 N N . VAL A 1 499 ? 24.903 4.651 8.238 1.00 82.50 499 VAL A N 1
ATOM 3863 C CA . VAL A 1 499 ? 26.186 5.282 7.896 1.00 82.50 499 VAL A CA 1
ATOM 3864 C C . VAL A 1 499 ? 26.303 5.471 6.389 1.00 82.50 499 VAL A C 1
ATOM 3866 O O . VAL A 1 499 ? 26.692 6.539 5.934 1.00 82.50 499 VAL A O 1
ATOM 3869 N N . THR A 1 500 ? 25.917 4.467 5.605 1.00 80.25 500 THR A N 1
ATOM 3870 C CA . THR A 1 500 ? 26.078 4.485 4.141 1.00 80.25 500 THR A CA 1
ATOM 3871 C C . THR A 1 500 ? 24.782 4.747 3.383 1.00 80.25 500 THR A C 1
ATOM 3873 O O . THR A 1 500 ? 24.826 5.007 2.189 1.00 80.25 500 THR A O 1
ATOM 3876 N N . GLY A 1 501 ? 23.625 4.659 4.041 1.00 79.56 501 GLY A N 1
ATOM 3877 C CA . GLY A 1 501 ? 22.319 4.743 3.395 1.00 79.56 501 GLY A CA 1
ATOM 3878 C C . GLY A 1 501 ? 21.888 3.448 2.701 1.00 79.56 501 GLY A C 1
ATOM 3879 O O . GLY A 1 501 ? 20.973 3.485 1.883 1.00 79.56 501 GLY A O 1
ATOM 3880 N N . GLN A 1 502 ? 22.509 2.300 2.985 1.00 85.56 502 GLN A N 1
ATOM 3881 C CA . GLN A 1 502 ? 22.116 1.013 2.396 1.00 85.56 502 GLN A CA 1
ATOM 3882 C C . GLN A 1 502 ? 20.942 0.363 3.144 1.00 85.56 502 GLN A C 1
ATOM 3884 O O . GLN A 1 502 ? 20.750 0.550 4.346 1.00 85.56 502 GLN A O 1
ATOM 3889 N N . ILE A 1 503 ? 20.176 -0.465 2.437 1.00 88.81 503 ILE A N 1
ATOM 3890 C CA . ILE A 1 503 ? 19.196 -1.382 3.016 1.00 88.81 503 ILE A CA 1
ATOM 3891 C C . ILE A 1 503 ? 19.414 -2.782 2.443 1.00 88.81 503 ILE A C 1
ATOM 3893 O O . ILE A 1 503 ? 19.301 -3.007 1.238 1.00 88.81 503 ILE A O 1
ATOM 3897 N N . ALA A 1 504 ? 19.738 -3.732 3.314 1.00 90.00 504 ALA A N 1
ATOM 3898 C CA . ALA A 1 504 ? 19.818 -5.141 2.957 1.00 90.00 504 ALA A CA 1
ATOM 3899 C C . ALA A 1 504 ? 18.426 -5.761 3.097 1.00 90.00 504 ALA A C 1
ATOM 3901 O O . ALA A 1 504 ? 17.784 -5.582 4.127 1.00 90.00 504 ALA A O 1
ATOM 3902 N N . ALA A 1 505 ? 17.960 -6.482 2.082 1.00 89.81 505 ALA A N 1
ATOM 3903 C CA . ALA A 1 505 ? 16.759 -7.305 2.114 1.00 89.81 505 ALA A CA 1
ATOM 3904 C C . ALA A 1 505 ? 17.175 -8.775 2.014 1.00 89.81 505 ALA A C 1
ATOM 3906 O O . ALA A 1 505 ? 17.742 -9.192 1.005 1.00 89.81 505 ALA A O 1
ATOM 3907 N N . ILE A 1 506 ? 16.892 -9.557 3.053 1.00 88.31 506 ILE A N 1
ATOM 3908 C CA . ILE A 1 506 ? 17.293 -10.966 3.127 1.00 88.31 506 ILE A CA 1
ATOM 3909 C C . ILE A 1 506 ? 16.158 -11.860 2.674 1.00 88.31 506 ILE A C 1
ATOM 3911 O O . ILE A 1 506 ? 15.020 -11.701 3.123 1.00 88.31 506 ILE A O 1
ATOM 3915 N N . ARG A 1 507 ? 16.480 -12.824 1.819 1.00 88.62 507 ARG A N 1
ATOM 3916 C CA . ARG A 1 507 ? 15.593 -13.892 1.364 1.00 88.62 507 ARG A CA 1
ATOM 3917 C C . ARG A 1 507 ? 16.161 -15.238 1.793 1.00 88.62 507 ARG A C 1
ATOM 3919 O O . ARG A 1 507 ? 17.211 -15.316 2.411 1.00 88.62 507 ARG A O 1
ATOM 3926 N N . ASP A 1 508 ? 15.424 -16.300 1.515 1.00 86.00 508 ASP A N 1
ATOM 3927 C CA . ASP A 1 508 ? 15.856 -17.657 1.839 1.00 86.00 508 ASP A CA 1
ATOM 3928 C C . ASP A 1 508 ? 17.105 -18.095 1.067 1.00 86.00 508 ASP A C 1
ATOM 3930 O O . ASP A 1 508 ? 17.877 -18.873 1.617 1.00 86.00 508 ASP A O 1
ATOM 3934 N N . ALA A 1 509 ? 17.274 -17.610 -0.168 1.00 87.31 509 ALA A N 1
ATOM 3935 C CA . ALA A 1 509 ? 18.328 -18.022 -1.096 1.00 87.31 509 ALA A CA 1
ATOM 3936 C C . ALA A 1 509 ? 19.389 -16.943 -1.398 1.00 87.31 509 ALA A C 1
ATOM 3938 O O . ALA A 1 509 ? 20.398 -17.243 -2.038 1.00 87.31 509 ALA A O 1
ATOM 3939 N N . ASP A 1 510 ? 19.166 -15.686 -1.001 1.00 88.62 510 ASP A N 1
ATOM 3940 C CA . ASP A 1 510 ? 20.139 -14.610 -1.201 1.00 88.62 510 ASP A CA 1
ATOM 3941 C C . ASP A 1 510 ? 19.912 -13.404 -0.267 1.00 88.62 510 ASP A C 1
ATOM 3943 O O . ASP A 1 510 ? 18.891 -13.268 0.417 1.00 88.62 510 ASP A O 1
ATOM 3947 N N . ILE A 1 511 ? 20.870 -12.482 -0.293 1.00 88.81 511 ILE A N 1
ATOM 3948 C CA . ILE A 1 511 ? 20.769 -11.132 0.254 1.00 88.81 511 ILE A CA 1
ATOM 3949 C C . ILE A 1 511 ? 20.808 -10.148 -0.908 1.00 88.81 511 ILE A C 1
ATOM 3951 O O . ILE A 1 511 ? 21.652 -10.253 -1.797 1.00 88.81 511 ILE A O 1
ATOM 3955 N N . ARG A 1 512 ? 19.910 -9.162 -0.880 1.00 87.81 512 ARG A N 1
ATOM 3956 C CA . ARG A 1 512 ? 19.875 -8.062 -1.845 1.00 87.81 512 ARG A CA 1
ATOM 3957 C C . ARG A 1 512 ? 20.135 -6.743 -1.155 1.00 87.81 512 ARG A C 1
ATOM 3959 O O . ARG A 1 512 ? 19.335 -6.322 -0.323 1.00 87.81 512 ARG A O 1
ATOM 3966 N N . VAL A 1 513 ? 21.224 -6.079 -1.516 1.00 86.75 513 VAL A N 1
ATOM 3967 C CA . VAL A 1 513 ? 21.576 -4.775 -0.953 1.00 86.75 513 VAL A CA 1
ATOM 3968 C C . VAL A 1 513 ? 21.169 -3.679 -1.920 1.00 86.75 513 VAL A C 1
ATOM 3970 O O . VAL A 1 513 ? 21.587 -3.658 -3.077 1.00 86.75 513 VAL A O 1
ATOM 3973 N N . TYR A 1 514 ? 20.332 -2.776 -1.425 1.00 82.25 514 TYR A N 1
ATOM 3974 C CA . TYR A 1 514 ? 19.871 -1.586 -2.122 1.00 82.25 514 TYR A CA 1
ATOM 3975 C C . TYR A 1 514 ? 20.419 -0.341 -1.430 1.00 82.25 514 TYR A C 1
ATOM 3977 O O . TYR A 1 514 ? 20.868 -0.394 -0.286 1.00 82.25 514 TYR A O 1
ATOM 3985 N N . HIS A 1 515 ? 20.298 0.803 -2.093 1.00 79.81 515 HIS A N 1
ATOM 3986 C CA . HIS A 1 515 ? 20.584 2.103 -1.503 1.00 79.81 515 HIS A CA 1
ATOM 3987 C C . HIS A 1 515 ? 19.284 2.891 -1.291 1.00 79.81 515 HIS A C 1
ATOM 3989 O O . HIS A 1 515 ? 18.429 2.935 -2.176 1.00 79.81 515 HIS A O 1
ATOM 3995 N N . LEU A 1 516 ? 19.138 3.584 -0.157 1.00 73.81 516 LEU A N 1
ATOM 3996 C CA . LEU A 1 516 ? 17.980 4.420 0.199 1.00 73.81 516 LEU A CA 1
ATOM 3997 C C . LEU A 1 516 ? 17.781 5.639 -0.707 1.00 73.81 516 LEU A C 1
ATOM 3999 O O . LEU A 1 516 ? 16.862 6.418 -0.497 1.00 73.81 516 LEU A O 1
ATOM 4003 N N . THR A 1 517 ? 18.614 5.812 -1.726 1.00 69.56 517 THR A N 1
ATOM 4004 C CA . THR A 1 517 ? 18.477 6.838 -2.769 1.00 69.56 517 THR A CA 1
ATOM 4005 C C . THR A 1 517 ? 18.273 6.216 -4.153 1.00 69.56 517 THR A C 1
ATOM 4007 O O . THR A 1 517 ? 18.386 6.921 -5.154 1.00 69.56 517 THR A O 1
ATOM 4010 N N . ASP A 1 518 ? 17.975 4.910 -4.229 1.00 67.38 518 ASP A N 1
ATOM 4011 C CA . ASP A 1 518 ? 17.711 4.195 -5.479 1.00 67.38 518 ASP A CA 1
ATOM 4012 C C . ASP A 1 518 ? 16.698 3.054 -5.326 1.00 67.38 518 ASP A C 1
ATOM 4014 O O . ASP A 1 518 ? 17.003 1.867 -5.446 1.00 67.38 518 ASP A O 1
ATOM 4018 N N . ALA A 1 519 ? 15.433 3.411 -5.101 1.00 58.12 519 ALA A N 1
ATOM 4019 C CA . ALA A 1 519 ? 14.350 2.431 -4.963 1.00 58.12 519 ALA A CA 1
ATOM 4020 C C . ALA A 1 519 ? 14.098 1.562 -6.223 1.00 58.12 519 ALA A C 1
ATOM 4022 O O . ALA A 1 519 ? 13.288 0.638 -6.172 1.00 58.12 519 ALA A O 1
ATOM 4023 N N . GLY A 1 520 ? 14.746 1.855 -7.359 1.00 58.00 520 GLY A N 1
ATOM 4024 C CA . GLY A 1 520 ? 14.634 1.093 -8.610 1.00 58.00 520 GLY A CA 1
ATOM 4025 C C . GLY A 1 520 ? 15.957 0.537 -9.140 1.00 58.00 520 GLY A C 1
ATOM 4026 O O . GLY A 1 520 ? 15.969 0.063 -10.277 1.00 58.00 520 GLY A O 1
ATOM 4027 N N . GLY A 1 521 ? 17.034 0.631 -8.359 1.00 62.12 521 GLY A N 1
ATOM 4028 C CA . GLY A 1 521 ? 18.372 0.193 -8.738 1.00 62.12 521 GLY A CA 1
ATOM 4029 C C . GLY A 1 521 ? 18.503 -1.318 -8.876 1.00 62.12 521 GLY A C 1
ATOM 4030 O O . GLY A 1 521 ? 17.680 -2.085 -8.367 1.00 62.12 521 GLY A O 1
ATOM 4031 N N . VAL A 1 522 ? 19.564 -1.747 -9.561 1.00 67.25 522 VAL A N 1
ATOM 4032 C CA . VAL A 1 522 ? 19.984 -3.152 -9.568 1.00 67.25 522 VAL A CA 1
ATOM 4033 C C . VAL A 1 522 ? 20.634 -3.431 -8.209 1.00 67.25 522 VAL A C 1
ATOM 4035 O O . VAL A 1 522 ? 21.630 -2.781 -7.894 1.00 67.25 522 VAL A O 1
ATOM 4038 N N . PRO A 1 523 ? 20.072 -4.327 -7.377 1.00 75.31 523 PRO A N 1
ATOM 4039 C CA . PRO A 1 523 ? 20.681 -4.651 -6.096 1.00 75.31 523 PRO A CA 1
ATOM 4040 C C . PRO A 1 523 ? 21.965 -5.445 -6.303 1.00 75.31 523 PRO A C 1
ATOM 4042 O O . PRO A 1 523 ? 22.076 -6.208 -7.265 1.00 75.31 523 PRO A O 1
ATOM 4045 N N . VAL A 1 524 ? 22.886 -5.344 -5.349 1.00 78.06 524 VAL A N 1
ATOM 4046 C CA . VAL A 1 524 ? 23.966 -6.332 -5.254 1.00 78.06 524 VAL A CA 1
ATOM 4047 C C . VAL A 1 524 ? 23.404 -7.588 -4.608 1.00 78.06 524 VAL A C 1
ATOM 4049 O O . VAL A 1 524 ? 22.685 -7.501 -3.609 1.00 78.06 524 VAL A O 1
ATOM 4052 N N . VAL A 1 525 ? 23.680 -8.736 -5.223 1.00 83.00 525 VAL A N 1
ATOM 4053 C CA . VAL A 1 525 ? 23.094 -10.026 -4.859 1.00 83.00 525 VAL A CA 1
ATOM 4054 C C . VAL A 1 525 ? 24.176 -10.956 -4.329 1.00 83.00 525 VAL A C 1
ATOM 4056 O O . VAL A 1 525 ? 25.182 -11.171 -5.000 1.00 83.00 525 VAL A O 1
ATOM 4059 N N . PHE A 1 526 ? 23.928 -11.545 -3.162 1.00 80.75 526 PHE A N 1
ATOM 4060 C CA . PHE A 1 526 ? 24.801 -12.536 -2.531 1.00 80.75 526 PHE A CA 1
ATOM 4061 C C . PHE A 1 526 ? 24.011 -13.808 -2.273 1.00 80.75 526 PHE A C 1
ATOM 4063 O O . PHE A 1 526 ? 23.077 -13.785 -1.477 1.00 80.75 526 PHE A O 1
ATOM 4070 N N . GLY A 1 527 ? 24.353 -14.897 -2.960 1.00 83.50 527 GLY A N 1
ATOM 4071 C CA . GLY A 1 527 ? 23.696 -16.189 -2.760 1.00 83.50 527 GLY A CA 1
ATOM 4072 C C . GLY A 1 527 ? 24.026 -16.797 -1.395 1.00 83.50 527 GLY A C 1
ATOM 4073 O O . GLY A 1 527 ? 25.133 -16.623 -0.893 1.00 83.50 527 GLY A O 1
ATOM 4074 N N . GLY A 1 528 ? 23.071 -17.514 -0.805 1.00 84.00 528 GLY A N 1
ATOM 4075 C CA . GLY A 1 528 ? 23.252 -18.221 0.466 1.00 84.00 528 GLY A CA 1
ATOM 4076 C C . GLY A 1 528 ? 21.928 -18.670 1.085 1.00 84.00 528 GLY A C 1
ATOM 4077 O O . GLY A 1 528 ? 20.857 -18.318 0.606 1.00 84.00 528 GLY A O 1
ATOM 4078 N N . GLY A 1 529 ? 21.979 -19.474 2.146 1.00 88.81 529 GLY A N 1
ATOM 4079 C CA . GLY A 1 529 ? 20.780 -19.974 2.825 1.00 88.81 529 GLY A CA 1
ATOM 4080 C C . GLY A 1 529 ? 20.492 -19.217 4.118 1.00 88.81 529 GLY A C 1
ATOM 4081 O O . GLY A 1 529 ? 21.136 -19.518 5.117 1.00 88.81 529 GLY A O 1
ATOM 4082 N N . PHE A 1 530 ? 19.489 -18.328 4.167 1.00 90.94 530 PHE A N 1
ATOM 4083 C CA . PHE A 1 530 ? 19.276 -17.436 5.328 1.00 90.94 530 PHE A CA 1
ATOM 4084 C C . PHE A 1 530 ? 17.916 -17.581 6.031 1.00 90.94 530 PHE A C 1
ATOM 4086 O O . PHE A 1 530 ? 16.910 -17.989 5.445 1.00 90.94 530 PHE A O 1
ATOM 4093 N N . SER A 1 531 ? 17.869 -17.210 7.318 1.00 88.25 531 SER A N 1
ATOM 4094 C CA . SER A 1 531 ? 16.653 -17.246 8.156 1.00 88.25 531 SER A CA 1
ATOM 4095 C C . SER A 1 531 ? 15.840 -15.941 8.155 1.00 88.25 531 SER A C 1
ATOM 4097 O O . SER A 1 531 ? 14.666 -15.946 8.538 1.00 88.25 531 SER A O 1
ATOM 4099 N N . GLY A 1 532 ? 16.444 -14.826 7.723 1.00 87.31 532 GLY A N 1
ATOM 4100 C CA . GLY A 1 532 ? 15.862 -13.477 7.781 1.00 87.31 532 GLY A CA 1
ATOM 4101 C C . GLY A 1 532 ? 16.283 -12.636 8.994 1.00 87.31 532 GLY A C 1
ATOM 4102 O O . GLY A 1 532 ? 15.766 -11.534 9.179 1.00 87.31 532 GLY A O 1
ATOM 4103 N N . THR A 1 533 ? 17.199 -13.120 9.834 1.00 91.69 533 THR A N 1
ATOM 4104 C CA . THR A 1 533 ? 17.840 -12.305 10.879 1.00 91.69 533 THR A CA 1
ATOM 4105 C C . THR A 1 533 ? 19.123 -11.686 10.346 1.00 91.69 533 THR A C 1
ATOM 4107 O O . THR A 1 533 ? 19.999 -12.400 9.871 1.00 91.69 533 THR A O 1
ATOM 4110 N N . CYS A 1 534 ? 19.221 -10.359 10.414 1.00 93.50 534 CYS A N 1
ATOM 4111 C CA . CYS A 1 534 ? 20.391 -9.605 9.978 1.00 93.50 534 CYS A CA 1
ATOM 4112 C C . CYS A 1 534 ? 20.509 -8.260 10.669 1.00 93.50 534 CYS A C 1
ATOM 4114 O O . CYS A 1 534 ? 19.496 -7.655 11.020 1.00 93.50 534 CYS A O 1
ATOM 4116 N N . ALA A 1 535 ? 21.738 -7.768 10.755 1.00 94.50 535 ALA A N 1
ATOM 4117 C CA . ALA A 1 535 ? 22.037 -6.418 11.193 1.00 94.50 535 ALA A CA 1
ATOM 4118 C C . ALA A 1 535 ? 23.298 -5.902 10.497 1.00 94.50 535 ALA A C 1
ATOM 4120 O O . ALA A 1 535 ? 24.227 -6.661 10.225 1.00 94.50 535 ALA A O 1
ATOM 4121 N N . TRP A 1 536 ? 23.333 -4.596 10.254 1.00 93.75 536 TRP A N 1
ATOM 4122 C CA . TRP A 1 536 ? 24.586 -3.895 10.008 1.00 93.75 536 TRP A CA 1
ATOM 4123 C C . TRP A 1 536 ? 25.256 -3.590 11.346 1.00 93.75 536 TRP A C 1
ATOM 4125 O O . TRP A 1 536 ? 24.567 -3.273 12.319 1.00 93.75 536 TRP A O 1
ATOM 4135 N N . SER A 1 537 ? 26.586 -3.654 11.403 1.00 92.94 537 SER A N 1
ATOM 4136 C CA . SER A 1 537 ? 27.338 -3.093 12.526 1.00 92.94 537 SER A CA 1
ATOM 4137 C C . SER A 1 537 ? 27.033 -1.594 12.660 1.00 92.94 537 SER A C 1
ATOM 4139 O O . SER A 1 537 ? 26.762 -0.921 11.666 1.00 92.94 537 SER A O 1
ATOM 4141 N N . GLY A 1 538 ? 27.083 -1.041 13.878 1.00 85.75 538 GLY A N 1
ATOM 4142 C CA . GLY A 1 538 ? 26.743 0.374 14.109 1.00 85.75 538 GLY A CA 1
ATOM 4143 C C . GLY A 1 538 ? 27.602 1.367 13.313 1.00 85.75 538 GLY A C 1
ATOM 4144 O O . GLY A 1 538 ? 27.125 2.432 12.935 1.00 85.75 538 GLY A O 1
ATOM 4145 N N . ASN A 1 539 ? 28.838 0.985 12.981 1.00 86.69 539 ASN A N 1
ATOM 4146 C CA . ASN A 1 539 ? 29.749 1.751 12.126 1.00 86.69 539 ASN A CA 1
ATOM 4147 C C . ASN A 1 539 ? 29.555 1.494 10.613 1.00 86.69 539 ASN A C 1
ATOM 4149 O O . ASN A 1 539 ? 30.264 2.075 9.798 1.00 86.69 539 ASN A O 1
ATOM 4153 N N . GLY A 1 540 ? 28.628 0.613 10.226 1.00 87.88 540 GLY A N 1
ATOM 4154 C CA . GLY A 1 540 ? 28.273 0.321 8.837 1.00 87.88 540 GLY A CA 1
ATOM 4155 C C . GLY A 1 540 ? 29.298 -0.490 8.035 1.00 87.88 540 GLY A C 1
ATOM 4156 O O . GLY A 1 540 ? 29.112 -0.645 6.825 1.00 87.88 540 GLY A O 1
ATOM 4157 N N . GLN A 1 541 ? 30.359 -0.994 8.673 1.00 88.69 541 GLN A N 1
ATOM 4158 C CA . GLN A 1 541 ? 31.449 -1.724 8.013 1.00 88.69 541 GLN A CA 1
ATOM 4159 C C . GLN A 1 541 ? 31.109 -3.177 7.677 1.00 88.69 541 GLN A C 1
ATOM 4161 O O . GLN A 1 541 ? 31.648 -3.704 6.709 1.00 88.69 541 GLN A O 1
ATOM 4166 N N . TYR A 1 542 ? 30.234 -3.822 8.451 1.00 92.38 542 TYR A N 1
ATOM 4167 C CA . TYR A 1 542 ? 29.923 -5.239 8.280 1.00 92.38 542 TYR A CA 1
ATOM 4168 C C . TYR A 1 542 ? 28.417 -5.488 8.270 1.00 92.38 542 TYR A C 1
ATOM 4170 O O . TYR A 1 542 ? 27.678 -4.923 9.079 1.00 92.38 542 TYR A O 1
ATOM 4178 N N . LEU A 1 543 ? 27.972 -6.366 7.374 1.00 93.94 543 LEU A N 1
ATOM 4179 C CA . LEU A 1 543 ? 26.637 -6.954 7.380 1.00 93.94 543 LEU A CA 1
ATOM 4180 C C . LEU A 1 543 ? 26.732 -8.373 7.940 1.00 93.94 543 LEU A C 1
ATOM 4182 O O . LEU A 1 543 ? 27.462 -9.200 7.401 1.00 93.94 543 LEU A O 1
ATOM 4186 N N . LEU A 1 544 ? 25.969 -8.654 8.994 1.00 95.31 544 LEU A N 1
ATOM 4187 C CA . LEU A 1 544 ? 25.834 -9.989 9.571 1.00 95.31 544 LEU A CA 1
ATOM 4188 C C . LEU A 1 544 ? 24.468 -10.571 9.208 1.00 95.31 544 LEU A C 1
ATOM 4190 O O . LEU A 1 544 ? 23.449 -9.879 9.322 1.00 95.31 544 LEU A O 1
ATOM 4194 N N . ALA A 1 545 ? 24.437 -11.837 8.799 1.00 94.69 545 ALA A N 1
ATOM 4195 C CA . ALA A 1 545 ? 23.224 -12.543 8.403 1.00 94.69 545 ALA A CA 1
ATOM 4196 C C . ALA A 1 545 ? 23.194 -13.960 8.984 1.00 94.69 545 ALA A C 1
ATOM 4198 O O . ALA A 1 545 ? 24.125 -14.738 8.821 1.00 94.69 545 ALA A O 1
ATOM 4199 N N . ALA A 1 546 ? 22.106 -14.310 9.665 1.00 94.19 546 ALA A N 1
ATOM 4200 C CA . ALA A 1 546 ? 21.943 -15.635 10.244 1.00 94.19 546 ALA A CA 1
ATOM 4201 C C . ALA A 1 546 ? 21.531 -16.658 9.179 1.00 94.19 546 ALA A C 1
ATOM 4203 O O . ALA A 1 546 ? 20.539 -16.458 8.456 1.00 94.19 546 ALA A O 1
ATOM 4204 N N . GLY A 1 547 ? 22.225 -17.794 9.164 1.00 91.38 547 GLY A N 1
ATOM 4205 C CA . GLY A 1 547 ? 21.918 -18.918 8.292 1.00 91.38 547 GLY A CA 1
ATOM 4206 C C . GLY A 1 547 ? 20.517 -19.490 8.540 1.00 91.38 547 GLY A C 1
ATOM 4207 O O . GLY A 1 547 ? 19.894 -19.294 9.587 1.00 91.38 547 GLY A O 1
ATOM 4208 N N . LYS A 1 548 ? 19.970 -20.190 7.543 1.00 86.75 548 LYS A N 1
ATOM 4209 C CA . LYS A 1 548 ? 18.605 -20.748 7.566 1.00 86.75 548 LYS A CA 1
ATOM 4210 C C . LYS A 1 548 ? 18.420 -21.804 8.656 1.00 86.75 548 LYS A C 1
ATOM 4212 O O . LYS A 1 548 ? 17.354 -21.862 9.275 1.00 86.75 548 LYS A O 1
ATOM 4217 N N . VAL A 1 549 ? 19.440 -22.637 8.853 1.00 82.94 549 VAL A N 1
ATOM 4218 C CA . VAL A 1 549 ? 19.439 -23.757 9.806 1.00 82.94 549 VAL A CA 1
ATOM 4219 C C . VAL A 1 549 ? 20.270 -23.401 11.036 1.00 82.94 549 VAL A C 1
ATOM 4221 O O . VAL A 1 549 ? 19.743 -23.406 12.144 1.00 82.94 549 VAL A O 1
ATOM 4224 N N . LYS A 1 550 ? 21.534 -23.039 10.810 1.00 85.19 550 LYS A N 1
ATOM 4225 C CA . LYS A 1 550 ? 22.522 -22.611 11.799 1.00 85.19 550 LYS A CA 1
ATOM 4226 C C . LYS A 1 550 ? 23.539 -21.674 11.152 1.00 85.19 550 LYS A C 1
ATOM 4228 O O . LYS A 1 550 ? 23.513 -21.538 9.927 1.00 85.19 550 LYS A O 1
ATOM 4233 N N . GLY A 1 551 ? 24.432 -21.086 11.940 1.00 88.38 551 GLY A N 1
ATOM 4234 C CA . GLY A 1 551 ? 25.530 -20.294 11.398 1.00 88.38 551 GLY A CA 1
ATOM 4235 C C . GLY A 1 551 ? 25.251 -18.801 11.380 1.00 88.38 551 GLY A C 1
ATOM 4236 O O . GLY A 1 551 ? 24.099 -18.345 11.373 1.00 88.38 551 GLY A O 1
ATOM 4237 N N . LEU A 1 552 ? 26.341 -18.045 11.323 1.00 93.12 552 LEU A N 1
ATOM 4238 C CA . LEU A 1 552 ? 26.335 -16.613 11.097 1.00 93.12 552 LEU A CA 1
ATOM 4239 C C . LEU A 1 552 ? 27.313 -16.293 9.968 1.00 93.12 552 LEU A C 1
ATOM 4241 O O . LEU A 1 552 ? 28.510 -16.528 10.103 1.00 93.12 552 LEU A O 1
ATOM 4245 N N . ASP A 1 553 ? 26.791 -15.733 8.885 1.00 91.88 553 ASP A N 1
ATOM 4246 C CA . ASP A 1 553 ? 27.589 -15.241 7.772 1.00 91.88 553 ASP A CA 1
ATOM 4247 C C . ASP A 1 553 ? 27.911 -13.760 7.987 1.00 91.88 553 ASP A C 1
ATOM 4249 O O . ASP A 1 553 ? 27.074 -12.986 8.474 1.00 91.88 553 ASP A O 1
ATOM 4253 N N . ALA A 1 554 ? 29.123 -13.361 7.607 1.00 92.88 554 ALA A N 1
ATOM 4254 C CA . ALA A 1 554 ? 29.584 -11.985 7.692 1.00 92.88 554 ALA A CA 1
ATOM 4255 C C . ALA A 1 554 ? 30.126 -11.491 6.355 1.00 92.88 554 ALA A C 1
ATOM 4257 O O . ALA A 1 554 ? 30.851 -12.189 5.646 1.00 92.88 554 ALA A O 1
ATOM 4258 N N . TYR A 1 555 ? 29.803 -10.240 6.049 1.00 91.94 555 TYR A N 1
ATOM 4259 C CA . TYR A 1 555 ? 30.227 -9.582 4.826 1.00 91.94 555 TYR A CA 1
ATOM 4260 C C . TYR A 1 555 ? 30.811 -8.208 5.146 1.00 91.94 555 TYR A C 1
ATOM 4262 O O . TYR A 1 555 ? 30.165 -7.414 5.834 1.00 91.94 555 TYR A O 1
ATOM 4270 N N . SER A 1 556 ? 32.010 -7.911 4.648 1.00 90.31 556 SER A N 1
ATOM 4271 C CA . SER A 1 556 ? 32.590 -6.569 4.714 1.00 90.31 556 SER A CA 1
ATOM 4272 C C . SER A 1 556 ? 31.975 -5.664 3.652 1.00 90.31 556 SER A C 1
ATOM 4274 O O . SER A 1 556 ? 31.642 -6.092 2.548 1.00 90.31 556 SER A O 1
ATOM 4276 N N . ASN A 1 557 ? 31.818 -4.390 3.998 1.00 88.38 557 ASN A N 1
ATOM 4277 C CA . ASN A 1 557 ? 31.309 -3.349 3.118 1.00 88.38 557 ASN A CA 1
ATOM 4278 C C . ASN A 1 557 ? 32.473 -2.610 2.466 1.00 88.38 557 ASN A C 1
ATOM 4280 O O . ASN A 1 557 ? 33.022 -1.664 3.037 1.00 88.38 557 ASN A O 1
ATOM 4284 N N . VAL A 1 558 ? 32.867 -3.049 1.275 1.00 81.81 558 VAL A N 1
ATOM 4285 C CA . VAL A 1 558 ? 33.989 -2.451 0.555 1.00 81.81 558 VAL A CA 1
ATOM 4286 C C . VAL A 1 558 ? 33.460 -1.303 -0.299 1.00 81.81 558 VAL A C 1
ATOM 4288 O O . VAL A 1 558 ? 32.868 -1.505 -1.360 1.00 81.81 558 VAL A O 1
ATOM 4291 N N . LEU A 1 559 ? 33.655 -0.081 0.199 1.00 75.38 559 LEU A N 1
ATOM 4292 C CA . LEU A 1 559 ? 33.250 1.147 -0.481 1.00 75.38 559 LEU A CA 1
ATOM 4293 C C . LEU A 1 559 ? 34.395 1.686 -1.343 1.00 75.38 559 LEU A C 1
ATOM 4295 O O . LEU A 1 559 ? 35.508 1.890 -0.853 1.00 75.38 559 LEU A O 1
ATOM 4299 N N . THR A 1 560 ? 34.102 2.003 -2.600 1.00 72.75 560 THR A N 1
ATOM 4300 C CA . THR A 1 560 ? 35.001 2.771 -3.473 1.00 72.75 560 THR A CA 1
ATOM 4301 C C . THR A 1 560 ? 35.234 4.190 -2.923 1.00 72.75 560 THR A C 1
ATOM 4303 O O . THR A 1 560 ? 34.393 4.704 -2.182 1.00 72.75 560 THR A O 1
ATOM 4306 N N . PRO A 1 561 ? 36.310 4.904 -3.313 1.00 73.50 561 PRO A N 1
ATOM 4307 C CA . PRO A 1 561 ? 36.539 6.288 -2.873 1.00 73.50 561 PRO A CA 1
ATOM 4308 C C . PRO A 1 561 ? 35.358 7.236 -3.162 1.00 73.50 561 PRO A C 1
ATOM 4310 O O . PRO A 1 561 ? 35.035 8.119 -2.365 1.00 73.50 561 PRO A O 1
ATOM 4313 N N . ALA A 1 562 ? 34.661 7.022 -4.284 1.00 66.50 562 ALA A N 1
ATOM 4314 C CA . ALA A 1 562 ? 33.448 7.761 -4.624 1.00 66.50 562 ALA A CA 1
ATOM 4315 C C . ALA A 1 562 ? 32.289 7.448 -3.660 1.00 66.50 562 ALA A C 1
ATOM 4317 O O . ALA A 1 562 ? 31.580 8.360 -3.232 1.00 66.50 562 ALA A O 1
ATOM 4318 N N . GLU A 1 563 ? 32.112 6.179 -3.285 1.00 68.00 563 GLU A N 1
ATOM 4319 C CA . GLU A 1 563 ? 31.095 5.747 -2.321 1.00 68.00 563 GLU A CA 1
ATOM 4320 C C . GLU A 1 563 ? 31.413 6.194 -0.896 1.00 68.00 563 GLU A C 1
ATOM 4322 O O . GLU A 1 563 ? 30.497 6.573 -0.180 1.00 68.00 563 GLU A O 1
ATOM 4327 N N . GLN A 1 564 ? 32.684 6.241 -0.490 1.00 72.75 564 GLN A N 1
ATOM 4328 C CA . GLN A 1 564 ? 33.094 6.773 0.815 1.00 72.75 564 GLN A CA 1
ATOM 4329 C C . GLN A 1 564 ? 32.750 8.263 0.946 1.00 72.75 564 GLN A C 1
ATOM 4331 O O . GLN A 1 564 ? 32.170 8.693 1.945 1.00 72.75 564 GLN A O 1
ATOM 4336 N N . LYS A 1 565 ? 33.015 9.052 -0.104 1.00 68.88 565 LYS A N 1
ATOM 4337 C CA . LYS A 1 565 ? 32.621 10.469 -0.157 1.00 68.88 565 LYS A CA 1
ATOM 4338 C C . LYS A 1 565 ? 31.098 10.645 -0.120 1.00 68.88 565 LYS A C 1
ATOM 4340 O O . LYS A 1 565 ? 30.590 11.580 0.503 1.00 68.88 565 LYS A O 1
ATOM 4345 N N . LEU A 1 566 ? 30.361 9.743 -0.772 1.00 65.00 566 LEU A N 1
ATOM 4346 C CA . LEU A 1 566 ? 28.899 9.724 -0.741 1.00 65.00 566 LEU A CA 1
ATOM 4347 C C . LEU A 1 566 ? 28.349 9.255 0.607 1.00 65.00 566 LEU A C 1
ATOM 4349 O O . LEU A 1 566 ? 27.356 9.815 1.042 1.00 65.00 566 LEU A O 1
ATOM 4353 N N . ALA A 1 567 ? 28.978 8.310 1.303 1.00 67.00 567 ALA A N 1
ATOM 4354 C CA . ALA A 1 567 ? 28.541 7.844 2.618 1.00 67.00 567 ALA A CA 1
ATOM 4355 C C . ALA A 1 567 ? 28.532 8.984 3.653 1.00 67.00 567 ALA A C 1
ATOM 4357 O O . ALA A 1 567 ? 27.618 9.087 4.459 1.00 67.00 567 ALA A O 1
ATOM 4358 N N . ALA A 1 568 ? 29.455 9.944 3.576 1.00 63.69 568 ALA A N 1
ATOM 4359 C CA . ALA A 1 568 ? 29.404 11.126 4.445 1.00 63.69 568 ALA A CA 1
ATOM 4360 C C . ALA A 1 568 ? 28.199 12.058 4.162 1.00 63.69 568 ALA A C 1
ATOM 4362 O O . ALA A 1 568 ? 27.788 12.850 5.012 1.00 63.69 568 ALA A O 1
ATOM 4363 N N . THR A 1 569 ? 27.621 11.986 2.959 1.00 66.75 569 THR A N 1
ATOM 4364 C CA . THR A 1 569 ? 26.623 12.943 2.450 1.00 66.75 569 THR A CA 1
ATOM 4365 C C . THR A 1 569 ? 25.382 12.276 1.852 1.00 66.75 569 THR A C 1
ATOM 4367 O O . THR A 1 569 ? 24.581 12.942 1.197 1.00 66.75 569 THR A O 1
ATOM 4370 N N . TRP A 1 570 ? 25.161 10.977 2.082 1.00 67.12 570 TRP A N 1
ATOM 4371 C CA . TRP A 1 570 ? 24.123 10.198 1.387 1.00 67.12 570 TRP A CA 1
ATOM 4372 C C . TRP A 1 570 ? 22.727 10.760 1.660 1.00 67.12 570 TRP A C 1
ATOM 4374 O O . TRP A 1 570 ? 21.860 10.770 0.781 1.00 67.12 570 TRP A O 1
ATOM 4384 N N . TRP A 1 571 ? 22.543 11.303 2.864 1.00 62.06 571 TRP A N 1
ATOM 4385 C CA . TRP A 1 571 ? 21.335 11.979 3.310 1.00 62.06 571 TRP A CA 1
ATOM 4386 C C . TRP A 1 571 ? 20.994 13.204 2.447 1.00 62.06 571 TRP A C 1
ATOM 4388 O O . TRP A 1 571 ? 19.815 13.492 2.284 1.00 62.06 571 TRP A O 1
ATOM 4398 N N . GLN A 1 572 ? 21.971 13.871 1.813 1.00 62.41 572 GLN A N 1
ATOM 4399 C CA . GLN A 1 572 ? 21.737 14.964 0.850 1.00 62.41 572 GLN A CA 1
ATOM 4400 C C . GLN A 1 572 ? 21.079 14.463 -0.446 1.00 62.41 572 GLN A C 1
ATOM 4402 O O . GLN A 1 572 ? 20.401 15.213 -1.149 1.00 62.41 572 GLN A O 1
ATOM 4407 N N . GLY A 1 573 ? 21.273 13.181 -0.777 1.00 55.25 573 GLY A N 1
ATOM 4408 C CA . GLY A 1 573 ? 20.589 12.506 -1.879 1.00 55.25 573 GLY A CA 1
ATOM 4409 C C . GLY A 1 573 ? 19.135 12.159 -1.557 1.00 55.25 573 GLY A C 1
ATOM 4410 O O . GLY A 1 573 ? 18.333 11.974 -2.477 1.00 55.25 573 GLY A O 1
ATOM 4411 N N . VAL A 1 574 ? 18.775 12.107 -0.272 1.00 54.22 574 VAL A N 1
ATOM 4412 C CA . VAL A 1 574 ? 17.384 12.044 0.167 1.00 54.22 574 VAL A CA 1
ATOM 4413 C C . VAL A 1 574 ? 16.826 13.460 0.096 1.00 54.22 574 VAL A C 1
ATOM 4415 O O . VAL A 1 574 ? 17.188 14.347 0.865 1.00 54.22 574 VAL A O 1
ATOM 4418 N N . LYS A 1 575 ? 15.951 13.706 -0.875 1.00 49.75 575 LYS A N 1
ATOM 4419 C CA . LYS A 1 575 ? 15.427 15.052 -1.085 1.00 49.75 575 LYS A CA 1
ATOM 4420 C C . LYS A 1 575 ? 14.313 15.288 -0.085 1.00 49.75 575 LYS A C 1
ATOM 4422 O O . LYS A 1 575 ? 13.252 14.688 -0.239 1.00 49.75 575 LYS A O 1
ATOM 4427 N N . ALA A 1 576 ? 14.528 16.174 0.889 1.00 39.72 576 ALA A N 1
ATOM 4428 C CA . ALA A 1 576 ? 13.418 16.851 1.550 1.00 39.72 576 ALA A CA 1
ATOM 4429 C C . ALA A 1 576 ? 12.456 17.312 0.456 1.00 39.72 576 ALA A C 1
ATOM 4431 O O . ALA A 1 576 ? 12.857 17.980 -0.507 1.00 39.72 576 ALA A O 1
ATOM 4432 N N . GLU A 1 577 ? 11.199 16.889 0.545 1.00 38.38 577 GLU A N 1
ATOM 4433 C CA . GLU A 1 577 ? 10.177 17.623 -0.173 1.00 38.38 577 GLU A CA 1
ATOM 4434 C C . GLU A 1 577 ? 10.307 19.064 0.347 1.00 38.38 577 GLU A C 1
ATOM 4436 O O . GLU A 1 577 ? 10.541 19.282 1.533 1.00 38.38 577 GLU A O 1
ATOM 4441 N N . LYS A 1 578 ? 10.345 20.069 -0.529 1.00 30.53 578 LYS A N 1
ATOM 4442 C CA . LYS A 1 578 ? 10.260 21.432 -0.004 1.00 30.53 578 LYS A CA 1
ATOM 4443 C C . LYS A 1 578 ? 8.924 21.478 0.724 1.00 30.53 578 LYS A C 1
ATOM 4445 O O . LYS A 1 578 ? 7.929 21.086 0.104 1.00 30.53 578 LYS A O 1
ATOM 4450 N N . SER A 1 579 ? 8.923 21.880 1.999 1.00 28.91 579 SER A N 1
ATOM 4451 C CA . SER A 1 579 ? 7.693 22.180 2.738 1.00 28.91 579 SER A CA 1
ATOM 4452 C C . SER A 1 579 ? 6.817 22.916 1.779 1.00 28.91 579 SER A C 1
ATOM 4454 O O . SER A 1 579 ? 7.318 23.822 1.122 1.00 28.91 579 SER A O 1
ATOM 4456 N N . SER A 1 580 ? 5.580 22.456 1.586 1.00 27.19 580 SER A N 1
ATOM 4457 C CA . SER A 1 580 ? 4.626 23.266 0.854 1.00 27.19 580 SER A CA 1
ATOM 4458 C C . SER A 1 580 ? 4.685 24.636 1.512 1.00 27.19 580 SER A C 1
ATOM 4460 O O . SER A 1 580 ? 4.199 24.753 2.633 1.00 27.19 580 SER A O 1
ATOM 4462 N N . PRO A 1 581 ? 5.207 25.687 0.855 1.00 23.92 581 PRO A N 1
ATOM 4463 C CA . PRO A 1 581 ? 4.565 26.944 1.097 1.00 23.92 581 PRO A CA 1
ATOM 4464 C C . PRO A 1 581 ? 3.181 26.747 0.462 1.00 23.92 581 PRO A C 1
ATOM 4466 O O . PRO A 1 581 ? 3.000 25.978 -0.495 1.00 23.92 581 PRO A O 1
ATOM 4469 N N . THR A 1 582 ? 2.177 27.459 0.927 1.00 38.00 582 THR A N 1
ATOM 4470 C CA . THR A 1 582 ? 1.103 27.881 0.035 1.00 38.00 582 THR A CA 1
ATOM 4471 C C . THR A 1 582 ? 1.721 28.634 -1.147 1.00 38.00 582 THR A C 1
ATOM 4473 O O . THR A 1 582 ? 1.788 29.852 -1.167 1.00 38.00 582 THR A O 1
ATOM 4476 N N . THR A 1 583 ? 2.229 27.906 -2.136 1.00 27.64 583 THR A N 1
ATOM 4477 C CA . THR A 1 583 ? 2.659 28.413 -3.430 1.00 27.64 583 THR A CA 1
ATOM 4478 C C . THR A 1 583 ? 2.263 27.381 -4.469 1.00 27.64 583 THR A C 1
ATOM 4480 O O . THR A 1 583 ? 2.567 26.189 -4.393 1.00 27.64 583 THR A O 1
ATOM 4483 N N . GLN A 1 584 ? 1.479 27.857 -5.427 1.00 28.72 584 GLN A N 1
ATOM 4484 C CA . GLN A 1 584 ? 1.208 27.168 -6.675 1.00 28.72 584 GLN A CA 1
ATOM 4485 C C . GLN A 1 584 ? 2.540 26.688 -7.293 1.00 28.72 584 GLN A C 1
ATOM 4487 O O . GLN A 1 584 ? 3.569 27.340 -7.094 1.00 28.72 584 GLN A O 1
ATOM 4492 N N . PRO A 1 585 ? 2.564 25.536 -7.997 1.00 27.91 585 PRO A N 1
ATOM 4493 C CA . PRO A 1 585 ? 3.781 25.072 -8.652 1.00 27.91 585 PRO A CA 1
ATOM 4494 C C . PRO A 1 585 ? 4.296 26.189 -9.553 1.00 27.91 585 PRO A C 1
ATOM 4496 O O . PRO A 1 585 ? 3.533 26.681 -10.385 1.00 27.91 585 PRO A O 1
ATOM 4499 N N . SER A 1 586 ? 5.564 26.582 -9.396 1.00 34.94 586 SER A N 1
ATOM 4500 C CA . SER A 1 586 ? 6.165 27.544 -10.311 1.00 34.94 586 SER A CA 1
ATOM 4501 C C . SER A 1 586 ? 5.951 27.040 -11.734 1.00 34.94 586 SER A C 1
ATOM 4503 O O . SER A 1 586 ? 6.261 25.889 -12.060 1.00 34.94 586 SER A O 1
ATOM 4505 N N . ALA A 1 587 ? 5.308 27.884 -12.544 1.00 40.06 587 ALA A N 1
ATOM 4506 C CA . ALA A 1 587 ? 4.923 27.538 -13.898 1.00 40.06 587 ALA A CA 1
ATOM 4507 C C . ALA A 1 587 ? 6.141 26.962 -14.646 1.00 40.06 587 ALA A C 1
ATOM 4509 O O . ALA A 1 587 ? 7.240 27.520 -14.521 1.00 40.06 587 ALA A O 1
ATOM 4510 N N . PRO A 1 588 ? 5.983 25.859 -15.405 1.00 45.00 588 PRO A N 1
ATOM 4511 C CA . PRO A 1 588 ? 7.063 25.332 -16.232 1.00 45.00 588 PRO A CA 1
ATOM 4512 C C . PRO A 1 588 ? 7.647 26.479 -17.057 1.00 45.00 588 PRO A C 1
ATOM 4514 O O . PRO A 1 588 ? 6.911 27.229 -17.701 1.00 45.00 588 PRO A O 1
ATOM 4517 N N . LYS A 1 589 ? 8.967 26.682 -16.972 1.00 59.38 589 LYS A N 1
ATOM 4518 C CA . LYS A 1 589 ? 9.607 27.787 -17.688 1.00 59.38 589 LYS A CA 1
ATOM 4519 C C . LYS A 1 589 ? 9.409 27.559 -19.191 1.00 59.38 589 LYS A C 1
ATOM 4521 O O . LYS A 1 589 ? 9.688 26.453 -19.659 1.00 59.38 589 LYS A O 1
ATOM 4526 N N . PRO A 1 590 ? 8.940 28.569 -19.945 1.00 70.25 590 PRO A N 1
ATOM 4527 C CA . PRO A 1 590 ? 8.809 28.451 -21.388 1.00 70.25 590 PRO A CA 1
ATOM 4528 C C . PRO A 1 590 ? 10.144 28.056 -22.005 1.00 70.25 590 PRO A C 1
ATOM 4530 O O . PRO A 1 590 ? 11.193 28.620 -21.688 1.00 70.25 590 PRO A O 1
ATOM 4533 N N . LEU A 1 591 ? 10.084 27.093 -22.908 1.00 80.81 591 LEU A N 1
ATOM 4534 C CA . LEU A 1 591 ? 11.211 26.642 -23.696 1.00 80.81 591 LEU A CA 1
ATOM 4535 C C . LEU A 1 591 ? 11.543 27.728 -24.719 1.00 80.81 591 LEU A C 1
ATOM 4537 O O . LEU A 1 591 ? 10.763 27.985 -25.636 1.00 80.81 591 LEU A O 1
ATOM 4541 N N . ALA A 1 592 ? 12.699 28.376 -24.550 1.00 82.50 592 ALA A N 1
ATOM 4542 C CA . ALA A 1 592 ? 13.098 29.539 -25.344 1.00 82.50 592 ALA A CA 1
ATOM 4543 C C . ALA A 1 592 ? 12.997 29.293 -26.860 1.00 82.50 592 ALA A C 1
ATOM 4545 O O . ALA A 1 592 ? 12.519 30.163 -27.583 1.00 82.50 592 ALA A O 1
ATOM 4546 N N . MET A 1 593 ? 13.332 28.081 -27.318 1.00 83.94 593 MET A N 1
ATOM 4547 C CA . MET A 1 593 ? 13.265 27.708 -28.734 1.00 83.94 593 MET A CA 1
ATOM 4548 C C . MET A 1 593 ? 11.869 27.826 -29.356 1.00 83.94 593 MET A C 1
ATOM 4550 O O . MET A 1 593 ? 11.753 28.022 -30.562 1.00 83.94 593 MET A O 1
ATOM 4554 N N . PHE A 1 594 ? 10.801 27.720 -28.556 1.00 89.50 594 PHE A N 1
ATOM 4555 C CA . PHE A 1 594 ? 9.449 27.790 -29.095 1.00 89.50 594 PHE A CA 1
ATOM 4556 C C . PHE A 1 594 ? 8.959 29.225 -29.292 1.00 89.50 594 PHE A C 1
ATOM 4558 O O . PHE A 1 594 ? 8.089 29.444 -30.130 1.00 89.50 594 PHE A O 1
ATOM 4565 N N . LYS A 1 595 ? 9.547 30.220 -28.609 1.00 83.88 595 LYS A N 1
ATOM 4566 C CA . LYS A 1 595 ? 9.133 31.632 -28.731 1.00 83.88 595 LYS A CA 1
ATOM 4567 C C . LYS A 1 595 ? 9.240 32.156 -30.170 1.00 83.88 595 LYS A C 1
ATOM 4569 O O . LYS A 1 595 ? 8.388 32.928 -30.596 1.00 83.88 595 LYS A O 1
ATOM 4574 N N . ALA A 1 596 ? 10.236 31.684 -30.922 1.00 84.50 596 ALA A N 1
ATOM 4575 C CA . ALA A 1 596 ? 10.459 32.012 -32.332 1.00 84.50 596 ALA A CA 1
ATOM 4576 C C . ALA A 1 596 ? 10.230 30.807 -33.269 1.00 84.50 596 ALA A C 1
ATOM 4578 O O . ALA A 1 596 ? 10.783 30.750 -34.366 1.00 84.50 596 ALA A O 1
ATOM 4579 N N . PHE A 1 597 ? 9.425 29.820 -32.850 1.00 92.00 597 PHE A N 1
ATOM 4580 C CA . PHE A 1 597 ? 9.243 28.581 -33.610 1.00 92.00 597 PHE A CA 1
ATOM 4581 C C . PHE A 1 597 ? 8.704 28.846 -35.019 1.00 92.00 597 PHE A C 1
ATOM 4583 O O . PHE A 1 597 ? 7.705 29.547 -35.201 1.00 92.00 597 PHE A O 1
ATOM 4590 N N . THR A 1 598 ? 9.337 28.251 -36.023 1.00 92.19 598 THR A N 1
ATOM 4591 C CA . THR A 1 598 ? 8.859 28.208 -37.409 1.00 92.19 598 THR A CA 1
ATOM 4592 C C . THR A 1 598 ? 8.933 26.768 -37.884 1.00 92.19 598 THR A C 1
ATOM 4594 O O . THR A 1 598 ? 9.863 26.051 -37.526 1.00 92.19 598 THR A O 1
ATOM 4597 N N . VAL A 1 599 ? 7.942 26.329 -38.659 1.00 93.19 599 VAL A N 1
ATOM 4598 C CA . VAL A 1 599 ? 7.984 24.994 -39.262 1.00 93.19 599 VAL A CA 1
ATOM 4599 C C . VAL A 1 599 ? 8.964 25.041 -40.427 1.00 93.19 599 VAL A C 1
ATOM 4601 O O . VAL A 1 599 ? 8.831 25.890 -41.307 1.00 93.19 599 VAL A O 1
ATOM 4604 N N . LYS A 1 600 ? 9.965 24.162 -40.403 1.00 94.81 600 LYS A N 1
ATOM 4605 C CA . LYS A 1 600 ? 10.942 24.020 -41.483 1.00 94.81 600 LYS A CA 1
ATOM 4606 C C . LYS A 1 600 ? 10.518 22.887 -42.405 1.00 94.81 600 LYS A C 1
ATOM 4608 O O . LYS A 1 600 ? 10.051 21.852 -41.937 1.00 94.81 600 LYS A O 1
ATOM 4613 N N . GLU A 1 601 ? 10.661 23.106 -43.707 1.00 93.00 601 GLU A N 1
ATOM 4614 C CA . GLU A 1 601 ? 10.215 22.159 -44.736 1.00 93.00 601 GLU A CA 1
ATOM 4615 C C . GLU A 1 601 ? 11.377 21.369 -45.357 1.00 93.00 601 GLU A C 1
ATOM 4617 O O . GLU A 1 601 ? 11.147 20.496 -46.187 1.00 93.00 601 GLU A O 1
ATOM 4622 N N . ASP A 1 602 ? 12.620 21.642 -44.959 1.00 93.88 602 ASP A N 1
ATOM 4623 C CA . ASP A 1 602 ? 13.799 20.954 -45.472 1.00 93.88 602 ASP A CA 1
ATOM 4624 C C . ASP A 1 602 ? 14.186 19.734 -44.617 1.00 93.88 602 ASP A C 1
ATOM 4626 O O . ASP A 1 602 ? 13.944 19.653 -43.406 1.00 93.88 602 ASP A O 1
ATOM 4630 N N . ARG A 1 603 ? 14.818 18.760 -45.276 1.00 92.00 603 ARG A N 1
ATOM 4631 C CA . ARG A 1 603 ? 15.213 17.483 -44.672 1.00 92.00 603 ARG A CA 1
ATOM 4632 C C . ARG A 1 603 ? 16.248 17.653 -43.558 1.00 92.00 603 ARG A C 1
ATOM 4634 O O . ARG A 1 603 ? 16.169 16.944 -42.554 1.00 92.00 603 ARG A O 1
ATOM 4641 N N . ALA A 1 604 ? 17.198 18.575 -43.713 1.00 92.31 604 ALA A N 1
ATOM 4642 C CA . ALA A 1 604 ? 18.267 18.789 -42.741 1.00 92.31 604 ALA A CA 1
ATOM 4643 C C . ALA A 1 604 ? 17.701 19.293 -41.405 1.00 92.31 604 ALA A C 1
ATOM 4645 O O . ALA A 1 604 ? 18.007 18.731 -40.352 1.00 92.31 604 ALA A O 1
ATOM 4646 N N . SER A 1 605 ? 16.791 20.265 -41.447 1.00 92.81 605 SER A N 1
ATOM 4647 C CA . SER A 1 605 ? 16.093 20.794 -40.275 1.00 92.81 605 SER A CA 1
ATOM 4648 C C . SER A 1 605 ? 15.228 19.741 -39.581 1.00 92.81 605 SER A C 1
ATOM 4650 O O . SER A 1 605 ? 15.234 19.661 -38.351 1.00 92.81 605 SER A O 1
ATOM 4652 N N . ALA A 1 606 ? 14.495 18.912 -40.335 1.00 90.25 606 ALA A N 1
ATOM 4653 C CA . ALA A 1 606 ? 13.681 17.822 -39.781 1.00 90.25 606 ALA A CA 1
ATOM 4654 C C . ALA A 1 606 ? 14.540 16.796 -39.025 1.00 90.25 606 ALA A C 1
ATOM 4656 O O . ALA A 1 606 ? 14.226 16.428 -37.890 1.00 90.25 606 ALA A O 1
ATOM 4657 N N . VAL A 1 607 ? 15.670 16.399 -39.615 1.00 91.81 607 VAL A N 1
ATOM 4658 C CA . VAL A 1 607 ? 16.635 15.489 -38.985 1.00 91.81 607 VAL A CA 1
ATOM 4659 C C . VAL A 1 607 ? 17.296 16.129 -37.764 1.00 91.81 607 VAL A C 1
ATOM 4661 O O . VAL A 1 607 ? 17.418 15.474 -36.726 1.00 91.81 607 VAL A O 1
ATOM 4664 N N . ALA A 1 608 ? 17.690 17.401 -37.846 1.00 91.38 608 ALA A N 1
ATOM 4665 C CA . ALA A 1 608 ? 18.301 18.123 -36.735 1.00 91.38 608 ALA A CA 1
ATOM 4666 C C . ALA A 1 608 ? 17.341 18.236 -35.543 1.00 91.38 608 ALA A C 1
ATOM 4668 O O . ALA A 1 608 ? 17.731 17.955 -34.410 1.00 91.38 608 ALA A O 1
ATOM 4669 N N . MET A 1 609 ? 16.069 18.561 -35.794 1.00 91.75 609 MET A N 1
ATOM 4670 C CA . MET A 1 609 ? 15.049 18.661 -34.750 1.00 91.75 609 MET A CA 1
ATOM 4671 C C . MET A 1 609 ? 14.782 17.310 -34.078 1.00 91.75 609 MET A C 1
ATOM 4673 O O . MET A 1 609 ? 14.668 17.230 -32.854 1.00 91.75 609 MET A O 1
ATOM 4677 N N . LEU A 1 610 ? 14.740 16.231 -34.862 1.00 87.44 610 LEU A N 1
ATOM 4678 C CA . LEU A 1 610 ? 14.557 14.876 -34.346 1.00 87.44 610 LEU A CA 1
ATOM 4679 C C . LEU A 1 610 ? 15.766 14.415 -33.522 1.00 87.44 610 LEU A C 1
ATOM 4681 O O . LEU A 1 610 ? 15.608 13.854 -32.440 1.00 87.44 610 LEU A O 1
ATOM 4685 N N . THR A 1 611 ? 16.975 14.716 -33.993 1.00 87.31 611 THR A N 1
ATOM 4686 C CA . THR A 1 611 ? 18.225 14.441 -33.272 1.00 87.31 611 THR A CA 1
ATOM 4687 C C . THR A 1 611 ? 18.279 15.219 -31.960 1.00 87.31 611 THR A C 1
ATOM 4689 O O . THR A 1 611 ? 18.654 14.675 -30.921 1.00 87.31 611 THR A O 1
ATOM 4692 N N . LEU A 1 612 ? 17.849 16.482 -31.979 1.00 85.31 612 LEU A N 1
ATOM 4693 C CA . LEU A 1 612 ? 17.768 17.328 -30.798 1.00 85.31 612 LEU A CA 1
ATOM 4694 C C . LEU A 1 612 ? 16.764 16.771 -29.773 1.00 85.31 612 LEU A C 1
ATOM 4696 O O . LEU A 1 612 ? 17.091 16.689 -28.588 1.00 85.31 612 LEU A O 1
ATOM 4700 N N . ALA A 1 613 ? 15.583 16.332 -30.221 1.00 83.00 613 ALA A N 1
ATOM 4701 C CA . ALA A 1 613 ? 14.584 15.676 -29.374 1.00 83.00 613 ALA A CA 1
ATOM 4702 C C . ALA A 1 613 ? 15.140 14.401 -28.714 1.00 83.00 613 ALA A C 1
ATOM 4704 O O . ALA A 1 613 ? 15.041 14.218 -27.498 1.00 83.00 613 ALA A O 1
ATOM 4705 N N . ILE A 1 614 ? 15.807 13.559 -29.509 1.00 79.44 614 ILE A N 1
ATOM 4706 C CA . ILE 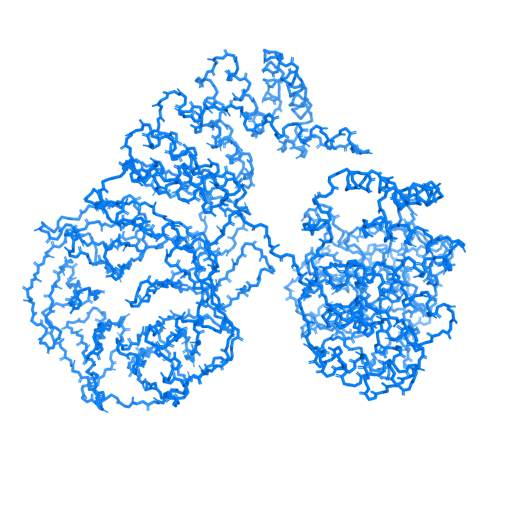A 1 614 ? 16.469 12.327 -29.062 1.00 79.44 614 ILE A CA 1
ATOM 4707 C C . ILE A 1 614 ? 17.578 12.617 -28.039 1.00 79.44 614 ILE A C 1
ATOM 4709 O O . ILE A 1 614 ? 17.714 11.889 -27.052 1.00 79.44 614 ILE A O 1
ATOM 4713 N N . ARG A 1 615 ? 18.367 13.677 -28.246 1.00 78.62 615 ARG A N 1
ATOM 4714 C CA . ARG A 1 615 ? 19.482 14.052 -27.365 1.00 78.62 615 ARG A CA 1
ATOM 4715 C C . ARG A 1 615 ? 19.003 14.590 -26.019 1.00 78.62 615 ARG A C 1
ATOM 4717 O O . ARG A 1 615 ? 19.597 14.250 -25.000 1.00 78.62 615 ARG A O 1
ATOM 4724 N N . GLN A 1 616 ? 17.952 15.412 -25.998 1.00 72.56 616 GLN A N 1
ATOM 4725 C CA . GLN A 1 616 ? 17.478 16.033 -24.756 1.00 72.56 616 GLN A CA 1
ATOM 4726 C C . GLN A 1 616 ? 16.748 15.075 -23.816 1.00 72.56 616 GLN A C 1
ATOM 4728 O O . GLN A 1 616 ? 16.760 15.304 -22.608 1.00 72.56 616 GLN A O 1
ATOM 4733 N N . ARG A 1 617 ? 16.128 14.009 -24.342 1.00 64.94 617 ARG A N 1
ATOM 4734 C CA . ARG A 1 617 ? 15.457 12.962 -23.546 1.00 64.94 617 ARG A CA 1
ATOM 4735 C C . ARG A 1 617 ? 14.482 13.497 -22.486 1.00 64.94 617 ARG A C 1
ATOM 4737 O O . ARG A 1 617 ? 14.352 12.917 -21.405 1.00 64.94 617 ARG A O 1
ATOM 4744 N N . ARG A 1 618 ? 13.774 14.589 -22.793 1.00 63.78 618 ARG A N 1
ATOM 4745 C CA . ARG A 1 618 ? 12.706 15.111 -21.932 1.00 63.78 618 ARG A CA 1
ATOM 4746 C C . ARG A 1 618 ? 11.560 14.111 -21.849 1.00 63.78 618 ARG A C 1
ATOM 4748 O O . ARG A 1 618 ? 11.030 13.677 -22.864 1.00 63.78 618 ARG A O 1
ATOM 4755 N N . THR A 1 619 ? 11.203 13.728 -20.631 1.00 53.38 619 THR A N 1
ATOM 4756 C CA . THR A 1 619 ? 10.114 12.778 -20.329 1.00 53.38 619 THR A CA 1
ATOM 4757 C C . THR A 1 619 ? 9.146 13.344 -19.286 1.00 53.38 619 THR A C 1
ATOM 4759 O O . THR A 1 619 ? 8.302 12.634 -18.737 1.00 53.38 619 THR A O 1
ATOM 4762 N N . ASP A 1 620 ? 9.287 14.634 -18.978 1.00 50.28 620 ASP A N 1
ATOM 4763 C CA . ASP A 1 620 ? 8.393 15.407 -18.137 1.00 50.28 620 ASP A CA 1
ATOM 4764 C C . ASP A 1 620 ? 7.100 15.723 -18.896 1.00 50.28 620 ASP A C 1
ATOM 4766 O O . ASP A 1 620 ? 7.093 16.449 -19.884 1.00 50.28 620 ASP A O 1
ATOM 4770 N N . LEU A 1 621 ? 5.979 15.174 -18.418 1.00 50.59 621 LEU A N 1
ATOM 4771 C CA . LEU A 1 621 ? 4.669 15.456 -19.000 1.00 50.59 621 LEU A CA 1
ATOM 4772 C C . LEU A 1 621 ? 4.336 16.948 -18.833 1.00 50.59 621 LEU A C 1
ATOM 4774 O O . LEU A 1 621 ? 4.286 17.424 -17.690 1.00 50.59 621 LEU A O 1
ATOM 4778 N N . PRO A 1 622 ? 4.035 17.681 -19.920 1.00 59.44 622 PRO A N 1
ATOM 4779 C CA . PRO A 1 622 ? 3.674 19.084 -19.817 1.00 59.44 622 PRO A CA 1
ATOM 4780 C C . PRO A 1 622 ? 2.385 19.256 -19.001 1.00 59.44 622 PRO A C 1
ATOM 4782 O O . PRO A 1 622 ? 1.456 18.440 -19.054 1.00 59.44 622 PRO A O 1
ATOM 4785 N N . GLN A 1 623 ? 2.318 20.339 -18.223 1.00 61.38 623 GLN A N 1
ATOM 4786 C CA . GLN A 1 623 ? 1.168 20.638 -17.372 1.00 61.38 623 GLN A CA 1
ATOM 4787 C C . GLN A 1 623 ? -0.106 20.756 -18.223 1.00 61.38 623 GLN A C 1
ATOM 4789 O O . GLN A 1 623 ? -0.092 21.313 -19.319 1.00 61.38 623 GLN A O 1
ATOM 4794 N N . ARG A 1 624 ? -1.251 20.270 -17.726 1.00 65.19 624 ARG A N 1
ATOM 4795 C CA . ARG A 1 624 ? -2.533 20.544 -18.397 1.00 65.19 624 ARG A CA 1
ATOM 4796 C C . ARG A 1 624 ? -2.817 22.042 -18.351 1.00 65.19 624 ARG A C 1
ATOM 4798 O O . ARG A 1 624 ? -2.800 22.608 -17.261 1.00 65.19 624 ARG A O 1
ATOM 4805 N N . TRP A 1 625 ? -3.160 22.657 -19.479 1.00 71.75 625 TRP A N 1
ATOM 4806 C CA . TRP A 1 625 ? -3.414 24.104 -19.549 1.00 71.75 625 TRP A CA 1
ATOM 4807 C C . TRP A 1 625 ? -4.471 24.593 -18.555 1.00 71.75 625 TRP A C 1
ATOM 4809 O O . TRP A 1 625 ? -4.287 25.624 -17.921 1.00 71.75 625 TRP A O 1
ATOM 4819 N N . ALA A 1 626 ? -5.517 23.793 -18.321 1.00 63.50 626 ALA A N 1
ATOM 4820 C CA . ALA A 1 626 ? -6.580 24.082 -17.354 1.00 63.50 626 ALA A CA 1
ATOM 4821 C C . ALA A 1 626 ? -6.107 24.066 -15.885 1.00 63.50 626 ALA A C 1
ATOM 4823 O O . ALA A 1 626 ? -6.877 24.344 -14.971 1.00 63.50 626 ALA A O 1
ATOM 4824 N N . ARG A 1 627 ? -4.853 23.677 -15.642 1.00 57.88 627 ARG A N 1
ATOM 4825 C CA . ARG A 1 627 ? -4.180 23.704 -14.340 1.00 57.88 627 ARG A CA 1
ATOM 4826 C C . ARG A 1 627 ? -2.974 24.646 -14.336 1.00 57.88 627 ARG A C 1
ATOM 4828 O O . ARG A 1 627 ? -2.291 24.699 -13.321 1.00 57.88 627 ARG A O 1
ATOM 4835 N N . CYS A 1 628 ? -2.691 25.319 -15.453 1.00 66.44 628 CYS A N 1
ATOM 4836 C CA . CYS A 1 628 ? -1.574 26.240 -15.597 1.00 66.44 628 CYS A CA 1
ATOM 4837 C C . CYS A 1 628 ? -1.967 27.616 -15.070 1.00 66.44 628 CYS A C 1
ATOM 4839 O O . CYS A 1 628 ? -2.910 28.238 -15.558 1.00 66.44 628 CYS A O 1
ATOM 4841 N N . GLU A 1 629 ? -1.209 28.093 -14.093 1.00 65.94 629 GLU A N 1
ATOM 4842 C CA . GLU A 1 629 ? -1.480 29.331 -13.374 1.00 65.94 629 GLU A CA 1
ATOM 4843 C C . GLU A 1 629 ? -1.573 30.556 -14.293 1.00 65.94 629 GLU A C 1
ATOM 4845 O O . GLU A 1 629 ? -2.465 31.387 -14.125 1.00 65.94 629 GLU A O 1
ATOM 4850 N N . THR A 1 630 ? -0.730 30.609 -15.331 1.00 73.38 630 THR A N 1
ATOM 4851 C CA . THR A 1 630 ? -0.752 31.645 -16.375 1.00 73.38 630 THR A CA 1
ATOM 4852 C C . THR A 1 630 ? -2.124 31.778 -17.040 1.00 73.38 630 THR A C 1
ATOM 4854 O O . THR A 1 630 ? -2.535 32.885 -17.373 1.00 73.38 630 THR A O 1
ATOM 4857 N N . TYR A 1 631 ? -2.856 30.672 -17.209 1.00 76.81 631 TYR A N 1
ATOM 4858 C CA . TYR A 1 631 ? -4.171 30.667 -17.854 1.00 76.81 631 TYR A CA 1
ATOM 4859 C C . TYR A 1 631 ? -5.336 30.631 -16.860 1.00 76.81 631 TYR A C 1
ATOM 4861 O O . TYR A 1 631 ? -6.449 31.014 -17.220 1.00 76.81 631 TYR A O 1
ATOM 4869 N N . THR A 1 632 ? -5.109 30.216 -15.610 1.00 68.75 632 THR A N 1
ATOM 4870 C CA . THR A 1 632 ? -6.146 30.218 -14.566 1.00 68.75 632 THR A CA 1
ATOM 4871 C C . THR A 1 632 ? -6.242 31.535 -13.792 1.00 68.75 632 THR A C 1
ATOM 4873 O O . THR A 1 632 ? -7.273 31.779 -13.176 1.00 68.75 632 THR A O 1
ATOM 4876 N N . ARG A 1 633 ? -5.224 32.412 -13.849 1.00 72.06 633 ARG A N 1
ATOM 4877 C CA . ARG A 1 633 ? -5.257 33.783 -13.289 1.00 72.06 633 ARG A CA 1
ATOM 4878 C C . ARG A 1 633 ? -6.048 34.799 -14.137 1.00 72.06 633 ARG A C 1
ATOM 4880 O O . ARG A 1 633 ? -6.160 35.951 -13.741 1.00 72.06 633 ARG A O 1
ATOM 4887 N N . ALA A 1 634 ? -6.632 34.381 -15.263 1.00 72.88 634 ALA A N 1
ATOM 4888 C CA . ALA A 1 634 ? -7.556 35.182 -16.073 1.00 72.88 634 ALA A CA 1
ATOM 4889 C C . ALA A 1 634 ? -8.994 34.626 -15.951 1.00 72.88 634 ALA A C 1
ATOM 4891 O O . ALA A 1 634 ? -9.485 33.986 -16.886 1.00 72.88 634 ALA A O 1
ATOM 4892 N N . PRO A 1 635 ? -9.673 34.804 -14.799 1.00 69.69 635 PRO A N 1
ATOM 4893 C CA . PRO A 1 635 ? -10.917 34.096 -14.477 1.00 69.69 635 PRO A CA 1
ATOM 4894 C C . PRO A 1 635 ? -12.055 34.374 -15.468 1.00 69.69 635 PRO A C 1
ATOM 4896 O O . PRO A 1 635 ? -12.826 33.465 -15.770 1.00 69.69 635 PRO A O 1
ATOM 4899 N N . ASN A 1 636 ? -12.123 35.583 -16.034 1.00 79.06 636 ASN A N 1
ATOM 4900 C CA . ASN A 1 636 ? -13.140 35.957 -17.024 1.00 79.06 636 ASN A CA 1
ATOM 4901 C C . ASN A 1 636 ? -12.929 35.229 -18.361 1.00 79.06 636 ASN A C 1
ATOM 4903 O O . ASN A 1 636 ? -13.842 34.567 -18.851 1.00 79.06 636 ASN A O 1
ATOM 4907 N N . ALA A 1 637 ? -11.702 35.247 -18.894 1.00 76.88 637 ALA A N 1
ATOM 4908 C CA . ALA A 1 637 ? -11.355 34.521 -20.116 1.00 76.88 637 ALA A CA 1
ATOM 4909 C C . ALA A 1 637 ? -11.502 32.998 -19.939 1.00 76.88 637 ALA A C 1
ATOM 4911 O O . ALA A 1 637 ? -12.020 32.318 -20.822 1.00 76.88 637 ALA A O 1
ATOM 4912 N N . LEU A 1 638 ? -11.114 32.456 -18.777 1.00 75.19 638 LEU A N 1
ATOM 4913 C CA . LEU A 1 638 ? -11.297 31.039 -18.455 1.00 75.19 638 LEU A CA 1
ATOM 4914 C C . LEU A 1 638 ? -12.783 30.655 -18.417 1.00 75.19 638 LEU A C 1
ATOM 4916 O O . LEU A 1 638 ? -13.165 29.632 -18.984 1.00 75.19 638 LEU A O 1
ATOM 4920 N N . LYS A 1 639 ? -13.623 31.464 -17.762 1.00 79.50 639 LYS A N 1
ATOM 4921 C CA . LYS A 1 639 ? -15.072 31.239 -17.678 1.00 79.50 639 LYS A CA 1
ATOM 4922 C C . LYS A 1 639 ? -15.719 31.251 -19.064 1.00 79.50 639 LYS A C 1
ATOM 4924 O O . LYS A 1 639 ? -16.513 30.359 -19.354 1.00 79.50 639 LYS A O 1
ATOM 4929 N N . GLU A 1 640 ? -15.347 32.201 -19.922 1.00 79.00 640 GLU A N 1
ATOM 4930 C CA . GLU A 1 640 ? -15.844 32.287 -21.301 1.00 79.00 640 GLU A CA 1
ATOM 4931 C C . GLU A 1 640 ? -15.357 31.118 -22.173 1.00 79.00 640 GLU A C 1
ATOM 4933 O O . GLU A 1 640 ? -16.167 30.528 -22.884 1.00 79.00 640 GLU A O 1
ATOM 4938 N N . VAL A 1 641 ? -14.092 30.684 -22.051 1.00 76.06 641 VAL A N 1
ATOM 4939 C CA . VAL A 1 641 ? -13.599 29.494 -22.774 1.00 76.06 641 VAL A CA 1
ATOM 4940 C C . VAL A 1 641 ? -14.380 28.257 -22.340 1.00 76.06 641 VAL A C 1
ATOM 4942 O O . VAL A 1 641 ? -14.849 27.498 -23.182 1.00 76.06 641 VAL A O 1
ATOM 4945 N N . LEU A 1 642 ? -14.571 28.051 -21.034 1.00 75.38 642 LEU A N 1
ATOM 4946 C CA . LEU A 1 642 ? -15.342 26.915 -20.522 1.00 75.38 642 LEU A CA 1
ATOM 4947 C C . LEU A 1 642 ? -16.819 26.966 -20.949 1.00 75.38 642 LEU A C 1
ATOM 4949 O O . LEU A 1 642 ? -17.425 25.913 -21.148 1.00 75.38 642 LEU A O 1
ATOM 4953 N N . ALA A 1 643 ? -17.394 28.160 -21.117 1.00 75.88 643 ALA A N 1
ATOM 4954 C CA . ALA A 1 643 ? -18.740 28.341 -21.656 1.00 75.88 643 ALA A CA 1
ATOM 4955 C C . ALA A 1 643 ? -18.804 28.022 -23.160 1.00 75.88 643 ALA A C 1
ATOM 4957 O O . ALA A 1 643 ? -19.683 27.268 -23.575 1.00 75.88 643 ALA A O 1
ATOM 4958 N N . GLY A 1 644 ? -17.838 28.500 -23.953 1.00 65.25 644 GLY A N 1
ATOM 4959 C CA . GLY A 1 644 ? -17.714 28.211 -25.388 1.00 65.25 644 GLY A CA 1
ATOM 4960 C C . GLY A 1 644 ? -17.428 26.739 -25.711 1.00 65.25 644 GLY A C 1
ATOM 4961 O O . GLY A 1 644 ? -17.653 26.295 -26.833 1.00 65.25 644 GLY A O 1
ATOM 4962 N N . LEU A 1 645 ? -16.980 25.954 -24.723 1.00 64.38 645 LEU A N 1
ATOM 4963 C CA . LEU A 1 645 ? -16.811 24.501 -24.828 1.00 64.38 645 LEU A CA 1
ATOM 4964 C C . LEU A 1 645 ? -18.101 23.697 -24.555 1.00 64.38 645 LEU A C 1
ATOM 4966 O O . LEU A 1 645 ? -18.109 22.468 -24.672 1.00 64.38 645 LEU A O 1
ATOM 4970 N N . ARG A 1 646 ? -19.218 24.331 -24.185 1.00 61.16 646 ARG A N 1
ATOM 4971 C CA . ARG A 1 646 ? -20.491 23.611 -24.033 1.00 61.16 646 ARG A CA 1
ATOM 4972 C C . ARG A 1 646 ? -21.026 23.229 -25.417 1.00 61.16 646 ARG A C 1
ATOM 4974 O O . ARG A 1 646 ? -21.419 24.092 -26.188 1.00 61.16 646 ARG A O 1
ATOM 4981 N N . GLY A 1 647 ? -21.048 21.929 -25.725 1.00 53.09 647 GLY A N 1
ATOM 4982 C CA . GLY A 1 647 ? -21.514 21.410 -27.020 1.00 53.09 647 GLY A CA 1
ATOM 4983 C C . GLY A 1 647 ? -20.417 21.118 -28.054 1.00 53.09 647 GLY A C 1
ATOM 4984 O O . GLY A 1 647 ? -20.745 20.914 -29.213 1.00 53.09 647 GLY A O 1
ATOM 4985 N N . VAL A 1 648 ? -19.136 21.029 -27.654 1.00 49.31 648 VAL A N 1
ATOM 4986 C CA . VAL A 1 648 ? -17.965 20.728 -28.530 1.00 49.31 648 VAL A CA 1
ATOM 4987 C C . VAL A 1 648 ? -18.127 19.491 -29.431 1.00 49.31 648 VAL A C 1
ATOM 4989 O O . VAL A 1 648 ? -17.444 19.370 -30.449 1.00 49.31 648 VAL A O 1
ATOM 4992 N N . ASN A 1 649 ? -18.992 18.554 -29.044 1.00 48.28 649 ASN A N 1
ATOM 4993 C CA . ASN A 1 649 ? -19.214 17.298 -29.760 1.00 48.28 649 ASN A CA 1
ATOM 4994 C C . ASN A 1 649 ? -20.434 17.338 -30.698 1.00 48.28 649 ASN A C 1
ATOM 4996 O O . ASN A 1 649 ? -20.756 16.310 -31.281 1.00 48.28 649 ASN A O 1
ATOM 5000 N N . ASP A 1 650 ? -21.111 18.482 -30.826 1.00 63.69 650 ASP A N 1
ATOM 5001 C CA . ASP A 1 650 ? -22.248 18.679 -31.728 1.00 63.69 650 ASP A CA 1
ATOM 5002 C C . ASP A 1 650 ? -21.759 19.298 -33.056 1.00 63.69 650 ASP A C 1
ATOM 5004 O O . ASP A 1 650 ? -21.371 20.474 -33.072 1.00 63.69 650 ASP A O 1
ATOM 5008 N N . PRO A 1 651 ? -21.751 18.540 -34.172 1.00 59.38 651 PRO A N 1
ATOM 5009 C CA . PRO A 1 651 ? -21.280 19.030 -35.468 1.00 59.38 651 PRO A CA 1
ATOM 5010 C C . PRO A 1 651 ? -22.036 20.273 -35.949 1.00 59.38 651 PRO A C 1
ATOM 5012 O O . PRO A 1 651 ? -21.445 21.143 -36.591 1.00 59.38 651 PRO A O 1
ATOM 5015 N N . ASN A 1 652 ? -23.311 20.406 -35.570 1.00 68.00 652 ASN A N 1
ATOM 5016 C CA . ASN A 1 652 ? -24.184 21.496 -36.005 1.00 68.00 652 ASN A CA 1
ATOM 5017 C C . ASN A 1 652 ? -23.867 22.831 -35.310 1.00 68.00 652 ASN A C 1
ATOM 5019 O O . ASN A 1 652 ? -24.355 23.879 -35.722 1.00 68.00 652 ASN A O 1
ATOM 5023 N N . LYS A 1 653 ? -23.023 22.823 -34.268 1.00 71.12 653 LYS A N 1
ATOM 5024 C CA . LYS A 1 653 ? -22.651 24.019 -33.491 1.00 71.12 653 LYS A CA 1
ATOM 5025 C C . LYS A 1 653 ? -21.233 24.520 -33.766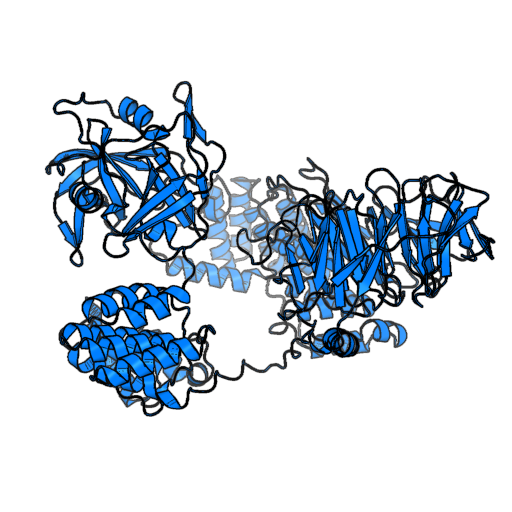 1.00 71.12 653 LYS A C 1
ATOM 5027 O O . LYS A 1 653 ? -20.818 25.522 -33.183 1.00 71.12 653 LYS A O 1
ATOM 5032 N N . ILE A 1 654 ? -20.496 23.880 -34.679 1.00 76.00 654 ILE A N 1
ATOM 5033 C CA . ILE A 1 654 ? -19.103 24.242 -34.992 1.00 76.00 654 ILE A CA 1
ATOM 5034 C C . ILE A 1 654 ? -18.998 25.668 -35.562 1.00 76.00 654 ILE A C 1
ATOM 5036 O O . ILE A 1 654 ? -18.076 26.395 -35.199 1.00 76.00 654 ILE A O 1
ATOM 5040 N N . GLY A 1 655 ? -19.956 26.116 -36.382 1.00 78.94 655 GLY A N 1
ATOM 5041 C CA . GLY A 1 655 ? -19.972 27.490 -36.911 1.00 78.94 655 GLY A CA 1
ATOM 5042 C C . GLY A 1 655 ? -20.077 28.554 -35.811 1.00 78.94 655 GLY A C 1
ATOM 5043 O O . GLY A 1 655 ? -19.283 29.493 -35.770 1.00 78.94 655 GLY A O 1
ATOM 5044 N N . MET A 1 656 ? -20.987 28.348 -34.854 1.00 77.50 656 MET A N 1
ATOM 5045 C CA . MET A 1 656 ? -21.151 29.212 -33.676 1.00 77.50 656 MET A CA 1
ATOM 5046 C C . MET A 1 656 ? -19.900 29.201 -32.787 1.00 77.50 656 MET A C 1
ATOM 5048 O O . MET A 1 656 ? -19.490 30.222 -32.244 1.00 77.50 656 MET A O 1
ATOM 5052 N N . MET A 1 657 ? -19.250 28.044 -32.672 1.00 78.75 657 MET A N 1
ATOM 5053 C CA . MET A 1 657 ? -17.999 27.890 -31.937 1.00 78.75 657 MET A CA 1
ATOM 5054 C C . MET A 1 657 ? -16.860 28.697 -32.577 1.00 78.75 657 MET A C 1
ATOM 5056 O O . MET A 1 657 ? -16.129 29.385 -31.866 1.00 78.75 657 MET A O 1
ATOM 5060 N N . ILE A 1 658 ? -16.735 28.664 -33.909 1.00 86.00 658 ILE A N 1
ATOM 5061 C CA . ILE A 1 658 ? -15.765 29.484 -34.651 1.00 86.00 658 ILE A CA 1
ATOM 5062 C C . ILE A 1 658 ? -16.033 30.969 -34.402 1.00 86.00 658 ILE A C 1
ATOM 5064 O O . ILE A 1 658 ? -15.093 31.698 -34.095 1.00 86.00 658 ILE A O 1
ATOM 5068 N N . PHE A 1 659 ? -17.290 31.412 -34.495 1.00 84.94 659 PHE A N 1
ATOM 5069 C CA . PHE A 1 659 ? -17.667 32.801 -34.223 1.00 84.94 659 PHE A CA 1
ATOM 5070 C C . PHE A 1 659 ? -17.287 33.222 -32.794 1.00 84.94 659 PHE A C 1
ATOM 5072 O O . PHE A 1 659 ? -16.512 34.160 -32.609 1.00 84.94 659 PHE A O 1
ATOM 5079 N N . ASN A 1 660 ? -17.720 32.458 -31.789 1.00 83.56 660 ASN A N 1
ATOM 5080 C CA . ASN A 1 660 ? -17.459 32.755 -30.381 1.00 83.56 660 ASN A CA 1
ATOM 5081 C C . ASN A 1 660 ? -15.961 32.796 -30.064 1.00 83.56 660 ASN A C 1
ATOM 5083 O O . ASN A 1 660 ? -15.496 33.724 -29.406 1.00 83.56 660 ASN A O 1
ATOM 5087 N N . PHE A 1 661 ? -15.173 31.831 -30.551 1.00 89.00 661 PHE A N 1
ATOM 5088 C CA . PHE A 1 661 ? -13.733 31.852 -30.305 1.00 89.00 661 PHE A CA 1
ATOM 5089 C C . PHE A 1 661 ? -12.994 32.909 -31.139 1.00 89.00 661 PHE A C 1
ATOM 5091 O O . PHE A 1 661 ? -11.974 33.406 -30.664 1.00 89.00 661 PHE A O 1
ATOM 5098 N N . LYS A 1 662 ? -13.492 33.321 -32.318 1.00 90.25 662 LYS A N 1
ATOM 5099 C CA . LYS A 1 662 ? -12.964 34.497 -33.041 1.00 90.25 662 LYS A CA 1
ATOM 5100 C C . LYS A 1 662 ? -13.146 35.767 -32.212 1.00 90.25 662 LYS A C 1
ATOM 5102 O O . LYS A 1 662 ? -12.170 36.487 -32.008 1.00 90.25 662 LYS A O 1
ATOM 5107 N N . GLU A 1 663 ? -14.340 35.994 -31.671 1.00 88.56 663 GLU A N 1
ATOM 5108 C CA . GLU A 1 663 ? -14.613 37.140 -30.794 1.00 88.56 663 GLU A CA 1
ATOM 5109 C C . GLU A 1 663 ? -13.792 37.078 -29.501 1.00 88.56 663 GLU A C 1
ATOM 5111 O O . GLU A 1 663 ? -13.177 38.065 -29.101 1.00 88.56 663 GLU A O 1
ATOM 5116 N N . MET A 1 664 ? -13.655 35.896 -28.895 1.00 84.75 664 MET A N 1
ATOM 5117 C CA . MET A 1 664 ? -12.789 35.725 -27.726 1.00 84.75 664 MET A CA 1
ATOM 5118 C C . MET A 1 664 ? -11.312 35.994 -28.023 1.00 84.75 664 MET A C 1
ATOM 5120 O O . MET A 1 664 ? -10.619 36.537 -27.168 1.00 84.75 664 MET A O 1
ATOM 5124 N N . VAL A 1 665 ? -10.802 35.611 -29.197 1.00 90.94 665 VAL A N 1
ATOM 5125 C CA . VAL A 1 665 ? -9.406 35.882 -29.575 1.00 90.94 665 VAL A CA 1
ATOM 5126 C C . VAL A 1 665 ? -9.184 37.376 -29.825 1.00 90.94 665 VAL A C 1
ATOM 5128 O O . VAL A 1 665 ? -8.115 37.872 -29.475 1.00 90.94 665 VAL A O 1
ATOM 5131 N N . LYS A 1 666 ? -10.180 38.104 -30.350 1.00 90.31 666 LYS A N 1
ATOM 5132 C CA . LYS A 1 666 ? -10.143 39.576 -30.436 1.00 90.31 666 LYS A CA 1
ATOM 5133 C C . LYS A 1 666 ? -10.146 40.221 -29.048 1.00 90.31 666 LYS A C 1
ATOM 5135 O O . LYS A 1 666 ? -9.335 41.098 -28.780 1.00 90.31 666 LYS A O 1
ATOM 5140 N N . LYS A 1 667 ? -11.027 39.750 -28.160 1.00 88.19 667 LYS A N 1
ATOM 5141 C CA . LYS A 1 667 ? -11.204 40.269 -26.794 1.00 88.19 667 LYS A CA 1
ATOM 5142 C C . LYS A 1 667 ? -10.024 39.944 -25.870 1.00 88.19 667 LYS A C 1
ATOM 5144 O O . LYS A 1 667 ? -9.656 40.753 -25.025 1.00 88.19 667 LYS A O 1
ATOM 5149 N N . TYR A 1 668 ? -9.416 38.768 -26.029 1.00 88.06 668 TYR A N 1
ATOM 5150 C CA . TYR A 1 668 ? -8.317 38.263 -25.202 1.00 88.06 668 TYR A CA 1
ATOM 5151 C C . TYR A 1 668 ? -7.139 37.759 -26.061 1.00 88.06 668 TYR A C 1
ATOM 5153 O O . TYR A 1 668 ? -6.819 36.564 -26.046 1.00 88.06 668 TYR A O 1
ATOM 5161 N N . PRO A 1 669 ? -6.423 38.645 -26.781 1.00 84.50 669 PRO A N 1
ATOM 5162 C CA . PRO A 1 669 ? -5.404 38.250 -27.760 1.00 84.50 669 PRO A CA 1
ATOM 5163 C C . PRO A 1 669 ? -4.183 37.548 -27.146 1.00 84.50 669 PRO A C 1
ATOM 5165 O O . PRO A 1 669 ? -3.489 36.797 -27.835 1.00 84.50 669 PRO A O 1
ATOM 5168 N N . ALA A 1 670 ? -3.924 37.737 -25.849 1.00 83.00 670 ALA A N 1
ATOM 5169 C CA . ALA A 1 670 ? -2.865 37.045 -25.111 1.00 83.00 670 ALA A CA 1
ATOM 5170 C C . ALA A 1 670 ? -3.304 35.679 -24.534 1.00 83.00 670 ALA A C 1
ATOM 5172 O O . ALA A 1 670 ? -2.464 34.911 -24.060 1.00 83.00 670 ALA A O 1
ATOM 5173 N N . TYR A 1 671 ? -4.602 35.344 -24.571 1.00 88.94 671 TYR A N 1
ATOM 5174 C CA . TYR A 1 671 ? -5.130 34.126 -23.957 1.00 88.94 671 TYR A CA 1
ATOM 5175 C C . TYR A 1 671 ? -5.020 32.922 -24.896 1.00 88.94 671 TYR A C 1
ATOM 5177 O O . TYR A 1 671 ? -5.853 32.668 -25.767 1.00 88.94 671 TYR A O 1
ATOM 5185 N N . VAL A 1 672 ? -3.952 32.154 -24.702 1.00 89.56 672 VAL A N 1
ATOM 5186 C CA . VAL A 1 672 ? -3.557 31.049 -25.584 1.00 89.56 672 VAL A CA 1
ATOM 5187 C C . VAL A 1 672 ? -4.616 29.943 -25.747 1.00 89.56 672 VAL A C 1
ATOM 5189 O O . VAL A 1 672 ? -4.802 29.492 -26.881 1.00 89.56 672 VAL A O 1
ATOM 5192 N N . PRO A 1 673 ? -5.365 29.519 -24.705 1.00 91.56 673 PRO A N 1
ATOM 5193 C CA . PRO A 1 673 ? -6.398 28.495 -24.870 1.00 91.56 673 PRO A CA 1
ATOM 5194 C C . PRO A 1 673 ? -7.483 28.858 -25.895 1.00 91.56 673 PRO A C 1
ATOM 5196 O O . PRO A 1 673 ? -7.910 27.988 -26.650 1.00 91.56 673 PRO A O 1
ATOM 5199 N N . ALA A 1 674 ? -7.892 30.130 -25.985 1.00 89.06 674 ALA A N 1
ATOM 5200 C CA . ALA A 1 674 ? -8.906 30.562 -26.954 1.00 89.06 674 ALA A CA 1
ATOM 5201 C C . ALA A 1 674 ? -8.431 30.363 -28.405 1.00 89.06 674 ALA A C 1
ATOM 5203 O O . ALA A 1 674 ? -9.183 29.862 -29.240 1.00 89.06 674 ALA A O 1
ATOM 5204 N N . LYS A 1 675 ? -7.153 30.656 -28.688 1.00 92.19 675 LYS A N 1
ATOM 5205 C CA . LYS A 1 675 ? -6.536 30.434 -30.008 1.00 92.19 675 LYS A CA 1
ATOM 5206 C C . LYS A 1 675 ? -6.485 28.955 -30.381 1.00 92.19 675 LYS A C 1
ATOM 5208 O O . LYS A 1 675 ? -6.746 28.607 -31.529 1.00 92.19 675 LYS A O 1
ATOM 5213 N N . TYR A 1 676 ? -6.189 28.083 -29.416 1.00 92.38 676 TYR A N 1
ATOM 5214 C CA . TYR A 1 676 ? -6.180 26.635 -29.636 1.00 92.38 676 TYR A CA 1
ATOM 5215 C C . TYR A 1 676 ? -7.567 26.098 -30.003 1.00 92.38 676 TYR A C 1
ATOM 5217 O O . TYR A 1 676 ? -7.704 25.314 -30.948 1.00 92.38 676 TYR A O 1
ATOM 5225 N N . PHE A 1 677 ? -8.603 26.519 -29.276 1.00 88.81 677 PHE A N 1
ATOM 5226 C CA . PHE A 1 677 ? -9.963 26.062 -29.553 1.00 88.81 677 PHE A CA 1
ATOM 5227 C C . PHE A 1 677 ? -10.517 26.639 -30.857 1.00 88.81 677 PHE A C 1
ATOM 5229 O O . PHE A 1 677 ? -11.161 25.897 -31.596 1.00 88.81 677 PHE A O 1
ATOM 5236 N N . LEU A 1 678 ? -10.174 27.885 -31.207 1.00 90.56 678 LEU A N 1
ATOM 5237 C CA . LEU A 1 678 ? -10.457 28.436 -32.533 1.00 90.56 678 LEU A CA 1
ATOM 5238 C C . LEU A 1 678 ? -9.799 27.604 -33.643 1.00 90.56 678 LEU A C 1
ATOM 5240 O O . LEU A 1 678 ? -10.477 27.183 -34.578 1.00 90.56 678 LEU A O 1
ATOM 5244 N N . ALA A 1 679 ? -8.498 27.324 -33.520 1.00 88.75 679 ALA A N 1
ATOM 5245 C CA . ALA A 1 679 ? -7.759 26.520 -34.493 1.00 88.75 679 ALA A CA 1
ATOM 5246 C C . ALA A 1 679 ? -8.387 25.130 -34.668 1.00 88.75 679 ALA A C 1
ATOM 5248 O O . ALA A 1 679 ? -8.593 24.671 -35.787 1.00 88.75 679 ALA A O 1
ATOM 5249 N N . THR A 1 680 ? -8.771 24.494 -33.560 1.00 86.69 680 THR A N 1
ATOM 5250 C CA . THR A 1 680 ? -9.398 23.164 -33.561 1.00 86.69 680 THR A CA 1
ATOM 5251 C C . THR A 1 680 ? -10.785 23.165 -34.187 1.00 86.69 680 THR A C 1
ATOM 5253 O O . THR A 1 680 ? -11.127 22.222 -34.900 1.00 86.69 680 THR A O 1
ATOM 5256 N N . ALA A 1 681 ? -11.575 24.217 -33.971 1.00 84.25 681 ALA A N 1
ATOM 5257 C CA . ALA A 1 681 ? -12.864 24.369 -34.630 1.00 84.25 681 ALA A CA 1
ATOM 5258 C C . ALA A 1 681 ? -12.689 24.571 -36.147 1.00 84.25 681 ALA A C 1
ATOM 5260 O O . ALA A 1 681 ? -13.334 23.876 -36.926 1.00 84.25 681 ALA A O 1
ATOM 5261 N N . LEU A 1 682 ? -11.753 25.431 -36.572 1.00 86.31 682 LEU A N 1
ATOM 5262 C CA . LEU A 1 682 ? -11.437 25.654 -37.990 1.00 86.31 682 LEU A CA 1
ATOM 5263 C C . LEU A 1 682 ? -10.943 24.374 -38.681 1.00 86.31 682 LEU A C 1
ATOM 5265 O O . LEU A 1 682 ? -11.425 24.047 -39.765 1.00 86.31 682 LEU A O 1
ATOM 5269 N N . HIS A 1 683 ? -10.050 23.609 -38.038 1.00 84.69 683 HIS A N 1
ATOM 5270 C CA . HIS A 1 683 ? -9.477 22.355 -38.563 1.00 84.69 683 HIS A CA 1
ATOM 5271 C C . HIS A 1 683 ? -10.543 21.307 -38.902 1.00 84.69 683 HIS A C 1
ATOM 5273 O O . HIS A 1 683 ? -10.369 20.521 -39.831 1.00 84.69 683 HIS A O 1
ATOM 5279 N N . ARG A 1 684 ? -11.662 21.301 -38.168 1.00 81.00 684 ARG A N 1
ATOM 5280 C CA . ARG A 1 684 ? -12.783 20.365 -38.355 1.00 81.00 684 ARG A CA 1
ATOM 5281 C C . ARG A 1 684 ? -13.750 20.761 -39.474 1.00 81.00 684 ARG A C 1
ATOM 5283 O O . ARG A 1 684 ? -14.715 20.043 -39.711 1.00 81.00 684 ARG A O 1
ATOM 5290 N N . THR A 1 685 ? -13.514 21.881 -40.151 1.00 81.69 685 THR A N 1
ATOM 5291 C CA . THR A 1 685 ? -14.388 22.398 -41.214 1.00 81.69 685 THR A CA 1
ATOM 5292 C C . THR A 1 685 ? -13.647 22.515 -42.543 1.00 81.69 685 THR A C 1
ATOM 5294 O O . THR A 1 685 ? -12.438 22.289 -42.627 1.00 81.69 685 THR A O 1
ATOM 5297 N N . ALA A 1 686 ? -14.355 22.952 -43.587 1.00 79.00 686 ALA A N 1
ATOM 5298 C CA . ALA A 1 686 ? -13.740 23.347 -44.853 1.00 79.00 686 ALA A CA 1
ATOM 5299 C C . ALA A 1 686 ? -12.685 24.467 -44.689 1.00 79.00 686 ALA A C 1
ATOM 5301 O O . ALA A 1 686 ? -11.777 24.575 -45.506 1.00 79.00 686 ALA A O 1
ATOM 5302 N N . GLN A 1 687 ? -12.725 25.244 -43.596 1.00 79.94 687 GLN A N 1
ATOM 5303 C CA . GLN A 1 687 ? -11.762 26.315 -43.298 1.00 79.94 687 GLN A CA 1
ATOM 5304 C C . GLN A 1 687 ? -10.453 25.810 -42.661 1.00 79.94 687 GLN A C 1
ATOM 5306 O O . GLN A 1 687 ? -9.693 26.600 -42.098 1.00 79.94 687 GLN A O 1
ATOM 5311 N N . ARG A 1 688 ? -10.153 24.507 -42.739 1.00 79.69 688 ARG A N 1
ATOM 5312 C CA . ARG A 1 688 ? -8.972 23.885 -42.110 1.00 79.69 688 ARG A CA 1
ATOM 5313 C C . ARG A 1 688 ? -7.641 24.557 -42.448 1.00 79.69 688 ARG A C 1
ATOM 5315 O O . ARG A 1 688 ? -6.724 24.537 -41.633 1.00 79.69 688 ARG A O 1
ATOM 5322 N N . GLU A 1 689 ? -7.523 25.183 -43.617 1.00 80.00 689 GLU A N 1
ATOM 5323 C CA . GLU A 1 689 ? -6.299 25.886 -44.017 1.00 80.00 689 GLU A CA 1
ATOM 5324 C C . GLU A 1 689 ? -6.004 27.114 -43.148 1.00 80.00 689 GLU A C 1
ATOM 5326 O O . GLU A 1 689 ? -4.840 27.455 -42.939 1.00 80.00 689 GLU A O 1
ATOM 5331 N N . GLN A 1 690 ? -7.043 27.716 -42.563 1.00 86.88 690 GLN A N 1
ATOM 5332 C CA . GLN A 1 690 ? -6.928 28.841 -41.637 1.00 86.88 690 GLN A CA 1
ATOM 5333 C C . GLN A 1 690 ? -6.478 28.403 -40.232 1.00 86.88 690 GLN A C 1
ATOM 5335 O O . GLN A 1 690 ? -6.079 29.245 -39.431 1.00 86.88 690 GLN A O 1
ATOM 5340 N N . ALA A 1 691 ? -6.512 27.104 -39.904 1.00 87.38 691 ALA A N 1
ATOM 5341 C CA . ALA A 1 691 ? -6.158 26.600 -38.573 1.00 87.38 691 ALA A CA 1
ATOM 5342 C C . ALA A 1 691 ? -4.645 26.645 -38.292 1.00 87.38 691 ALA A C 1
ATOM 5344 O O . ALA A 1 691 ? -4.229 26.918 -37.163 1.00 87.38 691 ALA A O 1
ATOM 5345 N N . GLY A 1 692 ? -3.817 26.411 -39.318 1.00 88.88 692 GLY A N 1
ATOM 5346 C CA . GLY A 1 692 ? -2.355 26.339 -39.203 1.00 88.88 692 GLY A CA 1
ATOM 5347 C C . GLY A 1 692 ? -1.718 27.570 -38.537 1.00 88.88 692 GLY A C 1
ATOM 5348 O O . GLY A 1 692 ? -1.005 27.411 -37.542 1.00 88.88 692 GLY A O 1
ATOM 5349 N N . PRO A 1 693 ? -2.006 28.802 -38.998 1.00 92.69 693 PRO A N 1
ATOM 5350 C CA . PRO A 1 693 ? -1.504 30.023 -38.367 1.00 92.69 693 PRO A CA 1
ATOM 5351 C C . PRO A 1 693 ? -1.842 30.135 -36.873 1.00 92.69 693 PRO A C 1
ATOM 5353 O O . PRO A 1 693 ? -0.986 30.527 -36.079 1.00 92.69 693 PRO A O 1
ATOM 5356 N N . TYR A 1 694 ? -3.051 29.746 -36.457 1.00 93.00 694 TYR A N 1
ATOM 5357 C CA . TYR A 1 694 ? -3.450 29.795 -35.048 1.00 93.00 694 TYR A CA 1
ATOM 5358 C C . TYR A 1 694 ? -2.746 28.731 -34.202 1.00 93.00 694 TYR A C 1
ATOM 5360 O O . TYR A 1 694 ? -2.291 29.048 -33.102 1.00 93.00 694 TYR A O 1
ATOM 5368 N N . TYR A 1 695 ? -2.573 27.505 -34.706 1.00 94.00 695 TYR A N 1
ATOM 5369 C CA . TYR A 1 695 ? -1.767 26.500 -34.005 1.00 94.00 695 TYR A CA 1
ATOM 5370 C C . TYR A 1 695 ? -0.311 26.944 -33.840 1.00 94.00 695 TYR A C 1
ATOM 5372 O O . TYR A 1 695 ? 0.268 26.755 -32.770 1.00 94.00 695 TYR A O 1
ATOM 5380 N N . LEU A 1 696 ? 0.272 27.605 -34.845 1.00 93.06 696 LEU A N 1
ATOM 5381 C CA . LEU A 1 696 ? 1.625 28.154 -34.746 1.00 93.06 696 LEU A CA 1
ATOM 5382 C C . LEU A 1 696 ? 1.717 29.268 -33.689 1.00 93.06 696 LEU A C 1
ATOM 5384 O O . LEU A 1 696 ? 2.671 29.309 -32.911 1.00 93.06 696 LEU A O 1
ATOM 5388 N N . GLN A 1 697 ? 0.705 30.137 -33.606 1.00 93.12 697 GLN A N 1
ATOM 5389 C CA . GLN A 1 697 ? 0.611 31.134 -32.535 1.00 93.12 697 GLN A CA 1
ATOM 5390 C C . GLN A 1 697 ? 0.502 30.483 -31.150 1.00 93.12 697 GLN A C 1
ATOM 5392 O O . GLN A 1 697 ? 1.120 30.974 -30.207 1.00 93.12 697 GLN A O 1
ATOM 5397 N N . VAL A 1 698 ? -0.245 29.382 -31.018 1.00 93.38 698 VAL A N 1
ATOM 5398 C CA . VAL A 1 698 ? -0.355 28.630 -29.758 1.00 93.38 698 VAL A CA 1
ATOM 5399 C C . VAL A 1 698 ? 0.996 28.056 -29.352 1.00 93.38 698 VAL A C 1
ATOM 5401 O O . VAL A 1 698 ? 1.410 28.258 -28.216 1.00 93.38 698 VAL A O 1
ATOM 5404 N N . VAL A 1 699 ? 1.719 27.417 -30.275 1.00 93.56 699 VAL A N 1
ATOM 5405 C CA . VAL A 1 699 ? 3.061 26.867 -30.017 1.00 93.56 699 VAL A CA 1
ATOM 5406 C C . VAL A 1 699 ? 4.031 27.955 -29.544 1.00 93.56 699 VAL A C 1
ATOM 5408 O O . VAL A 1 699 ? 4.743 27.752 -28.562 1.00 93.56 699 VAL A O 1
ATOM 5411 N N . ARG A 1 700 ? 4.021 29.133 -30.182 1.00 93.81 700 ARG A N 1
ATOM 5412 C CA . ARG A 1 700 ? 4.887 30.264 -29.803 1.00 93.81 700 ARG A CA 1
ATOM 5413 C C . ARG A 1 700 ? 4.528 30.879 -28.458 1.00 93.81 700 ARG A C 1
ATOM 5415 O O . ARG A 1 700 ? 5.411 31.194 -27.663 1.00 93.81 700 ARG A O 1
ATOM 5422 N N . ALA A 1 701 ? 3.235 31.065 -28.211 1.00 89.62 701 ALA A N 1
ATOM 5423 C CA . ALA A 1 701 ? 2.750 31.750 -27.023 1.00 89.62 701 ALA A CA 1
ATOM 5424 C C . ALA A 1 701 ? 2.757 30.845 -25.782 1.00 89.62 701 ALA A C 1
ATOM 5426 O O . ALA A 1 701 ? 3.109 31.314 -24.699 1.00 89.62 701 ALA A O 1
ATOM 5427 N N . ASP A 1 702 ? 2.410 29.561 -25.927 1.00 90.38 702 ASP A N 1
ATOM 5428 C CA . ASP A 1 702 ? 2.502 28.556 -24.862 1.00 90.38 702 ASP A CA 1
ATOM 5429 C C . ASP A 1 702 ? 3.959 28.162 -24.611 1.00 90.38 702 ASP A C 1
ATOM 5431 O O . ASP A 1 702 ? 4.359 28.056 -23.457 1.00 90.38 702 ASP A O 1
ATOM 5435 N N . ALA A 1 703 ? 4.778 28.050 -25.663 1.00 88.81 703 ALA A N 1
ATOM 5436 C CA . ALA A 1 703 ? 6.213 27.776 -25.605 1.00 88.81 703 ALA A CA 1
ATOM 5437 C C . ALA A 1 703 ? 6.582 26.540 -24.764 1.00 88.81 703 ALA A C 1
ATOM 5439 O O . ALA A 1 703 ? 7.512 26.572 -23.958 1.00 88.81 703 ALA A O 1
ATOM 5440 N N . GLY A 1 704 ? 5.825 25.453 -24.913 1.00 81.94 704 GLY A N 1
ATOM 5441 C CA . GLY A 1 704 ? 6.037 24.207 -24.174 1.00 81.94 704 GLY A CA 1
ATOM 5442 C C . GLY A 1 704 ? 5.663 24.272 -22.691 1.00 81.94 704 GLY A C 1
ATOM 5443 O O . GLY A 1 704 ? 5.978 23.339 -21.956 1.00 81.94 704 GLY A O 1
ATOM 5444 N N . ARG A 1 705 ? 5.004 25.348 -22.228 1.00 80.50 705 ARG A N 1
ATOM 5445 C CA . ARG A 1 705 ? 4.524 25.453 -20.840 1.00 80.50 705 ARG A CA 1
ATOM 5446 C C . ARG A 1 705 ? 3.417 24.441 -20.549 1.00 80.50 705 ARG A C 1
ATOM 5448 O O . ARG A 1 705 ? 3.319 23.949 -19.427 1.00 80.50 705 ARG A O 1
ATOM 5455 N N . THR A 1 706 ? 2.565 24.127 -21.522 1.00 82.50 706 THR A N 1
ATOM 5456 C CA . THR A 1 706 ? 1.428 23.233 -21.302 1.00 82.50 706 THR A CA 1
ATOM 5457 C C . THR A 1 706 ? 1.284 22.194 -22.401 1.00 82.50 706 THR A C 1
ATOM 5459 O O . THR A 1 706 ? 1.966 22.199 -23.426 1.00 82.50 706 THR A O 1
ATOM 5462 N N . ASN A 1 707 ? 0.360 21.259 -22.188 1.00 79.69 707 ASN A N 1
ATOM 5463 C CA . ASN A 1 707 ? 0.019 20.256 -23.184 1.00 79.69 707 ASN A CA 1
ATOM 5464 C C . ASN A 1 707 ? -0.551 20.856 -24.486 1.00 79.69 707 ASN A C 1
ATOM 5466 O O . ASN A 1 707 ? -0.638 20.118 -25.465 1.00 79.69 707 ASN A O 1
ATOM 5470 N N . LEU A 1 708 ? -0.906 22.156 -24.518 1.00 86.62 708 LEU A N 1
ATOM 5471 C CA . LEU A 1 708 ? -1.348 22.865 -25.727 1.00 86.62 708 LEU A CA 1
ATOM 5472 C C . LEU A 1 708 ? -0.270 22.894 -26.813 1.00 86.62 708 LEU A C 1
ATOM 5474 O O . LEU A 1 708 ? -0.613 22.768 -27.987 1.00 86.62 708 LEU A O 1
ATOM 5478 N N . THR A 1 709 ? 1.013 23.003 -26.451 1.00 89.75 709 THR A N 1
ATOM 5479 C CA . THR A 1 709 ? 2.104 22.975 -27.437 1.00 89.75 709 THR A CA 1
ATOM 5480 C C . THR A 1 709 ? 2.155 21.631 -28.173 1.00 89.75 709 THR A C 1
ATOM 5482 O O . THR A 1 709 ? 2.124 21.616 -29.401 1.00 89.75 709 THR A O 1
ATOM 5485 N N . CYS A 1 710 ? 2.141 20.498 -27.458 1.00 83.38 710 CYS A N 1
ATOM 5486 C CA . CYS A 1 710 ? 2.212 19.166 -28.080 1.00 83.38 710 CYS A CA 1
ATOM 5487 C C . CYS A 1 710 ? 1.010 18.875 -28.984 1.00 83.38 710 CYS A C 1
ATOM 5489 O O . CYS A 1 710 ? 1.172 18.419 -30.111 1.00 83.38 710 CYS A O 1
ATOM 5491 N N . ILE A 1 711 ? -0.205 19.163 -28.510 1.00 84.12 711 ILE A N 1
ATOM 5492 C CA . ILE A 1 711 ? -1.424 18.894 -29.289 1.00 84.12 711 ILE A CA 1
ATOM 5493 C C . ILE A 1 711 ? -1.571 19.847 -30.485 1.00 84.12 711 ILE A C 1
ATOM 5495 O O . ILE A 1 711 ? -2.187 19.476 -31.478 1.00 84.12 711 ILE A O 1
ATOM 5499 N N . SER A 1 712 ? -0.993 21.052 -30.421 1.00 91.50 712 SER A N 1
ATOM 5500 C CA . SER A 1 712 ? -0.954 21.977 -31.564 1.00 91.50 712 SER A CA 1
ATOM 5501 C C . SER A 1 712 ? 0.094 21.566 -32.597 1.00 91.50 712 SER A C 1
ATOM 5503 O O . SER A 1 712 ? -0.150 21.708 -33.789 1.00 91.50 712 SER A O 1
ATOM 5505 N N . LEU A 1 713 ? 1.239 21.024 -32.167 1.00 91.88 713 LEU A N 1
ATOM 5506 C CA . LEU A 1 713 ? 2.252 20.459 -33.066 1.00 91.88 713 LEU A CA 1
ATOM 5507 C C . LEU A 1 713 ? 1.744 19.202 -33.785 1.00 91.88 713 LEU A C 1
ATOM 5509 O O . LEU A 1 713 ? 1.990 19.050 -34.977 1.00 91.88 713 LEU A O 1
ATOM 5513 N N . ASP A 1 714 ? 0.981 18.352 -33.097 1.00 86.62 714 ASP A N 1
ATOM 5514 C CA . ASP A 1 714 ? 0.282 17.205 -33.696 1.00 86.62 714 ASP A CA 1
ATOM 5515 C C . ASP A 1 714 ? -0.745 17.649 -34.755 1.00 86.62 714 ASP A C 1
ATOM 5517 O O . ASP A 1 714 ? -0.770 17.137 -35.875 1.00 86.62 714 ASP A O 1
ATOM 5521 N N . ALA A 1 715 ? -1.542 18.676 -34.443 1.00 87.38 715 ALA A N 1
ATOM 5522 C CA . ALA A 1 715 ? -2.490 19.235 -35.401 1.00 87.38 715 ALA A CA 1
ATOM 5523 C C . ALA A 1 715 ? -1.789 19.887 -36.608 1.00 87.38 715 ALA A C 1
ATOM 5525 O O . ALA A 1 715 ? -2.209 19.676 -37.743 1.00 87.38 715 ALA A O 1
ATOM 5526 N N . LEU A 1 716 ? -0.688 20.621 -36.394 1.00 90.75 716 LEU A N 1
ATOM 5527 C CA . LEU A 1 716 ? 0.134 21.168 -37.480 1.00 90.75 716 LEU A CA 1
ATOM 5528 C C . LEU A 1 716 ? 0.704 20.065 -38.370 1.00 90.75 716 LEU A C 1
ATOM 5530 O O . LEU A 1 716 ? 0.668 20.203 -39.590 1.00 90.75 716 LEU A O 1
ATOM 5534 N N . HIS A 1 717 ? 1.173 18.965 -37.781 1.00 89.38 717 HIS A N 1
ATOM 5535 C CA . HIS A 1 717 ? 1.596 17.795 -38.541 1.00 89.38 717 HIS A CA 1
ATOM 5536 C C . HIS A 1 717 ? 0.484 17.314 -39.493 1.00 89.38 717 HIS A C 1
ATOM 5538 O O . HIS A 1 717 ? 0.759 17.152 -40.679 1.00 89.38 717 HIS A O 1
ATOM 5544 N N . ASP A 1 718 ? -0.763 17.169 -39.027 1.00 84.94 718 ASP A N 1
ATOM 5545 C CA . ASP A 1 718 ? -1.892 16.757 -39.883 1.00 84.94 718 ASP A CA 1
ATOM 5546 C C . ASP A 1 718 ? -2.187 17.787 -40.993 1.00 84.94 718 ASP A C 1
ATOM 5548 O O . ASP A 1 718 ? -2.439 17.413 -42.140 1.00 84.94 718 ASP A O 1
ATOM 5552 N N . VAL A 1 719 ? -2.087 19.091 -40.695 1.00 87.88 719 VAL A N 1
ATOM 5553 C CA . VAL A 1 719 ? -2.232 20.157 -41.707 1.00 87.88 719 VAL A CA 1
ATOM 5554 C C . VAL A 1 719 ? -1.178 20.019 -42.811 1.00 87.88 719 VAL A C 1
ATOM 5556 O O . VAL A 1 719 ? -1.522 20.053 -43.992 1.00 87.88 719 VAL A O 1
ATOM 5559 N N . TYR A 1 720 ? 0.098 19.854 -42.454 1.00 89.31 720 TYR A N 1
ATOM 5560 C CA . TYR A 1 720 ? 1.190 19.757 -43.428 1.00 89.31 720 TYR A CA 1
ATOM 5561 C C . TYR A 1 720 ? 1.216 18.413 -44.165 1.00 89.31 720 TYR A C 1
ATOM 5563 O O . TYR A 1 720 ? 1.486 18.389 -45.366 1.00 89.31 720 TYR A O 1
ATOM 5571 N N . ALA A 1 721 ? 0.864 17.314 -43.494 1.00 84.31 721 ALA A N 1
ATOM 5572 C CA . ALA A 1 721 ? 0.713 16.005 -44.123 1.00 84.31 721 ALA A CA 1
ATOM 5573 C C . ALA A 1 721 ? -0.361 16.041 -45.223 1.00 84.31 721 ALA A C 1
ATOM 5575 O O . ALA A 1 721 ? -0.120 15.580 -46.335 1.00 84.31 721 ALA A O 1
ATOM 5576 N N . LYS A 1 722 ? -1.509 16.686 -44.965 1.00 84.06 722 LYS A N 1
ATOM 5577 C CA . LYS A 1 722 ? -2.578 16.877 -45.964 1.00 84.06 722 LYS A CA 1
ATOM 5578 C C . LYS A 1 722 ? -2.192 17.795 -47.122 1.00 84.06 722 LYS A C 1
ATOM 5580 O O . LYS A 1 722 ? -2.754 17.659 -48.202 1.00 84.06 722 LYS A O 1
ATOM 5585 N N . LYS A 1 723 ? -1.234 18.702 -46.915 1.00 86.00 723 LYS A N 1
ATOM 5586 C CA . LYS A 1 723 ? -0.632 19.533 -47.973 1.00 86.00 723 LYS A CA 1
ATOM 5587 C C . LYS A 1 723 ? 0.492 18.821 -48.734 1.00 86.00 723 LYS A C 1
ATOM 5589 O O . LYS A 1 723 ? 1.184 19.462 -49.516 1.00 86.00 723 LYS A O 1
ATOM 5594 N N . ASN A 1 724 ? 0.693 17.524 -48.488 1.00 87.00 724 ASN A N 1
ATOM 5595 C CA . ASN A 1 724 ? 1.769 16.723 -49.065 1.00 87.00 724 ASN A CA 1
ATOM 5596 C C . ASN A 1 724 ? 3.173 17.301 -48.789 1.00 87.00 724 ASN A C 1
ATOM 5598 O O . ASN A 1 724 ? 4.064 17.246 -49.632 1.00 87.00 724 ASN A O 1
ATOM 5602 N N . LYS A 1 725 ? 3.372 17.876 -47.591 1.00 91.44 725 LYS A N 1
ATOM 5603 C CA . LYS A 1 725 ? 4.650 18.436 -47.121 1.00 91.44 725 LYS A CA 1
ATOM 5604 C C . LYS A 1 725 ? 5.252 17.549 -46.018 1.00 91.44 725 LYS A C 1
ATOM 5606 O O . LYS A 1 725 ? 5.160 17.888 -44.833 1.00 91.44 725 LYS A O 1
ATOM 5611 N N . PRO A 1 726 ? 5.865 16.401 -46.362 1.00 88.19 726 PRO A N 1
ATOM 5612 C CA . PRO A 1 726 ? 6.253 15.382 -45.385 1.00 88.19 726 PRO A CA 1
ATOM 5613 C C . PRO A 1 726 ? 7.365 15.834 -44.431 1.00 88.19 726 PRO A C 1
ATOM 5615 O O . PRO A 1 726 ? 7.347 15.465 -43.260 1.00 88.19 726 PRO A O 1
ATOM 5618 N N . MET A 1 727 ? 8.307 16.669 -44.879 1.00 93.12 727 MET A N 1
ATOM 5619 C CA . MET A 1 727 ? 9.388 17.164 -44.015 1.00 93.12 727 MET A CA 1
ATOM 5620 C C . MET A 1 727 ? 8.883 18.153 -42.962 1.00 93.12 727 MET A C 1
ATOM 5622 O O . MET A 1 727 ? 9.270 18.047 -41.803 1.00 93.12 727 MET A O 1
ATOM 5626 N N . ALA A 1 728 ? 7.949 19.038 -43.321 1.00 91.88 728 ALA A N 1
ATOM 5627 C CA . ALA A 1 728 ? 7.261 19.904 -42.362 1.00 91.88 728 ALA A CA 1
ATOM 5628 C C . ALA A 1 728 ? 6.461 19.087 -41.336 1.00 91.88 728 ALA A C 1
ATOM 5630 O O . ALA A 1 728 ? 6.503 19.363 -40.137 1.00 91.88 728 ALA A O 1
ATOM 5631 N N . ALA A 1 729 ? 5.780 18.037 -41.803 1.00 90.06 729 ALA A N 1
ATOM 5632 C CA . ALA A 1 729 ? 5.034 17.117 -40.957 1.00 90.06 729 ALA A CA 1
ATOM 5633 C C . ALA A 1 729 ? 5.964 16.403 -39.949 1.00 90.06 729 ALA A C 1
ATOM 5635 O O . ALA A 1 729 ? 5.693 16.403 -38.747 1.00 90.06 729 ALA A O 1
ATOM 5636 N N . ILE A 1 730 ? 7.108 15.882 -40.410 1.00 90.88 730 ILE A N 1
ATOM 5637 C CA . ILE A 1 730 ? 8.138 15.264 -39.557 1.00 90.88 730 ILE A CA 1
ATOM 5638 C C . ILE A 1 730 ? 8.758 16.289 -38.600 1.00 90.88 730 ILE A C 1
ATOM 5640 O O . ILE A 1 730 ? 8.949 15.974 -37.428 1.00 90.88 730 ILE A O 1
ATOM 5644 N N . TYR A 1 731 ? 9.022 17.518 -39.050 1.00 93.81 731 TYR A N 1
ATOM 5645 C CA . TYR A 1 731 ? 9.556 18.594 -38.212 1.00 93.81 731 TYR A CA 1
ATOM 5646 C C . TYR A 1 731 ? 8.608 18.933 -37.051 1.00 93.81 731 TYR A C 1
ATOM 5648 O O . TYR A 1 731 ? 9.045 19.050 -35.906 1.00 93.81 731 TYR A O 1
ATOM 5656 N N . CYS A 1 732 ? 7.299 19.021 -37.312 1.00 92.44 732 CYS A N 1
ATOM 5657 C CA . CYS A 1 732 ? 6.279 19.221 -36.280 1.00 92.44 732 CYS A CA 1
ATOM 5658 C C . CYS A 1 732 ? 6.235 18.066 -35.267 1.00 92.44 732 CYS A C 1
ATOM 5660 O O . CYS A 1 732 ? 6.206 18.312 -34.059 1.00 92.44 732 CYS A O 1
ATOM 5662 N N . LEU A 1 733 ? 6.282 16.813 -35.733 1.00 88.69 733 LEU A N 1
ATOM 5663 C CA . LEU A 1 733 ? 6.308 15.644 -34.849 1.00 88.69 733 LEU A CA 1
ATOM 5664 C C . LEU A 1 733 ? 7.594 15.582 -34.012 1.00 88.69 733 LEU A C 1
ATOM 5666 O O . LEU A 1 733 ? 7.536 15.339 -32.808 1.00 88.69 733 LEU A O 1
ATOM 5670 N N . ALA A 1 734 ? 8.747 15.860 -34.622 1.00 89.88 734 ALA A N 1
ATOM 5671 C CA . ALA A 1 734 ? 10.034 15.945 -33.939 1.00 89.88 734 ALA A CA 1
ATOM 5672 C C . ALA A 1 734 ? 10.034 17.053 -32.875 1.00 89.88 734 ALA A C 1
ATOM 5674 O O . ALA A 1 734 ? 10.505 16.845 -31.757 1.00 89.88 734 ALA A O 1
ATOM 5675 N N . ALA A 1 735 ? 9.430 18.204 -33.177 1.00 91.75 735 ALA A N 1
ATOM 5676 C CA . ALA A 1 735 ? 9.230 19.268 -32.205 1.00 91.75 735 ALA A CA 1
ATOM 5677 C C . ALA A 1 735 ? 8.289 18.862 -31.066 1.00 91.75 735 ALA A C 1
ATOM 5679 O O . ALA A 1 735 ? 8.540 19.222 -29.917 1.00 91.75 735 ALA A O 1
ATOM 5680 N N . SER A 1 736 ? 7.254 18.061 -31.337 1.00 88.62 736 SER A N 1
ATOM 5681 C CA . SER A 1 736 ? 6.413 17.510 -30.271 1.00 88.62 736 SER A CA 1
ATOM 5682 C C . SER A 1 736 ? 7.182 16.522 -29.389 1.00 88.62 736 SER A C 1
ATOM 5684 O O . SER A 1 736 ? 6.993 16.540 -28.174 1.00 88.62 736 SER A O 1
ATOM 5686 N N . LEU A 1 737 ? 8.049 15.685 -29.970 1.00 84.94 737 LEU A N 1
ATOM 5687 C CA . LEU A 1 737 ? 8.912 14.754 -29.229 1.00 84.94 737 LEU A CA 1
ATOM 5688 C C . LEU A 1 737 ? 9.990 15.471 -28.408 1.00 84.94 737 LEU A C 1
ATOM 5690 O O . LEU A 1 737 ? 10.427 14.957 -27.385 1.00 84.94 737 LEU A O 1
ATOM 5694 N N . TYR A 1 738 ? 10.409 16.664 -28.825 1.00 87.19 738 TYR A N 1
ATOM 5695 C CA . TYR A 1 738 ? 11.312 17.495 -28.034 1.00 87.19 738 TYR A CA 1
ATOM 5696 C C . TYR A 1 738 ? 10.647 18.010 -26.747 1.00 87.19 738 TYR A C 1
ATOM 5698 O O . TYR A 1 738 ? 11.308 18.135 -25.716 1.00 87.19 738 TYR A O 1
ATOM 5706 N N . VAL A 1 739 ? 9.341 18.305 -26.794 1.00 80.69 739 VAL A N 1
ATOM 5707 C CA . VAL A 1 739 ? 8.573 18.702 -25.602 1.00 80.69 739 VAL A CA 1
ATOM 5708 C C . VAL A 1 739 ? 8.305 17.498 -24.697 1.00 80.69 739 VAL A C 1
ATOM 5710 O O . VAL A 1 739 ? 8.444 17.626 -23.485 1.00 80.69 739 VAL A O 1
ATOM 5713 N N . ASP A 1 740 ? 7.944 16.346 -25.272 1.00 74.31 740 ASP A N 1
ATOM 5714 C CA . ASP A 1 740 ? 7.688 15.094 -24.549 1.00 74.31 740 ASP A CA 1
ATOM 5715 C C . ASP A 1 740 ? 8.094 13.873 -25.395 1.00 74.31 740 ASP A C 1
ATOM 5717 O O . ASP A 1 740 ? 7.338 13.412 -26.260 1.00 74.31 740 ASP A O 1
ATOM 5721 N N . LEU A 1 741 ? 9.281 13.317 -25.123 1.00 71.38 741 LEU A N 1
ATOM 5722 C CA . LEU A 1 741 ? 9.816 12.149 -25.833 1.00 71.38 741 LEU A CA 1
ATOM 5723 C C . LEU A 1 741 ? 9.031 10.872 -25.501 1.00 71.38 741 LEU A C 1
ATOM 5725 O O . LEU A 1 741 ? 9.091 9.904 -26.252 1.00 71.38 741 LEU A O 1
ATOM 5729 N N . ALA A 1 742 ? 8.284 10.855 -24.391 1.00 59.72 742 ALA A N 1
ATOM 5730 C CA . ALA A 1 742 ? 7.478 9.715 -23.968 1.00 59.72 742 ALA A CA 1
ATOM 5731 C C . ALA A 1 742 ? 6.058 9.735 -24.554 1.00 59.72 742 ALA A C 1
ATOM 5733 O O . ALA A 1 742 ? 5.255 8.869 -24.199 1.00 59.72 742 ALA A O 1
ATOM 5734 N N . ASN A 1 743 ? 5.734 10.682 -25.445 1.00 63.91 743 ASN A N 1
ATOM 5735 C CA . ASN A 1 743 ? 4.406 10.802 -26.034 1.00 63.91 743 ASN A CA 1
ATOM 5736 C C . ASN A 1 743 ? 4.067 9.558 -26.888 1.00 63.91 743 ASN A C 1
ATOM 5738 O O . ASN A 1 743 ? 4.569 9.413 -28.008 1.00 63.91 743 ASN A O 1
ATOM 5742 N N . PRO A 1 744 ? 3.177 8.663 -26.412 1.00 54.94 744 PRO A N 1
ATOM 5743 C CA . PRO A 1 744 ? 2.973 7.351 -27.021 1.00 54.94 744 PRO A CA 1
ATOM 5744 C C . PRO A 1 744 ? 2.319 7.436 -28.404 1.00 54.94 744 PRO A C 1
ATOM 5746 O O . PRO A 1 744 ? 2.530 6.555 -29.234 1.00 54.94 744 PRO A O 1
ATOM 5749 N N . ARG A 1 745 ? 1.560 8.508 -28.675 1.00 62.56 745 ARG A N 1
ATOM 5750 C CA . ARG A 1 745 ? 0.952 8.753 -29.988 1.00 62.56 745 ARG A CA 1
ATOM 5751 C C . ARG A 1 745 ? 2.006 9.167 -31.012 1.00 62.56 745 ARG A C 1
ATOM 5753 O O . ARG A 1 745 ? 2.012 8.651 -32.122 1.00 62.56 745 ARG A O 1
ATOM 5760 N N . MET A 1 746 ? 2.931 10.050 -30.632 1.00 69.88 746 MET A N 1
ATOM 5761 C CA . MET A 1 746 ? 4.014 10.498 -31.519 1.00 69.88 746 MET A CA 1
ATOM 5762 C C . MET A 1 746 ? 4.986 9.357 -31.826 1.00 69.88 746 MET A C 1
ATOM 5764 O O . MET A 1 746 ? 5.364 9.152 -32.975 1.00 69.88 746 MET A O 1
ATOM 5768 N N . LEU A 1 747 ? 5.319 8.552 -30.817 1.00 66.50 747 LEU A N 1
ATOM 5769 C CA . LEU A 1 747 ? 6.174 7.376 -30.974 1.00 66.50 747 LEU A CA 1
ATOM 5770 C C . LEU A 1 747 ? 5.558 6.291 -31.875 1.00 66.50 747 LEU A C 1
ATOM 5772 O O . LEU A 1 747 ? 6.295 5.491 -32.443 1.00 66.50 747 LEU A O 1
ATOM 5776 N N . ALA A 1 748 ? 4.231 6.273 -32.038 1.00 63.53 748 ALA A N 1
ATOM 5777 C CA . ALA A 1 748 ? 3.544 5.405 -32.993 1.00 63.53 748 ALA A CA 1
ATOM 5778 C C . ALA A 1 748 ? 3.515 5.981 -34.423 1.00 63.53 748 ALA A C 1
ATOM 5780 O O . ALA A 1 748 ? 3.590 5.220 -35.386 1.00 63.53 748 ALA A O 1
ATOM 5781 N N . LEU A 1 749 ? 3.421 7.308 -34.572 1.00 67.56 749 LEU A N 1
ATOM 5782 C CA . LEU A 1 749 ? 3.280 7.985 -35.870 1.00 67.56 749 LEU A CA 1
ATOM 5783 C C . LEU A 1 749 ? 4.615 8.276 -36.568 1.00 67.56 749 LEU A C 1
ATOM 5785 O O . LEU A 1 749 ? 4.694 8.218 -37.794 1.00 67.56 749 LEU A O 1
ATOM 5789 N N . VAL A 1 750 ? 5.669 8.574 -35.806 1.00 76.69 750 VAL A N 1
ATOM 5790 C CA . VAL A 1 750 ? 6.969 8.989 -36.353 1.00 76.69 750 VAL A CA 1
ATOM 5791 C C . VAL A 1 750 ? 7.689 7.859 -37.107 1.00 76.69 750 VAL A C 1
ATOM 5793 O O . VAL A 1 750 ? 8.090 8.101 -38.244 1.00 76.69 750 VAL A O 1
ATOM 5796 N N . PRO A 1 751 ? 7.825 6.621 -36.585 1.00 79.38 751 PRO A N 1
ATOM 5797 C CA . PRO A 1 751 ? 8.581 5.572 -37.282 1.00 79.38 751 PRO A CA 1
ATOM 5798 C C . PRO A 1 751 ? 8.036 5.199 -38.677 1.00 79.38 751 PRO A C 1
ATOM 5800 O O . PRO A 1 751 ? 8.829 5.055 -39.608 1.00 79.38 751 PRO A O 1
ATOM 5803 N N . PRO A 1 752 ? 6.709 5.063 -38.901 1.00 75.19 752 PRO A N 1
ATOM 5804 C CA . PRO A 1 752 ? 6.163 4.883 -40.249 1.00 75.19 752 PRO A CA 1
ATOM 5805 C C . PRO A 1 752 ? 6.499 6.034 -41.209 1.00 75.19 752 PRO A C 1
ATOM 5807 O O . PRO A 1 752 ? 6.875 5.777 -42.350 1.00 75.19 752 PRO A O 1
ATOM 5810 N N . LEU A 1 753 ? 6.409 7.287 -40.750 1.00 79.19 753 LEU A N 1
ATOM 5811 C CA . LEU A 1 753 ? 6.700 8.464 -41.576 1.00 79.19 753 LEU A CA 1
ATOM 5812 C C . LEU A 1 753 ? 8.187 8.584 -41.928 1.00 79.19 753 LEU A C 1
ATOM 5814 O O . LEU A 1 753 ? 8.516 8.957 -43.053 1.00 79.19 753 LEU A O 1
ATOM 5818 N N . LEU A 1 754 ? 9.086 8.232 -41.005 1.00 84.50 754 LEU A N 1
ATOM 5819 C CA . LEU A 1 754 ? 10.527 8.206 -41.273 1.00 84.50 754 LEU A CA 1
ATOM 5820 C C . LEU A 1 754 ? 10.881 7.164 -42.341 1.00 84.50 754 LEU A C 1
ATOM 5822 O O . LEU A 1 754 ? 11.606 7.487 -43.281 1.00 84.50 754 LEU A O 1
ATOM 5826 N N . ARG A 1 755 ? 10.302 5.958 -42.261 1.00 83.81 755 ARG A N 1
ATOM 5827 C CA . ARG A 1 755 ? 10.493 4.902 -43.274 1.00 83.81 755 ARG A CA 1
ATOM 5828 C C . ARG A 1 755 ? 9.984 5.320 -44.651 1.00 83.81 755 ARG A C 1
ATOM 5830 O O . ARG A 1 755 ? 10.696 5.183 -45.639 1.00 83.81 755 ARG A O 1
ATOM 5837 N N . GLN A 1 756 ? 8.789 5.910 -44.721 1.00 82.06 756 GLN A N 1
ATOM 5838 C CA . GLN A 1 756 ? 8.223 6.417 -45.982 1.00 82.06 756 GLN A CA 1
ATOM 5839 C C . GLN A 1 756 ? 9.098 7.489 -46.652 1.00 82.06 756 GLN A C 1
ATOM 5841 O O . GLN A 1 756 ? 9.044 7.648 -47.867 1.00 82.06 756 GLN A O 1
ATOM 5846 N N . ASN A 1 757 ? 9.922 8.201 -45.879 1.00 85.12 757 ASN A N 1
ATOM 5847 C CA . ASN A 1 757 ? 10.782 9.278 -46.367 1.00 85.12 757 ASN A CA 1
ATOM 5848 C C . ASN A 1 757 ? 12.278 8.905 -46.408 1.00 85.12 757 ASN A C 1
ATOM 5850 O O . ASN A 1 757 ? 13.128 9.792 -46.527 1.00 85.12 757 ASN A O 1
ATOM 5854 N N . LYS A 1 758 ? 12.614 7.605 -46.345 1.00 89.69 758 LYS A N 1
ATOM 5855 C CA . LYS A 1 758 ? 13.996 7.086 -46.406 1.00 89.69 758 LYS A CA 1
ATOM 5856 C C . LYS A 1 758 ? 14.907 7.662 -45.306 1.00 89.69 758 LYS A C 1
ATOM 5858 O O . LYS A 1 758 ? 16.022 8.104 -45.588 1.00 89.69 758 LYS A O 1
ATOM 5863 N N . LEU A 1 759 ? 14.402 7.763 -44.073 1.00 87.25 759 LEU A N 1
ATOM 5864 C CA . LEU A 1 759 ? 15.121 8.235 -42.874 1.00 87.25 759 LEU A CA 1
ATOM 5865 C C . LEU A 1 759 ? 15.386 7.077 -41.895 1.00 87.25 759 LEU A C 1
ATOM 5867 O O . LEU A 1 759 ? 15.105 7.169 -40.697 1.00 87.25 759 LEU A O 1
ATOM 5871 N N . ASP A 1 760 ? 15.907 5.967 -42.417 1.00 83.19 760 ASP A N 1
ATOM 5872 C CA . ASP A 1 760 ? 16.050 4.697 -41.694 1.00 83.19 760 ASP A CA 1
ATOM 5873 C C . ASP A 1 760 ? 17.015 4.795 -40.505 1.00 83.19 760 ASP A C 1
ATOM 5875 O O . ASP A 1 760 ? 16.741 4.268 -39.430 1.00 83.19 760 ASP A O 1
ATOM 5879 N N . THR A 1 761 ? 18.105 5.556 -40.635 1.00 84.19 761 THR A N 1
ATOM 5880 C CA . THR A 1 761 ? 19.062 5.784 -39.538 1.00 84.19 761 THR A CA 1
ATOM 5881 C C . THR A 1 761 ? 18.398 6.451 -38.332 1.00 84.19 761 THR A C 1
ATOM 5883 O O . THR A 1 761 ? 18.648 6.086 -37.182 1.00 84.19 761 THR A O 1
ATOM 5886 N N . GLN A 1 762 ? 17.529 7.430 -38.577 1.00 85.44 762 GLN A N 1
ATOM 5887 C CA . GLN A 1 762 ? 16.808 8.161 -37.540 1.00 85.44 762 GLN A CA 1
ATOM 5888 C C . GLN A 1 762 ? 15.681 7.319 -36.940 1.00 85.44 762 GLN A C 1
ATOM 5890 O O . GLN A 1 762 ? 15.430 7.404 -35.738 1.00 85.44 762 GLN A O 1
ATOM 5895 N N . GLU A 1 763 ? 15.029 6.486 -37.752 1.00 84.31 763 GLU A N 1
ATOM 5896 C CA . GLU A 1 763 ? 14.036 5.522 -37.282 1.00 84.31 763 GLU A CA 1
ATOM 5897 C C . GLU A 1 763 ? 14.668 4.487 -36.346 1.00 84.31 763 GLU A C 1
ATOM 5899 O O . GLU A 1 763 ? 14.182 4.300 -35.231 1.00 84.31 763 GLU A O 1
ATOM 5904 N N . GLN A 1 764 ? 15.821 3.928 -36.718 1.00 78.69 764 GLN A N 1
ATOM 5905 C CA . GLN A 1 764 ? 16.596 3.022 -35.870 1.00 78.69 764 GLN A CA 1
ATOM 5906 C C . GLN A 1 764 ? 17.096 3.707 -34.591 1.00 78.69 764 GLN A C 1
ATOM 5908 O O . GLN A 1 764 ? 17.047 3.119 -33.508 1.00 78.69 764 GLN A O 1
ATOM 5913 N N . ALA A 1 765 ? 17.567 4.956 -34.681 1.00 79.50 765 ALA A N 1
ATOM 5914 C CA . ALA A 1 765 ? 17.992 5.731 -33.516 1.00 79.50 765 ALA A CA 1
ATOM 5915 C C . ALA A 1 765 ? 16.830 5.986 -32.540 1.00 79.50 765 ALA A C 1
ATOM 5917 O O . ALA A 1 765 ? 17.009 5.858 -31.327 1.00 79.50 765 ALA A O 1
ATOM 5918 N N . LEU A 1 766 ? 15.635 6.286 -33.057 1.00 74.06 766 LEU A N 1
ATOM 5919 C CA . LEU A 1 766 ? 14.422 6.438 -32.257 1.00 74.06 766 LEU A CA 1
ATOM 5920 C C . LEU A 1 766 ? 13.965 5.091 -31.667 1.00 74.06 766 LEU A C 1
ATOM 5922 O O . LEU A 1 766 ? 13.620 5.026 -30.489 1.00 74.06 766 LEU A O 1
ATOM 5926 N N . ALA A 1 767 ? 14.035 4.004 -32.439 1.00 67.44 767 ALA A N 1
ATOM 5927 C CA . ALA A 1 767 ? 13.679 2.650 -32.014 1.00 67.44 767 ALA A CA 1
ATOM 5928 C C . ALA A 1 767 ? 14.561 2.127 -30.868 1.00 67.44 767 ALA A C 1
ATOM 5930 O O . ALA A 1 767 ? 14.053 1.472 -29.961 1.00 67.44 767 ALA A O 1
ATOM 5931 N N . LYS A 1 768 ? 15.855 2.475 -30.841 1.00 67.62 768 LYS A N 1
ATOM 5932 C CA . LYS A 1 768 ? 16.779 2.132 -29.739 1.00 67.62 768 LYS A CA 1
ATOM 5933 C C . LYS A 1 768 ? 16.405 2.777 -28.398 1.00 67.62 768 LYS A C 1
ATOM 5935 O O . LYS A 1 768 ? 16.836 2.303 -27.350 1.00 67.62 768 LYS A O 1
ATOM 5940 N N . LEU A 1 769 ? 15.622 3.856 -28.416 1.00 57.22 769 LEU A N 1
ATOM 5941 C CA . LEU A 1 769 ? 15.142 4.554 -27.216 1.00 57.22 769 LEU A CA 1
ATOM 5942 C C . LEU A 1 769 ? 13.779 4.027 -26.746 1.00 57.22 769 LEU A C 1
ATOM 5944 O O . LEU A 1 769 ? 13.347 4.343 -25.636 1.00 57.22 769 LEU A O 1
ATOM 5948 N N . LEU A 1 770 ? 13.104 3.231 -27.580 1.00 50.34 770 LEU A N 1
ATOM 5949 C CA . LEU A 1 770 ? 11.801 2.647 -27.302 1.00 50.34 770 LEU A CA 1
ATOM 5950 C C . LEU A 1 770 ? 11.964 1.274 -26.635 1.00 50.34 770 LEU A C 1
ATOM 5952 O O . LEU A 1 770 ? 12.721 0.437 -27.124 1.00 50.34 770 LEU A O 1
ATOM 5956 N N . PRO A 1 771 ? 11.240 0.969 -25.542 1.00 43.31 771 PRO A N 1
ATOM 5957 C CA . PRO A 1 771 ? 11.204 -0.394 -25.031 1.00 43.31 771 PRO A CA 1
ATOM 5958 C C . PRO A 1 771 ? 10.688 -1.350 -26.120 1.00 43.31 771 PRO A C 1
ATOM 5960 O O . PRO A 1 771 ? 9.657 -1.092 -26.743 1.00 43.31 771 PRO A O 1
ATOM 5963 N N . SER A 1 772 ? 11.375 -2.484 -26.301 1.00 40.16 772 SER A N 1
ATOM 5964 C CA . SER A 1 772 ? 11.159 -3.515 -27.341 1.00 40.16 772 SER A CA 1
ATOM 5965 C C . SER A 1 772 ? 9.729 -4.060 -27.456 1.00 40.16 772 SER A C 1
ATOM 5967 O O . SER A 1 772 ? 9.381 -4.725 -28.425 1.00 40.16 772 SER A O 1
ATOM 5969 N N . GLN A 1 773 ? 8.865 -3.751 -26.493 1.00 40.53 773 GLN A N 1
ATOM 5970 C CA . GLN A 1 773 ? 7.445 -4.072 -26.520 1.00 40.53 773 GLN A CA 1
ATOM 5971 C C . GLN A 1 773 ? 6.631 -3.190 -27.487 1.00 40.53 773 GLN A C 1
ATOM 5973 O O . GLN A 1 773 ? 5.477 -3.529 -27.727 1.00 40.53 773 GLN A O 1
ATOM 5978 N N . LEU A 1 774 ? 7.169 -2.083 -28.027 1.00 40.78 774 LEU A N 1
ATOM 5979 C CA . LEU A 1 774 ? 6.440 -1.092 -28.849 1.00 40.78 774 LEU A CA 1
ATOM 5980 C C . LEU A 1 774 ? 6.501 -1.290 -30.378 1.00 40.78 774 LEU A C 1
ATOM 5982 O O . LEU A 1 774 ? 5.791 -0.576 -31.082 1.00 40.78 774 LEU A O 1
ATOM 5986 N N . ILE A 1 775 ? 7.266 -2.257 -30.896 1.00 49.81 775 ILE A N 1
ATOM 5987 C CA . ILE A 1 775 ? 7.502 -2.447 -32.342 1.00 49.81 775 ILE A CA 1
ATOM 5988 C C . ILE A 1 775 ? 6.808 -3.734 -32.827 1.00 49.81 775 ILE A C 1
ATOM 5990 O O . ILE A 1 775 ? 6.980 -4.791 -32.221 1.00 49.81 775 ILE A O 1
ATOM 5994 N N . ASN A 1 776 ? 6.013 -3.658 -33.905 1.00 49.38 776 ASN A N 1
ATOM 5995 C CA . ASN A 1 776 ? 5.442 -4.848 -34.554 1.00 49.38 776 ASN A CA 1
ATOM 5996 C C . ASN A 1 776 ? 6.534 -5.631 -35.307 1.00 49.38 776 ASN A C 1
ATOM 5998 O O . ASN A 1 776 ? 7.375 -5.001 -35.950 1.00 49.38 776 ASN A O 1
ATOM 6002 N N . PRO A 1 777 ? 6.503 -6.974 -35.308 1.00 54.25 777 PRO A N 1
ATOM 6003 C CA . PRO A 1 777 ? 7.380 -7.774 -36.154 1.00 54.25 777 PRO A CA 1
ATOM 6004 C C . PRO A 1 777 ? 7.053 -7.561 -37.648 1.00 54.25 777 PRO A C 1
ATOM 6006 O O . PRO A 1 777 ? 5.923 -7.183 -37.980 1.00 54.25 777 PRO A O 1
ATOM 6009 N N . PRO A 1 778 ? 8.014 -7.803 -38.560 1.00 62.12 778 PRO A N 1
ATOM 6010 C CA . PRO A 1 778 ? 7.760 -7.786 -40.001 1.00 62.12 778 PRO A CA 1
ATOM 6011 C C . PRO A 1 778 ? 6.672 -8.802 -40.382 1.00 62.12 778 PRO A C 1
ATOM 6013 O O . PRO A 1 778 ? 6.532 -9.841 -39.736 1.00 62.12 778 PRO A O 1
ATOM 6016 N N . ALA A 1 779 ? 5.903 -8.507 -41.437 1.00 58.75 779 ALA A N 1
ATOM 6017 C CA . ALA A 1 779 ? 4.726 -9.291 -41.832 1.00 58.75 779 ALA A CA 1
ATOM 6018 C C . ALA A 1 779 ? 5.035 -10.777 -42.103 1.00 58.75 779 ALA A C 1
ATOM 6020 O O . ALA A 1 779 ? 4.212 -11.634 -41.796 1.00 58.75 779 ALA A O 1
ATOM 6021 N N . SER A 1 780 ? 6.244 -11.092 -42.583 1.00 60.94 780 SER A N 1
ATOM 6022 C CA . SER A 1 780 ? 6.738 -12.463 -42.791 1.00 60.94 780 SER A CA 1
ATOM 6023 C C . SER A 1 780 ? 6.789 -13.312 -41.514 1.00 60.94 780 SER A C 1
ATOM 6025 O O . SER A 1 780 ? 6.766 -14.537 -41.592 1.00 60.94 780 SER A O 1
ATOM 6027 N N . ASN A 1 781 ? 6.859 -12.668 -40.345 1.00 67.56 781 ASN A N 1
ATOM 6028 C CA . ASN A 1 781 ? 6.990 -13.318 -39.040 1.00 67.56 781 ASN A CA 1
ATOM 6029 C C . ASN A 1 781 ? 5.652 -13.382 -38.283 1.00 67.56 781 ASN A C 1
ATOM 6031 O O . ASN A 1 781 ? 5.617 -13.822 -37.132 1.00 67.56 781 ASN A O 1
ATOM 6035 N N . LEU A 1 782 ? 4.555 -12.923 -38.897 1.00 77.56 782 LEU A N 1
ATOM 6036 C CA . LEU A 1 782 ? 3.217 -13.089 -38.342 1.00 77.56 782 LEU A CA 1
ATOM 6037 C C . LEU A 1 782 ? 2.687 -14.503 -38.637 1.00 77.56 782 LEU A C 1
ATOM 6039 O O . LEU A 1 782 ? 2.967 -15.070 -39.693 1.00 77.56 782 LEU A O 1
ATOM 6043 N N . PRO A 1 783 ? 1.922 -15.100 -37.710 1.00 79.19 783 PRO A N 1
ATOM 6044 C CA . PRO A 1 783 ? 1.380 -16.440 -37.892 1.00 79.19 783 PRO A CA 1
ATOM 6045 C C . PRO A 1 783 ? 0.308 -16.466 -38.988 1.00 79.19 783 PRO A C 1
ATOM 6047 O O . PRO A 1 783 ? -0.565 -15.598 -39.035 1.00 79.19 783 PRO A O 1
ATOM 6050 N N . ALA A 1 784 ? 0.354 -17.501 -39.828 1.00 80.31 784 ALA A N 1
ATOM 6051 C CA . ALA A 1 784 ? -0.654 -17.747 -40.852 1.00 80.31 784 ALA A CA 1
ATOM 6052 C C . ALA A 1 784 ? -1.945 -18.320 -40.248 1.00 80.31 784 ALA A C 1
ATOM 6054 O O . ALA A 1 784 ? -1.903 -19.104 -39.294 1.00 80.31 784 ALA A O 1
ATOM 6055 N N . LEU A 1 785 ? -3.096 -17.948 -40.814 1.00 85.25 785 LEU A N 1
ATOM 6056 C CA . LEU A 1 785 ? -4.396 -18.480 -40.398 1.00 85.25 785 LEU A CA 1
ATOM 6057 C C . LEU A 1 785 ? -4.855 -19.600 -41.347 1.00 85.25 785 LEU A C 1
ATOM 6059 O O . LEU A 1 785 ? -4.912 -19.371 -42.560 1.00 85.25 785 LEU A O 1
ATOM 6063 N N . PRO A 1 786 ? -5.241 -20.783 -40.832 1.00 85.25 786 PRO A N 1
ATOM 6064 C CA . PRO A 1 786 ? -5.694 -21.890 -41.669 1.00 85.25 786 PRO A CA 1
ATOM 6065 C C . PRO A 1 786 ? -6.962 -21.523 -42.455 1.00 85.25 786 PRO A C 1
ATOM 6067 O O . PRO A 1 786 ? -7.812 -20.746 -41.994 1.00 85.25 786 PRO A O 1
ATOM 6070 N N . ALA A 1 787 ? -7.088 -22.069 -43.664 1.00 80.12 787 ALA A N 1
ATOM 6071 C CA . ALA A 1 787 ? -8.307 -21.952 -44.453 1.00 80.12 787 ALA A CA 1
ATOM 6072 C C . ALA A 1 787 ? -9.424 -22.819 -43.836 1.00 80.12 787 ALA A C 1
ATOM 6074 O O . ALA A 1 787 ? -9.152 -23.930 -43.377 1.00 80.12 787 ALA A O 1
ATOM 6075 N N . PRO A 1 788 ? -10.678 -22.336 -43.780 1.00 82.50 788 PRO A N 1
ATOM 6076 C CA . PRO A 1 788 ? -11.797 -23.175 -43.382 1.00 82.50 788 PRO A CA 1
ATOM 6077 C C . PRO A 1 788 ? -12.088 -24.249 -44.443 1.00 82.50 788 PRO A C 1
ATOM 6079 O O . PRO A 1 788 ? -11.897 -23.986 -45.631 1.00 82.50 788 PRO A O 1
ATOM 6082 N N . PRO A 1 789 ? -12.578 -25.437 -44.042 1.00 80.38 789 PRO A N 1
ATOM 6083 C CA . PRO A 1 789 ? -12.938 -26.490 -44.985 1.00 80.38 789 PRO A CA 1
ATOM 6084 C C . PRO A 1 789 ? -14.104 -26.053 -45.881 1.00 80.38 789 PRO A C 1
ATOM 6086 O O . PRO A 1 789 ? -14.983 -25.304 -45.446 1.00 80.38 789 PRO A O 1
ATOM 6089 N N . ALA A 1 790 ? -14.115 -26.549 -47.124 1.00 71.50 790 ALA A N 1
ATOM 6090 C CA . ALA A 1 790 ? -15.091 -26.182 -48.156 1.00 71.50 790 ALA A CA 1
ATOM 6091 C C . ALA A 1 790 ? -16.549 -26.434 -47.733 1.00 71.50 790 ALA A C 1
ATOM 6093 O O . ALA A 1 790 ? -17.447 -25.693 -48.128 1.00 71.50 790 ALA A O 1
ATOM 6094 N N . GLN A 1 791 ? -16.772 -27.437 -46.881 1.00 73.00 791 GLN A N 1
ATOM 6095 C CA . GLN A 1 791 ? -18.049 -27.704 -46.229 1.00 73.00 791 GLN A CA 1
ATOM 6096 C C . GLN A 1 791 ? -17.840 -27.729 -44.712 1.00 73.00 791 GLN A C 1
ATOM 6098 O O . GLN A 1 791 ? -16.917 -28.363 -44.204 1.00 73.00 791 GLN A O 1
ATOM 6103 N N . SER A 1 792 ? -18.680 -27.003 -43.973 1.00 82.00 792 SER A N 1
ATOM 6104 C CA . SER A 1 792 ? -18.696 -27.010 -42.509 1.00 82.00 792 SER A CA 1
ATOM 6105 C C . SER A 1 792 ? -20.132 -27.209 -42.031 1.00 82.00 792 SER A C 1
ATOM 6107 O O . SER A 1 792 ? -21.031 -26.541 -42.549 1.00 82.00 792 SER A O 1
ATOM 6109 N N . PRO A 1 793 ? -20.377 -28.084 -41.042 1.00 87.69 793 PRO A N 1
ATOM 6110 C CA . PRO A 1 793 ? -21.711 -28.249 -40.485 1.00 87.69 793 PRO A CA 1
ATOM 6111 C C . PRO A 1 793 ? -22.172 -26.952 -39.812 1.00 87.69 793 PRO A C 1
ATOM 6113 O O . PRO A 1 793 ? -21.371 -26.230 -39.207 1.00 87.69 793 PRO A O 1
ATOM 6116 N N . LYS A 1 794 ? -23.474 -26.674 -39.901 1.00 90.19 794 LYS A N 1
ATOM 6117 C CA . LYS A 1 794 ? -24.115 -25.598 -39.143 1.00 90.19 794 LYS A CA 1
ATOM 6118 C C . LYS A 1 794 ? -24.445 -26.079 -37.733 1.00 90.19 794 LYS A C 1
ATOM 6120 O O . LYS A 1 794 ? -24.857 -27.221 -37.539 1.00 90.19 794 LYS A O 1
ATOM 6125 N N . TYR A 1 795 ? -24.281 -25.203 -36.753 1.00 90.94 795 TYR A N 1
ATOM 6126 C CA . TYR A 1 795 ? -24.549 -25.479 -35.346 1.00 90.94 795 TYR A CA 1
ATOM 6127 C C . TYR A 1 795 ? -25.729 -24.642 -34.853 1.00 90.94 795 TYR A C 1
ATOM 6129 O O . TYR A 1 795 ? -25.899 -23.496 -35.264 1.00 90.94 795 TYR A O 1
ATOM 6137 N N . SER A 1 796 ? -26.508 -25.195 -33.919 1.00 90.25 796 SER A N 1
ATOM 6138 C CA . SER A 1 796 ? -27.438 -24.398 -33.116 1.00 90.25 796 SER A CA 1
ATOM 6139 C C . SER A 1 796 ? -26.671 -23.391 -32.250 1.00 90.25 796 SER A C 1
ATOM 6141 O O . SER A 1 796 ? -25.490 -23.594 -31.953 1.00 90.25 796 SER A O 1
ATOM 6143 N N . ALA A 1 797 ? -27.343 -22.328 -31.796 1.00 87.44 797 ALA A N 1
ATOM 6144 C CA . ALA A 1 797 ? -26.738 -21.310 -30.931 1.00 87.44 797 ALA A CA 1
ATOM 6145 C C . ALA A 1 797 ? -26.099 -21.915 -29.664 1.00 87.44 797 ALA A C 1
ATOM 6147 O O . ALA A 1 797 ? -25.000 -21.521 -29.274 1.00 87.44 797 ALA A O 1
ATOM 6148 N N . GLU A 1 798 ? -26.742 -22.921 -29.066 1.00 87.12 798 GLU A N 1
ATOM 6149 C CA . GLU A 1 798 ? -26.229 -23.647 -27.902 1.00 87.12 798 GLU A CA 1
ATOM 6150 C C . GLU A 1 798 ? -24.930 -24.408 -28.216 1.00 87.12 798 GLU A C 1
ATOM 6152 O O . GLU A 1 798 ? -23.920 -24.219 -27.534 1.00 87.12 798 GLU A O 1
ATOM 6157 N N . LYS A 1 799 ? -24.917 -25.225 -29.281 1.00 87.19 799 LYS A N 1
ATOM 6158 C CA . LYS A 1 799 ? -23.721 -25.986 -29.685 1.00 87.19 799 LYS A CA 1
ATOM 6159 C C . LYS A 1 799 ? -22.578 -25.056 -30.099 1.00 87.19 799 LYS A C 1
ATOM 6161 O O . LYS A 1 799 ? -21.416 -25.322 -29.791 1.00 87.19 799 LYS A O 1
ATOM 6166 N N . LEU A 1 800 ? -22.898 -23.949 -30.769 1.00 91.06 800 LEU A N 1
ATOM 6167 C CA . LEU A 1 800 ? -21.935 -22.920 -31.152 1.00 91.06 800 LEU A CA 1
ATOM 6168 C C . LEU A 1 800 ? -21.321 -22.260 -29.915 1.00 91.06 800 LEU A C 1
ATOM 6170 O O . LEU A 1 800 ? -20.097 -22.143 -29.838 1.00 91.06 800 LEU A O 1
ATOM 6174 N N . PHE A 1 801 ? -22.141 -21.894 -28.926 1.00 88.88 801 PHE A N 1
ATOM 6175 C CA . PHE A 1 801 ? -21.659 -21.358 -27.657 1.00 88.88 801 PHE A CA 1
ATOM 6176 C C . PHE A 1 801 ? -20.716 -22.349 -26.969 1.00 88.88 801 PHE A C 1
ATOM 6178 O O . PHE A 1 801 ? -19.570 -21.996 -26.708 1.00 88.88 801 PHE A O 1
ATOM 6185 N N . GLN A 1 802 ? -21.129 -23.605 -26.775 1.00 84.44 802 GLN A N 1
ATOM 6186 C CA . GLN A 1 802 ? -20.298 -24.638 -26.140 1.00 84.44 802 GLN A CA 1
ATOM 6187 C C . GLN A 1 802 ? -18.941 -24.838 -26.835 1.00 84.44 802 GLN A C 1
ATOM 6189 O O . GLN A 1 802 ? -17.936 -25.077 -26.166 1.00 84.44 802 GLN A O 1
ATOM 6194 N N . LYS A 1 803 ? -18.891 -24.708 -28.166 1.00 85.69 803 LYS A N 1
ATOM 6195 C CA . LYS A 1 803 ? -17.658 -24.843 -28.952 1.00 85.69 803 LYS A CA 1
ATOM 6196 C C . LYS A 1 803 ? -16.761 -23.606 -28.875 1.00 85.69 803 LYS A C 1
ATOM 6198 O O . LYS A 1 803 ? -15.546 -23.733 -28.767 1.00 85.69 803 LYS A O 1
ATOM 6203 N N . ALA A 1 804 ? -17.344 -22.413 -28.943 1.00 89.69 804 ALA A N 1
ATOM 6204 C CA . ALA A 1 804 ? -16.597 -21.159 -29.001 1.00 89.69 804 ALA A CA 1
ATOM 6205 C C . ALA A 1 804 ? -16.164 -20.648 -27.621 1.00 89.69 804 ALA A C 1
ATOM 6207 O O . ALA A 1 804 ? -15.172 -19.930 -27.501 1.00 89.69 804 ALA A O 1
ATOM 6208 N N . VAL A 1 805 ? -16.883 -21.016 -26.564 1.00 86.25 805 VAL A N 1
ATOM 6209 C CA . VAL A 1 805 ? -16.702 -20.462 -25.221 1.00 86.25 805 VAL A CA 1
ATOM 6210 C C . VAL A 1 805 ? -15.313 -20.751 -24.633 1.00 86.25 805 VAL A C 1
ATOM 6212 O O . VAL A 1 805 ? -14.722 -19.867 -24.011 1.00 86.25 805 VAL A O 1
ATOM 6215 N N . THR A 1 806 ? -14.737 -21.924 -24.924 1.00 87.25 806 THR A N 1
ATOM 6216 C CA . THR A 1 806 ? -13.357 -22.320 -24.563 1.00 87.25 806 THR A CA 1
ATOM 6217 C C . THR A 1 806 ? -12.283 -21.639 -25.413 1.00 87.25 806 THR A C 1
ATOM 6219 O O . THR A 1 806 ? -11.112 -21.595 -25.036 1.00 87.25 806 THR A O 1
ATOM 6222 N N . SER A 1 807 ? -12.674 -21.106 -26.569 1.00 91.12 807 SER A N 1
ATOM 6223 C CA . SER A 1 807 ? -11.818 -20.343 -27.479 1.00 91.12 807 SER A CA 1
ATOM 6224 C C . SER A 1 807 ? -11.861 -18.844 -27.193 1.00 91.12 807 SER A C 1
ATOM 6226 O O . SER A 1 807 ? -10.997 -18.109 -27.659 1.00 91.12 807 SER A O 1
ATOM 6228 N N . THR A 1 808 ? -12.850 -18.369 -26.436 1.00 91.62 808 THR A N 1
ATOM 6229 C CA . THR A 1 808 ? -12.925 -16.973 -25.994 1.00 91.62 808 THR A CA 1
ATOM 6230 C C . THR A 1 808 ? -12.201 -16.763 -24.675 1.00 91.62 808 THR A C 1
ATOM 6232 O O . THR A 1 808 ? -12.179 -17.633 -23.807 1.00 91.62 808 THR A O 1
ATOM 6235 N N . VAL A 1 809 ? -11.617 -15.583 -24.503 1.00 90.94 809 VAL A N 1
ATOM 6236 C CA . VAL A 1 809 ? -10.912 -15.205 -23.279 1.00 90.94 809 VAL A CA 1
ATOM 6237 C C . VAL A 1 809 ? -11.364 -13.841 -22.790 1.00 90.94 809 VAL A C 1
ATOM 6239 O O . VAL A 1 809 ? -11.746 -12.971 -23.569 1.00 90.94 809 VAL A O 1
ATOM 6242 N N . LEU A 1 810 ? -11.285 -13.640 -21.481 1.00 89.56 810 LEU A N 1
ATOM 6243 C CA . LEU A 1 810 ? -11.431 -12.332 -20.860 1.00 89.56 810 LEU A CA 1
ATOM 6244 C C . LEU A 1 810 ? -10.059 -11.669 -20.779 1.00 89.56 810 LEU A C 1
ATOM 6246 O O . LEU A 1 810 ? -9.142 -12.221 -20.171 1.00 89.56 810 LEU A O 1
ATOM 6250 N N . ILE A 1 811 ? -9.943 -10.467 -21.330 1.00 87.94 811 ILE A N 1
ATOM 6251 C CA . ILE A 1 811 ? -8.725 -9.661 -21.295 1.00 87.94 811 ILE A CA 1
ATOM 6252 C C . ILE A 1 811 ? -8.943 -8.499 -20.333 1.00 87.94 811 ILE A C 1
ATOM 6254 O O . ILE A 1 811 ? -9.948 -7.790 -20.404 1.00 87.94 811 ILE A O 1
ATOM 6258 N N . LYS A 1 812 ? -7.987 -8.278 -19.430 1.00 81.81 812 LYS A N 1
ATOM 6259 C CA . LYS A 1 812 ? -7.913 -7.044 -18.644 1.00 81.81 812 LYS A CA 1
ATOM 6260 C C . LYS A 1 812 ? -6.595 -6.345 -18.905 1.00 81.81 812 LYS A C 1
ATOM 6262 O O . LYS A 1 812 ? -5.545 -6.966 -18.758 1.00 81.81 812 LYS A O 1
ATOM 6267 N N . ALA A 1 813 ? -6.666 -5.059 -19.235 1.00 72.50 813 ALA A N 1
ATOM 6268 C CA . ALA A 1 813 ? -5.504 -4.195 -19.396 1.00 72.50 813 ALA A CA 1
ATOM 6269 C C . ALA A 1 813 ? -5.795 -2.800 -18.832 1.00 72.50 813 ALA A C 1
ATOM 6271 O O . ALA A 1 813 ? -6.834 -2.214 -19.118 1.00 72.50 813 ALA A O 1
ATOM 6272 N N . GLY A 1 814 ? -4.900 -2.270 -17.998 1.00 50.06 814 GLY A N 1
ATOM 6273 C CA . GLY A 1 814 ? -4.906 -0.873 -17.549 1.00 50.06 814 GLY A CA 1
ATOM 6274 C C . GLY A 1 814 ? -6.147 -0.424 -16.777 1.00 50.06 814 GLY A C 1
ATOM 6275 O O . GLY A 1 814 ? -6.450 0.765 -16.735 1.00 50.06 814 GLY A O 1
ATOM 6276 N N . GLY A 1 815 ? -6.893 -1.367 -16.194 1.00 54.28 815 GLY A N 1
ATOM 6277 C CA . GLY A 1 815 ? -8.194 -1.117 -15.564 1.00 54.28 815 GLY A CA 1
ATOM 6278 C C . GLY A 1 815 ? -9.401 -1.222 -16.509 1.00 54.28 815 GLY A C 1
ATOM 6279 O O . GLY A 1 815 ? -10.530 -1.178 -16.026 1.00 54.28 815 GLY A O 1
ATOM 6280 N N . GLY A 1 816 ? -9.178 -1.411 -17.812 1.00 61.41 816 GLY A N 1
ATOM 6281 C CA . GLY A 1 816 ? -10.185 -1.768 -18.810 1.00 61.41 816 GLY A CA 1
ATOM 6282 C C . GLY A 1 816 ? -10.418 -3.280 -18.910 1.00 61.41 816 GLY A C 1
ATOM 6283 O O . GLY A 1 816 ? -9.616 -4.093 -18.436 1.00 61.41 816 GLY A O 1
ATOM 6284 N N . VAL A 1 817 ? -11.545 -3.654 -19.514 1.00 78.94 817 VAL A N 1
ATOM 6285 C CA . VAL A 1 817 ? -11.966 -5.043 -19.730 1.00 78.94 817 VAL A CA 1
ATOM 6286 C C . VAL A 1 817 ? -12.404 -5.207 -21.181 1.00 78.94 817 VAL A C 1
ATOM 6288 O O . VAL A 1 817 ? -13.157 -4.378 -21.685 1.00 78.94 817 VAL A O 1
ATOM 6291 N N . GLY A 1 818 ? -11.973 -6.289 -21.820 1.00 86.56 818 GLY A N 1
ATOM 6292 C CA . GLY A 1 818 ? -12.417 -6.695 -23.149 1.00 86.56 818 GLY A CA 1
ATOM 6293 C C . GLY A 1 818 ? -12.420 -8.212 -23.298 1.00 86.56 818 GLY A C 1
ATOM 6294 O O . GLY A 1 818 ? -12.117 -8.954 -22.360 1.00 86.56 818 GLY A O 1
ATOM 6295 N N . THR A 1 819 ? -12.754 -8.678 -24.490 1.00 91.88 819 THR A N 1
ATOM 6296 C CA . THR A 1 819 ? -12.730 -10.092 -24.862 1.00 91.88 819 THR A CA 1
ATOM 6297 C C . THR A 1 819 ? -11.643 -10.322 -25.914 1.00 91.88 819 THR A C 1
ATOM 6299 O O . THR A 1 819 ? -11.232 -9.399 -26.610 1.00 91.88 819 THR A O 1
ATOM 6302 N N . GLY A 1 820 ? -11.130 -11.543 -26.008 1.00 93.25 820 GLY A N 1
ATOM 6303 C CA . GLY A 1 820 ? -10.331 -12.000 -27.142 1.00 93.25 820 GLY A CA 1
ATOM 6304 C C . GLY A 1 820 ? -10.789 -13.372 -27.620 1.00 93.25 820 GLY A C 1
ATOM 6305 O O . GLY A 1 820 ? -11.522 -14.066 -26.911 1.00 93.25 820 GLY A O 1
ATOM 6306 N N . VAL A 1 821 ? -10.337 -13.776 -28.802 1.00 95.88 821 VAL A N 1
ATOM 6307 C CA . VAL A 1 821 ? -10.602 -15.099 -29.383 1.00 95.88 821 VAL A CA 1
ATOM 6308 C C . VAL A 1 821 ? -9.308 -15.787 -29.794 1.00 95.88 821 VAL A C 1
ATOM 6310 O O . VAL A 1 821 ? -8.440 -15.178 -30.412 1.00 95.88 821 VAL A O 1
ATOM 6313 N N . CYS A 1 822 ? -9.182 -17.068 -29.462 1.00 95.00 822 CYS A N 1
ATOM 6314 C CA . CYS A 1 822 ? -8.093 -17.919 -29.912 1.00 95.00 822 CYS A CA 1
ATOM 6315 C C . CYS A 1 822 ? -8.270 -18.264 -31.396 1.00 95.00 822 CYS A C 1
ATOM 6317 O O . CYS A 1 822 ? -9.299 -18.827 -31.771 1.00 95.00 822 CYS A O 1
ATOM 6319 N N . VAL A 1 823 ? -7.273 -17.968 -32.230 1.00 93.12 823 VAL A N 1
ATOM 6320 C CA . VAL A 1 823 ? -7.284 -18.218 -33.686 1.00 93.12 823 VAL A CA 1
ATOM 6321 C C . VAL A 1 823 ? -5.940 -18.773 -34.151 1.00 93.12 823 VAL A C 1
ATOM 6323 O O . VAL A 1 823 ? -4.922 -18.553 -33.506 1.00 93.12 823 VAL A O 1
ATOM 6326 N N . GLY A 1 824 ? -5.906 -19.487 -35.277 1.00 87.38 824 GLY A N 1
ATOM 6327 C CA . GLY A 1 824 ? -4.660 -20.057 -35.803 1.00 87.38 824 GLY A CA 1
ATOM 6328 C C . GLY A 1 824 ? -4.159 -21.226 -34.953 1.00 87.38 824 GLY A C 1
ATOM 6329 O O . GLY A 1 824 ? -4.611 -22.351 -35.147 1.00 87.38 824 GLY A O 1
ATOM 6330 N N . LYS A 1 825 ? -3.258 -20.959 -33.997 1.00 87.44 825 LYS A N 1
ATOM 6331 C CA . LYS A 1 825 ? -2.731 -21.953 -33.042 1.00 87.44 825 LYS A CA 1
ATOM 6332 C C . LYS A 1 825 ? -3.266 -21.714 -31.627 1.00 87.44 825 LYS A C 1
ATOM 6334 O O . LYS A 1 825 ? -3.611 -20.588 -31.265 1.00 87.44 825 LYS A O 1
ATOM 6339 N N . ALA A 1 826 ? -3.310 -22.763 -30.807 1.00 86.94 826 ALA A N 1
ATOM 6340 C CA . ALA A 1 826 ? -3.703 -22.634 -29.406 1.00 86.94 826 ALA A CA 1
ATOM 6341 C C . ALA A 1 826 ? -2.793 -21.623 -28.675 1.00 86.94 826 ALA A C 1
ATOM 6343 O O . ALA A 1 826 ? -1.575 -21.627 -28.853 1.00 86.94 826 ALA A O 1
ATOM 6344 N N . GLY A 1 827 ? -3.389 -20.728 -27.881 1.00 87.44 827 GLY A N 1
ATOM 6345 C CA . GLY A 1 827 ? -2.664 -19.669 -27.170 1.00 87.44 827 GLY A CA 1
ATOM 6346 C C . GLY A 1 827 ? -2.433 -18.379 -27.959 1.00 87.44 827 GLY A C 1
ATOM 6347 O O . GLY A 1 827 ? -1.853 -17.441 -27.413 1.00 87.44 827 GLY A O 1
ATOM 6348 N N . LEU A 1 828 ? -2.893 -18.296 -29.207 1.00 93.38 828 LEU A N 1
ATOM 6349 C CA . LEU A 1 828 ? -2.805 -17.089 -30.021 1.00 93.38 828 LEU A CA 1
ATOM 6350 C C . LEU A 1 828 ? -4.145 -16.345 -30.014 1.00 93.38 828 LEU A C 1
ATOM 6352 O O . LEU A 1 828 ? -5.121 -16.811 -30.597 1.00 93.38 828 LEU A O 1
ATOM 6356 N N . ILE A 1 829 ? -4.207 -15.201 -29.335 1.00 95.00 829 ILE A N 1
ATOM 6357 C CA . ILE A 1 829 ? -5.454 -14.479 -29.067 1.00 95.00 829 ILE A CA 1
ATOM 6358 C C . ILE A 1 829 ? -5.539 -13.210 -29.910 1.00 95.00 829 ILE A C 1
ATOM 6360 O O . ILE A 1 829 ? -4.735 -12.294 -29.743 1.00 95.00 829 ILE A O 1
ATOM 6364 N N . LEU A 1 830 ? -6.558 -13.120 -30.759 1.00 95.62 830 LEU A N 1
ATOM 6365 C CA . LEU A 1 830 ? -6.927 -11.905 -31.477 1.00 95.62 830 LEU A CA 1
ATOM 6366 C C . LEU A 1 830 ? -7.915 -11.079 -30.639 1.00 95.62 830 LEU A C 1
ATOM 6368 O O . LEU A 1 830 ? -8.825 -11.626 -30.015 1.00 95.62 830 LEU A O 1
ATOM 6372 N N . THR A 1 831 ? -7.716 -9.765 -30.591 1.00 94.56 831 THR A N 1
ATOM 6373 C CA . THR A 1 831 ? -8.561 -8.805 -29.861 1.00 94.56 831 THR A CA 1
ATOM 6374 C C . THR A 1 831 ? -8.439 -7.409 -30.487 1.00 94.56 831 THR A C 1
ATOM 6376 O O . THR A 1 831 ? -7.805 -7.254 -31.533 1.00 94.56 831 THR A O 1
ATOM 6379 N N . ASN A 1 832 ? -9.018 -6.381 -29.863 1.00 91.62 832 ASN A N 1
ATOM 6380 C CA . ASN A 1 832 ? -8.860 -5.000 -30.308 1.00 91.62 832 ASN A CA 1
ATOM 6381 C C . ASN A 1 832 ? -7.583 -4.329 -29.790 1.00 91.62 832 ASN A C 1
ATOM 6383 O O . ASN A 1 832 ? -7.093 -4.634 -28.699 1.00 91.62 832 ASN A O 1
ATOM 6387 N N . HIS A 1 833 ? -7.082 -3.339 -30.535 1.00 85.88 833 HIS A N 1
ATOM 6388 C CA . HIS A 1 833 ? -5.944 -2.526 -30.105 1.00 85.88 833 HIS A CA 1
ATOM 6389 C C . HIS A 1 833 ? -6.270 -1.737 -28.832 1.00 85.88 833 HIS A C 1
ATOM 6391 O O . HIS A 1 833 ? -5.493 -1.762 -27.872 1.00 85.88 833 HIS A O 1
ATOM 6397 N N . HIS A 1 834 ? -7.438 -1.091 -28.785 1.00 82.75 834 HIS A N 1
ATOM 6398 C CA . HIS A 1 834 ? -7.837 -0.282 -27.632 1.00 82.75 834 HIS A CA 1
ATOM 6399 C C . HIS A 1 834 ? -8.048 -1.107 -26.349 1.00 82.75 834 HIS A C 1
ATOM 6401 O O . HIS A 1 834 ? -7.915 -0.578 -25.247 1.00 82.75 834 HIS A O 1
ATOM 6407 N N . VAL A 1 835 ? -8.331 -2.412 -26.470 1.00 81.25 835 VAL A N 1
ATOM 6408 C CA . VAL A 1 835 ? -8.456 -3.324 -25.319 1.00 81.25 835 VAL A CA 1
ATOM 6409 C C . VAL A 1 835 ? -7.107 -3.522 -24.627 1.00 81.25 835 VAL A C 1
ATOM 6411 O O . VAL A 1 835 ? -7.071 -3.712 -23.415 1.00 81.25 835 VAL A O 1
ATOM 6414 N N . VAL A 1 836 ? -5.994 -3.452 -25.364 1.00 76.62 836 VAL A N 1
ATOM 6415 C CA . VAL A 1 836 ? -4.646 -3.750 -24.847 1.00 76.62 836 VAL A CA 1
ATOM 6416 C C . VAL A 1 836 ? -3.754 -2.511 -24.692 1.00 76.62 836 VAL A C 1
ATOM 6418 O O . VAL A 1 836 ? -2.679 -2.601 -24.096 1.00 76.62 836 VAL A O 1
ATOM 6421 N N . SER A 1 837 ? -4.192 -1.342 -25.176 1.00 60.97 837 SER A N 1
ATOM 6422 C CA . SER A 1 837 ? -3.414 -0.091 -25.207 1.00 60.97 837 SER A CA 1
ATOM 6423 C C . SER A 1 837 ? -3.183 0.555 -23.832 1.00 60.97 837 SER A C 1
ATOM 6425 O O . SER A 1 837 ? -2.267 1.361 -23.678 1.00 60.97 837 SER A O 1
ATOM 6427 N N . LEU A 1 838 ? -3.953 0.165 -22.809 1.00 48.16 838 LEU A N 1
ATOM 6428 C CA . LEU A 1 838 ? -3.891 0.734 -21.454 1.00 48.16 838 LEU A CA 1
ATOM 6429 C C . LEU A 1 838 ? -2.878 0.031 -20.515 1.00 48.16 838 LEU A C 1
ATOM 6431 O O . LEU A 1 838 ? -2.689 0.470 -19.380 1.00 48.16 838 LEU A O 1
ATOM 6435 N N . GLY A 1 839 ? -2.181 -1.012 -20.995 1.00 54.66 839 GLY A N 1
ATOM 6436 C CA . GLY A 1 839 ? -1.011 -1.634 -20.349 1.00 54.66 839 GLY A CA 1
ATOM 6437 C C . GLY A 1 839 ? -1.303 -2.651 -19.230 1.00 54.66 839 GLY A C 1
ATOM 6438 O O . GLY A 1 839 ? -2.267 -2.531 -18.489 1.00 54.66 839 GLY A O 1
ATOM 6439 N N . GLY A 1 840 ? -0.448 -3.672 -19.073 1.00 61.84 840 GLY A N 1
ATOM 6440 C CA . GLY A 1 840 ? -0.604 -4.743 -18.072 1.00 61.84 840 GLY A CA 1
ATOM 6441 C C . GLY A 1 840 ? -1.704 -5.747 -18.428 1.00 61.84 840 GLY A C 1
ATOM 6442 O O . GLY A 1 840 ? -2.821 -5.624 -17.942 1.00 61.84 840 GLY A O 1
ATOM 6443 N N . ILE A 1 841 ? -1.377 -6.731 -19.269 1.00 78.19 841 ILE A N 1
ATOM 6444 C CA . ILE A 1 841 ? -2.340 -7.673 -19.857 1.00 78.19 841 ILE A CA 1
ATOM 6445 C C . ILE A 1 841 ? -2.450 -8.931 -18.996 1.00 78.19 841 ILE A C 1
ATOM 6447 O O . ILE A 1 841 ? -1.494 -9.697 -18.866 1.00 78.19 841 ILE A O 1
ATOM 6451 N N . GLU A 1 842 ? -3.635 -9.159 -18.442 1.00 81.06 842 GLU A N 1
ATOM 6452 C CA . GLU A 1 842 ? -4.016 -10.417 -17.801 1.00 81.06 842 GLU A CA 1
ATOM 6453 C C . GLU A 1 842 ? -5.118 -11.082 -18.627 1.00 81.06 842 GLU A C 1
ATOM 6455 O O . GLU A 1 842 ? -6.120 -10.440 -18.960 1.00 81.06 842 GLU A O 1
ATOM 6460 N N . VAL A 1 843 ? -4.941 -12.366 -18.944 1.00 86.19 843 VAL A N 1
ATOM 6461 C CA . VAL A 1 843 ? -5.907 -13.143 -19.723 1.00 86.19 843 VAL A CA 1
ATOM 6462 C C . VAL A 1 843 ? -6.484 -14.257 -18.858 1.00 86.19 843 VAL A C 1
ATOM 6464 O O . VAL A 1 843 ? -5.747 -14.996 -18.206 1.00 86.19 843 VAL A O 1
ATOM 6467 N N . TRP A 1 844 ? -7.807 -14.391 -18.855 1.00 86.62 844 TRP A N 1
ATOM 6468 C CA . TRP A 1 844 ? -8.499 -15.542 -18.283 1.00 86.62 844 TRP A CA 1
ATOM 6469 C C . TRP A 1 844 ? -9.140 -16.351 -19.393 1.00 86.62 844 TRP A C 1
ATOM 6471 O O . TRP A 1 844 ? -9.974 -15.836 -20.138 1.00 86.62 844 TRP A O 1
ATOM 6481 N N . ALA A 1 845 ? -8.761 -17.618 -19.459 1.00 85.00 845 ALA A N 1
ATOM 6482 C CA . ALA A 1 845 ? -9.417 -18.603 -20.293 1.00 85.00 845 ALA A CA 1
ATOM 6483 C C . ALA A 1 845 ? -10.510 -19.339 -19.518 1.00 85.00 845 ALA A C 1
ATOM 6485 O O . ALA A 1 845 ? -10.654 -19.194 -18.296 1.00 85.00 845 ALA A O 1
ATOM 6486 N N . TYR A 1 846 ? -11.262 -20.149 -20.246 1.00 82.31 846 TYR A N 1
ATOM 6487 C CA . TYR A 1 846 ? -12.428 -20.829 -19.724 1.00 82.31 846 TYR A CA 1
ATOM 6488 C C . TYR A 1 846 ? -12.492 -22.273 -20.192 1.00 82.31 846 TYR A C 1
ATOM 6490 O O . TYR A 1 846 ? -11.992 -22.618 -21.260 1.00 82.31 846 TYR A O 1
ATOM 6498 N N . GLU A 1 847 ? -13.150 -23.095 -19.385 1.00 78.81 847 GLU A N 1
ATOM 6499 C CA . GLU A 1 847 ? -13.449 -24.487 -19.694 1.00 78.81 847 GLU A CA 1
ATOM 6500 C C . GLU A 1 847 ? -14.933 -24.755 -19.515 1.00 78.81 847 GLU A C 1
ATOM 6502 O O . GLU A 1 847 ? -15.550 -24.210 -18.602 1.00 78.81 847 GLU A O 1
ATOM 6507 N N . SER A 1 848 ? -15.486 -25.611 -20.367 1.00 73.88 848 SER A N 1
ATOM 6508 C CA . SER A 1 848 ? -16.854 -26.104 -20.239 1.00 73.88 848 SER A CA 1
ATOM 6509 C C . SER A 1 848 ? -16.820 -27.524 -19.674 1.00 73.88 848 SER A C 1
ATOM 6511 O O . SER A 1 848 ? -16.138 -28.381 -20.235 1.00 73.88 848 SER A O 1
ATOM 6513 N N . ARG A 1 849 ? -17.518 -27.766 -18.560 1.00 70.62 849 ARG A N 1
ATOM 6514 C CA . ARG A 1 849 ? -17.761 -29.104 -17.992 1.00 70.62 849 ARG A CA 1
ATOM 6515 C C . ARG A 1 849 ? -19.260 -29.249 -17.750 1.00 70.62 849 ARG A C 1
ATOM 6517 O O . ARG A 1 849 ? -19.828 -28.421 -17.043 1.00 70.62 849 ARG A O 1
ATOM 6524 N N . ASP A 1 850 ? -19.890 -30.244 -18.370 1.00 65.62 850 ASP A N 1
ATOM 6525 C CA . ASP A 1 850 ? -21.325 -30.545 -18.220 1.00 65.62 850 ASP A CA 1
ATOM 6526 C C . ASP A 1 850 ? -22.237 -29.322 -18.445 1.00 65.62 850 ASP A C 1
ATOM 6528 O O . ASP A 1 850 ? -23.141 -29.025 -17.666 1.00 65.62 850 ASP A O 1
ATOM 6532 N N . GLY A 1 851 ? -21.929 -28.524 -19.475 1.00 62.22 851 GLY A N 1
ATOM 6533 C CA . GLY A 1 851 ? -22.667 -27.298 -19.811 1.00 62.22 851 GLY A CA 1
ATOM 6534 C C . GLY A 1 851 ? -22.407 -26.104 -18.880 1.00 62.22 851 GLY A C 1
ATOM 6535 O O . GLY A 1 851 ? -22.861 -24.996 -19.168 1.00 62.22 851 GLY A O 1
ATOM 6536 N N . LYS A 1 852 ? -21.636 -26.274 -17.797 1.00 68.44 852 LYS A N 1
ATOM 6537 C CA . LYS A 1 852 ? -21.210 -25.184 -16.911 1.00 68.44 852 LYS A CA 1
ATOM 6538 C C . LYS A 1 852 ? -19.849 -24.658 -17.326 1.00 68.44 852 LYS A C 1
ATOM 6540 O O . LYS A 1 852 ? -18.876 -25.407 -17.431 1.00 68.44 852 LYS A O 1
ATOM 6545 N N . VAL A 1 853 ? -19.762 -23.340 -17.480 1.00 71.75 853 VAL A N 1
ATOM 6546 C CA . VAL A 1 853 ? -18.501 -22.700 -17.834 1.00 71.75 853 VAL A CA 1
ATOM 6547 C C . VAL A 1 853 ? -17.756 -22.199 -16.603 1.00 71.75 853 VAL A C 1
ATOM 6549 O O . VAL A 1 853 ? -18.283 -21.443 -15.786 1.00 71.75 853 VAL A O 1
ATOM 6552 N N . VAL A 1 854 ? -16.505 -22.631 -16.470 1.00 74.31 854 VAL A N 1
ATOM 6553 C CA . VAL A 1 854 ? -15.635 -22.339 -15.332 1.00 74.31 854 VAL A CA 1
ATOM 6554 C C . VAL A 1 854 ? -14.436 -21.532 -15.807 1.00 74.31 854 VAL A C 1
ATOM 6556 O O . VAL A 1 854 ? -13.738 -21.897 -16.754 1.00 74.31 854 VAL A O 1
ATOM 6559 N N . ARG A 1 855 ? -14.165 -20.420 -15.121 1.00 78.75 855 ARG A N 1
ATOM 6560 C CA . ARG A 1 855 ? -12.983 -19.598 -15.384 1.00 78.75 855 ARG A CA 1
ATOM 6561 C C . ARG A 1 855 ? -11.733 -20.254 -14.810 1.00 78.75 855 ARG A C 1
ATOM 6563 O O . ARG A 1 855 ? -11.712 -20.612 -13.634 1.00 78.75 855 ARG A O 1
ATOM 6570 N N . ARG A 1 856 ? -10.679 -20.354 -15.618 1.00 77.69 856 ARG A N 1
ATOM 6571 C CA . ARG A 1 856 ? -9.375 -20.882 -15.200 1.00 77.69 856 ARG A CA 1
ATOM 6572 C C . ARG A 1 856 ? -8.491 -19.817 -14.561 1.00 77.69 856 ARG A C 1
ATOM 6574 O O . ARG A 1 856 ? -8.870 -18.646 -14.450 1.00 77.69 856 ARG A O 1
ATOM 6581 N N . GLU A 1 857 ? -7.324 -20.244 -14.084 1.00 71.06 857 GLU A N 1
ATOM 6582 C CA . GLU A 1 857 ? -6.304 -19.333 -13.574 1.00 71.06 857 GLU A CA 1
ATOM 6583 C C . GLU A 1 857 ? -5.887 -18.317 -14.641 1.00 71.06 857 GLU A C 1
ATOM 6585 O O . GLU A 1 857 ? -6.022 -18.539 -15.847 1.00 71.06 857 GLU A O 1
ATOM 6590 N N . LYS A 1 858 ? -5.419 -17.152 -14.187 1.00 78.75 858 LYS A N 1
ATOM 6591 C CA . LYS A 1 858 ? -4.938 -16.123 -15.109 1.00 78.75 858 LYS A CA 1
ATOM 6592 C C . LYS A 1 858 ? -3.616 -16.553 -15.720 1.00 78.75 858 LYS A C 1
ATOM 6594 O O . LYS A 1 858 ? -2.719 -16.991 -15.008 1.00 78.75 858 LYS A O 1
ATOM 6599 N N . THR A 1 859 ? -3.473 -16.309 -17.010 1.00 80.00 859 THR A N 1
ATOM 6600 C CA . THR A 1 859 ? -2.216 -16.465 -17.731 1.00 80.00 859 THR A CA 1
ATOM 6601 C C . THR A 1 859 ? -1.750 -15.098 -18.222 1.00 80.00 859 THR A C 1
ATOM 6603 O O . THR A 1 859 ? -2.552 -14.206 -18.526 1.00 80.00 859 THR A O 1
ATOM 6606 N N . ALA A 1 860 ? -0.437 -14.895 -18.228 1.00 78.88 860 ALA A N 1
ATOM 6607 C CA . ALA A 1 860 ? 0.151 -13.696 -18.806 1.00 78.88 860 ALA A CA 1
ATOM 6608 C C . ALA A 1 860 ? 0.176 -13.835 -20.331 1.00 78.88 860 ALA A C 1
ATOM 6610 O O . ALA A 1 860 ? 0.380 -14.930 -20.853 1.00 78.88 860 ALA A O 1
ATOM 6611 N N . ALA A 1 861 ? 0.025 -12.721 -21.041 1.00 82.69 861 ALA A N 1
ATOM 6612 C CA . ALA A 1 861 ? 0.124 -12.691 -22.493 1.00 82.69 861 ALA A CA 1
ATOM 6613 C C . ALA A 1 861 ? 1.116 -11.621 -22.953 1.00 82.69 861 ALA A C 1
ATOM 6615 O O . ALA A 1 861 ? 1.248 -10.565 -22.329 1.00 82.69 861 ALA A O 1
ATOM 6616 N N . LYS A 1 862 ? 1.821 -11.899 -24.047 1.00 83.31 862 LYS A N 1
ATOM 6617 C CA . LYS A 1 862 ? 2.700 -10.953 -24.736 1.00 83.31 862 LYS A CA 1
ATOM 6618 C C . LYS A 1 862 ? 1.950 -10.371 -25.931 1.00 83.31 862 LYS A C 1
ATOM 6620 O O . LYS A 1 862 ? 1.371 -11.126 -26.700 1.00 83.31 862 LYS A O 1
ATOM 6625 N N . VAL A 1 863 ? 1.982 -9.049 -26.113 1.00 84.00 863 VAL A N 1
ATOM 6626 C CA . VAL A 1 863 ? 1.537 -8.438 -27.377 1.00 84.00 863 VAL A CA 1
ATOM 6627 C C . VAL A 1 863 ? 2.576 -8.748 -28.441 1.00 84.00 863 VAL A C 1
ATOM 6629 O O . VAL A 1 863 ? 3.742 -8.395 -28.268 1.00 84.00 863 VAL A O 1
ATOM 6632 N N . ILE A 1 864 ? 2.156 -9.399 -29.520 1.00 82.75 864 ILE A N 1
ATOM 6633 C CA . ILE A 1 864 ? 3.021 -9.709 -30.662 1.00 82.75 864 ILE A CA 1
ATOM 6634 C C . ILE A 1 864 ? 2.663 -8.880 -31.897 1.00 82.75 864 ILE A C 1
ATOM 6636 O O . ILE A 1 864 ? 3.508 -8.711 -32.761 1.00 82.75 864 ILE A O 1
ATOM 6640 N N . PHE A 1 865 ? 1.456 -8.312 -31.969 1.00 83.06 865 PHE A N 1
ATOM 6641 C CA . PHE A 1 865 ? 1.065 -7.366 -33.016 1.00 83.06 865 PHE A CA 1
ATOM 6642 C C . PHE A 1 865 ? 0.016 -6.380 -32.498 1.00 83.06 865 PHE A C 1
ATOM 6644 O O . PHE A 1 865 ? -0.825 -6.738 -31.671 1.00 83.06 865 PHE A O 1
ATOM 6651 N N . ARG A 1 866 ? 0.036 -5.149 -33.009 1.00 81.81 866 ARG A N 1
ATOM 6652 C CA . ARG A 1 866 ? -1.005 -4.138 -32.798 1.00 81.81 866 ARG A CA 1
ATOM 6653 C C . ARG A 1 866 ? -1.188 -3.257 -34.034 1.00 81.81 866 ARG A C 1
ATOM 6655 O O . ARG A 1 866 ? -0.216 -2.858 -34.662 1.00 81.81 866 ARG A O 1
ATOM 6662 N N . SER A 1 867 ? -2.416 -2.881 -34.347 1.00 79.56 867 SER A N 1
ATOM 6663 C CA . SER A 1 867 ? -2.740 -1.911 -35.385 1.00 79.56 867 SER A CA 1
ATOM 6664 C C . SER A 1 867 ? -3.806 -0.969 -34.858 1.00 79.56 867 SER A C 1
ATOM 6666 O O . SER A 1 867 ? -4.944 -1.381 -34.660 1.00 79.56 867 SER A O 1
ATOM 6668 N N . ASP A 1 868 ? -3.423 0.287 -34.634 1.00 74.56 868 ASP A N 1
ATOM 6669 C CA . ASP A 1 868 ? -4.361 1.354 -34.272 1.00 74.56 868 ASP A CA 1
ATOM 6670 C C . ASP A 1 868 ? -5.328 1.628 -35.430 1.00 74.56 868 ASP A C 1
ATOM 6672 O O . ASP A 1 868 ? -6.540 1.630 -35.244 1.00 74.56 868 ASP A O 1
ATOM 6676 N N . ARG A 1 869 ? -4.799 1.690 -36.666 1.00 75.69 869 ARG A N 1
ATOM 6677 C CA . ARG A 1 869 ? -5.590 1.902 -37.889 1.00 75.69 869 ARG A CA 1
ATOM 6678 C C . ARG A 1 869 ? -6.758 0.926 -38.012 1.00 75.69 869 ARG A C 1
ATOM 6680 O O . ARG A 1 869 ? -7.838 1.345 -38.399 1.00 75.69 869 ARG A O 1
ATOM 6687 N N . HIS A 1 870 ? -6.538 -0.354 -37.719 1.00 79.12 870 HIS A N 1
ATOM 6688 C CA . HIS A 1 870 ? -7.568 -1.391 -37.847 1.00 79.12 870 HIS A CA 1
ATOM 6689 C C . HIS A 1 870 ? -8.214 -1.774 -36.512 1.00 79.12 870 HIS A C 1
ATOM 6691 O O . HIS A 1 870 ? -9.040 -2.678 -36.492 1.00 79.12 870 HIS A O 1
ATOM 6697 N N . ASP A 1 871 ? -7.821 -1.129 -35.412 1.00 86.38 871 ASP A N 1
ATOM 6698 C CA . ASP A 1 871 ? -8.183 -1.493 -34.042 1.00 86.38 871 ASP A CA 1
ATOM 6699 C C . ASP A 1 871 ? -8.022 -3.000 -33.744 1.00 86.38 871 ASP A C 1
ATOM 6701 O O . ASP A 1 871 ? -8.896 -3.635 -33.159 1.00 86.38 871 ASP A O 1
ATOM 6705 N N . LEU A 1 872 ? -6.891 -3.595 -34.139 1.00 90.25 872 LEU A N 1
ATOM 6706 C CA . LEU A 1 872 ? -6.573 -5.015 -33.914 1.00 90.25 872 LEU A CA 1
ATOM 6707 C C . LEU A 1 872 ? -5.312 -5.191 -33.070 1.00 90.25 872 LEU A C 1
ATOM 6709 O O . LEU A 1 872 ? -4.347 -4.443 -33.201 1.00 90.25 872 LEU A O 1
ATOM 6713 N N . ALA A 1 873 ? -5.277 -6.233 -32.248 1.00 91.56 873 ALA A N 1
ATOM 6714 C CA . ALA A 1 873 ? -4.071 -6.699 -31.582 1.00 91.56 873 ALA A CA 1
ATOM 6715 C C . ALA A 1 873 ? -4.031 -8.225 -31.512 1.00 91.56 873 ALA A C 1
ATOM 6717 O O . ALA A 1 873 ? -5.060 -8.879 -31.350 1.00 91.56 873 ALA A O 1
ATOM 6718 N N . LEU A 1 874 ? -2.824 -8.778 -31.607 1.00 92.06 874 LEU A N 1
ATOM 6719 C CA . LEU A 1 874 ? -2.559 -10.202 -31.464 1.00 92.06 874 LEU A CA 1
ATOM 6720 C C . LEU A 1 874 ? -1.692 -10.430 -30.230 1.00 92.06 874 LEU A C 1
ATOM 6722 O O . LEU A 1 874 ? -0.660 -9.773 -30.044 1.00 92.06 874 LEU A O 1
ATOM 6726 N N . LEU A 1 875 ? -2.123 -11.363 -29.392 1.00 92.44 875 LEU A N 1
ATOM 6727 C CA . LEU A 1 875 ? -1.459 -11.746 -28.160 1.00 92.44 875 LEU A CA 1
ATOM 6728 C C . LEU A 1 875 ? -1.018 -13.206 -28.223 1.00 92.44 875 LEU A C 1
ATOM 6730 O O . LEU A 1 875 ? -1.712 -14.046 -28.785 1.00 92.44 875 LEU A O 1
ATOM 6734 N N . GLU A 1 876 ? 0.094 -13.514 -27.570 1.00 90.75 876 GLU A N 1
ATOM 6735 C CA . GLU A 1 876 ? 0.552 -14.880 -27.335 1.00 90.75 876 GLU A CA 1
ATOM 6736 C C . GLU A 1 876 ? 0.522 -15.171 -25.833 1.00 90.75 876 GLU A C 1
ATOM 6738 O O . GLU A 1 876 ? 1.132 -14.449 -25.035 1.00 90.75 876 GLU A O 1
ATOM 6743 N N . LEU A 1 877 ? -0.231 -16.195 -25.430 1.00 89.69 877 LEU A N 1
ATOM 6744 C CA . LEU A 1 877 ? -0.307 -16.633 -24.038 1.00 89.69 877 LEU A CA 1
ATOM 6745 C C . LEU A 1 877 ? 1.000 -17.319 -23.638 1.00 89.69 877 LEU A C 1
ATOM 6747 O O . LEU A 1 877 ? 1.513 -18.161 -24.367 1.00 89.69 877 LEU A O 1
ATOM 6751 N N . ARG A 1 878 ? 1.514 -17.007 -22.443 1.00 84.12 878 ARG A N 1
ATOM 6752 C CA . ARG A 1 878 ? 2.698 -17.686 -21.889 1.00 84.12 878 ARG A CA 1
ATOM 6753 C C . ARG A 1 878 ? 2.420 -19.139 -21.518 1.00 84.12 878 ARG A C 1
ATOM 6755 O O . ARG A 1 878 ? 3.307 -19.976 -21.610 1.00 84.12 878 ARG A O 1
ATOM 6762 N N . THR A 1 879 ? 1.199 -19.416 -21.076 1.00 84.69 879 THR A N 1
ATOM 6763 C CA . THR A 1 879 ? 0.730 -20.760 -20.733 1.00 84.69 879 THR A CA 1
ATOM 6764 C C . THR A 1 879 ? -0.602 -20.980 -21.426 1.00 84.69 879 THR A C 1
ATOM 6766 O O . THR A 1 879 ? -1.531 -20.187 -21.227 1.00 84.69 879 THR A O 1
ATOM 6769 N N . VAL A 1 880 ? -0.674 -22.029 -22.246 1.00 87.75 880 VAL A N 1
ATOM 6770 C CA . VAL A 1 880 ? -1.845 -22.373 -23.058 1.00 87.75 880 VAL A CA 1
ATOM 6771 C C . VAL A 1 880 ? -2.703 -23.390 -22.300 1.00 87.75 880 VAL A C 1
ATOM 6773 O O . VAL A 1 880 ? -2.207 -24.464 -21.968 1.00 87.75 880 VAL A O 1
ATOM 6776 N N . PRO A 1 881 ? -3.975 -23.084 -21.996 1.00 85.06 881 PRO A N 1
ATOM 6777 C CA . PRO A 1 881 ? -4.875 -24.041 -21.357 1.00 85.06 881 PRO A CA 1
ATOM 6778 C C . PRO A 1 881 ? -5.152 -25.244 -22.265 1.00 85.06 881 PRO A C 1
ATOM 6780 O O . PRO A 1 881 ? -5.451 -25.059 -23.442 1.00 85.06 881 PRO A O 1
ATOM 6783 N N . ALA A 1 882 ? -5.142 -26.459 -21.711 1.00 84.19 882 ALA A N 1
ATOM 6784 C CA . ALA A 1 882 ? -5.327 -27.697 -22.479 1.00 84.19 882 ALA A CA 1
ATOM 6785 C C . ALA A 1 882 ? -6.662 -27.756 -23.250 1.00 84.19 882 ALA A C 1
ATOM 6787 O O . ALA A 1 882 ? -6.733 -28.295 -24.349 1.00 84.19 882 ALA A O 1
ATOM 6788 N N . ALA A 1 883 ? -7.723 -27.162 -22.700 1.00 82.12 883 ALA A N 1
ATOM 6789 C CA . ALA A 1 883 ? -9.041 -27.117 -23.333 1.00 82.12 883 ALA A CA 1
ATOM 6790 C C . ALA A 1 883 ? -9.186 -26.030 -24.419 1.00 82.12 883 ALA A C 1
ATOM 6792 O O . ALA A 1 883 ? -10.214 -25.973 -25.095 1.00 82.12 883 ALA A O 1
ATOM 6793 N N . MET A 1 884 ? -8.201 -25.137 -24.576 1.00 87.69 884 MET A N 1
ATOM 6794 C CA . MET A 1 884 ? -8.275 -24.033 -25.531 1.00 87.69 884 MET A CA 1
ATOM 6795 C C . MET A 1 884 ? -8.055 -24.543 -26.954 1.00 87.69 884 MET A C 1
ATOM 6797 O O . MET A 1 884 ? -6.960 -24.971 -27.314 1.00 87.69 884 MET A O 1
ATOM 6801 N N . LYS A 1 885 ? -9.089 -24.429 -27.789 1.00 89.06 885 LYS A N 1
ATOM 6802 C CA . LYS A 1 885 ? -9.028 -24.776 -29.214 1.00 89.06 885 LYS A CA 1
ATOM 6803 C C . LYS A 1 885 ? -9.161 -23.511 -30.066 1.00 89.06 885 LYS A C 1
ATOM 6805 O O . LYS A 1 885 ? -10.015 -22.682 -29.749 1.00 89.06 885 LYS A O 1
ATOM 6810 N N . PRO A 1 886 ? -8.350 -23.313 -31.117 1.00 92.12 886 PRO A N 1
ATOM 6811 C CA . PRO A 1 886 ? -8.495 -22.155 -31.990 1.00 92.12 886 PRO A CA 1
ATOM 6812 C C . PRO A 1 886 ? -9.775 -22.255 -32.830 1.00 92.12 886 PRO A C 1
ATOM 6814 O O . PRO A 1 886 ? -10.164 -23.339 -33.265 1.00 92.12 886 PRO A O 1
ATOM 6817 N N . LEU A 1 887 ? -10.415 -21.114 -33.081 1.00 93.94 887 LEU A N 1
ATOM 6818 C CA . LEU A 1 887 ? -11.480 -20.996 -34.073 1.00 93.94 887 LEU A CA 1
ATOM 6819 C C . LEU A 1 887 ? -10.903 -20.645 -35.444 1.00 93.94 887 LEU A C 1
ATOM 6821 O O . LEU A 1 887 ? -9.879 -19.965 -35.564 1.00 93.94 887 LEU A O 1
ATOM 6825 N N . LEU A 1 888 ? -11.599 -21.092 -36.486 1.00 94.00 888 LEU A N 1
ATOM 6826 C CA . LEU A 1 888 ? -11.271 -20.761 -37.867 1.00 94.00 888 LEU A CA 1
ATOM 6827 C C . LEU A 1 888 ? -11.811 -19.372 -38.203 1.00 94.00 888 LEU A C 1
ATOM 6829 O O . LEU A 1 888 ? -12.949 -19.047 -37.870 1.00 94.00 888 LEU A O 1
ATOM 6833 N N . VAL A 1 889 ? -11.013 -18.562 -38.893 1.00 94.31 889 VAL A N 1
ATOM 6834 C CA . VAL A 1 889 ? -11.473 -17.286 -39.458 1.00 94.31 889 VAL A CA 1
ATOM 6835 C C . VAL A 1 889 ? -12.124 -17.568 -40.810 1.00 94.31 889 VAL A C 1
ATOM 6837 O O . VAL A 1 889 ? -11.580 -18.330 -41.605 1.00 94.31 889 VAL A O 1
ATOM 6840 N N . SER A 1 890 ? -13.290 -16.991 -41.093 1.00 92.69 890 SER A N 1
ATOM 6841 C CA . SER A 1 890 ? -13.996 -17.207 -42.364 1.00 92.69 890 SER A CA 1
ATOM 6842 C C . SER A 1 890 ? -13.150 -16.741 -43.553 1.00 92.69 890 SER A C 1
ATOM 6844 O O . SER A 1 890 ? -12.431 -15.750 -43.450 1.00 92.69 890 SER A O 1
ATOM 6846 N N . ALA A 1 891 ? -13.227 -17.439 -44.689 1.00 88.25 891 ALA A N 1
ATOM 6847 C CA . ALA A 1 891 ? -12.547 -17.033 -45.924 1.00 88.25 891 ALA A CA 1
ATOM 6848 C C . ALA A 1 891 ? -13.228 -15.837 -46.610 1.00 88.25 891 ALA A C 1
ATOM 6850 O O . ALA A 1 891 ? -12.604 -15.140 -47.403 1.00 88.25 891 ALA A O 1
ATOM 6851 N N . ARG A 1 892 ? -14.514 -15.608 -46.317 1.00 86.12 892 ARG A N 1
ATOM 6852 C CA . ARG A 1 892 ? -15.338 -14.563 -46.936 1.00 86.12 892 ARG A CA 1
ATOM 6853 C C . ARG A 1 892 ? -16.147 -13.815 -45.883 1.00 86.12 892 ARG A C 1
ATOM 6855 O O . ARG A 1 892 ? -16.510 -14.382 -44.848 1.00 86.12 892 ARG A O 1
ATOM 6862 N N . ASN A 1 893 ? -16.458 -12.555 -46.169 1.00 90.31 893 ASN A N 1
ATOM 6863 C CA . ASN A 1 893 ? -17.392 -11.789 -45.353 1.00 90.31 893 ASN A CA 1
ATOM 6864 C C . ASN A 1 893 ? -18.822 -12.341 -45.532 1.00 90.31 893 ASN A C 1
ATOM 6866 O O . ASN A 1 893 ? -19.179 -12.784 -46.628 1.00 90.31 893 ASN A O 1
ATOM 6870 N N . PRO A 1 894 ? -19.650 -12.322 -44.478 1.00 91.88 894 PRO A N 1
ATOM 6871 C CA . PRO A 1 894 ? -21.045 -12.733 -44.563 1.00 91.88 894 PRO A CA 1
ATOM 6872 C C . PRO A 1 894 ? -21.873 -11.726 -45.377 1.00 91.88 894 PRO A C 1
ATOM 6874 O O . PRO A 1 894 ? -21.556 -10.538 -45.431 1.00 91.88 894 PRO A O 1
ATOM 6877 N N . ARG A 1 895 ? -22.947 -12.197 -46.016 1.00 92.38 895 ARG A N 1
ATOM 6878 C CA . ARG A 1 895 ? -23.911 -11.360 -46.752 1.00 92.38 895 ARG A CA 1
ATOM 6879 C C . ARG A 1 895 ? -24.917 -10.719 -45.796 1.00 92.38 895 ARG A C 1
ATOM 6881 O O . ARG A 1 895 ? -25.184 -11.262 -44.724 1.00 92.38 895 ARG A O 1
ATOM 6888 N N . ALA A 1 896 ? -25.502 -9.593 -46.205 1.00 92.19 896 ALA A N 1
ATOM 6889 C CA . ALA A 1 896 ? -26.625 -9.003 -45.482 1.00 92.19 896 ALA A CA 1
ATOM 6890 C C . ALA A 1 896 ? -27.763 -10.029 -45.307 1.00 92.19 896 ALA A C 1
ATOM 6892 O O . ALA A 1 896 ? -27.994 -10.864 -46.180 1.00 92.19 896 ALA A O 1
ATOM 6893 N N . GLY A 1 897 ? -28.413 -10.006 -44.145 1.00 90.69 897 GLY A N 1
ATOM 6894 C CA . GLY A 1 897 ? -29.444 -10.968 -43.747 1.00 90.69 897 GLY A CA 1
ATOM 6895 C C . GLY A 1 897 ? -28.921 -12.275 -43.138 1.00 90.69 897 GLY A C 1
ATOM 6896 O O . GLY A 1 897 ? -29.691 -12.989 -42.504 1.00 90.69 897 GLY A O 1
ATOM 6897 N N . GLN A 1 898 ? -27.626 -12.600 -43.255 1.00 94.88 898 GLN A N 1
ATOM 6898 C CA . GLN A 1 898 ? -27.084 -13.812 -42.628 1.00 94.88 898 GLN A CA 1
ATOM 6899 C C . GLN A 1 898 ? -27.000 -13.678 -41.103 1.00 94.88 898 GLN A C 1
ATOM 6901 O O . GLN A 1 898 ? -26.579 -12.639 -40.585 1.00 94.88 898 GLN A O 1
ATOM 6906 N N . LYS A 1 899 ? -27.357 -14.761 -40.401 1.00 95.69 899 LYS A N 1
ATOM 6907 C CA . LYS A 1 899 ? -27.275 -14.869 -38.942 1.00 95.69 899 LYS A CA 1
ATOM 6908 C C . LYS A 1 899 ? -25.836 -14.831 -38.444 1.00 95.69 899 LYS A C 1
ATOM 6910 O O . LYS A 1 899 ? -24.945 -15.461 -39.020 1.00 95.69 899 LYS A O 1
ATOM 6915 N N . VAL A 1 900 ? -25.638 -14.124 -37.337 1.00 96.50 900 VAL A N 1
ATOM 6916 C CA . VAL A 1 900 ? -24.361 -14.015 -36.637 1.00 96.50 900 VAL A CA 1
ATOM 6917 C C . VAL A 1 900 ? -24.535 -14.023 -35.124 1.00 96.50 900 VAL A C 1
ATOM 6919 O O . VAL A 1 900 ? -25.554 -13.588 -34.592 1.00 96.50 900 VAL A O 1
ATOM 6922 N N . TYR A 1 901 ? -23.497 -14.483 -34.432 1.00 95.25 901 TYR A N 1
ATOM 6923 C CA . TYR A 1 901 ? -23.461 -14.613 -32.981 1.00 95.25 901 TYR A CA 1
ATOM 6924 C C . TYR A 1 901 ? -22.248 -13.877 -32.418 1.00 95.25 901 TYR A C 1
ATOM 6926 O O . TYR A 1 901 ? -21.113 -14.181 -32.783 1.00 95.25 901 T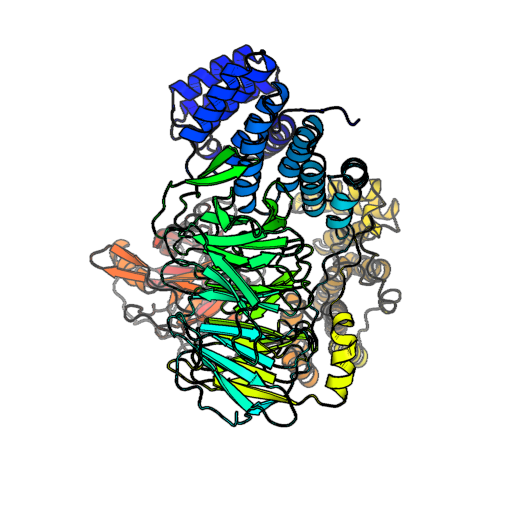YR A O 1
ATOM 6934 N N . ALA A 1 902 ? -22.464 -12.920 -31.521 1.00 92.56 902 ALA A N 1
ATOM 6935 C CA . ALA A 1 902 ? -21.384 -12.262 -30.796 1.00 92.56 902 ALA A CA 1
ATOM 6936 C C . ALA A 1 902 ? -21.215 -12.907 -29.420 1.00 92.56 902 ALA A C 1
ATOM 6938 O O . ALA A 1 902 ? -22.171 -12.984 -28.644 1.00 92.56 902 ALA A O 1
ATOM 6939 N N . ILE A 1 903 ? -19.991 -13.350 -29.121 1.00 89.50 903 ILE A N 1
ATOM 6940 C CA . ILE A 1 903 ? -19.634 -13.940 -27.827 1.00 89.50 903 ILE A CA 1
ATOM 6941 C C . ILE A 1 903 ? -18.636 -13.032 -27.121 1.00 89.50 903 ILE A C 1
ATOM 6943 O O . ILE A 1 903 ? -17.659 -12.569 -27.711 1.00 89.50 903 ILE A O 1
ATOM 6947 N N . GLY A 1 904 ? -18.851 -12.800 -25.832 1.00 85.00 904 GLY A N 1
ATOM 6948 C CA . GLY A 1 904 ? -17.870 -12.105 -25.019 1.00 85.00 904 GLY A CA 1
ATOM 6949 C C . GLY A 1 904 ? -18.230 -12.039 -23.552 1.00 85.00 904 GLY A C 1
ATOM 6950 O O . GLY A 1 904 ? -19.035 -12.816 -23.050 1.00 85.00 904 GLY A O 1
ATOM 6951 N N . ASN A 1 905 ? -17.571 -11.133 -22.844 1.00 74.81 905 ASN A N 1
ATOM 6952 C CA . ASN A 1 905 ? -17.712 -10.971 -21.408 1.00 74.81 905 ASN A CA 1
ATOM 6953 C C . ASN A 1 905 ? -18.242 -9.565 -21.092 1.00 74.81 905 ASN A C 1
ATOM 6955 O O . ASN A 1 905 ? -17.447 -8.695 -20.711 1.00 74.81 905 ASN A O 1
ATOM 6959 N N . PRO A 1 906 ? -19.547 -9.289 -21.281 1.00 58.50 906 PRO A N 1
ATOM 6960 C CA . PRO A 1 906 ? -20.043 -7.928 -21.181 1.00 58.50 906 PRO A CA 1
ATOM 6961 C C . PRO A 1 906 ? -20.018 -7.452 -19.726 1.00 58.50 906 PRO A C 1
ATOM 6963 O O . PRO A 1 906 ? -20.359 -8.170 -18.788 1.00 58.50 906 PRO A O 1
ATOM 6966 N N . GLY A 1 907 ? -19.591 -6.215 -19.519 1.00 55.47 907 GLY A N 1
ATOM 6967 C CA . GLY A 1 907 ? -19.621 -5.547 -18.229 1.00 55.47 907 GLY A CA 1
ATOM 6968 C C . GLY A 1 907 ? -20.997 -4.951 -17.939 1.00 55.47 907 GLY A C 1
ATOM 6969 O O . GLY A 1 907 ? -21.567 -4.257 -18.776 1.00 55.47 907 GLY A O 1
ATOM 6970 N N . LEU A 1 908 ? -21.491 -5.162 -16.718 1.00 39.50 908 LEU A N 1
ATOM 6971 C CA . LEU A 1 908 ? -22.623 -4.440 -16.135 1.00 39.50 908 LEU A CA 1
ATOM 6972 C C . LEU A 1 908 ? -22.131 -3.764 -14.842 1.00 39.50 908 LEU A C 1
ATOM 6974 O O . LEU A 1 908 ? -22.033 -4.384 -13.777 1.00 39.50 908 LEU A O 1
ATOM 6978 N N . GLY A 1 909 ? -21.704 -2.503 -14.945 1.00 46.97 909 GLY A N 1
ATOM 6979 C CA . GLY A 1 909 ? -21.062 -1.785 -13.838 1.00 46.97 909 GLY A CA 1
ATOM 6980 C C . GLY A 1 909 ? -19.719 -2.414 -13.425 1.00 46.97 909 GLY A C 1
ATOM 6981 O O . GLY A 1 909 ? -18.810 -2.544 -14.240 1.00 46.97 909 GLY A O 1
ATOM 6982 N N . LYS A 1 910 ? -19.562 -2.807 -12.148 1.00 35.56 910 LYS A N 1
ATOM 6983 C CA . LYS A 1 910 ? -18.349 -3.497 -11.637 1.00 35.56 910 LYS A CA 1
ATOM 6984 C C . LYS A 1 910 ? -18.383 -5.025 -11.812 1.00 35.56 910 LYS A C 1
ATOM 6986 O O . LYS A 1 910 ? -17.406 -5.693 -11.462 1.00 35.56 910 LYS A O 1
ATOM 6991 N N . LYS A 1 911 ? -19.493 -5.590 -12.300 1.00 39.56 911 LYS A N 1
ATOM 6992 C CA . LYS A 1 911 ? -19.644 -7.028 -12.559 1.00 39.56 911 LYS A CA 1
ATOM 6993 C C . LYS A 1 911 ? -19.344 -7.313 -14.029 1.00 39.56 911 LYS A C 1
ATOM 6995 O O . LYS A 1 911 ? -19.776 -6.579 -14.908 1.00 39.56 911 LYS A O 1
ATOM 7000 N N . ILE A 1 912 ? -18.599 -8.383 -14.281 1.00 56.16 912 ILE A N 1
ATOM 7001 C CA . ILE A 1 912 ? -18.382 -8.924 -15.625 1.00 56.16 912 ILE A CA 1
ATOM 7002 C C . ILE A 1 912 ? -19.348 -10.094 -15.744 1.00 56.16 912 ILE A C 1
ATOM 7004 O O . ILE A 1 912 ? -19.238 -11.040 -14.962 1.00 56.16 912 ILE A O 1
ATOM 7008 N N . LEU A 1 913 ? -20.302 -10.007 -16.665 1.00 58.41 913 LEU A N 1
ATOM 7009 C CA . LEU A 1 913 ? -21.072 -11.165 -17.088 1.00 58.41 913 LEU A CA 1
ATOM 7010 C C . LEU A 1 913 ? -20.099 -12.035 -17.875 1.00 58.41 913 LEU A C 1
ATOM 7012 O O . LEU A 1 913 ? -19.484 -11.599 -18.845 1.00 58.41 913 LEU A O 1
ATOM 7016 N N . VAL A 1 914 ? -19.842 -13.226 -17.360 1.00 61.78 914 VAL A N 1
ATOM 7017 C CA . VAL A 1 914 ? -18.906 -14.149 -17.986 1.00 61.78 914 VAL A CA 1
ATOM 7018 C C . VAL A 1 914 ? -19.644 -14.825 -19.136 1.00 61.78 914 VAL A C 1
ATOM 7020 O O . VAL A 1 914 ? -20.691 -15.420 -18.907 1.00 61.78 914 VAL A O 1
ATOM 7023 N N . GLN A 1 915 ? -19.087 -14.722 -20.344 1.00 64.06 915 GLN A N 1
ATOM 7024 C CA . GLN A 1 915 ? -19.468 -15.529 -21.510 1.00 64.06 915 GLN A CA 1
ATOM 7025 C C . GLN A 1 915 ? -20.943 -15.427 -21.899 1.00 64.06 915 GLN A C 1
ATOM 7027 O O . GLN A 1 915 ? -21.691 -16.397 -21.879 1.00 64.06 915 GLN A O 1
ATOM 7032 N N . SER A 1 916 ? -21.354 -14.227 -22.290 1.00 80.19 916 SER A N 1
ATOM 7033 C CA . SER A 1 916 ? -22.660 -13.996 -22.898 1.00 80.19 916 SER A CA 1
ATOM 7034 C C . SER A 1 916 ? -22.588 -14.198 -24.408 1.00 80.19 916 SER A C 1
ATOM 7036 O O . SER A 1 916 ? -21.653 -13.726 -25.059 1.00 80.19 916 SER A O 1
ATOM 7038 N N . ILE A 1 917 ? -23.605 -14.860 -24.952 1.00 88.75 917 ILE A N 1
ATOM 7039 C CA . ILE A 1 917 ? -23.877 -14.944 -26.386 1.00 88.75 917 ILE A CA 1
ATOM 7040 C C . ILE A 1 917 ? -25.034 -14.005 -26.734 1.00 88.75 917 ILE A C 1
ATOM 7042 O O . ILE A 1 917 ? -25.981 -13.863 -25.964 1.00 88.75 917 ILE A O 1
ATOM 7046 N N . SER A 1 918 ? -24.945 -13.347 -27.884 1.00 89.56 918 SER A N 1
ATOM 7047 C CA . SER A 1 918 ? -26.029 -12.554 -28.466 1.00 89.56 918 SER A CA 1
ATOM 7048 C C . SER A 1 918 ? -26.181 -12.906 -29.939 1.00 89.56 918 SER A C 1
ATOM 7050 O O . SER A 1 918 ? -25.182 -13.026 -30.649 1.00 89.56 918 SER A O 1
ATOM 7052 N N . GLU A 1 919 ? -27.418 -13.097 -30.385 1.00 93.50 919 GLU A N 1
ATOM 7053 C CA . GLU A 1 919 ? -27.762 -13.375 -31.781 1.00 93.50 919 GLU A CA 1
ATOM 7054 C C . GLU A 1 919 ? -28.156 -12.080 -32.500 1.00 93.50 919 GLU A C 1
ATOM 7056 O O . GLU A 1 919 ? -28.705 -11.154 -31.901 1.00 93.50 919 GLU A O 1
ATOM 7061 N N . GLY A 1 920 ? -27.867 -12.019 -33.795 1.00 93.81 920 GLY A N 1
ATOM 7062 C CA . GLY A 1 920 ? -28.365 -10.992 -34.695 1.00 93.81 920 GLY A CA 1
ATOM 7063 C C . GLY A 1 920 ? -28.128 -11.368 -36.152 1.00 93.81 920 GLY A C 1
ATOM 7064 O O . GLY A 1 920 ? -27.816 -12.512 -36.476 1.00 93.81 920 GLY A O 1
ATOM 7065 N N . ILE A 1 921 ? -28.247 -10.385 -37.037 1.00 95.12 921 ILE A N 1
ATOM 7066 C CA . ILE A 1 921 ? -27.989 -10.527 -38.472 1.00 95.12 921 ILE A CA 1
ATOM 7067 C C . ILE A 1 921 ? -26.986 -9.479 -38.943 1.00 95.12 921 ILE A C 1
ATOM 7069 O O . ILE A 1 921 ? -26.817 -8.434 -38.309 1.00 95.12 921 ILE A O 1
ATOM 7073 N N . ILE A 1 922 ? -26.343 -9.737 -40.078 1.00 96.38 922 ILE A N 1
ATOM 7074 C CA . ILE A 1 922 ? -25.573 -8.723 -40.800 1.00 96.38 922 ILE A CA 1
ATOM 7075 C C . ILE A 1 922 ? -26.543 -7.751 -41.465 1.00 96.38 922 ILE A C 1
ATOM 7077 O O . ILE A 1 922 ? -27.307 -8.129 -42.349 1.00 96.38 922 ILE A O 1
ATOM 7081 N N . SER A 1 923 ? -26.488 -6.486 -41.067 1.00 90.94 923 SER A N 1
ATOM 7082 C CA . SER A 1 923 ? -27.248 -5.404 -41.699 1.00 90.94 923 SER A CA 1
ATOM 7083 C C . SER A 1 923 ? -26.525 -4.861 -42.932 1.00 90.94 923 SER A C 1
ATOM 7085 O O . SER A 1 923 ? -27.158 -4.454 -43.898 1.00 90.94 923 SER A O 1
ATOM 7087 N N . SER A 1 924 ? -25.190 -4.845 -42.910 1.00 90.50 924 SER A N 1
ATOM 7088 C CA . SER A 1 924 ? -24.359 -4.461 -44.053 1.00 90.50 924 SER A CA 1
ATOM 7089 C C . SER A 1 924 ? -22.985 -5.114 -43.943 1.00 90.50 924 SER A C 1
ATOM 7091 O O . SER A 1 924 ? -22.393 -5.165 -42.865 1.00 90.50 924 SER A O 1
ATOM 7093 N N . ASN A 1 925 ? -22.478 -5.621 -45.062 1.00 86.50 925 ASN A N 1
ATOM 7094 C CA . ASN A 1 925 ? -21.218 -6.358 -45.135 1.00 86.50 925 ASN A CA 1
ATOM 7095 C C . ASN A 1 925 ? -19.999 -5.480 -45.479 1.00 86.50 925 ASN A C 1
ATOM 7097 O O . ASN A 1 925 ? -18.885 -5.997 -45.517 1.00 86.50 925 ASN A O 1
ATOM 7101 N N . SER A 1 926 ? -20.197 -4.181 -45.729 1.00 83.75 926 SER A N 1
ATOM 7102 C CA . SER A 1 926 ? -19.122 -3.238 -46.050 1.00 83.75 926 SER A CA 1
ATOM 7103 C C . SER A 1 926 ? -19.554 -1.793 -45.777 1.00 83.75 926 SER A C 1
ATOM 7105 O O . SER A 1 926 ? -20.005 -1.076 -46.672 1.00 83.75 926 SER A O 1
ATOM 7107 N N . ARG A 1 927 ? -19.429 -1.347 -44.523 1.00 83.75 927 ARG A N 1
ATOM 7108 C CA . ARG A 1 927 ? -19.599 0.063 -44.138 1.00 83.75 927 ARG A CA 1
ATOM 7109 C C . ARG A 1 927 ? -18.242 0.733 -43.990 1.00 83.75 927 ARG A C 1
ATOM 7111 O O . ARG A 1 927 ? -17.438 0.301 -43.166 1.00 83.75 927 ARG A O 1
ATOM 7118 N N . THR A 1 928 ? -18.010 1.804 -44.742 1.00 80.12 928 THR A N 1
ATOM 7119 C CA . THR A 1 928 ? -16.805 2.624 -44.594 1.00 80.12 928 THR A CA 1
ATOM 7120 C C . THR A 1 928 ? -17.047 3.734 -43.579 1.00 80.12 928 THR A C 1
ATOM 7122 O O . THR A 1 928 ? -17.902 4.591 -43.786 1.00 80.12 928 THR A O 1
ATOM 7125 N N . ILE A 1 929 ? -16.292 3.723 -42.484 1.00 72.19 929 ILE A N 1
ATOM 7126 C CA . ILE A 1 929 ? -16.321 4.751 -41.438 1.00 72.19 929 ILE A CA 1
ATOM 7127 C C . ILE A 1 929 ? -14.879 5.205 -41.228 1.00 72.19 929 ILE A C 1
ATOM 7129 O O . ILE A 1 929 ? -14.005 4.375 -40.989 1.00 72.19 929 ILE A O 1
ATOM 7133 N N . GLU A 1 930 ? -14.621 6.507 -41.379 1.00 70.25 930 GLU A N 1
ATOM 7134 C CA . GLU A 1 930 ? -13.285 7.108 -41.206 1.00 70.25 930 GLU A CA 1
ATOM 7135 C C . GLU A 1 930 ? -12.171 6.400 -42.016 1.00 70.25 930 GLU A C 1
ATOM 7137 O O . GLU A 1 930 ? -11.034 6.265 -41.574 1.00 70.25 930 GLU A O 1
ATOM 7142 N N . GLY A 1 931 ? -12.499 5.921 -43.224 1.00 67.94 931 GLY A N 1
ATOM 7143 C CA . GLY A 1 931 ? -11.553 5.229 -44.111 1.00 67.94 931 GLY A CA 1
ATOM 7144 C C . GLY A 1 931 ? -11.281 3.758 -43.763 1.00 67.94 931 GLY A C 1
ATOM 7145 O O . GLY A 1 931 ? -10.456 3.124 -44.422 1.00 67.94 931 GLY A O 1
ATOM 7146 N N . ASN A 1 932 ? -11.980 3.196 -42.773 1.00 74.81 932 ASN A N 1
ATOM 7147 C CA . ASN A 1 932 ? -11.932 1.782 -42.402 1.00 74.81 932 ASN A CA 1
ATOM 7148 C C . ASN A 1 932 ? -13.230 1.060 -42.772 1.00 74.81 932 ASN A C 1
ATOM 7150 O O . ASN A 1 932 ? -14.306 1.651 -42.748 1.00 74.81 932 ASN A O 1
ATOM 7154 N N . THR A 1 933 ? -13.131 -0.229 -43.101 1.00 82.44 933 THR A N 1
ATOM 7155 C CA . THR A 1 933 ? -14.285 -1.063 -43.480 1.00 82.44 933 THR A CA 1
ATOM 7156 C C . THR A 1 933 ? -14.755 -1.904 -42.296 1.00 82.44 933 THR A C 1
ATOM 7158 O O . THR A 1 933 ? -13.940 -2.573 -41.662 1.00 82.44 933 THR A O 1
ATOM 7161 N N . TYR A 1 934 ? -16.063 -1.906 -42.036 1.00 91.44 934 TYR A N 1
ATOM 7162 C CA . TYR A 1 934 ? -16.708 -2.643 -40.949 1.00 91.44 934 TYR A CA 1
ATOM 7163 C C . TYR A 1 934 ? -17.891 -3.484 -41.436 1.00 91.44 934 TYR A C 1
ATOM 7165 O O . TYR A 1 934 ? -18.595 -3.114 -42.378 1.00 91.44 934 TYR A O 1
ATOM 7173 N N . LEU A 1 935 ? -18.149 -4.587 -40.730 1.00 93.19 935 LEU A N 1
ATOM 7174 C CA . LEU A 1 935 ? -19.435 -5.279 -40.758 1.00 93.19 935 LEU A CA 1
ATOM 7175 C C . LEU A 1 935 ? -20.392 -4.560 -39.811 1.00 93.19 935 LEU A C 1
ATOM 7177 O O . LEU A 1 935 ? -20.059 -4.378 -38.643 1.00 93.19 935 LEU A O 1
ATOM 7181 N N . GLN A 1 936 ? -21.576 -4.197 -40.291 1.00 93.12 936 GLN A N 1
ATOM 7182 C CA . GLN A 1 936 ? -22.669 -3.710 -39.454 1.00 93.12 936 GLN A CA 1
ATOM 7183 C C . GLN A 1 936 ? -23.600 -4.877 -39.126 1.00 93.12 936 GLN A C 1
ATOM 7185 O O . GLN A 1 936 ? -24.032 -5.595 -40.030 1.00 93.12 936 GLN A O 1
ATOM 7190 N N . HIS A 1 937 ? -23.942 -5.050 -37.853 1.00 93.44 937 HIS A N 1
ATOM 7191 C CA . HIS A 1 937 ? -24.819 -6.127 -37.404 1.00 93.44 937 HIS A CA 1
ATOM 7192 C C . HIS A 1 937 ? -25.730 -5.707 -36.250 1.00 93.44 937 HIS A C 1
ATOM 7194 O O . HIS A 1 937 ? -25.468 -4.721 -35.556 1.00 93.44 937 HIS A O 1
ATOM 7200 N N . THR A 1 938 ? -26.779 -6.500 -36.023 1.00 92.06 938 THR A N 1
ATOM 7201 C CA . THR A 1 938 ? -27.779 -6.245 -34.974 1.00 92.06 938 THR A CA 1
ATOM 7202 C C . THR A 1 938 ? -27.492 -6.951 -33.649 1.00 92.06 938 THR A C 1
ATOM 7204 O O . THR A 1 938 ? -28.083 -6.585 -32.638 1.00 92.06 938 THR A O 1
ATOM 7207 N N . ALA A 1 939 ? -26.573 -7.929 -33.620 1.00 89.50 939 ALA A N 1
ATOM 7208 C CA . ALA A 1 939 ? -26.230 -8.642 -32.383 1.00 89.50 939 ALA A CA 1
ATOM 7209 C C . ALA A 1 939 ? -25.746 -7.668 -31.291 1.00 89.50 939 ALA A C 1
ATOM 7211 O O . ALA A 1 939 ? -24.907 -6.801 -31.550 1.00 89.50 939 ALA A O 1
ATOM 7212 N N . ALA A 1 940 ? -26.278 -7.807 -30.076 1.00 84.44 940 ALA A N 1
ATOM 7213 C CA . ALA A 1 940 ? -26.071 -6.848 -28.997 1.00 84.44 940 ALA A CA 1
ATOM 7214 C C . ALA A 1 940 ? -24.612 -6.810 -28.499 1.00 84.44 940 ALA A C 1
ATOM 7216 O O . ALA A 1 940 ? -24.145 -7.691 -27.776 1.00 84.44 940 ALA A O 1
ATOM 7217 N N . ILE A 1 941 ? -23.904 -5.720 -28.803 1.00 78.38 941 ILE A N 1
ATOM 7218 C CA . ILE A 1 941 ? -22.582 -5.429 -28.234 1.00 78.38 941 ILE A CA 1
ATOM 7219 C C . ILE A 1 941 ? -22.723 -4.510 -27.018 1.00 78.38 941 ILE A C 1
ATOM 7221 O O . ILE A 1 941 ? -23.514 -3.566 -27.012 1.00 78.38 941 ILE A O 1
ATOM 7225 N N . ASN A 1 942 ? -21.941 -4.787 -25.974 1.00 71.31 942 ASN A N 1
ATOM 7226 C CA . ASN A 1 942 ? -21.819 -3.981 -24.760 1.00 71.31 942 ASN A CA 1
ATOM 7227 C C . ASN A 1 942 ? -20.334 -3.867 -24.364 1.00 71.31 942 ASN A C 1
ATOM 7229 O O . ASN A 1 942 ? -19.548 -4.748 -24.738 1.00 71.31 942 ASN A O 1
ATOM 7233 N N . PRO A 1 943 ? -19.932 -2.833 -23.594 1.00 63.94 943 PRO A N 1
ATOM 7234 C CA . PRO A 1 943 ? -18.564 -2.710 -23.087 1.00 63.94 943 PRO A CA 1
ATOM 7235 C C . PRO A 1 943 ? -18.122 -4.007 -22.398 1.00 63.94 943 PRO A C 1
ATOM 7237 O O . PRO A 1 943 ? -18.783 -4.455 -21.469 1.00 63.94 943 PRO A O 1
ATOM 7240 N N . GLY A 1 944 ? -17.045 -4.638 -22.874 1.00 65.88 944 GLY A N 1
ATOM 7241 C CA . GLY A 1 944 ? -16.585 -5.962 -22.422 1.00 65.88 944 GLY A CA 1
ATOM 7242 C C . GLY A 1 944 ? -16.696 -7.077 -23.475 1.00 65.88 944 GLY A C 1
ATOM 7243 O O . GLY A 1 944 ? -15.880 -7.998 -23.452 1.00 65.88 944 GLY A O 1
ATOM 7244 N N . ASN A 1 945 ? -17.608 -6.962 -24.454 1.00 77.81 945 ASN A N 1
ATOM 7245 C CA . ASN A 1 945 ? -17.650 -7.845 -25.638 1.00 77.81 945 ASN A CA 1
ATOM 7246 C C . ASN A 1 945 ? -16.716 -7.383 -26.766 1.00 77.81 945 ASN A C 1
ATOM 7248 O O . ASN A 1 945 ? -16.402 -8.178 -27.652 1.00 77.81 945 ASN A O 1
ATOM 7252 N N . SER A 1 946 ? -16.252 -6.128 -26.725 1.00 84.94 946 SER A N 1
ATOM 7253 C CA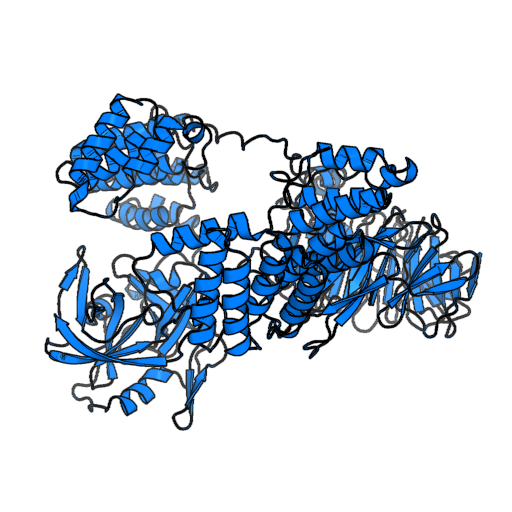 . SER A 1 946 ? -15.239 -5.605 -27.648 1.00 84.94 946 SER A CA 1
ATOM 7254 C C . SER A 1 946 ? -13.971 -6.458 -27.587 1.00 84.94 946 SER A C 1
ATOM 7256 O O . SER A 1 946 ? -13.504 -6.835 -26.508 1.00 84.94 946 SER A O 1
ATOM 7258 N N . GLY A 1 947 ? -13.460 -6.808 -28.758 1.00 89.50 947 GLY A N 1
ATOM 7259 C CA . GLY A 1 947 ? -12.349 -7.717 -28.994 1.00 89.50 947 GLY A CA 1
ATOM 7260 C C . GLY A 1 947 ? -12.761 -9.190 -29.101 1.00 89.50 947 GLY A C 1
ATOM 7261 O O . GLY A 1 947 ? -11.946 -10.015 -29.507 1.00 89.50 947 GLY A O 1
ATOM 7262 N N . GLY A 1 948 ? -14.009 -9.536 -28.764 1.00 92.44 948 GLY A N 1
ATOM 7263 C CA . GLY A 1 948 ? -14.560 -10.885 -28.918 1.00 92.44 948 GLY A CA 1
ATOM 7264 C C . GLY A 1 948 ? -14.994 -11.210 -30.351 1.00 92.44 948 GLY A C 1
ATOM 7265 O O . GLY A 1 948 ? -15.114 -10.304 -31.181 1.00 92.44 948 GLY A O 1
ATOM 7266 N N . PRO A 1 949 ? -15.241 -12.495 -30.662 1.00 95.81 949 PRO A N 1
ATOM 7267 C CA . PRO A 1 949 ? -15.573 -12.916 -32.013 1.00 95.81 949 PRO A CA 1
ATOM 7268 C C . PRO A 1 949 ? -17.035 -12.620 -32.373 1.00 95.81 949 PRO A C 1
ATOM 7270 O O . PRO A 1 949 ? -17.944 -12.774 -31.551 1.00 95.81 949 PRO A O 1
ATOM 7273 N N . LEU A 1 950 ? -17.248 -12.260 -33.637 1.00 96.31 950 LEU A N 1
ATOM 7274 C CA . LEU A 1 950 ? -18.522 -12.378 -34.340 1.00 96.31 950 LEU A CA 1
ATOM 7275 C C . LEU A 1 950 ? -18.473 -13.658 -35.181 1.00 96.31 950 LEU A C 1
ATOM 7277 O O . LEU A 1 950 ? -17.559 -13.826 -35.992 1.00 96.31 950 LEU A O 1
ATOM 7281 N N . LEU A 1 951 ? -19.421 -14.567 -34.972 1.00 96.75 951 LEU A N 1
ATOM 7282 C CA . LEU A 1 951 ? -19.420 -15.924 -35.521 1.00 96.75 951 LEU A CA 1
ATOM 7283 C C . LEU A 1 951 ? -20.577 -16.141 -36.494 1.00 96.75 951 LEU A C 1
ATOM 7285 O O . LEU A 1 951 ? -21.675 -15.658 -36.245 1.00 96.75 951 LEU A O 1
ATOM 7289 N N . ASN A 1 952 ? -20.354 -16.902 -37.566 1.00 95.31 952 ASN A N 1
ATOM 7290 C CA . ASN A 1 952 ? -21.435 -17.442 -38.402 1.00 95.31 952 ASN A CA 1
ATOM 7291 C C . ASN A 1 952 ? -21.951 -18.794 -37.863 1.00 95.31 952 ASN A C 1
ATOM 7293 O O . ASN A 1 952 ? -21.382 -19.357 -36.928 1.00 95.31 952 ASN A O 1
ATOM 7297 N N . GLU A 1 953 ? -22.990 -19.356 -38.490 1.00 94.44 953 GLU A N 1
ATOM 7298 C CA . GLU A 1 953 ? -23.601 -20.647 -38.103 1.00 94.44 953 GLU A CA 1
ATOM 7299 C C . GLU A 1 953 ? -22.630 -21.844 -38.144 1.00 94.44 953 GLU A C 1
ATOM 7301 O O . GLU A 1 953 ? -22.889 -22.871 -37.527 1.00 94.44 953 GLU A O 1
ATOM 7306 N N . MET A 1 954 ? -21.493 -21.724 -38.835 1.00 94.56 954 MET A N 1
ATOM 7307 C CA . MET A 1 954 ? -20.450 -22.758 -38.912 1.00 94.56 954 MET A CA 1
ATOM 7308 C C . MET A 1 954 ? -19.408 -22.632 -37.783 1.00 94.56 954 MET A C 1
ATOM 7310 O O . MET A 1 954 ? -18.409 -23.352 -37.774 1.00 94.56 954 MET A O 1
ATOM 7314 N N . CYS A 1 955 ? -19.624 -21.722 -36.823 1.00 93.50 955 CYS A N 1
ATOM 7315 C CA . CYS A 1 955 ? -18.687 -21.381 -35.748 1.00 93.50 955 CYS A CA 1
ATOM 7316 C C . CYS A 1 955 ? -17.344 -20.813 -36.268 1.00 93.50 955 CYS A C 1
ATOM 7318 O O . CYS A 1 955 ? -16.294 -20.999 -35.648 1.00 93.50 955 CYS A O 1
ATOM 7320 N N . GLN A 1 956 ? -17.369 -20.117 -37.411 1.00 95.56 956 GLN A N 1
ATOM 7321 C CA . GLN A 1 956 ? -16.204 -19.426 -37.975 1.00 95.56 956 GLN A CA 1
ATOM 7322 C C . GLN A 1 956 ? -16.249 -17.934 -37.630 1.00 95.56 956 GLN A C 1
ATOM 7324 O O . GLN A 1 956 ? -17.310 -17.308 -37.704 1.00 95.56 956 GLN A O 1
ATOM 7329 N N . VAL A 1 957 ? -15.098 -17.349 -37.291 1.00 96.75 957 VAL A N 1
ATOM 7330 C CA . VAL A 1 957 ? -14.957 -15.918 -36.989 1.00 96.75 957 VAL A CA 1
ATOM 7331 C C . VAL A 1 957 ? -15.129 -15.122 -38.283 1.00 96.75 957 VAL A C 1
ATOM 7333 O O . VAL A 1 957 ? -14.262 -15.147 -39.156 1.00 96.75 957 VAL A O 1
ATOM 7336 N N . VAL A 1 958 ? -16.247 -14.414 -38.411 1.00 96.19 958 VAL A N 1
ATOM 7337 C CA . VAL A 1 958 ? -16.524 -13.490 -39.522 1.00 96.19 958 VAL A CA 1
ATOM 7338 C C . VAL A 1 958 ? -16.086 -12.058 -39.219 1.00 96.19 958 VAL A C 1
ATOM 7340 O O . VAL A 1 958 ? -15.944 -11.260 -40.143 1.00 96.19 958 VAL A O 1
ATOM 7343 N N . GLY A 1 959 ? -15.815 -11.739 -37.950 1.00 94.81 959 GLY A N 1
ATOM 7344 C CA . GLY A 1 959 ? -15.188 -10.482 -37.556 1.00 94.81 959 GLY A CA 1
ATOM 7345 C C . GLY A 1 959 ? -14.853 -10.381 -36.066 1.00 94.81 959 GLY A C 1
ATOM 7346 O O . GLY A 1 959 ? -15.151 -11.292 -35.294 1.00 94.81 959 GLY A O 1
ATOM 7347 N N . ILE A 1 960 ? -14.233 -9.267 -35.666 1.00 96.69 960 ILE A N 1
ATOM 7348 C CA . ILE A 1 960 ? -13.929 -8.930 -34.262 1.00 96.69 960 ILE A CA 1
ATOM 7349 C C . ILE A 1 960 ? -14.769 -7.730 -33.828 1.00 96.69 960 ILE A C 1
ATOM 7351 O O . ILE A 1 960 ? -14.654 -6.654 -34.414 1.00 96.69 960 ILE A O 1
ATOM 7355 N N . ASN A 1 961 ? -15.603 -7.909 -32.804 1.00 93.56 961 ASN A N 1
ATOM 7356 C CA . ASN A 1 961 ? -16.517 -6.877 -32.303 1.00 93.56 961 ASN A CA 1
ATOM 7357 C C . ASN A 1 961 ? -15.723 -5.670 -31.787 1.00 93.56 961 ASN A C 1
ATOM 7359 O O . ASN A 1 961 ? -14.799 -5.871 -31.008 1.00 93.56 961 ASN A O 1
ATOM 7363 N N . THR A 1 962 ? -16.073 -4.438 -32.167 1.00 82.81 962 THR A N 1
ATOM 7364 C CA . THR A 1 962 ? -15.353 -3.224 -31.722 1.00 82.81 962 THR A CA 1
ATOM 7365 C C . THR A 1 962 ? -16.307 -2.148 -31.200 1.00 82.81 962 THR A C 1
ATOM 7367 O O . THR A 1 962 ? -16.499 -2.035 -29.984 1.00 82.81 962 THR A O 1
ATOM 7370 N N . LEU A 1 963 ? -16.944 -1.398 -32.102 1.00 67.62 963 LEU A N 1
ATOM 7371 C CA . LEU A 1 963 ? -17.690 -0.176 -31.818 1.00 67.62 963 LEU A CA 1
ATOM 7372 C C . LEU A 1 963 ? -19.185 -0.464 -31.634 1.00 67.62 963 LEU A C 1
ATOM 7374 O O . LEU A 1 963 ? -19.790 -1.224 -32.392 1.00 67.62 963 LEU A O 1
ATOM 7378 N N . LYS A 1 964 ? -19.796 0.240 -30.678 1.00 53.38 964 LYS A N 1
ATOM 7379 C CA . LYS A 1 964 ? -21.247 0.430 -30.587 1.00 53.38 964 LYS A CA 1
ATOM 7380 C C . LYS A 1 964 ? -21.532 1.922 -30.714 1.00 53.38 964 LYS A C 1
ATOM 7382 O O . LYS A 1 964 ? -20.966 2.714 -29.962 1.00 53.38 964 LYS A O 1
ATOM 7387 N N . VAL A 1 965 ? -22.397 2.301 -31.647 1.00 56.91 965 VAL A N 1
ATOM 7388 C CA . VAL A 1 965 ? -22.904 3.679 -31.745 1.00 56.91 965 VAL A CA 1
ATOM 7389 C C . VAL A 1 965 ? -24.072 3.831 -30.765 1.00 56.91 965 VAL A C 1
ATOM 7391 O O . VAL A 1 965 ? -24.705 2.841 -30.410 1.00 56.91 965 VAL A O 1
ATOM 7394 N N . SER A 1 966 ? -24.365 5.045 -30.288 1.00 51.53 966 SER A N 1
ATOM 7395 C CA . SER A 1 966 ? -25.496 5.344 -29.384 1.00 51.53 966 SER A CA 1
ATOM 7396 C C . SER A 1 966 ? -26.874 5.213 -30.064 1.00 51.53 966 SER A C 1
ATOM 7398 O O . SER A 1 966 ? -27.741 6.060 -29.885 1.00 51.53 966 SER A O 1
ATOM 7400 N N . LEU A 1 967 ? -27.055 4.165 -30.864 1.00 56.88 967 LEU A N 1
ATOM 7401 C CA . LEU A 1 967 ? -28.280 3.745 -31.526 1.00 56.88 967 LEU A CA 1
ATOM 7402 C C . LEU A 1 967 ? -28.539 2.286 -31.139 1.00 56.88 967 LEU A C 1
ATOM 7404 O O . LEU A 1 967 ? -27.608 1.483 -31.015 1.00 56.88 967 LEU A O 1
ATOM 7408 N N . GLU A 1 968 ? -29.799 1.936 -30.914 1.00 69.12 968 GLU A N 1
ATOM 7409 C CA . GLU A 1 968 ? -30.169 0.556 -30.603 1.00 69.12 968 GLU A CA 1
ATOM 7410 C C . GLU A 1 968 ? -29.970 -0.342 -31.832 1.00 69.12 968 GLU A C 1
ATOM 7412 O O . GLU A 1 968 ? -30.208 0.072 -32.963 1.00 69.12 968 GLU A O 1
ATOM 7417 N N . ASN A 1 969 ? -29.495 -1.574 -31.615 1.00 73.75 969 ASN A N 1
ATOM 7418 C CA . ASN A 1 969 ? -29.295 -2.594 -32.657 1.00 73.75 969 ASN A CA 1
ATOM 7419 C C . ASN A 1 969 ? -28.356 -2.208 -33.822 1.00 73.75 969 ASN A C 1
ATOM 7421 O O . ASN A 1 969 ? -28.420 -2.812 -34.891 1.00 73.75 969 ASN A O 1
ATOM 7425 N N . VAL A 1 970 ? -27.434 -1.259 -33.611 1.00 84.25 970 VAL A N 1
ATOM 7426 C CA . VAL A 1 970 ? -26.365 -0.919 -34.567 1.00 84.25 970 VAL A CA 1
ATOM 7427 C C . VAL A 1 970 ? -24.996 -1.155 -33.926 1.00 84.25 970 VAL A C 1
ATOM 7429 O O . VAL A 1 970 ? -24.524 -0.363 -33.107 1.00 84.25 970 VAL A O 1
ATOM 7432 N N . SER A 1 971 ? -24.348 -2.257 -34.306 1.00 88.81 971 SER A N 1
ATOM 7433 C CA . SER A 1 971 ? -23.013 -2.641 -33.827 1.00 88.81 971 SER A CA 1
ATOM 7434 C C . SER A 1 971 ? -22.056 -2.916 -34.985 1.00 88.81 971 SER A C 1
ATOM 7436 O O . SER A 1 971 ? -22.494 -3.246 -36.090 1.00 88.81 971 SER A O 1
ATOM 7438 N N . PHE A 1 972 ? -20.752 -2.779 -34.728 1.00 91.69 972 PHE A N 1
ATOM 7439 C CA . PHE A 1 972 ? -19.711 -2.945 -35.739 1.00 91.69 972 PHE A CA 1
ATOM 7440 C C . PHE A 1 972 ? -18.661 -3.989 -35.359 1.00 91.69 972 PHE A C 1
ATOM 7442 O O . PHE A 1 972 ? -18.198 -4.055 -34.215 1.00 91.69 972 PHE A O 1
ATOM 7449 N N . ALA A 1 973 ? -18.213 -4.741 -36.364 1.00 93.81 973 ALA A N 1
ATOM 7450 C CA . ALA A 1 973 ? -17.104 -5.679 -36.257 1.00 93.81 973 ALA A CA 1
ATOM 7451 C C . ALA A 1 973 ? -16.081 -5.482 -37.385 1.00 93.81 973 ALA A C 1
ATOM 7453 O O . ALA A 1 973 ? -16.432 -5.138 -38.515 1.00 93.81 973 ALA A O 1
ATOM 7454 N N . ILE A 1 974 ? -14.807 -5.722 -37.080 1.00 94.31 974 ILE A N 1
ATOM 7455 C CA . ILE A 1 974 ? -13.706 -5.698 -38.050 1.00 94.31 974 ILE A CA 1
ATOM 7456 C C . ILE A 1 974 ? -13.824 -6.952 -38.934 1.00 94.31 974 ILE A C 1
ATOM 7458 O O . ILE A 1 974 ? -13.800 -8.048 -38.370 1.00 94.31 974 ILE A O 1
ATOM 7462 N N . PRO A 1 975 ? -13.962 -6.840 -40.271 1.00 94.75 975 PRO A N 1
ATOM 7463 C CA . PRO A 1 975 ? -14.272 -7.975 -41.144 1.00 94.75 975 PRO A CA 1
ATOM 7464 C C . PRO A 1 975 ? -13.161 -9.031 -41.210 1.00 94.75 975 PRO A C 1
ATOM 7466 O O . PRO A 1 975 ? -11.973 -8.699 -41.183 1.00 94.75 975 PRO A O 1
ATOM 7469 N N . ALA A 1 976 ? -13.539 -10.299 -41.403 1.00 92.38 976 ALA A N 1
ATOM 7470 C CA . ALA A 1 976 ? -12.608 -11.409 -41.627 1.00 92.38 976 ALA A CA 1
ATOM 7471 C C . ALA A 1 976 ? -11.648 -11.162 -42.799 1.00 92.38 976 ALA A C 1
ATOM 7473 O O . ALA A 1 976 ? -10.485 -11.552 -42.728 1.00 92.38 976 ALA A O 1
ATOM 7474 N N . GLU A 1 977 ? -12.094 -10.460 -43.841 1.00 91.31 977 GLU A N 1
ATOM 7475 C CA . GLU A 1 977 ? -11.232 -10.050 -44.950 1.00 91.31 977 GLU A CA 1
ATOM 7476 C C . GLU A 1 977 ? -10.053 -9.172 -44.494 1.00 91.31 977 GLU A C 1
ATOM 7478 O O . GLU A 1 977 ? -8.918 -9.397 -44.911 1.00 91.31 977 GLU A O 1
ATOM 7483 N N . VAL A 1 978 ? -10.288 -8.207 -43.596 1.00 89.62 978 VAL A N 1
ATOM 7484 C CA . VAL A 1 978 ? -9.222 -7.354 -43.036 1.00 89.62 978 VAL A CA 1
ATOM 7485 C C . VAL A 1 978 ? -8.259 -8.198 -42.204 1.00 89.62 978 VAL A C 1
ATOM 7487 O O . VAL A 1 978 ? -7.044 -8.055 -42.327 1.00 89.62 978 VAL A O 1
ATOM 7490 N N . ILE A 1 979 ? -8.795 -9.122 -41.403 1.00 92.00 979 ILE A N 1
ATOM 7491 C CA . ILE A 1 979 ? -8.000 -10.042 -40.581 1.00 92.00 979 ILE A CA 1
ATOM 7492 C C . ILE A 1 979 ? -7.101 -10.909 -41.473 1.00 92.00 979 ILE A C 1
ATOM 7494 O O . ILE A 1 979 ? -5.910 -11.024 -41.203 1.00 92.00 979 ILE A O 1
ATOM 7498 N N . ARG A 1 980 ? -7.633 -11.467 -42.566 1.00 88.62 980 ARG A N 1
ATOM 7499 C CA . ARG A 1 980 ? -6.883 -12.322 -43.501 1.00 88.62 980 ARG A CA 1
ATOM 7500 C C . ARG A 1 980 ? -5.865 -11.569 -44.350 1.00 88.62 980 ARG A C 1
ATOM 7502 O O . ARG A 1 980 ? -4.839 -12.144 -44.684 1.00 88.62 980 ARG A O 1
ATOM 7509 N N . LYS A 1 981 ? -6.095 -10.289 -44.659 1.00 86.56 981 LYS A N 1
ATOM 7510 C CA . LYS A 1 981 ? -5.078 -9.437 -45.302 1.00 86.56 981 LYS A CA 1
ATOM 7511 C C . LYS A 1 981 ? -3.863 -9.209 -44.397 1.00 86.56 981 LYS A C 1
ATOM 7513 O O . LYS A 1 981 ? -2.748 -9.118 -44.893 1.00 86.56 981 LYS A O 1
ATOM 7518 N N . ILE A 1 982 ? -4.075 -9.120 -43.081 1.00 85.50 982 ILE A N 1
ATOM 7519 C CA . ILE A 1 982 ? -2.997 -8.948 -42.092 1.00 85.50 982 ILE A CA 1
ATOM 7520 C C . ILE A 1 982 ? -2.327 -10.292 -41.761 1.00 85.50 982 ILE A C 1
ATOM 7522 O O . ILE A 1 982 ? -1.111 -10.345 -41.591 1.00 85.50 982 ILE A O 1
ATOM 7526 N N . PHE A 1 983 ? -3.116 -11.366 -41.679 1.00 86.38 983 PHE A N 1
ATOM 7527 C CA . PHE A 1 983 ? -2.680 -12.723 -41.342 1.00 86.38 983 PHE A CA 1
ATOM 7528 C C . PHE A 1 983 ? -3.062 -13.701 -42.473 1.00 86.38 983 PHE A C 1
ATOM 7530 O O . PHE A 1 983 ? -4.091 -14.383 -42.370 1.00 86.38 983 PHE A O 1
ATOM 7537 N N . PRO A 1 984 ? -2.287 -13.747 -43.574 1.00 73.81 984 PRO A N 1
ATOM 7538 C CA . PRO A 1 984 ? -2.617 -14.557 -44.744 1.00 73.81 984 PRO A CA 1
ATOM 7539 C C . PRO A 1 984 ? -2.591 -16.060 -44.436 1.00 73.81 984 PRO A C 1
ATOM 7541 O O . PRO A 1 984 ? -1.985 -16.507 -43.461 1.00 73.81 984 PRO A O 1
ATOM 7544 N N . SER A 1 985 ? -3.267 -16.853 -45.268 1.00 70.12 985 SER A N 1
ATOM 7545 C CA . SER A 1 985 ? -3.110 -18.311 -45.245 1.00 70.12 985 SER A CA 1
ATOM 7546 C C . SER A 1 985 ? -1.770 -18.691 -45.873 1.00 70.12 985 SER A C 1
ATOM 7548 O O . SER A 1 985 ? -1.336 -18.037 -46.819 1.00 70.12 985 SER A O 1
ATOM 7550 N N . LYS A 1 986 ? -1.117 -19.711 -45.314 1.00 51.34 986 LYS A N 1
ATOM 7551 C CA . LYS A 1 986 ? -0.042 -20.431 -45.998 1.00 51.34 986 LYS A CA 1
ATOM 7552 C C . LYS A 1 986 ? -0.640 -21.597 -46.756 1.00 51.34 986 LYS A C 1
ATOM 7554 O O . LYS A 1 986 ? -1.606 -22.179 -46.206 1.00 51.34 986 LYS A O 1
#

Foldseek 3Di:
DPDPPPPQPCVVVVVVVVVVVVVDPDDDQLCVVQVHPFSQLSVLQVVLVVCVVVVVLVSSLVSLVSSCVRPVLRLSSLQVNLVSCVVVVNLVVSLVSLVSSCVSQALPNLVSLLSSLQVNLVSCVVVVVLQVSLLSLVLSCVSCLLPPLPCLLVSLQVNLVSCVVVLVLLLSLLSLLRSCVSPVPVRPPVSSVVSLVSDDPVSNVLVVLSQFFQFFQAADDDAFDKDFADADEDFFFAFFDAWEFQLVLQWIWTAHAFAQWIWIFGDDPHTYIDIEGHPFGFQEWYQAPRWTWTFGHQQTKIFTADRVHRHGPDIAGAPDPGRFNEKEDQVVLQWIWGADPFWIWIQRNVHNYTDTDLDTFNYWYAQRVSFKIKGKDKDDQPPQFFFDFHADVNHTRTRTNRDDPDRFIQMKMFMWTQDNVGTHTSDIATRLDTAFDDWAAANNRFKIKTAHQPFGDDSDNPDPAGAAFIFMATPSHNNDGSATQHDNHGFQAWEADLLQQWIWGHDQFWIWIDHSNRRPDRTDIGTAGFRHHWYAHSNRQKIWTAHNGIGIIIIGGDADPVSNVCSNVVVVSRGRPPRDDPDQPDQDPFAPCQLPDDQDLDPVLLLVLLVLLLVVQDADAAAALLSGPVQVVVVVLVVLLVVLCVCVVPPVCLVVSLVSLVVSCVVCVLRLSSLLSNLVSCCPDPNNLVSLVSLSVSSNSCRLRGCSNLVSLCSNLVVCVVVVRLSSNSSSLSNSSSSHVPPLVSLLVNLVSCVVVVNVVSSVSSVVVDDPLNDADPLVPFAAFAADDPDFDFDDPLVLLQLFQQQKKWKAALNAIAIWGATRDFQKTKFFQVRHVNHDIKIWGWDDDPNDIDIDDIWDWRWNDHDPPLRMTIIGTPDGDPSHDHAHAHPDADAFPFKKKQWWFADDDPDTRRIDIWIWTFNHRFDADPNATKTWIQTDDHRTSHGTFIAGSSSHGQFGWHDDDPDHRTTIGRGSVVVCVSRPHD

Sequence (986 aa):
MPQRNLKPILAVFSALIFASVAAAARPVDLRERYGTKSLEAARAIAGALQSYNQKKYAEALAENKRAIKADPQCAWAHFEHAMYLEPLGQVQESLVAYKQCLKVARPWDREIRLLAEMNMALTLGELKRHDESNIYFTRAIITDATDKQKNHWKAYRNMAINLHEQERYLSAALAAIQAYRANSKRVDEKMVEAFIDKCKDEEAASLLFFSSTPPKIAKRQAASKLESVAIGGDAVEEKVSDLLPDPRGRWVAALVPNEPHYYVISIGAKLTAKKISLREPVACGAMTDGKLYLIVGKTPTLCRVEPMTGQVLRSLKIKLSTSPRSVAVLPAHRAAYVPVKRALHRVDLMTGKATETDIDGQFVVAHPSQKFVYSFLKPERGARGRSVMMLVDGRPVYVQFGGGRMDWTQSRLFRSVVVPSGLILAGVRDNAASNARRIVVSGDGKWVAVIGGGGWRPKARHAKGSGYGVPVFCDADISQVQGFFKTDAYPLGAAFNSVTGQIAAIRDADIRVYHLTDAGGVPVVFGGGFSGTCAWSGNGQYLLAAGKVKGLDAYSNVLTPAEQKLAATWWQGVKAEKSSPTTQPSAPKPLAMFKAFTVKEDRASAVAMLTLAIRQRRTDLPQRWARCETYTRAPNALKEVLAGLRGVNDPNKIGMMIFNFKEMVKKYPAYVPAKYFLATALHRTAQREQAGPYYLQVVRADAGRTNLTCISLDALHDVYAKKNKPMAAIYCLAASLYVDLANPRMLALVPPLLRQNKLDTQEQALAKLLPSQLINPPASNLPALPAPPAQSPKYSAEKLFQKAVTSTVLIKAGGGVGTGVCVGKAGLILTNHHVVSLGGIEVWAYESRDGKVVRREKTAAKVIFRSDRHDLALLELRTVPAAMKPLLVSARNPRAGQKVYAIGNPGLGKKILVQSISEGIISSNSRTIEGNTYLQHTAAINPGNSGGPLLNEMCQVVGINTLKVSLENVSFAIPAEVIRKIFPSK

Nearest PDB structures (foldseek):
  3lh3-assembly3_G  TM=7.899E-01  e=6.467E-12  Escherichia coli K-12
  3lgv-assembly1_C  TM=7.896E-01  e=6.191E-12  Escherichia coli K-12
  3lgv-assembly1_B  TM=7.674E-01  e=5.201E-12  Escherichia coli K-12
  2qf3-assembly1_B  TM=7.976E-01  e=1.417E-11  Escherichia coli K-12
  2qf0-assembly1_B  TM=7.637E-01  e=1.480E-11  Escherichia coli K-12

pLDDT: mean 77.21, std 16.87, range [23.92, 97.69]

Secondary structure (DSSP, 8-state):
--------THHHHHHHHHHHHTT-SS---HHHHHT-S-HHHHHHHHHHHHHHHTT-HHHHHHHHHHHHHH-TT-HHHHHHHHHHHGGGT-HHHHHHHHHHHHHHS-TT-HHHHHHHHHHHHHHHHHTT-HHHHHHHHHHHHHHHTTTTTSSHHHHHHHHHHHHHHTT-HHHHHHHHHHHHHH-TTTS-HHHHHHHHTTS-HHHHTTSTTSSSPPEE-------PEEEEE-EEES---S---EEEE-TTSSEEEEE-TTSSEEEEEE-SSSEEEEEEE-SS-EEEEEEETTEEEEEETTTTEEEEE-TTT--EEEEEE---SS--S--EEEGGGTEEEEEETTEEEEEETTT--EEEEEEE-SEEEE-TTSSEEEEEEPPPTT-SSPEEEEEETTEEEEEE---S---S-EEEEEEEEEETTEEEEEEEEEEEEETEEEEEE-TTSSEEEEEETT-B--SSTTSTT-BSEEEEEETTBTTS--EEEE-SS--SEEEEETTTTEEEEE-SSEEEEEETT-TTSPPEEEE--EEEEEEE-TTSSEEEEEESSS-EEEEEEE--HHHHHHHTTHHHHSEE-----S-PPPPPPP-HHHHT-----SHHHHHHHHHHHHHH----PPBPGGG-HHHHS-HHHHHHHHHHTTTTT-GGGHHHHHHHHHHHHHH-TT-HHHHHHHHHHHHTSTTGGGHHHHHHHHHHHHTTSBHHHHHHHHHHHHHHHHTT-HHHHHHHHHHHHHH-TT-HHHHHHHHHHHHHTT-HHHHHHHHTTS-GGGSPPPGGGSPPPPPPPSS-----HHHHHHHHTTTEEEEEETTEEEEEEEBSSTTEEEE-HHHHTTS-EEEEEEEEETTEEEEEEEEEEEEEEEETTTTEEEEEESS--TT--PBPBPSSPPPTT-EEEEEE--EETTEEPPSEEEEEEEEEEEEEETTEEEEEE-S---TTTTTSEEE-TTS-EEEEEEEE-SSTT-EEEEEHHHHHHHS---

Mean predicted aligned error: 20.52 Å